Protein AF-0000000085003056 (afdb_homodimer)

Radius of gyration: 31.06 Å; Cα contacts (8 Å, |Δi|>4): 1556; chains: 2; bounding box: 79×95×70 Å

pLDDT: mean 80.96, std 21.2, range [27.09, 98.94]

Organism: Metarhizium robertsii (strain ARSEF 23 / ATCC MYA-3075) (NCBI:txid655844)

Secondary structure (DSSP, 8-state):
-----------SSSHHHHHHT-SS-EEEE-TTS-EEEESSSS-SEEEEE-SHHHHT--SSHHHHHHHHHHTSEEEEE-HHHHHHHHHHHTTTS---TTSGGGTGGGSS-SS-HHHHTTT-TT-HHHHHHTTS-TTT--SS----SSTTS-HHHHHHHHHHHHHHHHT--TT-EEEEET-TTTHHHHHHHTTT-EEEEEES-HHHHHHHHHHHHHHT-SEEEEES-GGG---SS-EEEEEEES-GGG---HHHHHHHHHHHEEEEEEEEEEEEE-SSTT---HHIIIII--SS---B-HHHHHHHHHHHTEEEEEEEE-HHHHHHHHHHHHHHHHHTHHHHHHHH-HHHHHHHHHHHHHHHHHHHTTSSEEEEEEEEE-SSPPP---HHHHHHHHHHH--/-----------SSSHHHHHHT-SS-EEEE-TTS-EEEESSSS-SEEEEE-SHHHHT--SSHHHHHHHHHHTSEEEEE-HHHHHHHHHHHTTTS---TTSGGGTGGGS--SSHHHHHT-S-TT-HHHHHHTTS-TTT--SS----SSTTS-HHHHHHHHHHHHHHHHT--TT-EEEEET-TTTHHHHHHHTTT-EEEEEES-HHHHHHHHHHHHHHT-SEEEEES-GGG---SS-EEEEEEES-GGG---HHHHHHHHHHHEEEEEEEEEEEEE-SSTT---HHIIIII--SS---B-HHHHHHHHHHHTEEEEEEEE-HHHHHHHHHHHHHHHHHTHHHHHHHH-HHHHHHHHHHHHHHHHHHHTTSSEEEEEEEEE-SS------HHHHHHHHHHH--

Structure (mmCIF, N/CA/C/O backbone):
data_AF-0000000085003056-model_v1
#
loop_
_entity.id
_entity.type
_entity.pdbx_description
1 polymer 'Cyclopropane-fatty-acyl-phospholipid synthase'
#
loop_
_atom_site.group_PDB
_atom_site.id
_atom_site.type_symbol
_atom_site.label_atom_id
_atom_site.label_alt_id
_atom_site.label_comp_id
_atom_site.label_asym_id
_atom_site.label_entity_id
_atom_site.label_seq_id
_atom_site.pdbx_PDB_ins_code
_atom_site.Cartn_x
_atom_site.Cartn_y
_atom_site.Cartn_z
_atom_site.occupancy
_atom_site.B_iso_or_equiv
_atom_site.auth_seq_id
_atom_site.auth_comp_id
_atom_site.auth_asym_id
_atom_site.auth_atom_id
_atom_site.pdbx_PDB_model_num
ATOM 1 N N . MET A 1 1 ? 40.938 -47.812 -32.781 1 28 1 MET A N 1
ATOM 2 C CA . MET A 1 1 ? 39.75 -47.531 -33.562 1 28 1 MET A CA 1
ATOM 3 C C . MET A 1 1 ? 38.906 -46.406 -32.938 1 28 1 MET A C 1
ATOM 5 O O . MET A 1 1 ? 38.281 -46.594 -31.891 1 28 1 MET A O 1
ATOM 9 N N . VAL A 1 2 ? 39.531 -45.25 -33 1 32.38 2 VAL A N 1
ATOM 10 C CA . VAL A 1 2 ? 38.969 -44 -32.5 1 32.38 2 VAL A CA 1
ATOM 11 C C . VAL A 1 2 ? 37.594 -43.812 -33.125 1 32.38 2 VAL A C 1
ATOM 13 O O . VAL A 1 2 ? 37.438 -43.781 -34.344 1 32.38 2 VAL A O 1
ATOM 16 N N . GLN A 1 3 ? 36.594 -44.438 -32.531 1 31.14 3 GLN A N 1
ATOM 17 C CA . GLN A 1 3 ? 35.188 -44.219 -32.938 1 31.14 3 GLN A CA 1
ATOM 18 C C . GLN A 1 3 ? 34.969 -42.781 -33.375 1 31.14 3 GLN A C 1
ATOM 20 O O . GLN A 1 3 ? 35.375 -41.844 -32.719 1 31.14 3 GLN A O 1
ATOM 25 N N . GLU A 1 4 ? 35.031 -42.562 -34.719 1 34.25 4 GLU A N 1
ATOM 26 C CA . GLU A 1 4 ? 34.625 -41.312 -35.344 1 34.25 4 GLU A CA 1
ATOM 27 C C . GLU A 1 4 ? 33.469 -40.656 -34.594 1 34.25 4 GLU A C 1
ATOM 29 O O . GLU A 1 4 ? 32.375 -41.219 -34.5 1 34.25 4 GLU A O 1
ATOM 34 N N . LEU A 1 5 ? 33.781 -40.062 -33.562 1 34.25 5 LEU A N 1
ATOM 35 C CA . LEU A 1 5 ? 32.719 -39.219 -32.969 1 34.25 5 LEU A CA 1
ATOM 36 C C . LEU A 1 5 ? 32 -38.469 -34.062 1 34.25 5 LEU A C 1
ATOM 38 O O . LEU A 1 5 ? 32.594 -37.656 -34.781 1 34.25 5 LEU A O 1
ATOM 42 N N . ALA A 1 6 ? 31.219 -39.125 -34.906 1 35.12 6 ALA A N 1
ATOM 43 C CA . ALA A 1 6 ? 30.312 -38.438 -35.812 1 35.12 6 ALA A CA 1
ATOM 44 C C . ALA A 1 6 ? 30 -37.031 -35.312 1 35.12 6 ALA A C 1
ATOM 46 O O . ALA A 1 6 ? 29.781 -36.812 -34.125 1 35.12 6 ALA A O 1
ATOM 47 N N . LYS A 1 7 ? 30.422 -36.062 -35.969 1 43.31 7 LYS A N 1
ATOM 48 C CA . LYS A 1 7 ? 30.109 -34.656 -35.844 1 43.31 7 LYS A CA 1
ATOM 49 C C . LYS A 1 7 ? 28.625 -34.438 -35.562 1 43.31 7 LYS A C 1
ATOM 51 O O . LYS A 1 7 ? 27.797 -34.562 -36.469 1 43.31 7 LYS A O 1
ATOM 56 N N . ILE A 1 8 ? 27.984 -35.062 -34.5 1 41.06 8 ILE A N 1
ATOM 57 C CA . ILE A 1 8 ? 26.609 -34.781 -34.125 1 41.06 8 ILE A CA 1
ATOM 58 C C . ILE A 1 8 ? 26.25 -33.344 -34.531 1 41.06 8 ILE A C 1
ATOM 60 O O . ILE A 1 8 ? 26.844 -32.375 -34.062 1 41.06 8 ILE A O 1
ATOM 64 N N . THR A 1 9 ? 25.828 -33.156 -35.656 1 48.97 9 THR A N 1
ATOM 65 C CA . THR A 1 9 ? 25.375 -31.844 -36.125 1 48.97 9 THR A CA 1
ATOM 66 C C . THR A 1 9 ? 24.203 -31.328 -35.312 1 48.97 9 THR A C 1
ATOM 68 O O . THR A 1 9 ? 23.109 -31.891 -35.344 1 48.97 9 THR A O 1
ATOM 71 N N . VAL A 1 10 ? 24.359 -30.875 -34.219 1 54.84 10 VAL A N 1
ATOM 72 C CA . VAL A 1 10 ? 23.344 -30.125 -33.469 1 54.84 10 VAL A CA 1
ATOM 73 C C . VAL A 1 10 ? 22.672 -29.109 -34.375 1 54.84 10 VAL A C 1
ATOM 75 O O . VAL A 1 10 ? 23.359 -28.406 -35.156 1 54.84 10 VAL A O 1
ATOM 78 N N . PRO A 1 11 ? 21.359 -29.312 -34.594 1 60.25 11 PRO A N 1
ATOM 79 C CA . PRO A 1 11 ? 20.719 -28.234 -35.406 1 60.25 11 PRO A CA 1
ATOM 80 C C . PRO A 1 11 ? 21.203 -26.844 -35 1 60.25 11 PRO A C 1
ATOM 82 O O . PRO A 1 11 ? 21.453 -26.594 -33.812 1 60.25 11 PRO A O 1
ATOM 85 N N . ARG A 1 12 ? 21.672 -26 -35.875 1 58.81 12 ARG A N 1
ATOM 86 C CA . ARG A 1 12 ? 22.234 -24.672 -35.688 1 58.81 12 ARG A CA 1
ATOM 87 C C . ARG A 1 12 ? 21.156 -23.672 -35.281 1 58.81 12 ARG A C 1
ATOM 89 O O . ARG A 1 12 ? 21.453 -22.578 -34.812 1 58.81 12 ARG A O 1
ATOM 96 N N . THR A 1 13 ? 19.828 -24.203 -35.562 1 60.41 13 THR A N 1
ATOM 97 C CA . THR A 1 13 ? 18.75 -23.281 -35.219 1 60.41 13 THR A CA 1
ATOM 98 C C . THR A 1 13 ? 17.625 -24 -34.5 1 60.41 13 THR A C 1
ATOM 100 O O . THR A 1 13 ? 17.578 -25.219 -34.469 1 60.41 13 THR A O 1
ATOM 103 N N . GLY A 1 14 ? 16.859 -23.266 -33.812 1 68.94 14 GLY A N 1
ATOM 104 C CA . GLY A 1 14 ? 15.68 -23.797 -33.156 1 68.94 14 GLY A CA 1
ATOM 105 C C . GLY A 1 14 ? 15.891 -24.047 -31.672 1 68.94 14 GLY A C 1
ATOM 106 O O . GLY A 1 14 ? 16.875 -23.594 -31.094 1 68.94 14 GLY A O 1
ATOM 107 N N . LEU A 1 15 ? 14.883 -24.734 -31.062 1 73.5 15 LEU A N 1
ATOM 108 C CA . LEU A 1 15 ? 14.859 -24.953 -29.609 1 73.5 15 LEU A CA 1
ATOM 109 C C . LEU A 1 15 ? 16.047 -25.797 -29.172 1 73.5 15 LEU A C 1
ATOM 111 O O . LEU A 1 15 ? 16.656 -25.531 -28.125 1 73.5 15 LEU A O 1
ATOM 115 N N . ALA A 1 16 ? 16.453 -26.781 -30.016 1 72.69 16 ALA A N 1
ATOM 116 C CA . ALA A 1 16 ? 17.562 -27.656 -29.672 1 72.69 16 ALA A CA 1
ATOM 117 C C . ALA A 1 16 ? 18.875 -26.875 -29.578 1 72.69 16 ALA A C 1
ATOM 119 O O . ALA A 1 16 ? 19.672 -27.094 -28.672 1 72.69 16 ALA A O 1
ATOM 120 N N . ALA A 1 17 ? 19.016 -25.984 -30.453 1 71.75 17 ALA A N 1
ATOM 121 C CA . ALA A 1 17 ? 20.234 -25.156 -30.469 1 71.75 17 ALA A CA 1
ATOM 122 C C . ALA A 1 17 ? 20.281 -24.234 -29.25 1 71.75 17 ALA A C 1
ATOM 124 O O . ALA A 1 17 ? 21.344 -24.031 -28.656 1 71.75 17 ALA A O 1
ATOM 125 N N . LEU A 1 18 ? 19.141 -23.719 -28.953 1 72.06 18 LEU A N 1
ATOM 126 C CA . LEU A 1 18 ? 19.062 -22.812 -27.812 1 72.06 18 LEU A CA 1
ATOM 127 C C . LEU A 1 18 ? 19.375 -23.547 -26.516 1 72.06 18 LEU A C 1
ATOM 129 O O . LEU A 1 18 ? 20.125 -23.047 -25.672 1 72.06 18 LEU A O 1
ATOM 133 N N . VAL A 1 19 ? 18.828 -24.688 -26.375 1 75.62 19 VAL A N 1
ATOM 134 C CA . VAL A 1 19 ? 19 -25.469 -25.156 1 75.62 19 VAL A CA 1
ATOM 135 C C . VAL A 1 19 ? 20.453 -25.906 -25.016 1 75.62 19 VAL A C 1
ATOM 137 O O . VAL A 1 19 ? 21 -25.984 -23.922 1 75.62 19 VAL A O 1
ATOM 140 N N . ALA A 1 20 ? 21.062 -26.078 -26.188 1 71.44 20 ALA A N 1
ATOM 141 C CA . ALA A 1 20 ? 22.453 -26.516 -26.188 1 71.44 20 ALA A CA 1
ATOM 142 C C . ALA A 1 20 ? 23.375 -25.406 -25.656 1 71.44 20 ALA A C 1
ATOM 144 O O . ALA A 1 20 ? 24.5 -25.672 -25.234 1 71.44 20 ALA A O 1
ATOM 145 N N . GLN A 1 21 ? 22.812 -24.219 -25.625 1 70.44 21 GLN A N 1
ATOM 146 C CA . GLN A 1 21 ? 23.609 -23.078 -25.203 1 70.44 21 GLN A CA 1
ATOM 147 C C . GLN A 1 21 ? 23.406 -22.781 -23.719 1 70.44 21 GLN A C 1
ATOM 149 O O . GLN A 1 21 ? 24.062 -21.906 -23.156 1 70.44 21 GLN A O 1
ATOM 154 N N . LEU A 1 22 ? 22.547 -23.5 -23.172 1 74.56 22 LEU A N 1
ATOM 155 C CA . LEU A 1 22 ? 22.266 -23.234 -21.766 1 74.56 22 LEU A CA 1
ATOM 156 C C . LEU A 1 22 ? 23.438 -23.656 -20.891 1 74.56 22 LEU A C 1
ATOM 158 O O . LEU A 1 22 ? 24.125 -24.641 -21.203 1 74.56 22 LEU A O 1
ATOM 162 N N . ASN A 1 23 ? 23.734 -22.859 -19.859 1 74.88 23 ASN A N 1
ATOM 163 C CA . ASN A 1 23 ? 24.828 -23.141 -18.953 1 74.88 23 ASN A CA 1
ATOM 164 C C . ASN A 1 23 ? 24.375 -24.047 -17.797 1 74.88 23 ASN A C 1
ATOM 166 O O . ASN A 1 23 ? 24.828 -23.859 -16.656 1 74.88 23 ASN A O 1
ATOM 170 N N . ILE A 1 24 ? 23.453 -24.922 -18.047 1 80.38 24 ILE A N 1
ATOM 171 C CA . ILE A 1 24 ? 23.016 -25.906 -17.062 1 80.38 24 ILE A CA 1
ATOM 172 C C . ILE A 1 24 ? 23.172 -27.312 -17.641 1 80.38 24 ILE A C 1
ATOM 174 O O . ILE A 1 24 ? 22.922 -27.531 -18.828 1 80.38 24 ILE A O 1
ATOM 178 N N . PRO A 1 25 ? 23.719 -28.172 -16.812 1 86.56 25 PRO A N 1
ATOM 179 C CA . PRO A 1 25 ? 23.953 -29.516 -17.344 1 86.56 25 PRO A CA 1
ATOM 180 C C . PRO A 1 25 ? 22.656 -30.234 -17.734 1 86.56 25 PRO A C 1
ATOM 182 O O . PRO A 1 25 ? 21.703 -30.25 -16.938 1 86.56 25 PRO A O 1
ATOM 185 N N . GLY A 1 26 ? 22.562 -30.734 -18.891 1 88.5 26 GLY A N 1
ATOM 186 C CA . GLY A 1 26 ? 21.406 -31.469 -19.359 1 88.5 26 GLY A CA 1
ATOM 187 C C . GLY A 1 26 ? 21.672 -32.281 -20.609 1 88.5 26 GLY A C 1
ATOM 188 O O . GLY A 1 26 ? 22.828 -32.531 -20.969 1 88.5 26 GLY A O 1
ATOM 189 N N . GLU A 1 27 ? 20.656 -33 -21.062 1 90.56 27 GLU A N 1
ATOM 190 C CA . GLU A 1 27 ? 20.734 -33.812 -22.281 1 90.56 27 GLU A CA 1
ATOM 191 C C . GLU A 1 27 ? 19.578 -33.5 -23.219 1 90.56 27 GLU A C 1
ATOM 193 O O . GLU A 1 27 ? 18.438 -33.281 -22.781 1 90.56 27 GLU A O 1
ATOM 198 N N . VAL A 1 28 ? 19.906 -33.469 -24.469 1 89.12 28 VAL A N 1
ATOM 199 C CA . VAL A 1 28 ? 18.891 -33.375 -25.5 1 89.12 28 VAL A CA 1
ATOM 200 C C . VAL A 1 28 ? 18.797 -34.688 -26.266 1 89.12 28 VAL A C 1
ATOM 202 O O . VAL A 1 28 ? 19.797 -35.156 -26.844 1 89.12 28 VAL A O 1
ATOM 205 N N . HIS A 1 29 ? 17.641 -35.25 -26.234 1 91.38 29 HIS A N 1
ATOM 206 C CA . HIS A 1 29 ? 17.391 -36.531 -26.906 1 91.38 29 HIS A CA 1
ATOM 207 C C . HIS A 1 29 ? 16.625 -36.312 -28.203 1 91.38 29 HIS A C 1
ATOM 209 O O . HIS A 1 29 ? 15.516 -35.781 -28.188 1 91.38 29 HIS A O 1
ATOM 215 N N . PHE A 1 30 ? 17.172 -36.844 -29.234 1 90.12 30 PHE A N 1
ATOM 216 C CA . PHE A 1 30 ? 16.547 -36.688 -30.547 1 90.12 30 PHE A CA 1
ATOM 217 C C . PHE A 1 30 ? 15.82 -37.969 -30.953 1 90.12 30 PHE A C 1
ATOM 219 O O . PHE A 1 30 ? 16.062 -39.031 -30.375 1 90.12 30 PHE A O 1
ATOM 226 N N . PRO A 1 31 ? 14.906 -37.844 -31.938 1 90.5 31 PRO A N 1
ATOM 227 C CA . PRO A 1 31 ? 14.109 -39.031 -32.312 1 90.5 31 PRO A CA 1
ATOM 228 C C . PRO A 1 31 ? 14.953 -40.156 -32.906 1 90.5 31 PRO A C 1
ATOM 230 O O . PRO A 1 31 ? 14.578 -41.312 -32.812 1 90.5 31 PRO A O 1
ATOM 233 N N . ASP A 1 32 ? 16.078 -39.844 -33.469 1 88.56 32 ASP A N 1
ATOM 234 C CA . ASP A 1 32 ? 16.922 -40.844 -34.125 1 88.56 32 ASP A CA 1
ATOM 235 C C . ASP A 1 32 ? 17.844 -41.5 -33.125 1 88.56 32 ASP A C 1
ATOM 237 O O . ASP A 1 32 ? 18.672 -42.344 -33.5 1 88.56 32 ASP A O 1
ATOM 241 N N . GLY A 1 33 ? 17.75 -41.156 -31.844 1 89.62 33 GLY A N 1
ATOM 242 C CA . GLY A 1 33 ? 18.547 -41.781 -30.797 1 89.62 33 GLY A CA 1
ATOM 243 C C . GLY A 1 33 ? 19.766 -40.969 -30.406 1 89.62 33 GLY A C 1
ATOM 244 O O . GLY A 1 33 ? 20.453 -41.281 -29.438 1 89.62 33 GLY A O 1
ATOM 245 N N . LEU A 1 34 ? 20 -39.938 -31.203 1 87.69 34 LEU A N 1
ATOM 246 C CA . LEU A 1 34 ? 21.125 -39.062 -30.875 1 87.69 34 LEU A CA 1
ATOM 247 C C . LEU A 1 34 ? 20.906 -38.375 -29.547 1 87.69 34 LEU A C 1
ATOM 249 O O . LEU A 1 34 ? 19.797 -37.906 -29.25 1 87.69 34 LEU A O 1
ATOM 253 N N . ILE A 1 35 ? 21.859 -38.344 -28.625 1 91 35 ILE A N 1
ATOM 254 C CA . ILE A 1 35 ? 21.844 -37.656 -27.344 1 91 35 ILE A CA 1
ATOM 255 C C . ILE A 1 35 ? 22.953 -36.594 -27.312 1 91 35 ILE A C 1
ATOM 257 O O . ILE A 1 35 ? 24.125 -36.938 -27.516 1 91 35 ILE A O 1
ATOM 261 N N . ILE A 1 36 ? 22.594 -35.375 -27.125 1 86.88 36 ILE A N 1
ATOM 262 C CA . ILE A 1 36 ? 23.562 -34.281 -27.031 1 86.88 36 ILE A CA 1
ATOM 263 C C . ILE A 1 36 ? 23.641 -33.781 -25.594 1 86.88 36 ILE A C 1
ATOM 265 O O . ILE A 1 36 ? 22.625 -33.312 -25.047 1 86.88 36 ILE A O 1
ATOM 269 N N . PRO A 1 37 ? 24.766 -33.938 -25.016 1 88.19 37 PRO A N 1
ATOM 270 C CA . PRO A 1 37 ? 24.906 -33.344 -23.672 1 88.19 37 PRO A CA 1
ATOM 271 C C . PRO A 1 37 ? 24.953 -31.812 -23.703 1 88.19 37 PRO A C 1
ATOM 273 O O . PRO A 1 37 ? 25.453 -31.234 -24.672 1 88.19 37 PRO A O 1
ATOM 276 N N . VAL A 1 38 ? 24.312 -31.234 -22.734 1 83.5 38 VAL A N 1
ATOM 277 C CA . VAL A 1 38 ? 24.344 -29.781 -22.531 1 83.5 38 VAL A CA 1
ATOM 278 C C . VAL A 1 38 ? 25.078 -29.453 -21.234 1 83.5 38 VAL A C 1
ATOM 280 O O . VAL A 1 38 ? 24.891 -30.125 -20.219 1 83.5 38 VAL A O 1
ATOM 283 N N . GLY A 1 39 ? 25.938 -28.328 -21.312 1 79.62 39 GLY A N 1
ATOM 284 C CA . GLY A 1 39 ? 26.641 -27.875 -20.125 1 79.62 39 GLY A CA 1
ATOM 285 C C . GLY A 1 39 ? 27.609 -28.906 -19.578 1 79.62 39 GLY A C 1
ATOM 286 O O . GLY A 1 39 ? 28.047 -29.812 -20.297 1 79.62 39 GLY A O 1
ATOM 287 N N . HIS A 1 40 ? 28.094 -28.609 -18.281 1 82.75 40 HIS A N 1
ATOM 288 C CA . HIS A 1 40 ? 29.078 -29.469 -17.641 1 82.75 40 HIS A CA 1
ATOM 289 C C . HIS A 1 40 ? 28.531 -30.078 -16.359 1 82.75 40 HIS A C 1
ATOM 291 O O . HIS A 1 40 ? 27.797 -29.422 -15.625 1 82.75 40 HIS A O 1
ATOM 297 N N . GLY A 1 41 ? 28.75 -31.469 -16.234 1 83.06 41 GLY A N 1
ATOM 298 C CA . GLY A 1 41 ? 28.312 -32.156 -15.016 1 83.06 41 GLY A CA 1
ATOM 299 C C . GLY A 1 41 ? 27.172 -33.125 -15.25 1 83.06 41 GLY A C 1
ATOM 300 O O . GLY A 1 41 ? 26.828 -33.406 -16.391 1 83.06 41 GLY A O 1
ATOM 301 N N . PRO A 1 42 ? 26.703 -33.719 -14.148 1 87.75 42 PRO A N 1
ATOM 302 C CA . PRO A 1 42 ? 25.578 -34.625 -14.289 1 87.75 42 PRO A CA 1
ATOM 303 C C . PRO A 1 42 ? 24.312 -33.938 -14.781 1 87.75 42 PRO A C 1
ATOM 305 O O . PRO A 1 42 ? 24.016 -32.812 -14.344 1 87.75 42 PRO A O 1
ATOM 308 N N . PRO A 1 43 ? 23.672 -34.531 -15.703 1 88.06 43 PRO A N 1
ATOM 309 C CA . PRO A 1 43 ? 22.5 -33.875 -16.281 1 88.06 43 PRO A CA 1
ATOM 310 C C . PRO A 1 43 ? 21.391 -33.656 -15.25 1 88.06 43 PRO A C 1
ATOM 312 O O . PRO A 1 43 ? 21.031 -34.562 -14.508 1 88.06 43 PRO A O 1
ATOM 315 N N . SER A 1 44 ? 20.922 -32.344 -15.211 1 86.88 44 SER A N 1
ATOM 316 C CA . SER A 1 44 ? 19.828 -32 -14.312 1 86.88 44 SER A CA 1
ATOM 317 C C . SER A 1 44 ? 18.484 -32.062 -15.023 1 86.88 44 SER A C 1
ATOM 319 O O . SER A 1 44 ? 17.438 -32.062 -14.375 1 86.88 44 SER A O 1
ATOM 321 N N . PHE A 1 45 ? 18.531 -32.062 -16.312 1 85.75 45 PHE A N 1
ATOM 322 C CA . PHE A 1 45 ? 17.297 -32.188 -17.094 1 85.75 45 PHE A CA 1
ATOM 323 C C . PHE A 1 45 ? 17.547 -32.969 -18.375 1 85.75 45 PHE A C 1
ATOM 325 O O . PHE A 1 45 ? 18.703 -33.125 -18.797 1 85.75 45 PHE A O 1
ATOM 332 N N . LYS A 1 46 ? 16.531 -33.562 -18.953 1 89.38 46 LYS A N 1
ATOM 333 C CA . LYS A 1 46 ? 16.531 -34.188 -20.25 1 89.38 46 LYS A CA 1
ATOM 334 C C . LYS A 1 46 ? 15.391 -33.688 -21.125 1 89.38 46 LYS A C 1
ATOM 336 O O . LYS A 1 46 ? 14.234 -33.688 -20.719 1 89.38 46 LYS A O 1
ATOM 341 N N . LEU A 1 47 ? 15.789 -33.188 -22.203 1 88.31 47 LEU A N 1
ATOM 342 C CA . LEU A 1 47 ? 14.812 -32.719 -23.188 1 88.31 47 LEU A CA 1
ATOM 343 C C . LEU A 1 47 ? 14.641 -33.781 -24.297 1 88.31 47 LEU A C 1
ATOM 345 O O . LEU A 1 47 ? 15.633 -34.219 -24.891 1 88.31 47 LEU A O 1
ATOM 349 N N . PHE A 1 48 ? 13.43 -34.156 -24.562 1 91.56 48 PHE A N 1
ATOM 350 C CA . PHE A 1 48 ? 13.156 -35.188 -25.578 1 91.56 48 PHE A CA 1
ATOM 351 C C . PHE A 1 48 ? 12.375 -34.594 -26.734 1 91.56 48 PHE A C 1
ATOM 353 O O . PHE A 1 48 ? 11.297 -34.031 -26.547 1 91.56 48 PHE A O 1
ATOM 360 N N . PHE A 1 49 ? 12.898 -34.75 -27.875 1 90.88 49 PHE A N 1
ATOM 361 C CA . PHE A 1 49 ? 12.117 -34.562 -29.094 1 90.88 49 PHE A CA 1
ATOM 362 C C . PHE A 1 49 ? 11.57 -35.906 -29.594 1 90.88 49 PHE A C 1
ATOM 364 O O . PHE A 1 49 ? 12.344 -36.812 -29.906 1 90.88 49 PHE A O 1
ATOM 371 N N . ARG A 1 50 ? 10.273 -35.969 -29.766 1 91.69 50 ARG A N 1
ATOM 372 C CA . ARG A 1 50 ? 9.664 -37.281 -30.047 1 91.69 50 ARG A CA 1
ATOM 373 C C . ARG A 1 50 ? 9.562 -37.531 -31.547 1 91.69 50 ARG A C 1
ATOM 375 O O . ARG A 1 50 ? 9.344 -38.656 -31.969 1 91.69 50 ARG A O 1
ATOM 382 N N . SER A 1 51 ? 9.703 -36.469 -32.375 1 90.88 51 SER A N 1
ATOM 383 C CA . SER A 1 51 ? 9.656 -36.594 -33.844 1 90.88 51 SER A CA 1
ATOM 384 C C . SER A 1 51 ? 10.547 -35.562 -34.5 1 90.88 51 SER A C 1
ATOM 386 O O . SER A 1 51 ? 11 -34.625 -33.875 1 90.88 51 SER A O 1
ATOM 388 N N . ASP A 1 52 ? 10.75 -35.812 -35.781 1 87 52 ASP A N 1
ATOM 389 C CA . ASP A 1 52 ? 11.516 -34.844 -36.562 1 87 52 ASP A CA 1
ATOM 390 C C . ASP A 1 52 ? 10.773 -33.5 -36.625 1 87 52 ASP A C 1
ATOM 392 O O . ASP A 1 52 ? 11.398 -32.438 -36.656 1 87 52 ASP A O 1
ATOM 396 N N . ALA A 1 53 ? 9.531 -33.594 -36.656 1 87.12 53 ALA A N 1
ATOM 397 C CA . ALA A 1 53 ? 8.719 -32.375 -36.688 1 87.12 53 ALA A CA 1
ATOM 398 C C . ALA A 1 53 ? 8.883 -31.594 -35.375 1 87.12 53 ALA A C 1
ATOM 400 O O . ALA A 1 53 ? 8.906 -30.359 -35.406 1 87.12 53 ALA A O 1
ATOM 401 N N . ALA A 1 54 ? 9.023 -32.312 -34.25 1 89.19 54 ALA A N 1
ATOM 402 C CA . ALA A 1 54 ? 9.195 -31.688 -32.969 1 89.19 54 ALA A CA 1
ATOM 403 C C . ALA A 1 54 ? 10.508 -30.891 -32.906 1 89.19 54 ALA A C 1
ATOM 405 O O . ALA A 1 54 ? 10.578 -29.844 -32.25 1 89.19 54 ALA A O 1
ATOM 406 N N . VAL A 1 55 ? 11.469 -31.375 -33.594 1 84.94 55 VAL A N 1
ATOM 407 C CA . VAL A 1 55 ? 12.781 -30.734 -33.594 1 84.94 55 VAL A CA 1
ATOM 408 C C . VAL A 1 55 ? 12.672 -29.359 -34.281 1 84.94 55 VAL A C 1
ATOM 410 O O . VAL A 1 55 ? 13.438 -28.453 -33.969 1 84.94 55 VAL A O 1
ATOM 413 N N . ARG A 1 56 ? 11.719 -29.203 -35.125 1 82.06 56 ARG A N 1
ATOM 414 C CA . ARG A 1 56 ? 11.555 -27.984 -35.906 1 82.06 56 ARG A CA 1
ATOM 415 C C . ARG A 1 56 ? 10.531 -27.062 -35.25 1 82.06 56 ARG A C 1
ATOM 417 O O . ARG A 1 56 ? 10.055 -26.109 -35.875 1 82.06 56 ARG A O 1
ATOM 424 N N . THR A 1 57 ? 10.203 -27.344 -34.062 1 81.81 57 THR A N 1
ATOM 425 C CA . THR A 1 57 ? 9.242 -26.516 -33.344 1 81.81 57 THR A CA 1
ATOM 426 C C . THR A 1 57 ? 9.711 -25.062 -33.344 1 81.81 57 THR A C 1
ATOM 428 O O . THR A 1 57 ? 10.875 -24.781 -33.031 1 81.81 57 THR A O 1
ATOM 431 N N . PRO A 1 58 ? 8.766 -24.125 -33.688 1 73.12 58 PRO A N 1
ATOM 432 C CA . PRO A 1 58 ? 9.133 -22.719 -33.625 1 73.12 58 PRO A CA 1
ATOM 433 C C . PRO A 1 58 ? 9.531 -22.281 -32.219 1 73.12 58 PRO A C 1
ATOM 435 O O . PRO A 1 58 ? 8.93 -22.719 -31.234 1 73.12 58 PRO A O 1
ATOM 438 N N . MET A 1 59 ? 10.453 -21.391 -32.219 1 69.5 59 MET A N 1
ATOM 439 C CA . MET A 1 59 ? 10.992 -20.938 -30.938 1 69.5 59 MET A CA 1
ATOM 440 C C . MET A 1 59 ? 10.148 -19.797 -30.375 1 69.5 59 MET A C 1
ATOM 442 O O . MET A 1 59 ? 10.664 -18.703 -30.141 1 69.5 59 MET A O 1
ATOM 446 N N . THR A 1 60 ? 8.961 -20.047 -30.297 1 65.69 60 THR A N 1
ATOM 447 C CA . THR A 1 60 ? 8.016 -19.141 -29.641 1 65.69 60 THR A CA 1
ATOM 448 C C . THR A 1 60 ? 7.422 -19.797 -28.406 1 65.69 60 THR A C 1
ATOM 450 O O . THR A 1 60 ? 7.438 -21.031 -28.281 1 65.69 60 THR A O 1
ATOM 453 N N . GLU A 1 61 ? 7.082 -18.984 -27.547 1 68.06 61 GLU A N 1
ATOM 454 C CA . GLU A 1 61 ? 6.469 -19.516 -26.344 1 68.06 61 GLU A CA 1
ATOM 455 C C . GLU A 1 61 ? 5.285 -20.422 -26.672 1 68.06 61 GLU A C 1
ATOM 457 O O . GLU A 1 61 ? 5.129 -21.484 -26.062 1 68.06 61 GLU A O 1
ATOM 462 N N . LEU A 1 62 ? 4.539 -19.969 -27.609 1 70.62 62 LEU A N 1
ATOM 463 C CA . LEU A 1 62 ? 3.373 -20.766 -28 1 70.62 62 LEU A CA 1
ATOM 464 C C . LEU A 1 62 ? 3.791 -22.062 -28.672 1 70.62 62 LEU A C 1
ATOM 466 O O . LEU A 1 62 ? 3.197 -23.109 -28.422 1 70.62 62 LEU A O 1
ATOM 470 N N . GLY A 1 63 ? 4.734 -21.906 -29.547 1 73.38 63 GLY A N 1
ATOM 471 C CA . GLY A 1 63 ? 5.195 -23.078 -30.25 1 73.38 63 GLY A CA 1
ATOM 472 C C . GLY A 1 63 ? 5.75 -24.156 -29.328 1 73.38 63 GLY A C 1
ATOM 473 O O . GLY A 1 63 ? 5.332 -25.312 -29.391 1 73.38 63 GLY A O 1
ATOM 474 N N . VAL A 1 64 ? 6.578 -23.734 -28.5 1 75.12 64 VAL A N 1
ATOM 475 C CA . VAL A 1 64 ? 7.215 -24.641 -27.562 1 75.12 64 VAL A CA 1
ATOM 476 C C . VAL A 1 64 ? 6.184 -25.172 -26.562 1 75.12 64 VAL A C 1
ATOM 478 O O . VAL A 1 64 ? 6.16 -26.359 -26.25 1 75.12 64 VAL A O 1
ATOM 481 N N . GLY A 1 65 ? 5.316 -24.328 -26.141 1 79.25 65 GLY A N 1
ATOM 482 C CA . GLY A 1 65 ? 4.273 -24.719 -25.203 1 79.25 65 GLY A CA 1
ATOM 483 C C . GLY A 1 65 ? 3.326 -25.766 -25.766 1 79.25 65 GLY A C 1
ATOM 484 O O . GLY A 1 65 ? 3.027 -26.766 -25.109 1 79.25 65 GLY A O 1
ATOM 485 N N . ARG A 1 66 ? 2.965 -25.5 -26.969 1 81.25 66 ARG A N 1
ATOM 486 C CA . ARG A 1 66 ? 2.049 -26.438 -27.625 1 81.25 66 ARG A CA 1
ATOM 487 C C . ARG A 1 66 ? 2.713 -27.781 -27.859 1 81.25 66 ARG A C 1
ATOM 489 O O . ARG A 1 66 ? 2.084 -28.828 -27.672 1 81.25 66 ARG A O 1
ATOM 496 N N . ALA A 1 67 ? 3.918 -27.672 -28.297 1 83.06 67 ALA A N 1
ATOM 497 C CA . ALA A 1 67 ? 4.656 -28.906 -28.547 1 83.06 67 ALA A CA 1
ATOM 498 C C . ALA A 1 67 ? 4.809 -29.703 -27.25 1 83.06 67 ALA A C 1
ATOM 500 O O . ALA A 1 67 ? 4.734 -30.938 -27.281 1 83.06 67 ALA A O 1
ATOM 501 N N . PHE A 1 68 ? 4.98 -29.078 -26.25 1 85.19 68 PHE A N 1
ATOM 502 C CA . PHE A 1 68 ? 5.109 -29.75 -24.953 1 85.19 68 PHE A CA 1
ATOM 503 C C . PHE A 1 68 ? 3.783 -30.359 -24.531 1 85.19 68 PHE A C 1
ATOM 505 O O . PHE A 1 68 ? 3.738 -31.516 -24.109 1 85.19 68 PHE A O 1
ATOM 512 N N . ILE A 1 69 ? 2.723 -29.594 -24.609 1 85.19 69 ILE A N 1
ATOM 513 C CA . ILE A 1 69 ? 1.403 -30.047 -24.172 1 85.19 69 ILE A CA 1
ATOM 514 C C . ILE A 1 69 ? 0.962 -31.25 -24.984 1 85.19 69 ILE A C 1
ATOM 516 O O . ILE A 1 69 ? 0.393 -32.188 -24.438 1 85.19 69 ILE A O 1
ATOM 520 N N . LYS A 1 70 ? 1.361 -31.234 -26.25 1 87.62 70 LYS A N 1
ATOM 521 C CA . LYS A 1 70 ? 0.956 -32.312 -27.156 1 87.62 70 LYS A CA 1
ATOM 522 C C . LYS A 1 70 ? 1.857 -33.531 -26.984 1 87.62 70 LYS A C 1
ATOM 524 O O . LYS A 1 70 ? 1.552 -34.594 -27.5 1 87.62 70 LYS A O 1
ATOM 529 N N . GLY A 1 71 ? 2.904 -33.344 -26.312 1 90.12 71 GLY A N 1
ATOM 530 C CA . GLY A 1 71 ? 3.801 -34.438 -26.062 1 90.12 71 GLY A CA 1
ATOM 531 C C . GLY A 1 71 ? 4.875 -34.594 -27.125 1 90.12 71 GLY A C 1
ATOM 532 O O . GLY A 1 71 ? 5.668 -35.531 -27.078 1 90.12 71 GLY A O 1
ATOM 533 N N . ASP A 1 72 ? 4.891 -33.625 -28.047 1 90.5 72 ASP A N 1
ATOM 534 C CA . ASP A 1 72 ? 5.93 -33.625 -29.078 1 90.5 72 ASP A CA 1
ATOM 535 C C . ASP A 1 72 ? 7.309 -33.375 -28.469 1 90.5 72 ASP A C 1
ATOM 537 O O . ASP A 1 72 ? 8.32 -33.844 -28.984 1 90.5 72 ASP A O 1
ATOM 541 N N . ILE A 1 73 ? 7.277 -32.562 -27.5 1 88.75 73 ILE A N 1
ATOM 542 C CA . ILE A 1 73 ? 8.461 -32.281 -26.688 1 88.75 73 ILE A CA 1
ATOM 543 C C . ILE A 1 73 ? 8.195 -32.688 -25.234 1 88.75 73 ILE A C 1
ATOM 545 O O . ILE A 1 73 ? 7.09 -32.5 -24.719 1 88.75 73 ILE A O 1
ATOM 549 N N . ASP A 1 74 ? 9.195 -33.281 -24.625 1 90 74 ASP A N 1
ATOM 550 C CA . ASP A 1 74 ? 9.047 -33.656 -23.219 1 90 74 ASP A CA 1
ATOM 551 C C . ASP A 1 74 ? 10.289 -33.281 -22.422 1 90 74 ASP A C 1
ATOM 553 O O . ASP A 1 74 ? 11.391 -33.188 -22.969 1 90 74 ASP A O 1
ATOM 557 N N . ILE A 1 75 ? 10.023 -33 -21.219 1 86.56 75 ILE A N 1
ATOM 558 C CA . ILE A 1 75 ? 11.117 -32.625 -20.328 1 86.56 75 ILE A CA 1
ATOM 559 C C . ILE A 1 75 ? 11.078 -33.5 -19.078 1 86.56 75 ILE A C 1
ATOM 561 O O . ILE A 1 75 ? 10.023 -33.656 -18.469 1 86.56 75 ILE A O 1
ATOM 565 N N . GLN A 1 76 ? 12.234 -34.094 -18.797 1 85.19 76 GLN A N 1
ATOM 566 C CA . GLN A 1 76 ? 12.422 -34.812 -17.547 1 85.19 76 GLN A CA 1
ATOM 567 C C . GLN A 1 76 ? 13.469 -34.156 -16.672 1 85.19 76 GLN A C 1
ATOM 569 O O . GLN A 1 76 ? 14.414 -33.531 -17.172 1 85.19 76 GLN A O 1
ATOM 574 N N . GLY A 1 77 ? 13.234 -34.188 -15.391 1 83.62 77 GLY A N 1
ATOM 575 C CA . GLY A 1 77 ? 14.203 -33.594 -14.469 1 83.62 77 GLY A CA 1
ATOM 576 C C . GLY A 1 77 ? 13.758 -32.281 -13.883 1 83.62 77 GLY A C 1
ATOM 577 O O . GLY A 1 77 ? 12.57 -32.094 -13.625 1 83.62 77 GLY A O 1
ATOM 578 N N . ASP A 1 78 ? 14.727 -31.453 -13.625 1 81.06 78 ASP A N 1
ATOM 579 C CA . ASP A 1 78 ? 14.5 -30.203 -12.898 1 81.06 78 ASP A CA 1
ATOM 580 C C . ASP A 1 78 ? 14.008 -29.094 -13.844 1 81.06 78 ASP A C 1
ATOM 582 O O . ASP A 1 78 ? 14.812 -28.328 -14.367 1 81.06 78 ASP A O 1
ATOM 5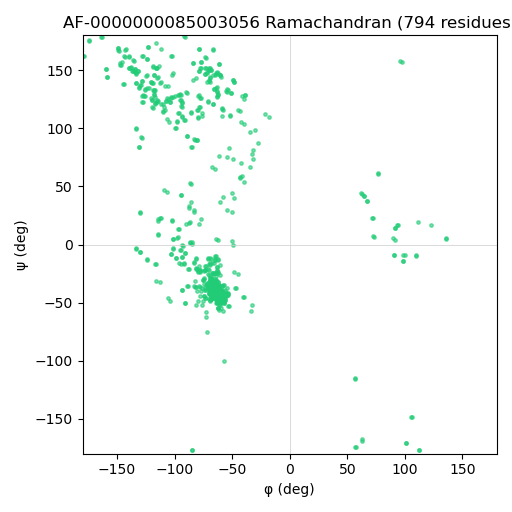86 N N . VAL A 1 79 ? 12.734 -29.016 -13.953 1 78.5 79 VAL A N 1
ATOM 587 C CA . VAL A 1 79 ? 12.109 -28.047 -14.844 1 78.5 79 VAL A CA 1
ATOM 588 C C . VAL A 1 79 ? 12.375 -26.625 -14.344 1 78.5 79 VAL A C 1
ATOM 590 O O . VAL A 1 79 ? 12.516 -25.703 -15.141 1 78.5 79 VAL A O 1
ATOM 593 N N . GLY A 1 80 ? 12.453 -26.516 -13.086 1 77.94 80 GLY A N 1
ATOM 594 C CA . GLY A 1 80 ? 12.773 -25.219 -12.508 1 77.94 80 GLY A CA 1
ATOM 595 C C . GLY A 1 80 ? 14.094 -24.672 -13.008 1 77.94 80 GLY A C 1
ATOM 596 O O . GLY A 1 80 ? 14.195 -23.484 -13.32 1 77.94 80 GLY A O 1
ATOM 597 N N . ARG A 1 81 ? 14.992 -25.5 -13.109 1 77.06 81 ARG A N 1
ATOM 598 C CA . ARG A 1 81 ? 16.312 -25.094 -13.578 1 77.06 81 ARG A CA 1
ATOM 599 C C . ARG A 1 81 ? 16.266 -24.656 -15.039 1 77.06 81 ARG A C 1
ATOM 601 O O . ARG A 1 81 ? 17 -23.75 -15.453 1 77.06 81 ARG A O 1
ATOM 608 N N . LEU A 1 82 ? 15.453 -25.328 -15.766 1 75.5 82 LEU A N 1
ATOM 609 C CA . LEU A 1 82 ? 15.297 -24.953 -17.172 1 75.5 82 LEU A CA 1
ATOM 610 C C . LEU A 1 82 ? 14.719 -23.562 -17.312 1 75.5 82 LEU A C 1
ATOM 612 O O . LEU A 1 82 ? 15.164 -22.766 -18.156 1 75.5 82 LEU A O 1
ATOM 616 N N . PHE A 1 83 ? 13.797 -23.297 -16.5 1 75.62 83 PHE A N 1
ATOM 617 C CA . PHE A 1 83 ? 13.211 -21.969 -16.531 1 75.62 83 PHE A CA 1
ATOM 618 C C . PHE A 1 83 ? 14.219 -20.922 -16.062 1 75.62 83 PHE A C 1
ATOM 620 O O . PHE A 1 83 ? 14.266 -19.812 -16.578 1 75.62 83 PHE A O 1
ATOM 627 N N . ASP A 1 84 ? 15.008 -21.266 -15.133 1 73.69 84 ASP A N 1
ATOM 628 C CA . ASP A 1 84 ? 16.031 -20.359 -14.641 1 73.69 84 ASP A CA 1
ATOM 629 C C . ASP A 1 84 ? 17.047 -20.016 -15.734 1 73.69 84 ASP A C 1
ATOM 631 O O . ASP A 1 84 ? 17.531 -18.891 -15.805 1 73.69 84 ASP A O 1
ATOM 635 N N . ALA A 1 85 ? 17.328 -20.984 -16.516 1 68.62 85 ALA A N 1
ATOM 636 C CA . ALA A 1 85 ? 18.297 -20.797 -17.578 1 68.62 85 ALA A CA 1
ATOM 637 C C . ALA A 1 85 ? 17.766 -19.875 -18.672 1 68.62 85 ALA A C 1
ATOM 639 O O . ALA A 1 85 ? 18.531 -19.172 -19.344 1 68.62 85 ALA A O 1
ATOM 640 N N . ARG A 1 86 ? 16.516 -19.875 -18.812 1 63.97 86 ARG A N 1
ATOM 641 C CA . ARG A 1 86 ? 15.859 -19 -19.781 1 63.97 86 ARG A CA 1
ATOM 642 C C . ARG A 1 86 ? 16.141 -17.531 -19.453 1 63.97 86 ARG A C 1
ATOM 644 O O . ARG A 1 86 ? 16.359 -16.719 -20.359 1 63.97 86 ARG A O 1
ATOM 651 N N . SER A 1 87 ? 16.094 -17.203 -18.234 1 60.16 87 SER A N 1
ATOM 652 C CA . SER A 1 87 ? 16.312 -15.82 -17.797 1 60.16 87 SER A CA 1
ATOM 653 C C . SER A 1 87 ? 17.703 -15.328 -18.188 1 60.16 87 SER A C 1
ATOM 655 O O . SER A 1 87 ? 17.906 -14.125 -18.391 1 60.16 87 SER A O 1
ATOM 657 N N . SER A 1 88 ? 18.5 -16.266 -18.297 1 55.59 88 SER A N 1
ATOM 658 C CA . SER A 1 88 ? 19.875 -15.922 -18.688 1 55.59 88 SER A CA 1
ATOM 659 C C . SER A 1 88 ? 19.984 -15.719 -20.203 1 55.59 88 SER A C 1
ATOM 661 O O . SER A 1 88 ? 20.938 -15.125 -20.688 1 55.59 88 SER A O 1
ATOM 663 N N . LEU A 1 89 ? 19 -16.281 -20.953 1 51.34 89 LEU A N 1
ATOM 664 C CA . LEU A 1 89 ? 19.016 -16.172 -22.406 1 51.34 89 LEU A CA 1
ATOM 665 C C . LEU A 1 89 ? 18.484 -14.812 -22.859 1 51.34 89 LEU A C 1
ATOM 667 O O . LEU A 1 89 ? 18.609 -14.445 -24.016 1 51.34 89 LEU A O 1
ATOM 671 N N . LYS A 1 90 ? 17.656 -13.992 -22.047 1 50.22 90 LYS A N 1
ATOM 672 C CA . LYS A 1 90 ? 16.922 -12.781 -22.406 1 50.22 90 LYS A CA 1
ATOM 673 C C . LYS A 1 90 ? 17.812 -11.82 -23.188 1 50.22 90 LYS A C 1
ATOM 675 O O . LYS A 1 90 ? 17.328 -11.078 -24.047 1 50.22 90 LYS A O 1
ATOM 680 N N . ASP A 1 91 ? 19.031 -11.617 -22.969 1 44.25 91 ASP A N 1
ATOM 681 C CA . ASP A 1 91 ? 19.781 -10.648 -23.766 1 44.25 91 ASP A CA 1
ATOM 682 C C . ASP A 1 91 ? 19.844 -11.086 -25.234 1 44.25 91 ASP A C 1
ATOM 684 O O . ASP A 1 91 ? 20.266 -10.312 -26.094 1 44.25 91 ASP A O 1
ATOM 688 N N . LYS A 1 92 ? 19.469 -12.25 -25.703 1 42.72 92 LYS A N 1
ATOM 689 C CA . LYS A 1 92 ? 19.781 -12.609 -27.078 1 42.72 92 LYS A CA 1
ATOM 690 C C . LYS A 1 92 ? 18.5 -12.812 -27.891 1 42.72 92 LYS A C 1
ATOM 692 O O . LYS A 1 92 ? 18.562 -12.953 -29.125 1 42.72 92 LYS A O 1
ATOM 697 N N . VAL A 1 93 ? 17.344 -12.992 -27.406 1 39 93 VAL A N 1
ATOM 698 C CA . VAL A 1 93 ? 16.172 -13.109 -28.266 1 39 93 VAL A CA 1
ATOM 699 C C . VAL A 1 93 ? 15.336 -11.836 -28.172 1 39 93 VAL A C 1
ATOM 701 O O . VAL A 1 93 ? 14.922 -11.43 -27.078 1 39 93 VAL A O 1
ATOM 704 N N . PRO A 1 94 ? 15.258 -10.898 -29.219 1 37.16 94 PRO A N 1
ATOM 705 C CA . PRO A 1 94 ? 14.359 -9.734 -29.281 1 37.16 94 PRO A CA 1
ATOM 706 C C . PRO A 1 94 ? 12.938 -10.062 -28.828 1 37.16 94 PRO A C 1
ATOM 708 O O . PRO A 1 94 ? 12.242 -10.836 -29.5 1 37.16 94 PRO A O 1
ATOM 711 N N . LEU A 1 95 ? 12.578 -10.469 -27.859 1 35.31 95 LEU A N 1
ATOM 712 C CA . LEU A 1 95 ? 11.195 -10.672 -27.453 1 35.31 95 LEU A CA 1
ATOM 713 C C . LEU A 1 95 ? 10.359 -9.43 -27.734 1 35.31 95 LEU A C 1
ATOM 715 O O . LEU A 1 95 ? 10.25 -8.547 -26.875 1 35.31 95 LEU A O 1
ATOM 719 N N . ARG A 1 96 ? 10.453 -8.688 -28.797 1 35.22 96 ARG A N 1
ATOM 720 C CA . ARG A 1 96 ? 9.484 -7.719 -29.312 1 35.22 96 ARG A CA 1
ATOM 721 C C . ARG A 1 96 ? 8.055 -8.172 -29.031 1 35.22 96 ARG A C 1
ATOM 723 O O . ARG A 1 96 ? 7.129 -7.359 -29.016 1 35.22 96 ARG A O 1
ATOM 730 N N . GLN A 1 97 ? 7.676 -9.391 -29.516 1 33.38 97 GLN A N 1
ATOM 731 C CA . GLN A 1 97 ? 6.285 -9.828 -29.578 1 33.38 97 GLN A CA 1
ATOM 732 C C . GLN A 1 97 ? 5.637 -9.805 -28.203 1 33.38 97 GLN A C 1
ATOM 734 O O . GLN A 1 97 ? 5.238 -10.844 -27.688 1 33.38 97 GLN A O 1
ATOM 739 N N . LYS A 1 98 ? 5.934 -8.859 -27.562 1 35.12 98 LYS A N 1
ATOM 740 C CA . LYS A 1 98 ? 5.441 -8.719 -26.188 1 35.12 98 LYS A CA 1
ATOM 741 C C . LYS A 1 98 ? 3.953 -8.375 -26.172 1 35.12 98 LYS A C 1
ATOM 743 O O . LYS A 1 98 ? 3.193 -8.914 -25.359 1 35.12 98 LYS A O 1
ATOM 748 N N . ILE A 1 99 ? 3.43 -7.055 -26.797 1 33.25 99 ILE A N 1
ATOM 749 C CA . ILE A 1 99 ? 2.236 -6.301 -26.422 1 33.25 99 ILE A CA 1
ATOM 750 C C . ILE A 1 99 ? 1.003 -6.941 -27.062 1 33.25 99 ILE A C 1
ATOM 752 O O . ILE A 1 99 ? -0.122 -6.492 -26.828 1 33.25 99 ILE A O 1
ATOM 756 N N . GLN A 1 100 ? 0.984 -7.445 -28.328 1 33.72 100 GLN A N 1
ATOM 757 C CA . GLN A 1 100 ? -0.173 -7.871 -29.109 1 33.72 100 GLN A CA 1
ATOM 758 C C . GLN A 1 100 ? -1.121 -8.719 -28.266 1 33.72 100 GLN A C 1
ATOM 760 O O . GLN A 1 100 ? -2.293 -8.883 -28.609 1 33.72 100 GLN A O 1
ATOM 765 N N . PHE A 1 101 ? -0.698 -9.273 -27.391 1 30.73 101 PHE A N 1
ATOM 766 C CA . PHE A 1 101 ? -1.449 -10.266 -26.625 1 30.73 101 PHE A CA 1
ATOM 767 C C . PHE A 1 101 ? -2.51 -9.594 -25.766 1 30.73 101 PHE A C 1
ATOM 769 O O . PHE A 1 101 ? -3.502 -10.227 -25.391 1 30.73 101 PHE A O 1
ATOM 776 N N . LEU A 1 102 ? -2.451 -8.289 -25.469 1 31.91 102 LEU A N 1
ATOM 777 C CA . LEU A 1 102 ? -3.393 -7.586 -24.594 1 31.91 102 LEU A CA 1
ATOM 778 C C . LEU A 1 102 ? -4.734 -7.395 -25.297 1 31.91 102 LEU A C 1
ATOM 780 O O . LEU A 1 102 ? -5.781 -7.379 -24.641 1 31.91 102 LEU A O 1
ATOM 784 N N . TRP A 1 103 ? -4.902 -7.133 -26.562 1 32.88 103 TRP A N 1
ATOM 785 C CA . TRP A 1 103 ? -6.141 -6.852 -27.281 1 32.88 103 TRP A CA 1
ATOM 786 C C . TRP A 1 103 ? -7.129 -8 -27.141 1 32.88 103 TRP A C 1
ATOM 788 O O . TRP A 1 103 ? -8.32 -7.777 -26.906 1 32.88 103 TRP A O 1
ATOM 798 N N . ASP A 1 104 ? -6.688 -9.102 -27.531 1 34.03 104 ASP A N 1
ATOM 799 C CA . ASP A 1 104 ? -7.637 -10.188 -27.75 1 34.03 104 ASP A CA 1
ATOM 800 C C . ASP A 1 104 ? -8.281 -10.617 -26.438 1 34.03 104 ASP A C 1
ATOM 802 O O . ASP A 1 104 ? -9.328 -11.273 -26.438 1 34.03 104 ASP A O 1
ATOM 806 N N . SER A 1 105 ? -7.805 -10.289 -25.328 1 31.64 105 SER A N 1
ATOM 807 C CA . SER A 1 105 ? -8.172 -10.766 -24 1 31.64 105 SER A CA 1
ATOM 808 C C . SER A 1 105 ? -9.477 -10.141 -23.516 1 31.64 105 SER A C 1
ATOM 810 O O . SER A 1 105 ? -10.102 -10.625 -22.578 1 31.64 105 SER A O 1
ATOM 812 N N . ILE A 1 106 ? -9.852 -8.93 -23.719 1 32.25 106 ILE A N 1
ATOM 813 C CA . ILE A 1 106 ? -10.992 -8.234 -23.125 1 32.25 106 ILE A CA 1
ATOM 814 C C . ILE A 1 106 ? -12.289 -8.93 -23.562 1 32.25 106 ILE A C 1
ATOM 816 O O . ILE A 1 106 ? -13.328 -8.766 -22.922 1 32.25 106 ILE A O 1
ATOM 820 N N . ARG A 1 107 ? -12.305 -9.648 -24.609 1 32.97 107 ARG A N 1
ATOM 821 C CA . ARG A 1 107 ? -13.609 -10.164 -25 1 32.97 107 ARG A CA 1
ATOM 822 C C . ARG A 1 107 ? -14.031 -11.328 -24.109 1 32.97 107 ARG A C 1
ATOM 824 O O . ARG A 1 107 ? -15.219 -11.609 -23.969 1 32.97 107 ARG A O 1
ATOM 831 N N . SER A 1 108 ? -13.156 -12.438 -23.906 1 32.84 108 SER A N 1
ATOM 832 C CA . SER A 1 108 ? -13.633 -13.758 -23.516 1 32.84 108 SER A CA 1
ATOM 833 C C . SER A 1 108 ? -13.828 -13.844 -22 1 32.84 108 SER A C 1
ATOM 835 O O . SER A 1 108 ? -13.055 -14.516 -21.312 1 32.84 108 SER A O 1
ATOM 837 N N . THR A 1 109 ? -14.117 -13 -21.156 1 31.48 109 THR A N 1
ATOM 838 C CA . THR A 1 109 ? -13.992 -12.82 -19.719 1 31.48 109 THR A CA 1
ATOM 839 C C . THR A 1 109 ? -14.727 -13.93 -18.969 1 31.48 109 THR A C 1
ATOM 841 O O . THR A 1 109 ? -14.414 -14.203 -17.812 1 31.48 109 THR A O 1
ATOM 844 N N . THR A 1 110 ? -15.867 -14.32 -19.125 1 31.66 110 THR A N 1
ATOM 845 C CA . THR A 1 110 ? -16.703 -14.953 -18.109 1 31.66 110 THR A CA 1
ATOM 846 C C . THR A 1 110 ? -16.266 -16.391 -17.875 1 31.66 110 THR A C 1
ATOM 848 O O . THR A 1 110 ? -16.609 -16.984 -16.844 1 31.66 110 THR A O 1
ATOM 851 N N . SER A 1 111 ? -16.047 -17.281 -18.828 1 34.12 111 SER A N 1
ATOM 852 C CA . SER A 1 111 ? -16.141 -18.734 -18.781 1 34.12 111 SER A CA 1
ATOM 853 C C . SER A 1 111 ? -14.859 -19.344 -18.219 1 34.12 111 SER A C 1
ATOM 855 O O . SER A 1 111 ? -14.031 -19.875 -18.953 1 34.12 111 SER A O 1
ATOM 857 N N . MET A 1 112 ? -14.117 -18.797 -17.438 1 38.41 112 MET A N 1
ATOM 858 C CA . MET A 1 112 ? -12.703 -19.094 -17.203 1 38.41 112 MET A CA 1
ATOM 859 C C . MET A 1 112 ? -12.531 -20.562 -16.812 1 38.41 112 MET A C 1
ATOM 861 O O . MET A 1 112 ? -11.719 -21.281 -17.406 1 38.41 112 MET A O 1
ATOM 865 N N . ASN A 1 113 ? -12.352 -20.953 -15.367 1 43.22 113 ASN A N 1
ATOM 866 C CA . ASN A 1 113 ? -11.562 -22.078 -14.867 1 43.22 113 ASN A CA 1
ATOM 867 C C . ASN A 1 113 ? -12.109 -23.406 -15.359 1 43.22 113 ASN A C 1
ATOM 869 O O . ASN A 1 113 ? -11.359 -24.375 -15.531 1 43.22 113 ASN A O 1
ATOM 873 N N . ALA A 1 114 ? -13.25 -23.609 -15.43 1 43.06 114 ALA A N 1
ATOM 874 C CA . ALA A 1 114 ? -13.844 -24.922 -15.711 1 43.06 114 ALA A CA 1
ATOM 875 C C . ALA A 1 114 ? -13.43 -25.422 -17.094 1 43.06 114 ALA A C 1
ATOM 877 O O . ALA A 1 114 ? -13.25 -26.609 -17.297 1 43.06 114 ALA A O 1
ATOM 878 N N . ASP A 1 115 ? -13.094 -24.344 -17.828 1 46.16 115 ASP A N 1
ATOM 879 C CA . ASP A 1 115 ? -12.844 -24.797 -19.203 1 46.16 115 ASP A CA 1
ATOM 880 C C . ASP A 1 115 ? -11.445 -25.406 -19.328 1 46.16 115 ASP A C 1
ATOM 882 O O . ASP A 1 115 ? -11.211 -26.234 -20.219 1 46.16 115 ASP A O 1
ATOM 886 N N . ALA A 1 116 ? -10.578 -25 -18.422 1 47.28 116 ALA A N 1
ATOM 887 C CA . ALA A 1 116 ? -9.219 -25.516 -18.562 1 47.28 116 ALA A CA 1
ATOM 888 C C . ALA A 1 116 ? -9.156 -27 -18.219 1 47.28 116 ALA A C 1
ATOM 890 O O . ALA A 1 116 ? -8.312 -27.734 -18.734 1 47.28 116 ALA A O 1
ATOM 891 N N . ILE A 1 117 ? -9.969 -27.422 -17.203 1 47.06 117 ILE A N 1
ATOM 892 C CA . ILE A 1 117 ? -9.969 -28.828 -16.812 1 47.06 117 ILE A CA 1
ATOM 893 C C . ILE A 1 117 ? -10.977 -29.594 -17.672 1 47.06 117 ILE A C 1
ATOM 895 O O . ILE A 1 117 ? -11.047 -30.828 -17.594 1 47.06 117 ILE A O 1
ATOM 899 N N . GLY A 1 118 ? -11.328 -28.938 -18.812 1 48.38 118 GLY A N 1
ATOM 900 C CA . GLY A 1 118 ? -12.219 -29.641 -19.734 1 48.38 118 GLY A CA 1
ATOM 901 C C . GLY A 1 118 ? -13.523 -30.047 -19.094 1 48.38 118 GLY A C 1
ATOM 902 O O . GLY A 1 118 ? -13.859 -29.594 -18 1 48.38 118 GLY A O 1
ATOM 903 N N . ASN A 1 119 ? -14.352 -30.797 -19.828 1 44 119 ASN A N 1
ATOM 904 C CA . ASN A 1 119 ? -15.664 -31.391 -19.578 1 44 119 ASN A CA 1
ATOM 905 C C . ASN A 1 119 ? -15.602 -32.438 -18.453 1 44 119 ASN A C 1
ATOM 907 O O . ASN A 1 119 ? -16.391 -33.375 -18.453 1 44 119 ASN A O 1
ATOM 911 N N . HIS A 1 120 ? -14.461 -32.562 -17.859 1 43.78 120 HIS A N 1
ATOM 912 C CA . HIS A 1 120 ? -14.516 -33.594 -16.812 1 43.78 120 HIS A CA 1
ATOM 913 C C . HIS A 1 120 ? -15.414 -33.156 -15.664 1 43.78 120 HIS A C 1
ATOM 915 O O . HIS A 1 120 ? -14.93 -32.719 -14.617 1 43.78 120 HIS A O 1
ATOM 921 N N . TYR A 1 121 ? -16.609 -33.062 -15.977 1 44.66 121 TYR A N 1
ATOM 922 C CA . TYR A 1 121 ? -17.781 -32.75 -15.172 1 44.66 121 TYR A CA 1
ATOM 923 C C . TYR A 1 121 ? -17.719 -33.406 -13.805 1 44.66 121 TYR A C 1
ATOM 925 O O . TYR A 1 121 ? -17.625 -34.625 -13.719 1 44.66 121 TYR A O 1
ATOM 933 N N . GLY A 1 122 ? -17.438 -32.781 -12.758 1 55.81 122 GLY A N 1
ATOM 934 C CA . GLY A 1 122 ? -17.719 -33.156 -11.383 1 55.81 122 GLY A CA 1
ATOM 935 C C . GLY A 1 122 ? -16.469 -33.531 -10.609 1 55.81 122 GLY A C 1
ATOM 936 O O . GLY A 1 122 ? -16.516 -33.719 -9.391 1 55.81 122 GLY A O 1
ATOM 937 N N . ARG A 1 123 ? -15.258 -33.656 -11.336 1 67.25 123 ARG A N 1
ATOM 938 C CA . ARG A 1 123 ? -14.102 -34.062 -10.555 1 67.25 123 ARG A CA 1
ATOM 939 C C . ARG A 1 123 ? -13.055 -32.969 -10.484 1 67.25 123 ARG A C 1
ATOM 941 O O . ARG A 1 123 ? -11.867 -33.25 -10.281 1 67.25 123 ARG A O 1
ATOM 948 N N . GLU A 1 124 ? -13.547 -31.797 -10.711 1 78 124 GLU A N 1
ATOM 949 C CA . GLU A 1 124 ? -12.633 -30.656 -10.734 1 78 124 GLU A CA 1
ATOM 950 C C . GLU A 1 124 ? -11.992 -30.438 -9.367 1 78 124 GLU A C 1
ATOM 952 O O . GLU A 1 124 ? -10.82 -30.078 -9.266 1 78 124 GLU A O 1
ATOM 957 N N . ASP A 1 125 ? -12.727 -30.797 -8.391 1 84.56 125 ASP A N 1
ATOM 958 C CA . ASP A 1 125 ? -12.227 -30.578 -7.039 1 84.56 125 ASP A CA 1
ATOM 959 C C . ASP A 1 125 ? -11.031 -31.469 -6.738 1 84.56 125 ASP A C 1
ATOM 961 O O . ASP A 1 125 ? -10.016 -31.016 -6.223 1 84.56 125 ASP A O 1
ATOM 965 N N . GLU A 1 126 ? -11.211 -32.688 -7.203 1 87.5 126 GLU A N 1
ATOM 966 C CA . GLU A 1 126 ? -10.156 -33.656 -6.918 1 87.5 126 GLU A CA 1
ATOM 967 C C . GLU A 1 126 ? -8.844 -33.25 -7.59 1 87.5 126 GLU A C 1
ATOM 969 O O . GLU A 1 126 ? -7.766 -33.5 -7.043 1 87.5 126 GLU A O 1
ATOM 974 N N . PHE A 1 127 ? -8.945 -32.688 -8.727 1 89.88 127 PHE A N 1
ATOM 975 C CA . PHE A 1 127 ? -7.758 -32.281 -9.461 1 89.88 127 PHE A CA 1
ATOM 976 C C . PHE A 1 127 ? -6.984 -31.219 -8.672 1 89.88 127 PHE A C 1
ATOM 978 O O . PHE A 1 127 ? -5.797 -31.391 -8.391 1 89.88 127 PHE A O 1
ATOM 985 N N . TYR A 1 128 ? -7.648 -30.141 -8.289 1 91.12 128 TYR A N 1
ATOM 986 C CA . TYR A 1 128 ? -6.984 -29.031 -7.613 1 91.12 128 TYR A CA 1
ATOM 987 C C . TYR A 1 128 ? -6.52 -29.438 -6.219 1 91.12 128 TYR A C 1
ATOM 989 O O . TYR A 1 128 ? -5.449 -29.031 -5.77 1 91.12 128 TYR A O 1
ATOM 997 N N . LEU A 1 129 ? -7.301 -30.234 -5.625 1 92.69 129 LEU A N 1
ATOM 998 C CA . LEU A 1 129 ? -6.977 -30.656 -4.262 1 92.69 129 LEU A CA 1
ATOM 999 C C . LEU A 1 129 ? -5.762 -31.562 -4.246 1 92.69 129 LEU A C 1
ATOM 1001 O O . LEU A 1 129 ? -5.172 -31.812 -3.188 1 92.69 129 LEU A O 1
ATOM 1005 N N . ALA A 1 130 ? -5.324 -32.031 -5.441 1 93.25 130 ALA A N 1
ATOM 1006 C CA . ALA A 1 130 ? -4.164 -32.938 -5.543 1 93.25 130 ALA A CA 1
ATOM 1007 C C . ALA A 1 130 ? -2.873 -32.188 -5.238 1 93.25 130 ALA A C 1
ATOM 1009 O O . ALA A 1 130 ? -1.871 -32.781 -4.852 1 93.25 130 ALA A O 1
ATOM 1010 N N . PHE A 1 131 ? -2.916 -30.844 -5.375 1 95 131 PHE A N 1
ATOM 1011 C CA . PHE A 1 131 ? -1.642 -30.172 -5.184 1 95 131 PHE A CA 1
ATOM 1012 C C . PHE A 1 131 ? -1.805 -28.953 -4.266 1 95 131 PHE A C 1
ATOM 1014 O O . PHE A 1 131 ? -0.817 -28.344 -3.863 1 95 131 PHE A O 1
ATOM 1021 N N . LEU A 1 132 ? -2.971 -28.609 -3.824 1 96.31 132 LEU A N 1
ATOM 1022 C CA . LEU A 1 132 ? -3.189 -27.5 -2.893 1 96.31 132 LEU A CA 1
ATOM 1023 C C . LEU A 1 132 ? -2.855 -27.922 -1.466 1 96.31 132 LEU A C 1
ATOM 1025 O O . LEU A 1 132 ? -2.602 -29.109 -1.203 1 96.31 132 LEU A O 1
ATOM 1029 N N . ASP A 1 133 ? -2.775 -26.922 -0.568 1 96.56 133 ASP A N 1
ATOM 1030 C CA . ASP A 1 133 ? -2.557 -27.266 0.836 1 96.56 133 ASP A CA 1
ATOM 1031 C C . ASP A 1 133 ? -3.693 -28.125 1.382 1 96.56 133 ASP A C 1
ATOM 1033 O O . ASP A 1 133 ? -4.852 -27.938 1.001 1 96.56 133 ASP A O 1
ATOM 1037 N N . THR A 1 134 ? -3.377 -29 2.252 1 96.62 134 THR A N 1
ATOM 1038 C CA . THR A 1 134 ? -4.328 -30.016 2.701 1 96.62 134 THR A CA 1
ATOM 1039 C C . THR A 1 134 ? -5.109 -29.516 3.918 1 96.62 134 THR A C 1
ATOM 1041 O O . THR A 1 134 ? -6.047 -30.188 4.367 1 96.62 134 THR A O 1
ATOM 1044 N N . SER A 1 135 ? -4.758 -28.391 4.465 1 97 135 SER A N 1
ATOM 1045 C CA . SER A 1 135 ? -5.398 -27.891 5.676 1 97 135 SER A CA 1
ATOM 1046 C C . SER A 1 135 ? -6.586 -27 5.34 1 97 135 SER A C 1
ATOM 1048 O O . SER A 1 135 ? -7.695 -27.219 5.832 1 97 135 SER A O 1
ATOM 1050 N N . PHE A 1 136 ? -6.371 -26.016 4.453 1 97.5 136 PHE A N 1
ATOM 1051 C CA . PHE A 1 136 ? -7.402 -25.031 4.188 1 97.5 136 PHE A CA 1
ATOM 1052 C C . PHE A 1 136 ? -7.742 -24.984 2.701 1 97.5 136 PHE A C 1
ATOM 1054 O O . PHE A 1 136 ? -8.742 -24.391 2.305 1 97.5 136 PHE A O 1
ATOM 1061 N N . ARG A 1 137 ? -6.875 -25.625 1.849 1 96.81 137 ARG A N 1
ATOM 1062 C CA . ARG A 1 137 ? -7.164 -25.797 0.43 1 96.81 137 ARG A CA 1
ATOM 1063 C C . ARG A 1 137 ? -7.281 -24.453 -0.281 1 96.81 137 ARG A C 1
ATOM 1065 O O . ARG A 1 137 ? -8.227 -24.219 -1.031 1 96.81 137 ARG A O 1
ATOM 1072 N N . LEU A 1 138 ? -6.383 -23.562 0.022 1 96.25 138 LEU A N 1
ATOM 1073 C CA . LEU A 1 138 ? -6.387 -22.25 -0.611 1 96.25 138 LEU A CA 1
ATOM 1074 C C . LEU A 1 138 ? -5.824 -22.328 -2.025 1 96.25 138 LEU A C 1
ATOM 1076 O O . LEU A 1 138 ? -4.738 -22.875 -2.238 1 96.25 138 LEU A O 1
ATOM 1080 N N . TYR A 1 139 ? -6.566 -21.844 -3 1 92.75 139 TYR A N 1
ATOM 1081 C CA . TYR A 1 139 ? -6.047 -21.672 -4.352 1 92.75 139 TYR A CA 1
ATOM 1082 C C . TYR A 1 139 ? -5.527 -20.25 -4.57 1 92.75 139 TYR A C 1
ATOM 1084 O O . TYR A 1 139 ? -5.93 -19.578 -5.52 1 92.75 139 TYR A O 1
ATOM 1092 N N . SER A 1 140 ? -4.852 -19.719 -3.67 1 94.94 140 SER A N 1
ATOM 1093 C CA . SER A 1 140 ? -4.039 -18.516 -3.584 1 94.94 140 SER A CA 1
ATOM 1094 C C . SER A 1 140 ? -2.797 -18.734 -2.727 1 94.94 140 SER A C 1
ATOM 1096 O O . SER A 1 140 ? -2.68 -19.766 -2.057 1 94.94 140 SER A O 1
ATOM 1098 N N . HIS A 1 141 ? -1.897 -17.828 -2.787 1 97.38 141 HIS A N 1
ATOM 1099 C CA . HIS A 1 141 ? -0.627 -18.047 -2.104 1 97.38 141 HIS A CA 1
ATOM 1100 C C . HIS A 1 141 ? -0.787 -17.922 -0.593 1 97.38 141 HIS A C 1
ATOM 1102 O O . HIS A 1 141 ? -1.735 -17.297 -0.113 1 97.38 141 HIS A O 1
ATOM 1108 N N . GLY A 1 142 ? 0.125 -18.672 0.128 1 98.38 142 GLY A N 1
ATOM 1109 C CA . GLY A 1 142 ? 0.258 -18.469 1.562 1 98.38 142 GLY A CA 1
ATOM 1110 C C . GLY A 1 142 ? 1.318 -17.438 1.925 1 98.38 142 GLY A C 1
ATOM 1111 O O . GLY A 1 142 ? 1.929 -16.828 1.043 1 98.38 142 GLY A O 1
ATOM 1112 N N . LEU A 1 143 ? 1.461 -17.203 3.232 1 98.69 143 LEU A N 1
ATOM 1113 C CA . LEU A 1 143 ? 2.486 -16.297 3.738 1 98.69 143 LEU A CA 1
ATOM 1114 C C . LEU A 1 143 ? 3.58 -17.062 4.469 1 98.69 143 LEU A C 1
ATOM 1116 O O . LEU A 1 143 ? 3.336 -17.641 5.531 1 98.69 143 LEU A O 1
ATOM 1120 N N . PHE A 1 144 ? 4.777 -17.016 3.893 1 98.56 144 PHE A N 1
ATOM 1121 C CA . PHE A 1 144 ? 5.895 -17.781 4.434 1 98.56 144 PHE A CA 1
ATOM 1122 C C . PHE A 1 144 ? 6.738 -16.922 5.371 1 98.56 144 PHE A C 1
ATOM 1124 O O . PHE A 1 144 ? 7.148 -15.82 5.008 1 98.56 144 PHE A O 1
ATOM 1131 N N . GLU A 1 145 ? 7.035 -17.359 6.559 1 96.75 145 GLU A N 1
ATOM 1132 C CA . GLU A 1 145 ? 8.016 -16.734 7.441 1 96.75 145 GLU A CA 1
ATOM 1133 C C . GLU A 1 145 ? 9.438 -17.172 7.086 1 96.75 145 GLU A C 1
ATOM 1135 O O . GLU A 1 145 ? 10.375 -16.375 7.199 1 96.75 145 GLU A O 1
ATOM 1140 N N . SER A 1 146 ? 9.469 -18.375 6.719 1 95.5 146 SER A N 1
ATOM 1141 C CA . SER A 1 146 ? 10.711 -18.984 6.25 1 95.5 146 SER A CA 1
ATOM 1142 C C . SER A 1 146 ? 10.477 -19.797 4.977 1 95.5 146 SER A C 1
ATOM 1144 O O . SER A 1 146 ? 9.398 -20.344 4.773 1 95.5 146 SER A O 1
ATOM 1146 N N . PRO A 1 147 ? 11.508 -19.875 4.168 1 93.5 147 PRO A N 1
ATOM 1147 C CA . PRO A 1 147 ? 11.344 -20.672 2.955 1 93.5 147 PRO A CA 1
ATOM 1148 C C . PRO A 1 147 ? 11.125 -22.156 3.252 1 93.5 147 PRO A C 1
ATOM 1150 O O . PRO A 1 147 ? 10.688 -22.906 2.377 1 93.5 147 PRO A O 1
ATOM 1153 N N . ASP A 1 148 ? 11.383 -22.562 4.516 1 95.62 148 ASP A N 1
ATOM 1154 C CA . ASP A 1 148 ? 11.281 -23.969 4.875 1 95.62 148 ASP A CA 1
ATOM 1155 C C . ASP A 1 148 ? 9.891 -24.297 5.426 1 95.62 148 ASP A C 1
ATOM 1157 O O . ASP A 1 148 ? 9.578 -25.453 5.688 1 95.62 148 ASP A O 1
ATOM 1161 N N . ASP A 1 149 ? 9.086 -23.297 5.477 1 97.69 149 ASP A N 1
ATOM 1162 C CA . ASP A 1 149 ? 7.719 -23.531 5.934 1 97.69 149 ASP A CA 1
ATOM 1163 C C . ASP A 1 149 ? 6.953 -24.406 4.945 1 97.69 149 ASP A C 1
ATOM 1165 O O . ASP A 1 149 ? 7.184 -24.344 3.736 1 97.69 149 ASP A O 1
ATOM 1169 N N . THR A 1 150 ? 6.09 -25.219 5.488 1 97.94 150 THR A N 1
ATOM 1170 C CA . THR A 1 150 ? 5.164 -25.922 4.609 1 97.94 150 THR A CA 1
ATOM 1171 C C . THR A 1 150 ? 4.102 -24.969 4.066 1 97.94 150 THR A C 1
ATOM 1173 O O . THR A 1 150 ? 3.869 -23.906 4.629 1 97.94 150 THR A O 1
ATOM 1176 N N . ILE A 1 151 ? 3.447 -25.328 3 1 97.88 151 ILE A N 1
ATOM 1177 C CA . ILE A 1 151 ? 2.396 -24.5 2.434 1 97.88 151 ILE A CA 1
ATOM 1178 C C . ILE A 1 151 ? 1.195 -24.469 3.377 1 97.88 151 ILE A C 1
ATOM 1180 O O . ILE A 1 151 ? 0.455 -23.484 3.416 1 97.88 151 ILE A O 1
ATOM 1184 N N . GLU A 1 152 ? 1.015 -25.578 4.172 1 98.5 152 GLU A N 1
ATOM 1185 C CA . GLU A 1 152 ? -0.029 -25.578 5.191 1 98.5 152 GLU A CA 1
ATOM 1186 C C . GLU A 1 152 ? 0.215 -24.516 6.242 1 98.5 152 GLU A C 1
ATOM 1188 O O . GLU A 1 152 ? -0.707 -23.781 6.621 1 98.5 152 GLU A O 1
ATOM 1193 N N . GLN A 1 153 ? 1.471 -24.391 6.648 1 98.5 153 GLN A N 1
ATOM 1194 C CA . GLN A 1 153 ? 1.84 -23.359 7.609 1 98.5 153 GLN A CA 1
ATOM 1195 C C . GLN A 1 153 ? 1.644 -21.969 7.023 1 98.5 153 GLN A C 1
ATOM 1197 O O . GLN A 1 153 ? 1.146 -21.062 7.699 1 98.5 153 GLN A O 1
ATOM 1202 N N . ALA A 1 154 ? 2.037 -21.781 5.836 1 98.69 154 ALA A N 1
ATOM 1203 C CA . ALA A 1 154 ? 1.9 -20.5 5.156 1 98.69 154 ALA A CA 1
ATOM 1204 C C . ALA A 1 154 ? 0.431 -20.125 4.984 1 98.69 154 ALA A C 1
ATOM 1206 O O . ALA A 1 154 ? 0.062 -18.953 5.133 1 98.69 154 ALA A O 1
ATOM 1207 N N . SER A 1 155 ? -0.387 -21.109 4.66 1 98.5 155 SER A N 1
ATOM 1208 C CA . SER A 1 155 ? -1.818 -20.875 4.504 1 98.5 155 SER A CA 1
ATOM 1209 C C . SER A 1 155 ? -2.453 -20.453 5.824 1 98.5 155 SER A C 1
ATOM 1211 O O . SER A 1 155 ? -3.287 -19.531 5.855 1 98.5 155 SER A O 1
ATOM 1213 N N . GLN A 1 156 ? -2.078 -21.109 6.84 1 98.5 156 GLN A N 1
ATOM 1214 C CA . GLN A 1 156 ? -2.574 -20.734 8.164 1 98.5 156 GLN A CA 1
ATOM 1215 C C . GLN A 1 156 ? -2.199 -19.297 8.516 1 98.5 156 GLN A C 1
ATOM 1217 O O . GLN A 1 156 ? -3.029 -18.547 9.016 1 98.5 156 GLN A O 1
ATOM 1222 N N . ARG A 1 157 ? -0.99 -18.969 8.273 1 98.69 157 ARG A N 1
ATOM 1223 C CA . ARG A 1 157 ? -0.52 -17.625 8.578 1 98.69 157 ARG A CA 1
ATOM 1224 C C . ARG A 1 157 ? -1.274 -16.578 7.762 1 98.69 157 ARG A C 1
ATOM 1226 O O . ARG A 1 157 ? -1.552 -15.477 8.25 1 98.69 157 ARG A O 1
ATOM 1233 N N . LYS A 1 158 ? -1.524 -16.891 6.512 1 98.69 158 LYS A N 1
ATOM 1234 C CA . LYS A 1 158 ? -2.318 -16 5.684 1 98.69 158 LYS A CA 1
ATOM 1235 C C . LYS A 1 158 ? -3.691 -15.742 6.301 1 98.69 158 LYS A C 1
ATOM 1237 O O . LYS A 1 158 ? -4.16 -14.609 6.34 1 98.69 158 LYS A O 1
ATOM 1242 N N . LEU A 1 159 ? -4.328 -16.797 6.746 1 98.81 159 LEU A N 1
ATOM 1243 C CA . LEU A 1 159 ? -5.652 -16.672 7.34 1 98.81 159 LEU A CA 1
ATOM 1244 C C . LEU A 1 159 ? -5.594 -15.883 8.648 1 98.81 159 LEU A C 1
ATOM 1246 O O . LEU A 1 159 ? -6.477 -15.07 8.93 1 98.81 159 LEU A O 1
ATOM 1250 N N . GLU A 1 160 ? -4.531 -16.125 9.414 1 98.75 160 GLU A N 1
ATOM 1251 C CA . GLU A 1 160 ? -4.324 -15.367 10.641 1 98.75 160 GLU A CA 1
ATOM 1252 C C . GLU A 1 160 ? -4.152 -13.883 10.352 1 98.75 160 GLU A C 1
ATOM 1254 O O . GLU A 1 160 ? -4.719 -13.031 11.047 1 98.75 160 GLU A O 1
ATOM 1259 N N . THR A 1 161 ? -3.369 -13.609 9.383 1 98.75 161 THR A N 1
ATOM 1260 C CA . THR A 1 161 ? -3.107 -12.227 8.992 1 98.75 161 THR A CA 1
ATOM 1261 C C . THR A 1 161 ? -4.391 -11.555 8.516 1 98.75 161 THR A C 1
ATOM 1263 O O . THR A 1 161 ? -4.695 -10.43 8.938 1 98.75 161 THR A O 1
ATOM 1266 N N . MET A 1 162 ? -5.086 -12.219 7.656 1 98.75 162 MET A N 1
ATOM 1267 C CA . MET A 1 162 ? -6.355 -11.695 7.168 1 98.75 162 MET 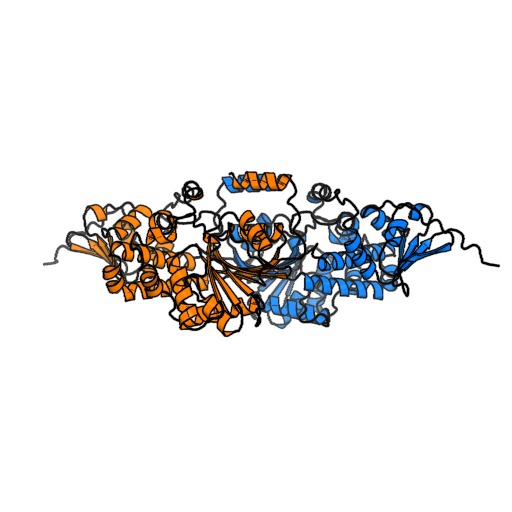A CA 1
ATOM 1268 C C . MET A 1 162 ? -7.316 -11.43 8.32 1 98.75 162 MET A C 1
ATOM 1270 O O . MET A 1 162 ? -7.918 -10.359 8.398 1 98.75 162 MET A O 1
ATOM 1274 N N . PHE A 1 163 ? -7.457 -12.383 9.211 1 98.88 163 PHE A N 1
ATOM 1275 C CA . PHE A 1 163 ? -8.344 -12.289 10.367 1 98.88 163 PHE A CA 1
ATOM 1276 C C . PHE A 1 163 ? -7.992 -11.07 11.211 1 98.88 163 PHE A C 1
ATOM 1278 O O . PHE A 1 163 ? -8.875 -10.305 11.602 1 98.88 163 PHE A O 1
ATOM 1285 N N . SER A 1 164 ? -6.73 -10.906 11.461 1 98.69 164 SER A N 1
ATOM 1286 C CA . SER A 1 164 ? -6.238 -9.805 12.281 1 98.69 164 SER A CA 1
ATOM 1287 C C . SER A 1 164 ? -6.426 -8.469 11.578 1 98.69 164 SER A C 1
ATOM 1289 O O . SER A 1 164 ? -6.906 -7.504 12.188 1 98.69 164 SER A O 1
ATOM 1291 N N . GLU A 1 165 ? -6.078 -8.383 10.352 1 98.62 165 GLU A N 1
ATOM 1292 C CA . GLU A 1 165 ? -6.102 -7.117 9.625 1 98.62 165 GLU A CA 1
ATOM 1293 C C . GLU A 1 165 ? -7.531 -6.66 9.359 1 98.62 165 GLU A C 1
ATOM 1295 O O . GLU A 1 165 ? -7.793 -5.461 9.242 1 98.62 165 GLU A O 1
ATOM 1300 N N . LEU A 1 166 ? -8.422 -7.586 9.32 1 98.81 166 LEU A N 1
ATOM 1301 C CA . LEU A 1 166 ? -9.828 -7.227 9.172 1 98.81 166 LEU A CA 1
ATOM 1302 C C . LEU A 1 166 ? -10.445 -6.867 10.516 1 98.81 166 LEU A C 1
ATOM 1304 O O . LEU A 1 166 ? -11.531 -6.293 10.578 1 98.81 166 LEU A O 1
ATOM 1308 N N . GLY A 1 167 ? -9.789 -7.223 11.609 1 98.38 167 GLY A N 1
ATOM 1309 C CA . GLY A 1 167 ? -10.352 -7.008 12.93 1 98.38 167 GLY A CA 1
ATOM 1310 C C . GLY A 1 167 ? -11.578 -7.867 13.203 1 98.38 167 GLY A C 1
ATOM 1311 O O . GLY A 1 167 ? -12.547 -7.398 13.805 1 98.38 167 GLY A O 1
ATOM 1312 N N . LEU A 1 168 ? -11.562 -9.07 12.727 1 98.75 168 LEU A N 1
ATOM 1313 C CA . LEU A 1 168 ? -12.719 -9.953 12.875 1 98.75 168 LEU A CA 1
ATOM 1314 C C . LEU A 1 168 ? -12.906 -10.367 14.328 1 98.75 168 LEU A C 1
ATOM 1316 O O . LEU A 1 168 ? -11.938 -10.594 15.047 1 98.75 168 LEU A O 1
ATOM 1320 N N . LYS A 1 169 ? -14.117 -10.477 14.703 1 98.31 169 LYS A N 1
ATOM 1321 C CA . LYS A 1 169 ? -14.531 -10.922 16.031 1 98.31 169 LYS A CA 1
ATOM 1322 C C . LYS A 1 169 ? -15.742 -11.844 15.945 1 98.31 169 LYS A C 1
ATOM 1324 O O . LYS A 1 169 ? -16.438 -11.875 14.93 1 98.31 169 LYS A O 1
ATOM 1329 N N . GLN A 1 170 ? -15.914 -12.57 17.062 1 98.38 170 GLN A N 1
ATOM 1330 C CA . GLN A 1 170 ? -17.078 -13.445 17.156 1 98.38 170 GLN A CA 1
ATOM 1331 C C . GLN A 1 170 ? -18.375 -12.68 16.891 1 98.38 170 GLN A C 1
ATOM 1333 O O . GLN A 1 170 ? -18.531 -11.555 17.375 1 98.38 170 GLN A O 1
ATOM 1338 N N . GLY A 1 171 ? -19.172 -13.273 16.078 1 98.38 171 GLY A N 1
ATOM 1339 C CA . GLY A 1 171 ? -20.469 -12.688 15.828 1 98.38 171 GLY A CA 1
ATOM 1340 C C . GLY A 1 171 ? -20.516 -11.875 14.547 1 98.38 171 GLY A C 1
ATOM 1341 O O . GLY A 1 171 ? -21.594 -11.562 14.039 1 98.38 171 GLY A O 1
ATOM 1342 N N . MET A 1 172 ? -19.391 -11.531 13.953 1 98.75 172 MET A N 1
ATOM 1343 C CA . MET A 1 172 ? -19.344 -10.727 12.742 1 98.75 172 MET A CA 1
ATOM 1344 C C . MET A 1 172 ? -19.688 -11.562 11.516 1 98.75 172 MET A C 1
ATOM 1346 O O . MET A 1 172 ? -19.609 -12.789 11.547 1 98.75 172 MET A O 1
ATOM 1350 N N . ARG A 1 173 ? -20.125 -10.906 10.484 1 98.88 173 ARG A N 1
ATOM 1351 C CA . ARG A 1 173 ? -20.422 -11.516 9.188 1 98.88 173 ARG A CA 1
ATOM 1352 C C . ARG A 1 173 ? -19.359 -11.164 8.164 1 98.88 173 ARG A C 1
ATOM 1354 O O . ARG A 1 173 ? -19.047 -9.992 7.961 1 98.88 173 ARG A O 1
ATOM 1361 N N . LEU A 1 174 ? -18.812 -12.188 7.57 1 98.88 174 LEU A N 1
ATOM 1362 C CA . LEU A 1 174 ? -17.75 -12.047 6.586 1 98.88 174 LEU A CA 1
ATOM 1363 C C . LEU A 1 174 ? -18.188 -12.586 5.23 1 98.88 174 LEU A C 1
ATOM 1365 O O . LEU A 1 174 ? -18.719 -13.695 5.141 1 98.88 174 LEU A O 1
ATOM 1369 N N . LEU A 1 175 ? -18.016 -11.773 4.195 1 98.88 175 LEU A N 1
ATOM 1370 C CA . LEU A 1 175 ? -18.203 -12.273 2.836 1 98.88 175 LEU A CA 1
ATOM 1371 C C . LEU A 1 175 ? -16.875 -12.742 2.246 1 98.88 175 LEU A C 1
ATOM 1373 O O . LEU A 1 175 ? -15.898 -11.992 2.211 1 98.88 175 LEU A O 1
ATOM 1377 N N . ASP A 1 176 ? -16.844 -13.969 1.843 1 98.62 176 ASP A N 1
ATOM 1378 C CA . ASP A 1 176 ? -15.711 -14.531 1.118 1 98.62 176 ASP A CA 1
ATOM 1379 C C . ASP A 1 176 ? -15.984 -14.57 -0.384 1 98.62 176 ASP A C 1
ATOM 1381 O O . ASP A 1 176 ? -16.656 -15.477 -0.876 1 98.62 176 ASP A O 1
ATOM 1385 N N . ILE A 1 177 ? -15.406 -13.555 -1.073 1 97.44 177 ILE A N 1
ATOM 1386 C CA . ILE A 1 177 ? -15.641 -13.398 -2.504 1 97.44 177 ILE A CA 1
ATOM 1387 C C . ILE A 1 177 ? -14.758 -14.383 -3.279 1 97.44 177 ILE A C 1
ATOM 1389 O O . ILE A 1 177 ? -13.539 -14.211 -3.35 1 97.44 177 ILE A O 1
ATOM 1393 N N . GLY A 1 178 ? -15.32 -15.383 -3.863 1 93.62 178 GLY A N 1
ATOM 1394 C CA . GLY A 1 178 ? -14.562 -16.422 -4.527 1 93.62 178 GLY A CA 1
ATOM 1395 C C . GLY A 1 178 ? -13.914 -17.406 -3.562 1 93.62 178 GLY A C 1
ATOM 1396 O O . GLY A 1 178 ? -12.711 -17.656 -3.643 1 93.62 178 GLY A O 1
ATOM 1397 N N . GLY A 1 179 ? -14.633 -18.094 -2.811 1 92.44 179 GLY A N 1
ATOM 1398 C CA . GLY A 1 179 ? -14.156 -18.75 -1.607 1 92.44 179 GLY A CA 1
ATOM 1399 C C . GLY A 1 179 ? -13.547 -20.109 -1.879 1 92.44 179 GLY A C 1
ATOM 1400 O O . GLY A 1 179 ? -13.133 -20.812 -0.949 1 92.44 179 GLY A O 1
ATOM 1401 N N . GLY A 1 180 ? -13.5 -20.531 -3.119 1 91.88 180 GLY A N 1
ATOM 1402 C CA . GLY A 1 180 ? -12.844 -21.781 -3.467 1 91.88 180 GLY A CA 1
ATOM 1403 C C . GLY A 1 180 ? -13.398 -22.984 -2.719 1 91.88 180 GLY A C 1
ATOM 1404 O O . GLY A 1 180 ? -14.602 -23.25 -2.77 1 91.88 180 GLY A O 1
ATOM 1405 N N . TRP A 1 181 ? -12.539 -23.578 -1.873 1 95.06 181 TRP A N 1
ATOM 1406 C CA . TRP A 1 181 ? -12.93 -24.828 -1.214 1 95.06 181 TRP A CA 1
ATOM 1407 C C . TRP A 1 181 ? -13.102 -24.609 0.287 1 95.06 181 TRP A C 1
ATOM 1409 O O . TRP A 1 181 ? -12.883 -25.531 1.079 1 95.06 181 TRP A O 1
ATOM 1419 N N . GLY A 1 182 ? -13.336 -23.422 0.725 1 97.06 182 GLY A N 1
ATOM 1420 C CA . GLY A 1 182 ? -13.906 -23.156 2.033 1 97.06 182 GLY A CA 1
ATOM 1421 C C . GLY A 1 182 ? -12.859 -22.906 3.104 1 97.06 182 GLY A C 1
ATOM 1422 O O . GLY A 1 182 ? -13.148 -23 4.297 1 97.06 182 GLY A O 1
ATOM 1423 N N . GLY A 1 183 ? -11.625 -22.625 2.695 1 98 183 GLY A N 1
ATOM 1424 C CA . GLY A 1 183 ? -10.586 -22.375 3.682 1 98 183 GLY A CA 1
ATOM 1425 C C . GLY A 1 183 ? -10.938 -21.234 4.633 1 98 183 GLY A C 1
ATOM 1426 O O . GLY A 1 183 ? -10.758 -21.359 5.848 1 98 183 GLY A O 1
ATOM 1427 N N . VAL A 1 184 ? -11.453 -20.156 4.141 1 98.69 184 VAL A N 1
ATOM 1428 C CA . VAL A 1 184 ? -11.844 -19 4.945 1 98.69 184 VAL A CA 1
ATOM 1429 C C . VAL A 1 184 ? -13.016 -19.375 5.848 1 98.69 184 VAL A C 1
ATOM 1431 O O . VAL A 1 184 ? -13.016 -19.047 7.035 1 98.69 184 VAL A O 1
ATOM 1434 N N . THR A 1 185 ? -13.953 -20.078 5.289 1 98.62 185 THR A N 1
ATOM 1435 C CA . THR A 1 185 ? -15.117 -20.5 6.059 1 98.62 185 THR A CA 1
ATOM 1436 C C . THR A 1 185 ? -14.695 -21.375 7.234 1 98.62 185 THR A C 1
ATOM 1438 O O . THR A 1 185 ? -15.148 -21.172 8.359 1 98.62 185 THR A O 1
ATOM 1441 N N . GLN A 1 186 ? -13.867 -22.312 6.953 1 98.5 186 GLN A N 1
ATOM 1442 C CA . GLN A 1 186 ? -13.391 -23.234 7.988 1 98.5 186 GLN A CA 1
ATOM 1443 C C . GLN A 1 186 ? -12.68 -22.469 9.102 1 98.5 186 GLN A C 1
ATOM 1445 O O . GLN A 1 186 ? -12.969 -22.672 10.289 1 98.5 186 GLN A O 1
ATOM 1450 N N . TYR A 1 187 ? -11.781 -21.578 8.758 1 98.75 187 TYR A N 1
ATOM 1451 C CA . TYR A 1 187 ? -10.953 -20.859 9.727 1 98.75 187 TYR A CA 1
ATOM 1452 C C . TYR A 1 187 ? -11.781 -19.891 10.547 1 98.75 187 TYR A C 1
ATOM 1454 O O . TYR A 1 187 ? -11.68 -19.859 11.773 1 98.75 187 TYR A O 1
ATOM 1462 N N . CYS A 1 188 ? -12.594 -19.141 9.93 1 98.81 188 CYS A N 1
ATOM 1463 C CA . CYS A 1 188 ? -13.312 -18.062 10.586 1 98.81 188 CYS A CA 1
ATOM 1464 C C . CYS A 1 188 ? -14.5 -18.594 11.375 1 98.81 188 CYS A C 1
ATOM 1466 O O . CYS A 1 188 ? -14.836 -18.062 12.438 1 98.81 188 CYS A O 1
ATOM 1468 N N . SER A 1 189 ? -15.164 -19.641 10.859 1 98.38 189 SER A N 1
ATOM 1469 C CA . SER A 1 189 ? -16.25 -20.266 11.594 1 98.38 189 SER A CA 1
ATOM 1470 C C . SER A 1 189 ? -15.805 -20.734 12.969 1 98.38 189 SER A C 1
ATOM 1472 O O . SER A 1 189 ? -16.516 -20.562 13.953 1 98.38 189 SER A O 1
ATOM 1474 N N . ALA A 1 190 ? -14.641 -21.312 13.008 1 97.88 190 ALA A N 1
ATOM 1475 C CA . ALA A 1 190 ? -14.094 -21.844 14.258 1 97.88 190 ALA A CA 1
ATOM 1476 C C . ALA A 1 190 ? -13.891 -20.719 15.273 1 97.88 190 ALA A C 1
ATOM 1478 O O . ALA A 1 190 ? -13.727 -20.984 16.469 1 97.88 190 ALA A O 1
ATOM 1479 N N . ARG A 1 191 ? -13.953 -19.531 14.844 1 98.25 191 ARG A N 1
ATOM 1480 C CA . ARG A 1 191 ? -13.711 -18.375 15.711 1 98.25 191 ARG A CA 1
ATOM 1481 C C . ARG A 1 191 ? -14.977 -17.547 15.883 1 98.25 191 ARG A C 1
ATOM 1483 O O . ARG A 1 191 ? -14.914 -16.406 16.344 1 98.25 191 ARG A O 1
ATOM 1490 N N . GLY A 1 192 ? -16.031 -18.062 15.414 1 98.44 192 GLY A N 1
ATOM 1491 C CA . GLY A 1 192 ? -17.344 -17.484 15.695 1 98.44 192 GLY A CA 1
ATOM 1492 C C . GLY A 1 192 ? -17.781 -16.469 14.664 1 98.44 192 GLY A C 1
ATOM 1493 O O . GLY A 1 192 ? -18.688 -15.672 14.922 1 98.44 192 GLY A O 1
ATOM 1494 N N . VAL A 1 193 ? -17.156 -16.406 13.539 1 98.81 193 VAL A N 1
ATOM 1495 C CA . VAL A 1 193 ? -17.531 -15.5 12.461 1 98.81 193 VAL A CA 1
ATOM 1496 C C . VAL A 1 193 ? -18.422 -16.219 11.453 1 98.81 193 VAL A C 1
ATOM 1498 O O . VAL A 1 193 ? -18.125 -17.344 11.039 1 98.81 193 VAL A O 1
ATOM 1501 N N . HIS A 1 194 ? -19.547 -15.648 11.133 1 98.75 194 HIS A N 1
ATOM 1502 C CA . HIS A 1 194 ? -20.422 -16.219 10.102 1 98.75 194 HIS A CA 1
ATOM 1503 C C . HIS A 1 194 ? -19.906 -15.883 8.703 1 98.75 194 HIS A C 1
ATOM 1505 O O . HIS A 1 194 ? -19.828 -14.711 8.328 1 98.75 194 HIS A O 1
ATOM 1511 N N . VAL A 1 195 ? -19.578 -16.906 7.961 1 98.81 195 VAL A N 1
ATOM 1512 C CA . VAL A 1 195 ? -18.969 -16.672 6.656 1 98.81 195 VAL A CA 1
ATOM 1513 C C . VAL A 1 195 ? -19.984 -17 5.551 1 98.81 195 VAL A C 1
ATOM 1515 O O . VAL A 1 195 ? -20.578 -18.078 5.555 1 98.81 195 VAL A O 1
ATOM 1518 N N . THR A 1 196 ? -20.25 -16.062 4.699 1 98.81 196 THR A N 1
ATOM 1519 C CA . THR A 1 196 ? -20.922 -16.328 3.43 1 98.81 196 THR A CA 1
ATOM 1520 C C . THR A 1 196 ? -19.906 -16.547 2.312 1 98.81 196 THR A C 1
ATOM 1522 O O . THR A 1 196 ? -19.234 -15.594 1.898 1 98.81 196 THR A O 1
ATOM 1525 N N . THR A 1 197 ? -19.828 -17.766 1.862 1 98.38 197 THR A N 1
ATOM 1526 C CA . THR A 1 197 ? -18.969 -18.062 0.729 1 98.38 197 THR A CA 1
ATOM 1527 C C . THR A 1 197 ? -19.688 -17.812 -0.59 1 98.38 197 THR A C 1
ATOM 1529 O O . THR A 1 197 ? -20.672 -18.5 -0.902 1 98.38 197 THR A O 1
ATOM 1532 N N . LEU A 1 198 ? -19.188 -16.812 -1.312 1 97.31 198 LEU A N 1
ATOM 1533 C CA . LEU A 1 198 ? -19.766 -16.453 -2.604 1 97.31 198 LEU A CA 1
ATOM 1534 C C . LEU A 1 198 ? -18.891 -16.953 -3.746 1 97.31 198 LEU A C 1
ATOM 1536 O O . LEU A 1 198 ? -17.703 -16.641 -3.803 1 97.31 198 LEU A O 1
ATOM 1540 N N . THR A 1 199 ? -19.484 -17.766 -4.613 1 93.56 199 THR A N 1
ATOM 1541 C CA . THR A 1 199 ? -18.688 -18.312 -5.711 1 93.56 199 THR A CA 1
ATOM 1542 C C . THR A 1 199 ? -19.547 -18.5 -6.961 1 93.56 199 THR A C 1
ATOM 1544 O O . THR A 1 199 ? -20.781 -18.531 -6.875 1 93.56 199 THR A O 1
ATOM 1547 N N . LEU A 1 200 ? -18.828 -18.469 -8.062 1 87.81 200 LEU A N 1
ATOM 1548 C CA . LEU A 1 200 ? -19.484 -18.766 -9.336 1 87.81 200 LEU A CA 1
ATOM 1549 C C . LEU A 1 200 ? -19.344 -20.234 -9.688 1 87.81 200 LEU A C 1
ATOM 1551 O O . LEU A 1 200 ? -20.031 -20.734 -10.586 1 87.81 200 LEU A O 1
ATOM 1555 N N . ALA A 1 201 ? -18.531 -20.922 -8.977 1 84.81 201 ALA A N 1
ATOM 1556 C CA . ALA A 1 201 ? -18.203 -22.312 -9.312 1 84.81 201 ALA A CA 1
ATOM 1557 C C . ALA A 1 201 ? -19.109 -23.281 -8.555 1 84.81 201 ALA A C 1
ATOM 1559 O O . ALA A 1 201 ? -19.031 -23.391 -7.332 1 84.81 201 ALA A O 1
ATOM 1560 N N . ALA A 1 202 ? -19.906 -24.094 -9.305 1 87.75 202 ALA A N 1
ATOM 1561 C CA . ALA A 1 202 ? -20.859 -25.016 -8.703 1 87.75 202 ALA A CA 1
ATOM 1562 C C . ALA A 1 202 ? -20.141 -26.109 -7.906 1 87.75 202 ALA A C 1
ATOM 1564 O O . ALA A 1 202 ? -20.594 -26.5 -6.828 1 87.75 202 ALA A O 1
ATOM 1565 N N . ALA A 1 203 ? -19.062 -26.562 -8.453 1 84.19 203 ALA A N 1
ATOM 1566 C CA . ALA A 1 203 ? -18.312 -27.609 -7.773 1 84.19 203 ALA A CA 1
ATOM 1567 C C . ALA A 1 203 ? -17.766 -27.125 -6.43 1 84.19 203 ALA A C 1
ATOM 1569 O O . ALA A 1 203 ? -17.891 -27.828 -5.418 1 84.19 203 ALA A O 1
ATOM 1570 N N . GLY A 1 204 ? -17.203 -25.953 -6.453 1 89.19 204 GLY A N 1
ATOM 1571 C CA . GLY A 1 204 ? -16.719 -25.375 -5.207 1 89.19 204 GLY A CA 1
ATOM 1572 C C . GLY A 1 204 ? -17.844 -25.141 -4.199 1 89.19 204 GLY A C 1
ATOM 1573 O O . GLY A 1 204 ? -17.656 -25.391 -3.006 1 89.19 204 GLY A O 1
ATOM 1574 N N . ALA A 1 205 ? -18.969 -24.719 -4.699 1 93.81 205 ALA A N 1
ATOM 1575 C CA . ALA A 1 205 ? -20.109 -24.484 -3.834 1 93.81 205 ALA A CA 1
ATOM 1576 C C . ALA A 1 205 ? -20.562 -25.766 -3.148 1 93.81 205 ALA A C 1
ATOM 1578 O O . ALA A 1 205 ? -20.828 -25.781 -1.945 1 93.81 205 ALA A O 1
ATOM 1579 N N . HIS A 1 206 ? -20.656 -26.828 -3.912 1 94.12 206 HIS A N 1
ATOM 1580 C CA . HIS A 1 206 ? -21.047 -28.109 -3.369 1 94.12 206 HIS A CA 1
ATOM 1581 C C . HIS A 1 206 ? -20.062 -28.609 -2.316 1 94.12 206 HIS A C 1
ATOM 1583 O O . HIS A 1 206 ? -20.469 -29.125 -1.273 1 94.12 206 HIS A O 1
ATOM 1589 N N . TYR A 1 207 ? -18.812 -28.438 -2.686 1 93.94 207 TYR A N 1
ATOM 1590 C CA . TYR A 1 207 ? -17.781 -28.875 -1.755 1 93.94 207 TYR A CA 1
ATOM 1591 C C . TYR A 1 207 ? -17.922 -28.156 -0.419 1 93.94 207 TYR A C 1
ATOM 1593 O O . TYR A 1 207 ? -17.875 -28.781 0.64 1 93.94 207 TYR A O 1
ATOM 1601 N N . VAL A 1 208 ? -18.109 -26.859 -0.423 1 96.19 208 VAL A N 1
ATOM 1602 C CA . VAL A 1 208 ? -18.172 -26.047 0.788 1 96.19 208 VAL A CA 1
ATOM 1603 C C . VAL A 1 208 ? -19.438 -26.359 1.563 1 96.19 208 VAL A C 1
ATOM 1605 O O . VAL A 1 208 ? -19.438 -26.391 2.797 1 96.19 208 VAL A O 1
ATOM 1608 N N . ARG A 1 209 ? -20.531 -26.578 0.882 1 97.5 209 ARG A N 1
ATOM 1609 C CA . ARG A 1 209 ? -21.766 -26.969 1.551 1 97.5 209 ARG A CA 1
ATOM 1610 C C . ARG A 1 209 ? -21.594 -28.25 2.346 1 97.5 209 ARG A C 1
ATOM 1612 O O . ARG A 1 209 ? -22.047 -28.359 3.482 1 97.5 209 ARG A O 1
ATOM 1619 N N . ARG A 1 210 ? -20.969 -29.156 1.723 1 96.69 210 ARG A N 1
ATOM 1620 C CA . ARG A 1 210 ? -20.703 -30.422 2.402 1 96.69 210 ARG A CA 1
ATOM 1621 C C . ARG A 1 210 ? -19.797 -30.203 3.611 1 96.69 210 ARG A C 1
ATOM 1623 O O . ARG A 1 210 ? -20 -30.812 4.664 1 96.69 210 ARG A O 1
ATOM 1630 N N . LEU A 1 211 ? -18.812 -29.422 3.365 1 96.12 211 LEU A N 1
ATOM 1631 C CA . LEU A 1 211 ? -17.906 -29.109 4.457 1 96.12 211 LEU A CA 1
ATOM 1632 C C . LEU A 1 211 ? -18.641 -28.516 5.641 1 96.12 211 LEU A C 1
ATOM 1634 O O . LEU A 1 211 ? -18.422 -28.891 6.789 1 96.12 211 LEU A O 1
ATOM 1638 N N . ILE A 1 212 ? -19.484 -27.562 5.379 1 97.88 212 ILE A N 1
ATOM 1639 C CA . ILE A 1 212 ? -20.266 -26.875 6.402 1 97.88 212 ILE A CA 1
ATOM 1640 C C . ILE A 1 212 ? -21.156 -27.875 7.137 1 97.88 212 ILE A C 1
ATOM 1642 O O . ILE A 1 212 ? -21.203 -27.875 8.367 1 97.88 212 ILE A O 1
ATOM 1646 N N . SER A 1 213 ? -21.828 -28.703 6.395 1 97.62 213 SER A N 1
ATOM 1647 C CA . SER A 1 213 ? -22.75 -29.688 6.969 1 97.62 213 SER A CA 1
ATOM 1648 C C . SER A 1 213 ? -22 -30.719 7.812 1 97.62 213 SER A C 1
ATOM 1650 O O . SER A 1 213 ? -22.406 -31 8.938 1 97.62 213 SER A O 1
ATOM 1652 N N . ASN A 1 214 ? -20.922 -31.234 7.273 1 97.44 214 ASN A N 1
ATOM 1653 C CA . ASN A 1 214 ? -20.188 -32.312 7.93 1 97.44 214 ASN A CA 1
ATOM 1654 C C . ASN A 1 214 ? -19.516 -31.828 9.211 1 97.44 214 ASN A C 1
ATOM 1656 O O . ASN A 1 214 ? -19.469 -32.562 10.203 1 97.44 214 ASN A O 1
ATOM 1660 N N . ALA A 1 215 ? -19.016 -30.641 9.125 1 96.31 215 ALA A N 1
ATOM 1661 C CA . ALA A 1 215 ? -18.234 -30.156 10.25 1 96.31 215 ALA A CA 1
ATOM 1662 C C . ALA A 1 215 ? -19.047 -29.203 11.125 1 96.31 215 ALA A C 1
ATOM 1664 O O . ALA A 1 215 ? -18.562 -28.734 12.164 1 96.31 215 ALA A O 1
ATOM 1665 N N . GLY A 1 216 ? -20.234 -28.906 10.727 1 97 216 GLY A N 1
ATOM 1666 C CA . GLY A 1 216 ? -21.078 -27.984 11.484 1 97 216 GLY A CA 1
ATOM 1667 C C . GLY A 1 216 ? -20.516 -26.578 11.523 1 97 216 GLY A C 1
ATOM 1668 O O . GLY A 1 216 ? -20.438 -25.953 12.586 1 97 216 GLY A O 1
ATOM 1669 N N . LEU A 1 217 ? -20.016 -26.125 10.445 1 96.62 217 LEU A N 1
ATOM 1670 C CA . LEU A 1 217 ? -19.391 -24.812 10.391 1 96.62 217 LEU A CA 1
ATOM 1671 C C . LEU A 1 217 ? -20.438 -23.703 10.352 1 96.62 217 LEU A C 1
ATOM 1673 O O . LEU A 1 217 ? -21.547 -23.922 9.875 1 96.62 217 LEU A O 1
ATOM 1677 N N . TYR A 1 218 ? -20.062 -22.578 10.859 1 97.5 218 TYR A N 1
ATOM 1678 C CA . TYR A 1 218 ? -20.922 -21.406 10.906 1 97.5 218 TYR A CA 1
ATOM 1679 C C . TYR A 1 218 ? -20.828 -20.609 9.602 1 97.5 218 TYR A C 1
ATOM 1681 O O . TYR A 1 218 ? -20.172 -19.578 9.539 1 97.5 218 TYR A O 1
ATOM 1689 N N . GLY A 1 219 ? -21.578 -21 8.633 1 97.88 219 GLY A N 1
ATOM 1690 C CA . GLY A 1 219 ? -21.5 -20.328 7.34 1 97.88 219 GLY A CA 1
ATOM 1691 C C . GLY A 1 219 ? -22.547 -20.812 6.355 1 97.88 219 GLY A C 1
ATOM 1692 O O . GLY A 1 219 ? -23.375 -21.672 6.688 1 97.88 219 GLY A O 1
ATOM 1693 N N . GLU A 1 220 ? -22.562 -20.172 5.215 1 98.19 220 GLU A N 1
ATOM 1694 C CA . GLU A 1 220 ? -23.438 -20.531 4.102 1 98.19 220 GLU A CA 1
ATOM 1695 C C . GLU A 1 220 ? -22.734 -20.328 2.764 1 98.19 220 GLU A C 1
ATOM 1697 O O . GLU A 1 220 ? -21.672 -19.719 2.701 1 98.19 220 GLU A O 1
ATOM 1702 N N . VAL A 1 221 ? -23.297 -20.953 1.79 1 98 221 VAL A N 1
ATOM 1703 C CA . VAL A 1 221 ? -22.75 -20.812 0.441 1 98 221 VAL A CA 1
ATOM 1704 C C . VAL A 1 221 ? -23.797 -20.188 -0.479 1 98 221 VAL A C 1
ATOM 1706 O O . VAL A 1 221 ? -24.969 -20.547 -0.424 1 98 221 VAL A O 1
ATOM 1709 N N . VAL A 1 222 ? -23.344 -19.203 -1.216 1 97.5 222 VAL A N 1
ATOM 1710 C CA . VAL A 1 222 ? -24.188 -18.578 -2.225 1 97.5 222 VAL A CA 1
ATOM 1711 C C . VAL A 1 222 ? -23.547 -18.734 -3.604 1 97.5 222 VAL A C 1
ATOM 1713 O O . VAL A 1 222 ? -22.406 -18.312 -3.818 1 97.5 222 VAL A O 1
ATOM 1716 N N . LEU A 1 223 ? -24.234 -19.422 -4.504 1 95.88 223 LEU A N 1
ATOM 1717 C CA . LEU A 1 223 ? -23.797 -19.562 -5.887 1 95.88 223 LEU A CA 1
ATOM 1718 C C . LEU A 1 223 ? -24.344 -18.422 -6.746 1 95.88 223 LEU A C 1
ATOM 1720 O O . LEU A 1 223 ? -25.469 -18.484 -7.23 1 95.88 223 LEU A O 1
ATOM 1724 N N . GLU A 1 224 ? -23.547 -17.391 -6.883 1 94.06 224 GLU A N 1
ATOM 1725 C CA . GLU A 1 224 ? -23.969 -16.172 -7.566 1 94.06 224 GLU A CA 1
ATOM 1726 C C . GLU A 1 224 ? -22.766 -15.359 -8.023 1 94.06 224 GLU A C 1
ATOM 1728 O O . GLU A 1 224 ? -21.672 -15.469 -7.461 1 94.06 224 GLU A O 1
ATOM 1733 N N . ASP A 1 225 ? -22.922 -14.625 -9.086 1 92.31 225 ASP A N 1
ATOM 1734 C CA . ASP A 1 225 ? -21.922 -13.648 -9.516 1 92.31 225 ASP A CA 1
ATOM 1735 C C . ASP A 1 225 ? -21.797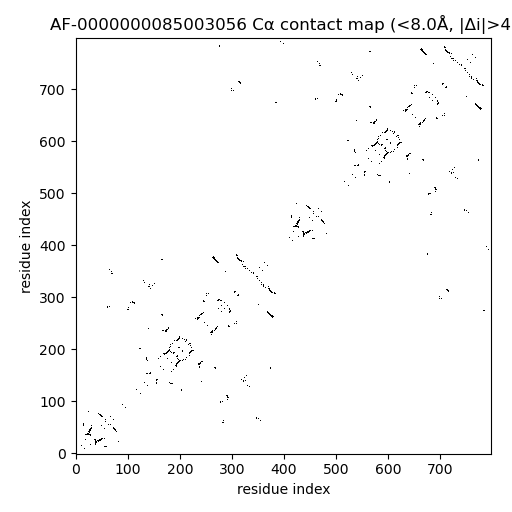 -12.516 -8.5 1 92.31 225 ASP A C 1
ATOM 1737 O O . ASP A 1 225 ? -22.797 -11.961 -8.047 1 92.31 225 ASP A O 1
ATOM 1741 N N . PHE A 1 226 ? -20.594 -12.234 -8.227 1 94.19 226 PHE A N 1
ATOM 1742 C CA . PHE A 1 226 ? -20.312 -11.195 -7.242 1 94.19 226 PHE A CA 1
ATOM 1743 C C . PHE A 1 226 ? -21.016 -9.898 -7.609 1 94.19 226 PHE A C 1
ATOM 1745 O O . PHE A 1 226 ? -21.578 -9.219 -6.738 1 94.19 226 PHE A O 1
ATOM 1752 N N . PHE A 1 227 ? -21.031 -9.5 -8.812 1 93.06 227 PHE A N 1
ATOM 1753 C CA . PHE A 1 227 ? -21.562 -8.219 -9.258 1 93.06 227 PHE A CA 1
ATOM 1754 C C . PHE A 1 227 ? -23.078 -8.203 -9.156 1 93.06 227 PHE A C 1
ATOM 1756 O O . PHE A 1 227 ? -23.703 -7.145 -9.234 1 93.06 227 PHE A O 1
ATOM 1763 N N . ASN A 1 228 ? -23.688 -9.375 -8.953 1 94.06 228 ASN A N 1
ATOM 1764 C CA . ASN A 1 228 ? -25.141 -9.461 -8.805 1 94.06 228 ASN A CA 1
ATOM 1765 C C . ASN A 1 228 ? -25.547 -9.648 -7.344 1 94.06 228 ASN A C 1
ATOM 1767 O O . ASN A 1 228 ? -26.734 -9.602 -7.012 1 94.06 228 ASN A O 1
ATOM 1771 N N . HIS A 1 229 ? -24.594 -9.859 -6.516 1 96.12 229 HIS A N 1
ATOM 1772 C CA . HIS A 1 229 ? -24.875 -10.172 -5.121 1 96.12 229 HIS A CA 1
ATOM 1773 C C . HIS A 1 229 ? -25.406 -8.953 -4.379 1 96.12 229 HIS A C 1
ATOM 1775 O O . HIS A 1 229 ? -24.781 -7.895 -4.371 1 96.12 229 HIS A O 1
ATOM 1781 N N . ARG A 1 230 ? -26.625 -9.102 -3.777 1 96.12 230 ARG A N 1
ATOM 1782 C CA . ARG A 1 230 ? -27.281 -8.07 -2.98 1 96.12 230 ARG A CA 1
ATOM 1783 C C . ARG A 1 230 ? -27.734 -8.625 -1.632 1 96.12 230 ARG A C 1
ATOM 1785 O O . ARG A 1 230 ? -28.859 -9.117 -1.499 1 96.12 230 ARG A O 1
ATOM 1792 N N . PRO A 1 231 ? -26.875 -8.469 -0.704 1 96.19 231 PRO A N 1
ATOM 1793 C CA . PRO A 1 231 ? -27.266 -9 0.603 1 96.19 231 PRO A CA 1
ATOM 1794 C C . PRO A 1 231 ? -28.375 -8.195 1.262 1 96.19 231 PRO A C 1
ATOM 1796 O O . PRO A 1 231 ? -28.5 -6.988 1.022 1 96.19 231 PRO A O 1
ATOM 1799 N N . GLU A 1 232 ? -29.203 -8.859 2.072 1 94.81 232 GLU A N 1
ATOM 1800 C CA . GLU A 1 232 ? -30.219 -8.156 2.836 1 94.81 232 GLU A CA 1
ATOM 1801 C C . GLU A 1 232 ? -29.609 -7.137 3.783 1 94.81 232 GLU A C 1
ATOM 1803 O O . GLU A 1 232 ? -30.109 -6.02 3.924 1 94.81 232 GLU A O 1
ATOM 1808 N N . GLN A 1 233 ? -28.594 -7.551 4.469 1 96.75 233 GLN A N 1
ATOM 1809 C CA . GLN A 1 233 ? -27.797 -6.676 5.328 1 96.75 233 GLN A CA 1
ATOM 1810 C C . GLN A 1 233 ? -26.344 -6.648 4.891 1 96.75 233 GLN A C 1
ATOM 1812 O O . GLN A 1 233 ? -25.781 -7.676 4.504 1 96.75 233 GLN A O 1
ATOM 1817 N N . PRO A 1 234 ? -25.781 -5.461 4.945 1 97.81 234 PRO A N 1
ATOM 1818 C CA . PRO A 1 234 ? -24.359 -5.391 4.594 1 97.81 234 PRO A CA 1
ATOM 1819 C C . PRO A 1 234 ? -23.484 -6.23 5.52 1 97.81 234 PRO A C 1
ATOM 1821 O O . PRO A 1 234 ? -23.875 -6.523 6.652 1 97.81 234 PRO A O 1
ATOM 1824 N N . TYR A 1 235 ? -22.344 -6.633 5.047 1 98.81 235 TYR A N 1
ATOM 1825 C CA . TYR A 1 235 ? -21.391 -7.418 5.828 1 98.81 235 TYR A CA 1
ATOM 1826 C C . TYR A 1 235 ? -20.516 -6.512 6.688 1 98.81 235 TYR A C 1
ATOM 1828 O O . TYR A 1 235 ? -20.359 -5.328 6.391 1 98.81 235 TYR A O 1
ATOM 1836 N N . ASP A 1 236 ? -19.984 -7.125 7.77 1 98.81 236 ASP A N 1
ATOM 1837 C CA . ASP A 1 236 ? -18.984 -6.406 8.555 1 98.81 236 ASP A CA 1
ATOM 1838 C C . ASP A 1 236 ? -17.688 -6.227 7.773 1 98.81 236 ASP A C 1
ATOM 1840 O O . ASP A 1 236 ? -17.094 -5.145 7.773 1 98.81 236 ASP A O 1
ATOM 1844 N N . HIS A 1 237 ? -17.281 -7.242 7.145 1 98.94 237 HIS A N 1
ATOM 1845 C CA . HIS A 1 237 ? -16.047 -7.242 6.359 1 98.94 237 HIS A CA 1
ATOM 1846 C C . HIS A 1 237 ? -16.156 -8.195 5.172 1 98.94 237 HIS A C 1
ATOM 1848 O O . HIS A 1 237 ? -17.125 -8.945 5.055 1 98.94 237 HIS A O 1
ATOM 1854 N N . ALA A 1 238 ? -15.156 -8.102 4.227 1 98.94 238 ALA A N 1
ATOM 1855 C CA . ALA A 1 238 ? -15.078 -8.984 3.068 1 98.94 238 ALA A CA 1
ATOM 1856 C C . ALA A 1 238 ? -13.633 -9.391 2.783 1 98.94 238 ALA A C 1
ATOM 1858 O O . ALA A 1 238 ? -12.703 -8.672 3.152 1 98.94 238 ALA A O 1
ATOM 1859 N N . VAL A 1 239 ? -13.484 -10.523 2.211 1 98.81 239 VAL A N 1
ATOM 1860 C CA . VAL A 1 239 ? -12.172 -11.008 1.788 1 98.81 239 VAL A CA 1
ATOM 1861 C C . VAL A 1 239 ? -12.258 -11.547 0.362 1 98.81 239 VAL A C 1
ATOM 1863 O O . VAL A 1 239 ? -13.273 -12.125 -0.029 1 98.81 239 VAL A O 1
ATOM 1866 N N . ALA A 1 240 ? -11.273 -11.25 -0.424 1 97.69 240 ALA A N 1
ATOM 1867 C CA . ALA A 1 240 ? -11.156 -11.742 -1.795 1 97.69 240 ALA A CA 1
ATOM 1868 C C . ALA A 1 240 ? -9.75 -12.266 -2.068 1 97.69 240 ALA A C 1
ATOM 1870 O O . ALA A 1 240 ? -8.844 -11.492 -2.373 1 97.69 240 ALA A O 1
ATOM 1871 N N . PHE A 1 241 ? -9.594 -13.555 -2.027 1 96.56 241 PHE A N 1
ATOM 1872 C CA . PHE A 1 241 ? -8.312 -14.164 -2.342 1 96.56 241 PHE A CA 1
ATOM 1873 C C . PHE A 1 241 ? -8.234 -14.523 -3.82 1 96.56 241 PHE A C 1
ATOM 1875 O O . PHE A 1 241 ? -8.898 -15.453 -4.277 1 96.56 241 PHE A O 1
ATOM 1882 N N . GLY A 1 242 ? -7.469 -13.766 -4.531 1 92.31 242 GLY A N 1
ATOM 1883 C CA . GLY A 1 242 ? -7.168 -14.102 -5.914 1 92.31 242 GLY A CA 1
ATOM 1884 C C . GLY A 1 242 ? -8.344 -13.875 -6.852 1 92.31 242 GLY A C 1
ATOM 1885 O O . GLY A 1 242 ? -8.305 -14.297 -8.016 1 92.31 242 GLY A O 1
ATOM 1886 N N . SER A 1 243 ? -9.391 -13.312 -6.402 1 88.56 243 SER A N 1
ATOM 1887 C CA . SER A 1 243 ? -10.586 -13.188 -7.23 1 88.56 243 SER A CA 1
ATOM 1888 C C . SER A 1 243 ? -10.547 -11.922 -8.078 1 88.56 243 SER A C 1
ATOM 1890 O O . SER A 1 243 ? -11.172 -11.859 -9.133 1 88.56 243 SER A O 1
ATOM 1892 N N . ILE A 1 244 ? -9.742 -10.961 -7.645 1 87.69 244 ILE A N 1
ATOM 1893 C CA . ILE A 1 244 ? -9.68 -9.68 -8.336 1 87.69 244 ILE A CA 1
ATOM 1894 C C . ILE A 1 244 ? -9.141 -9.883 -9.75 1 87.69 244 ILE A C 1
ATOM 1896 O O . ILE A 1 244 ? -9.414 -9.086 -10.648 1 87.69 244 ILE A O 1
ATOM 1900 N N . GLU A 1 245 ? -8.406 -10.906 -9.953 1 81.12 245 GLU A N 1
ATOM 1901 C CA . GLU A 1 245 ? -7.82 -11.219 -11.258 1 81.12 245 GLU A CA 1
ATOM 1902 C C . GLU A 1 245 ? -8.906 -11.484 -12.297 1 81.12 245 GLU A C 1
ATOM 1904 O O . GLU A 1 245 ? -8.664 -11.367 -13.5 1 81.12 245 GLU A O 1
ATOM 1909 N N . HIS A 1 246 ? -10.062 -11.781 -11.82 1 77.44 246 HIS A N 1
ATOM 1910 C CA . HIS A 1 246 ? -11.18 -12.102 -12.703 1 77.44 246 HIS A CA 1
ATOM 1911 C C . HIS A 1 246 ? -12.133 -10.922 -12.844 1 77.44 246 HIS A C 1
ATOM 1913 O O . HIS A 1 246 ? -13.188 -11.047 -13.461 1 77.44 246 HIS A O 1
ATOM 1919 N N . MET A 1 247 ? -11.789 -9.852 -12.281 1 76.88 247 MET A N 1
ATOM 1920 C CA . MET A 1 247 ? -12.672 -8.688 -12.266 1 76.88 247 MET A CA 1
ATOM 1921 C C . MET A 1 247 ? -11.914 -7.434 -12.711 1 76.88 247 MET A C 1
ATOM 1923 O O . MET A 1 247 ? -11.586 -6.582 -11.891 1 76.88 247 MET A O 1
ATOM 1927 N N . PRO A 1 248 ? -11.82 -7.242 -13.969 1 71.44 248 PRO A N 1
ATOM 1928 C CA . PRO A 1 248 ? -10.945 -6.191 -14.484 1 71.44 248 PRO A CA 1
ATOM 1929 C C . PRO A 1 248 ? -11.562 -4.797 -14.367 1 71.44 248 PRO A C 1
ATOM 1931 O O . PRO A 1 248 ? -10.852 -3.793 -14.469 1 71.44 248 PRO A O 1
ATOM 1934 N N . ASP A 1 249 ? -12.867 -4.699 -14.258 1 83.88 249 ASP A N 1
ATOM 1935 C CA . ASP A 1 249 ? -13.484 -3.393 -14.047 1 83.88 249 ASP A CA 1
ATOM 1936 C C . ASP A 1 249 ? -13.406 -2.975 -12.578 1 83.88 249 ASP A C 1
ATOM 1938 O O . ASP A 1 249 ? -14.352 -3.174 -11.82 1 83.88 249 ASP A O 1
ATOM 1942 N N . TYR A 1 250 ? -12.367 -2.33 -12.336 1 89.44 250 TYR A N 1
ATOM 1943 C CA . TYR A 1 250 ? -12.078 -2.004 -10.945 1 89.44 250 TYR A CA 1
ATOM 1944 C C . TYR A 1 250 ? -13.062 -0.979 -10.406 1 89.44 250 TYR A C 1
ATOM 1946 O O . TYR A 1 250 ? -13.344 -0.949 -9.211 1 89.44 250 TYR A O 1
ATOM 1954 N N . ARG A 1 251 ? -13.57 -0.1 -11.258 1 89.75 251 ARG A N 1
ATOM 1955 C CA . ARG A 1 251 ? -14.578 0.857 -10.82 1 89.75 251 ARG A CA 1
ATOM 1956 C C . ARG A 1 251 ? -15.852 0.144 -10.367 1 89.75 251 ARG A C 1
ATOM 1958 O O . ARG A 1 251 ? -16.391 0.447 -9.305 1 89.75 251 ARG A O 1
ATOM 1965 N N . ARG A 1 252 ? -16.266 -0.75 -11.227 1 90.94 252 ARG A N 1
ATOM 1966 C CA . ARG A 1 252 ? -17.438 -1.551 -10.883 1 90.94 252 ARG A CA 1
ATOM 1967 C C . ARG A 1 252 ? -17.188 -2.381 -9.625 1 90.94 252 ARG A C 1
ATOM 1969 O O . ARG A 1 252 ? -18.078 -2.531 -8.781 1 90.94 252 ARG A O 1
ATOM 1976 N N . TYR A 1 253 ? -16.031 -2.918 -9.586 1 93.75 253 TYR A N 1
ATOM 1977 C CA . TYR A 1 253 ? -15.641 -3.703 -8.422 1 93.75 253 TYR A CA 1
ATOM 1978 C C . TYR A 1 253 ? -15.727 -2.869 -7.148 1 93.75 253 TYR A C 1
ATOM 1980 O O . TYR A 1 253 ? -16.328 -3.293 -6.16 1 93.75 253 TYR A O 1
ATOM 1988 N N . ALA A 1 254 ? -15.141 -1.644 -7.145 1 95.31 254 ALA A N 1
ATOM 1989 C CA . ALA A 1 254 ? -15.141 -0.753 -5.988 1 95.31 254 ALA A CA 1
ATOM 1990 C C . ALA A 1 254 ? -16.562 -0.4 -5.562 1 95.31 254 ALA A C 1
ATOM 1992 O O . ALA A 1 254 ? -16.875 -0.397 -4.371 1 95.31 254 ALA A O 1
ATOM 1993 N N . ARG A 1 255 ? -17.344 -0.166 -6.504 1 94.69 255 ARG A N 1
ATOM 1994 C CA . ARG A 1 255 ? -18.734 0.177 -6.23 1 94.69 255 ARG A CA 1
ATOM 1995 C C . ARG A 1 255 ? -19.469 -0.973 -5.531 1 94.69 255 ARG A C 1
ATOM 1997 O O . ARG A 1 255 ? -20.188 -0.759 -4.562 1 94.69 255 ARG A O 1
ATOM 2004 N N . ARG A 1 256 ? -19.25 -2.133 -6.059 1 96.5 256 ARG A N 1
ATOM 2005 C CA . ARG A 1 256 ? -19.938 -3.291 -5.492 1 96.5 256 ARG A CA 1
ATOM 2006 C C . ARG A 1 256 ? -19.453 -3.574 -4.074 1 96.5 256 ARG A C 1
ATOM 2008 O O . ARG A 1 256 ? -20.25 -3.861 -3.184 1 96.5 256 ARG A O 1
ATOM 2015 N N . VAL A 1 257 ? -18.219 -3.525 -3.867 1 97.81 257 VAL A N 1
ATOM 2016 C CA . VAL A 1 257 ? -17.672 -3.736 -2.535 1 97.81 257 VAL A CA 1
ATOM 2017 C C . VAL A 1 257 ? -18.234 -2.703 -1.566 1 97.81 257 VAL A C 1
ATOM 2019 O O . VAL A 1 257 ? -18.609 -3.039 -0.439 1 97.81 257 VAL A O 1
ATOM 2022 N N . TRP A 1 258 ? -18.266 -1.468 -2.027 1 96.94 258 TRP A N 1
ATOM 2023 C CA . TRP A 1 258 ? -18.812 -0.384 -1.217 1 96.94 258 TRP A CA 1
ATOM 2024 C C . TRP A 1 258 ? -20.219 -0.71 -0.751 1 96.94 258 TRP A C 1
ATOM 2026 O O . TRP A 1 258 ? -20.547 -0.546 0.427 1 96.94 258 TRP A O 1
ATOM 2036 N N . ASP A 1 259 ? -21.016 -1.237 -1.622 1 96.44 259 ASP A N 1
ATOM 2037 C CA . ASP A 1 259 ? -22.438 -1.455 -1.375 1 96.44 259 ASP A CA 1
ATOM 2038 C C . ASP A 1 259 ? -22.656 -2.629 -0.423 1 96.44 259 ASP A C 1
ATOM 2040 O O . ASP A 1 259 ? -23.672 -2.689 0.274 1 96.44 259 ASP A O 1
ATOM 2044 N N . ILE A 1 260 ? -21.75 -3.49 -0.314 1 97.81 260 ILE A N 1
ATOM 2045 C CA . ILE A 1 260 ? -21.984 -4.711 0.45 1 97.81 260 ILE A CA 1
ATOM 2046 C C . ILE A 1 260 ? -21.391 -4.57 1.851 1 97.81 260 ILE A C 1
ATOM 2048 O O . ILE A 1 260 ? -21.672 -5.387 2.732 1 97.81 260 ILE A O 1
ATOM 2052 N N . LEU A 1 261 ? -20.609 -3.561 2.068 1 98.38 261 LEU A N 1
ATOM 2053 C CA . LEU A 1 261 ? -19.953 -3.391 3.357 1 98.38 261 LEU A CA 1
ATOM 2054 C C . LEU A 1 261 ? -20.672 -2.344 4.203 1 98.38 261 LEU A C 1
ATOM 2056 O O . LEU A 1 261 ? -21.141 -1.336 3.68 1 98.38 261 LEU A O 1
ATOM 2060 N N . LYS A 1 262 ? -20.656 -2.547 5.512 1 97.69 262 LYS A N 1
ATOM 2061 C CA . LYS A 1 262 ? -21.031 -1.503 6.457 1 97.69 262 LYS A CA 1
ATOM 2062 C C . LYS A 1 262 ? -20.016 -0.369 6.469 1 97.69 262 LYS A C 1
ATOM 2064 O O . LYS A 1 262 ? -18.844 -0.581 6.164 1 97.69 262 LYS A O 1
ATOM 2069 N N . PRO A 1 263 ? -20.516 0.884 6.77 1 95.75 263 PRO A N 1
ATOM 2070 C CA . PRO A 1 263 ? -19.5 1.892 7.059 1 95.75 263 PRO A CA 1
ATOM 2071 C C . PRO A 1 263 ? -18.484 1.422 8.102 1 95.75 263 PRO A C 1
ATOM 2073 O O . PRO A 1 263 ? -18.859 0.845 9.125 1 95.75 263 PRO A O 1
ATOM 2076 N N . GLY A 1 264 ? -17.234 1.577 7.801 1 96.81 264 GLY A N 1
ATOM 2077 C CA . GLY A 1 264 ? -16.188 1.072 8.68 1 96.81 264 GLY A CA 1
ATOM 2078 C C . GLY A 1 264 ? -15.766 -0.346 8.352 1 96.81 264 GLY A C 1
ATOM 2079 O O . GLY A 1 264 ? -14.789 -0.852 8.906 1 96.81 264 GLY A O 1
ATOM 2080 N N . GLY A 1 265 ? -16.531 -0.962 7.457 1 98.56 265 GLY A N 1
ATOM 2081 C CA . GLY A 1 265 ? -16.156 -2.299 7.02 1 98.56 265 GLY A CA 1
ATOM 2082 C C . GLY A 1 265 ? -14.906 -2.324 6.164 1 98.56 265 GLY A C 1
ATOM 2083 O O . GLY A 1 265 ? -14.617 -1.362 5.453 1 98.56 265 GLY A O 1
ATOM 2084 N N . ARG A 1 266 ? -14.195 -3.447 6.203 1 98.81 266 ARG A N 1
ATOM 2085 C CA . ARG A 1 266 ? -12.922 -3.561 5.496 1 98.81 266 ARG A CA 1
ATOM 2086 C C . ARG A 1 266 ? -12.984 -4.656 4.438 1 98.81 266 ARG A C 1
ATOM 2088 O O . ARG A 1 266 ? -13.797 -5.574 4.531 1 98.81 266 ARG A O 1
ATOM 2095 N N . LEU A 1 267 ? -12.18 -4.512 3.428 1 98.81 267 LEU A N 1
ATOM 2096 C CA . LEU A 1 267 ? -11.891 -5.527 2.422 1 98.81 267 LEU A CA 1
ATOM 2097 C C . LEU A 1 267 ? -10.422 -5.938 2.471 1 98.81 267 LEU A C 1
ATOM 2099 O O . LEU A 1 267 ? -9.539 -5.082 2.455 1 98.81 267 LEU A O 1
ATOM 2103 N N . TYR A 1 268 ? -10.164 -7.176 2.66 1 98.81 268 TYR A N 1
ATOM 2104 C CA . TYR A 1 268 ? -8.859 -7.785 2.434 1 98.81 268 TYR A CA 1
ATOM 2105 C C . TYR A 1 268 ? -8.789 -8.438 1.056 1 98.81 268 TYR A C 1
ATOM 2107 O O . TYR A 1 268 ? -9.508 -9.406 0.784 1 98.81 268 TYR A O 1
ATOM 2115 N N . LEU A 1 269 ? -7.977 -7.898 0.198 1 97.69 269 LEU A N 1
ATOM 2116 C CA . LEU A 1 269 ? -7.879 -8.43 -1.158 1 97.69 269 LEU A CA 1
ATOM 2117 C C . LEU A 1 269 ? -6.43 -8.766 -1.507 1 97.69 269 LEU A C 1
ATOM 2119 O O . LEU A 1 269 ? -5.516 -8.016 -1.158 1 97.69 269 LEU A O 1
ATOM 2123 N N . ASP A 1 270 ? -6.234 -9.961 -2.092 1 96.75 270 ASP A N 1
ATOM 2124 C CA . ASP A 1 270 ? -4.91 -10.258 -2.631 1 96.75 270 ASP A CA 1
ATOM 2125 C C . ASP A 1 270 ? -4.996 -10.734 -4.078 1 96.75 270 ASP A C 1
ATOM 2127 O O . ASP A 1 270 ? -6.086 -11.016 -4.582 1 96.75 270 ASP A O 1
ATOM 2131 N N . GLY A 1 271 ? -3.918 -10.695 -4.777 1 93.81 271 GLY A N 1
ATOM 2132 C CA . GLY A 1 271 ? -3.867 -11.172 -6.148 1 93.81 271 GLY A CA 1
ATOM 2133 C C . GLY A 1 271 ? -2.488 -11.047 -6.77 1 93.81 271 GLY A C 1
ATOM 2134 O O . GLY A 1 271 ? -1.602 -10.406 -6.207 1 93.81 271 GLY A O 1
ATOM 2135 N N . SER A 1 272 ? -2.355 -11.773 -7.816 1 92.19 272 SER A N 1
ATOM 2136 C CA . SER A 1 272 ? -1.169 -11.609 -8.648 1 92.19 272 SER A CA 1
ATOM 2137 C C . SER A 1 272 ? -1.231 -10.312 -9.453 1 92.19 272 SER A C 1
ATOM 2139 O O . SER A 1 272 ? -2.316 -9.852 -9.812 1 92.19 272 SER A O 1
ATOM 2141 N N . ALA A 1 273 ? -0.073 -9.781 -9.633 1 90.75 273 ALA A N 1
ATOM 2142 C CA . ALA A 1 273 ? -0.04 -8.445 -10.227 1 90.75 273 ALA A CA 1
ATOM 2143 C C . ALA A 1 273 ? 1.04 -8.344 -11.297 1 90.75 273 ALA A C 1
ATOM 2145 O O . ALA A 1 273 ? 2.02 -9.094 -11.273 1 90.75 273 ALA A O 1
ATOM 2146 N N . ALA A 1 274 ? 0.75 -7.523 -12.227 1 84.12 274 ALA A N 1
ATOM 2147 C CA . ALA A 1 274 ? 1.725 -7.07 -13.219 1 84.12 274 ALA A CA 1
ATOM 2148 C C . ALA A 1 274 ? 1.819 -5.547 -13.234 1 84.12 274 ALA A C 1
ATOM 2150 O O . ALA A 1 274 ? 0.842 -4.852 -12.945 1 84.12 274 ALA A O 1
ATOM 2151 N N . VAL A 1 275 ? 3.037 -5.043 -13.492 1 76.5 275 VAL A N 1
ATOM 2152 C CA . VAL A 1 275 ? 3.221 -3.596 -13.5 1 76.5 275 VAL A CA 1
ATOM 2153 C C . VAL A 1 275 ? 2.359 -2.971 -14.594 1 76.5 275 VAL A C 1
ATOM 2155 O O . VAL A 1 275 ? 1.704 -1.95 -14.367 1 76.5 275 VAL A O 1
ATOM 2158 N N . GLU A 1 276 ? 2.412 -3.443 -15.727 1 66.31 276 GLU A N 1
ATOM 2159 C CA . GLU A 1 276 ? 1.537 -2.965 -16.797 1 66.31 276 GLU A CA 1
ATOM 2160 C C . GLU A 1 276 ? 0.471 -4 -17.141 1 66.31 276 GLU A C 1
ATOM 2162 O O . GLU A 1 276 ? 0.736 -5.207 -17.109 1 66.31 276 GLU A O 1
ATOM 2167 N N . LYS A 1 277 ? -0.707 -3.414 -17.297 1 55.16 277 LYS A N 1
ATOM 2168 C CA . LYS A 1 277 ? -1.84 -4.262 -17.656 1 55.16 277 LYS A CA 1
ATOM 2169 C C . LYS A 1 277 ? -1.573 -5 -18.969 1 55.16 277 LYS A C 1
ATOM 2171 O O . LYS A 1 277 ? -0.96 -4.449 -19.891 1 55.16 277 LYS A O 1
ATOM 2176 N N . TYR A 1 278 ? -1.368 -6.398 -19.031 1 47.62 278 TYR A N 1
ATOM 2177 C CA . TYR A 1 278 ? -1.359 -7.324 -20.156 1 47.62 278 TYR A CA 1
ATOM 2178 C C . TYR A 1 278 ? -0.029 -8.062 -20.234 1 47.62 278 TYR A C 1
ATOM 2180 O O . TYR A 1 278 ? 0.268 -8.695 -21.25 1 47.62 278 TYR A O 1
ATOM 2188 N N . ALA A 1 279 ? 0.646 -8 -19.156 1 48.53 279 ALA A N 1
ATOM 2189 C CA . ALA A 1 279 ? 1.959 -8.641 -19.234 1 48.53 279 ALA A CA 1
ATOM 2190 C C . ALA A 1 279 ? 1.841 -10.156 -19.109 1 48.53 279 ALA A C 1
ATOM 2192 O O . ALA A 1 279 ? 2.816 -10.836 -18.781 1 48.53 279 ALA A O 1
ATOM 2193 N N . VAL A 1 280 ? 0.712 -10.82 -19.281 1 48.88 280 VAL A N 1
ATOM 2194 C CA . VAL A 1 280 ? 0.729 -12.273 -19.141 1 48.88 280 VAL A CA 1
ATOM 2195 C C . VAL A 1 280 ? 1.235 -12.922 -20.422 1 48.88 280 VAL A C 1
ATOM 2197 O O . VAL A 1 280 ? 1.004 -12.406 -21.516 1 48.88 280 VAL A O 1
ATOM 2200 N N . SER A 1 281 ? 2.025 -14.055 -20.344 1 51.78 281 SER A N 1
ATOM 2201 C CA . SER A 1 281 ? 2.568 -14.789 -21.484 1 51.78 281 SER A CA 1
ATOM 2202 C C . SER A 1 281 ? 1.455 -15.375 -22.344 1 51.78 281 SER A C 1
ATOM 2204 O O . SER A 1 281 ? 0.349 -15.617 -21.859 1 51.78 281 SER A O 1
ATOM 2206 N N . SER A 1 282 ? 1.665 -15.5 -23.688 1 52.56 282 SER A N 1
ATOM 2207 C CA . SER A 1 282 ? 0.707 -16.078 -24.609 1 52.56 282 SER A CA 1
ATOM 2208 C C . SER A 1 282 ? 0.316 -17.484 -24.203 1 52.56 282 SER A C 1
ATOM 2210 O O . SER A 1 282 ? -0.836 -17.891 -24.375 1 52.56 282 SER A O 1
ATOM 2212 N N . PHE A 1 283 ? 1.21 -18.234 -23.75 1 55 283 PHE A N 1
ATOM 2213 C CA . PHE A 1 283 ? 0.952 -19.594 -23.312 1 55 283 PHE A CA 1
ATOM 2214 C C . PHE A 1 283 ? -0.072 -19.625 -22.188 1 55 283 PHE A C 1
ATOM 2216 O O . PHE A 1 283 ? -1.061 -20.359 -22.25 1 55 283 PHE A O 1
ATOM 2223 N N . ALA A 1 284 ? 0.259 -18.844 -21.156 1 55.88 284 ALA A N 1
ATOM 2224 C CA . ALA A 1 284 ? -0.656 -18.828 -20.016 1 55.88 284 ALA A CA 1
ATOM 2225 C C . ALA A 1 284 ? -2.059 -18.406 -20.438 1 55.88 284 ALA A C 1
ATOM 2227 O O . ALA A 1 284 ? -3.053 -18.969 -19.984 1 55.88 284 ALA A O 1
ATOM 2228 N N . ARG A 1 285 ? -2.088 -17.578 -21.328 1 56.66 285 ARG A N 1
ATOM 2229 C CA . ARG A 1 285 ? -3.338 -17.016 -21.828 1 56.66 285 ARG A CA 1
ATOM 2230 C C . ARG A 1 285 ? -4.137 -18.047 -22.594 1 56.66 285 ARG A C 1
ATOM 2232 O O . ARG A 1 285 ? -5.348 -18.172 -22.406 1 56.66 285 ARG A O 1
ATOM 2239 N N . ASP A 1 286 ? -3.41 -18.844 -23.438 1 55.5 286 ASP A N 1
ATOM 2240 C CA . ASP A 1 286 ? -4.059 -19.75 -24.391 1 55.5 286 ASP A CA 1
ATOM 2241 C C . ASP A 1 286 ? -4.445 -21.062 -23.719 1 55.5 286 ASP A C 1
ATOM 2243 O O . ASP A 1 286 ? -5.461 -21.672 -24.062 1 55.5 286 ASP A O 1
ATOM 2247 N N . TYR A 1 287 ? -3.629 -21.391 -22.891 1 55.41 287 TYR A N 1
ATOM 2248 C CA . TYR A 1 287 ? -3.789 -22.766 -22.453 1 55.41 287 TYR A CA 1
ATOM 2249 C C . TYR A 1 287 ? -4.238 -22.828 -21 1 55.41 287 TYR A C 1
ATOM 2251 O O . TYR A 1 287 ? -4.871 -23.812 -20.578 1 55.41 287 TYR A O 1
ATOM 2259 N N . ILE A 1 288 ? -3.738 -21.812 -20.328 1 53.72 288 ILE A N 1
ATOM 2260 C CA . ILE A 1 288 ? -3.982 -21.953 -18.891 1 53.72 288 ILE A CA 1
ATOM 2261 C C . ILE A 1 288 ? -5.121 -21.016 -18.484 1 53.72 288 ILE A C 1
ATOM 2263 O O . ILE A 1 288 ? -5.996 -21.406 -17.703 1 53.72 288 ILE A O 1
ATOM 2267 N N . TRP A 1 289 ? -4.957 -19.797 -18.953 1 50.28 289 TRP A N 1
ATOM 2268 C CA . TRP A 1 289 ? -5.867 -18.781 -18.438 1 50.28 289 TRP A CA 1
ATOM 2269 C C . TRP A 1 289 ? -6.898 -18.391 -19.484 1 50.28 289 TRP A C 1
ATOM 2271 O O . TRP A 1 289 ? -6.812 -17.312 -20.078 1 50.28 289 TRP A O 1
ATOM 2281 N N . ARG A 1 290 ? -7.48 -19.359 -20.156 1 45.84 290 ARG A N 1
ATOM 2282 C CA . ARG A 1 290 ? -8.422 -19.141 -21.25 1 45.84 290 ARG A CA 1
ATOM 2283 C C . ARG A 1 290 ? -9.492 -18.141 -20.844 1 45.84 290 ARG A C 1
ATOM 2285 O O . ARG A 1 290 ? -10.227 -17.641 -21.703 1 45.84 290 ARG A O 1
ATOM 2292 N N . GLY A 1 291 ? -9.414 -17.656 -19.609 1 45.31 291 GLY A N 1
ATOM 2293 C CA . GLY A 1 291 ? -10.438 -16.719 -19.219 1 45.31 291 GLY A CA 1
ATOM 2294 C C . GLY A 1 291 ? -9.898 -15.305 -19.016 1 45.31 291 GLY A C 1
ATOM 2295 O O . GLY A 1 291 ? -8.711 -15.055 -19.25 1 45.31 291 GLY A O 1
ATOM 2296 N N . THR A 1 292 ? -10.852 -14.211 -18.875 1 46.84 292 THR A N 1
ATOM 2297 C CA . THR A 1 292 ? -10.664 -12.781 -18.625 1 46.84 292 THR A CA 1
ATOM 2298 C C . THR A 1 292 ? -9.734 -12.555 -17.438 1 46.84 292 THR A C 1
ATOM 2300 O O . THR A 1 292 ? -9.836 -11.547 -16.75 1 46.84 292 THR A O 1
ATOM 2303 N N . HIS A 1 293 ? -8.852 -13.547 -17.266 1 54.31 293 HIS A N 1
ATOM 2304 C CA . HIS A 1 293 ? -7.941 -13.367 -16.141 1 54.31 293 HIS A CA 1
ATOM 2305 C C . HIS A 1 293 ? -6.855 -12.344 -16.469 1 54.31 293 HIS A C 1
ATOM 2307 O O . HIS A 1 293 ? -6.25 -12.398 -17.547 1 54.31 293 HIS A O 1
ATOM 2313 N N . THR A 1 294 ? -6.957 -11.172 -15.789 1 64.75 294 THR A N 1
ATOM 2314 C CA . THR A 1 294 ? -5.875 -10.203 -15.891 1 64.75 294 THR A CA 1
ATOM 2315 C C . THR A 1 294 ? -5.219 -9.984 -14.531 1 64.75 294 THR A C 1
ATOM 2317 O O . THR A 1 294 ? -5.891 -10.008 -13.5 1 64.75 294 THR A O 1
ATOM 2320 N N . PHE A 1 295 ? -3.941 -10.156 -14.57 1 79.25 295 PHE A N 1
ATOM 2321 C CA . PHE A 1 295 ? -3.217 -9.758 -13.367 1 79.25 295 PHE A CA 1
ATOM 2322 C C . PHE A 1 295 ? -3.629 -8.352 -12.93 1 79.25 295 PHE A C 1
ATOM 2324 O O . PHE A 1 295 ? -3.928 -7.5 -13.766 1 79.25 295 PHE A O 1
ATOM 2331 N N . MET A 1 296 ? -3.713 -8.227 -11.766 1 86.12 296 MET A N 1
ATOM 2332 C CA . MET A 1 296 ? -4.098 -6.895 -11.305 1 86.12 296 MET A CA 1
ATOM 2333 C C . MET A 1 296 ? -2.953 -5.906 -11.492 1 86.12 296 MET A C 1
ATOM 2335 O O . MET A 1 296 ? -1.791 -6.305 -11.586 1 86.12 296 MET A O 1
ATOM 2339 N N . THR A 1 297 ? -3.311 -4.707 -11.734 1 87.88 297 THR A N 1
ATOM 2340 C CA . THR A 1 297 ? -2.432 -3.557 -11.555 1 87.88 297 THR A CA 1
ATOM 2341 C C . THR A 1 297 ? -2.707 -2.871 -10.219 1 87.88 297 THR A C 1
ATOM 2343 O O . THR A 1 297 ? -3.715 -2.178 -10.062 1 87.88 297 THR A O 1
ATOM 2346 N N . VAL A 1 298 ? -1.814 -3.074 -9.344 1 93.5 298 VAL A N 1
ATOM 2347 C CA . VAL A 1 298 ? -2.09 -2.713 -7.961 1 93.5 298 VAL A CA 1
ATOM 2348 C C . VAL A 1 298 ? -2.393 -1.219 -7.867 1 93.5 298 VAL A C 1
ATOM 2350 O O . VAL A 1 298 ? -3.289 -0.807 -7.125 1 93.5 298 VAL A O 1
ATOM 2353 N N . GLN A 1 299 ? -1.676 -0.359 -8.633 1 91.88 299 GLN A N 1
ATOM 2354 C CA . GLN A 1 299 ? -1.886 1.085 -8.602 1 91.88 299 GLN A CA 1
ATOM 2355 C C . GLN A 1 299 ? -3.279 1.45 -9.109 1 91.88 299 GLN A C 1
ATOM 2357 O O . GLN A 1 299 ? -3.906 2.379 -8.594 1 91.88 299 GLN A O 1
ATOM 2362 N N . ASP A 1 300 ? -3.746 0.737 -10.094 1 89.12 300 ASP A N 1
ATOM 2363 C CA . ASP A 1 300 ? -5.066 1.025 -10.648 1 89.12 300 ASP A CA 1
ATOM 2364 C C . ASP A 1 300 ? -6.172 0.572 -9.695 1 89.12 300 ASP A C 1
ATOM 2366 O O . ASP A 1 300 ? -7.199 1.238 -9.57 1 89.12 300 ASP A O 1
ATOM 2370 N N . VAL A 1 301 ? -5.965 -0.545 -9.086 1 93.75 301 VAL A N 1
ATOM 2371 C CA . VAL A 1 301 ? -6.918 -1.022 -8.094 1 93.75 301 VAL A CA 1
ATOM 2372 C C . VAL A 1 301 ? -7.027 -0.011 -6.949 1 93.75 301 VAL A C 1
ATOM 2374 O O . VAL A 1 301 ? -8.133 0.377 -6.559 1 93.75 301 VAL A O 1
ATOM 2377 N N . ILE A 1 302 ? -5.914 0.438 -6.504 1 95.31 302 ILE A N 1
ATOM 2378 C CA . ILE A 1 302 ? -5.855 1.406 -5.414 1 95.31 302 ILE A CA 1
ATOM 2379 C C . ILE A 1 302 ? -6.57 2.691 -5.824 1 95.31 302 ILE A C 1
ATOM 2381 O O . ILE A 1 302 ? -7.367 3.236 -5.059 1 95.31 302 ILE A O 1
ATOM 2385 N N . ALA A 1 303 ? -6.289 3.129 -6.984 1 91.25 303 ALA A N 1
ATOM 2386 C CA . ALA A 1 303 ? -6.871 4.375 -7.477 1 91.25 303 ALA A CA 1
ATOM 2387 C C . ALA A 1 303 ? -8.398 4.312 -7.461 1 91.25 303 ALA A C 1
ATOM 2389 O O . ALA A 1 303 ? -9.055 5.234 -6.973 1 91.25 303 ALA A O 1
ATOM 2390 N N . GLU A 1 304 ? -8.93 3.234 -7.961 1 92 304 GLU A N 1
ATOM 2391 C CA . GLU A 1 304 ? -10.383 3.129 -8.062 1 92 304 GLU A CA 1
ATOM 2392 C C . GLU A 1 304 ? -11.023 3.004 -6.68 1 92 304 GLU A C 1
ATOM 2394 O O . GLU A 1 304 ? -12.102 3.549 -6.438 1 92 304 GLU A O 1
ATOM 2399 N N . LEU A 1 305 ? -10.398 2.295 -5.816 1 95.81 305 LEU A N 1
ATOM 2400 C CA . LEU A 1 305 ? -10.922 2.156 -4.461 1 95.81 305 LEU A CA 1
ATOM 2401 C C . LEU A 1 305 ? -10.898 3.494 -3.73 1 95.81 305 LEU A C 1
ATOM 2403 O O . LEU A 1 305 ? -11.883 3.877 -3.098 1 95.81 305 LEU A O 1
ATOM 2407 N N . LEU A 1 306 ? -9.789 4.203 -3.855 1 93.31 306 LEU A N 1
ATOM 2408 C CA . LEU A 1 306 ? -9.68 5.516 -3.23 1 93.31 306 LEU A CA 1
ATOM 2409 C C . LEU A 1 306 ? -10.695 6.484 -3.814 1 93.31 306 LEU A C 1
ATOM 2411 O O . LEU A 1 306 ? -11.367 7.211 -3.074 1 93.31 306 LEU A O 1
ATOM 2415 N N . ASN A 1 307 ? -10.828 6.469 -5.078 1 87.81 307 ASN A N 1
ATOM 2416 C CA . ASN A 1 307 ? -11.75 7.375 -5.758 1 87.81 307 ASN A CA 1
ATOM 2417 C C . ASN A 1 307 ? -13.195 7.121 -5.336 1 87.81 307 ASN A C 1
ATOM 2419 O O . ASN A 1 307 ? -14.016 8.039 -5.32 1 87.81 307 ASN A O 1
ATOM 2423 N N . HIS A 1 308 ? -13.445 5.895 -5.051 1 92.31 308 HIS A N 1
ATOM 2424 C CA . HIS A 1 308 ? -14.812 5.566 -4.664 1 92.31 308 HIS A CA 1
ATOM 2425 C C . HIS A 1 308 ? -15.109 6.02 -3.236 1 92.31 308 HIS A C 1
ATOM 2427 O O . HIS A 1 308 ? -16.25 6.309 -2.895 1 92.31 308 HIS A O 1
ATOM 2433 N N . GLY A 1 309 ? -14.062 6.008 -2.424 1 92.56 309 GLY A N 1
ATOM 2434 C CA . GLY A 1 309 ? -14.289 6.492 -1.071 1 92.56 309 GLY A CA 1
ATOM 2435 C C . GLY A 1 309 ? -13.664 5.617 -0.007 1 92.56 309 GLY A C 1
ATOM 2436 O O . GLY A 1 309 ? -13.852 5.848 1.188 1 92.56 309 GLY A O 1
ATOM 2437 N N . PHE A 1 310 ? -12.922 4.621 -0.446 1 96.12 310 PHE A N 1
ATOM 2438 C CA . PHE A 1 310 ? -12.242 3.768 0.522 1 96.12 310 PHE A CA 1
ATOM 2439 C C . PHE A 1 310 ? -10.977 4.441 1.045 1 96.12 310 PHE A C 1
ATOM 2441 O O . PHE A 1 310 ? -10.344 5.223 0.331 1 96.12 310 PHE A O 1
ATOM 2448 N N . ASP A 1 311 ? -10.641 4.133 2.283 1 95.75 311 ASP A N 1
ATOM 2449 C CA . ASP A 1 311 ? -9.297 4.41 2.785 1 95.75 311 ASP A CA 1
ATOM 2450 C C . ASP A 1 311 ? -8.359 3.236 2.525 1 95.75 311 ASP A C 1
ATOM 2452 O O . ASP A 1 311 ? -8.734 2.08 2.732 1 95.75 311 ASP A O 1
ATOM 2456 N N . LEU A 1 312 ? -7.234 3.484 1.979 1 97.69 312 LEU A N 1
ATOM 2457 C CA . LEU A 1 312 ? -6.195 2.467 1.857 1 97.69 312 LEU A CA 1
ATOM 2458 C C . LEU A 1 312 ? -5.441 2.297 3.172 1 97.69 312 LEU A C 1
ATOM 2460 O O . LEU A 1 312 ? -4.73 3.205 3.607 1 97.69 312 LEU A O 1
ATOM 2464 N N . LEU A 1 313 ? -5.52 1.163 3.803 1 98.19 313 LEU A N 1
ATOM 2465 C CA . LEU A 1 313 ? -4.898 0.954 5.105 1 98.19 313 LEU A CA 1
ATOM 2466 C C . LEU A 1 313 ? -3.508 0.351 4.957 1 98.19 313 LEU A C 1
ATOM 2468 O O . LEU A 1 313 ? -2.586 0.718 5.688 1 98.19 313 LEU A O 1
ATOM 2472 N N . ARG A 1 314 ? -3.457 -0.564 3.975 1 97.75 314 ARG A N 1
ATOM 2473 C CA . ARG A 1 314 ? -2.217 -1.329 3.885 1 97.75 314 ARG A CA 1
ATOM 2474 C C . ARG A 1 314 ? -2.045 -1.934 2.496 1 97.75 314 ARG A C 1
ATOM 2476 O O . ARG A 1 314 ? -3.021 -2.344 1.866 1 97.75 314 ARG A O 1
ATOM 2483 N N . VAL A 1 315 ? -0.833 -1.974 2.064 1 98.44 315 VAL A N 1
ATOM 2484 C CA . VAL A 1 315 ? -0.409 -2.822 0.956 1 98.44 315 VAL A CA 1
ATOM 2485 C C . VAL A 1 315 ? 0.843 -3.602 1.352 1 98.44 315 VAL A C 1
ATOM 2487 O O . VAL A 1 315 ? 1.753 -3.053 1.976 1 98.44 315 VAL A O 1
ATOM 2490 N N . ALA A 1 316 ? 0.882 -4.82 1.064 1 98.44 316 ALA A N 1
ATOM 2491 C CA . ALA A 1 316 ? 2.053 -5.648 1.338 1 98.44 316 ALA A CA 1
ATOM 2492 C C . ALA A 1 316 ? 2.465 -6.445 0.102 1 98.44 316 ALA A C 1
ATOM 2494 O O . ALA A 1 316 ? 1.612 -6.969 -0.617 1 98.44 316 ALA A O 1
ATOM 2495 N N . ASN A 1 317 ? 3.725 -6.469 -0.116 1 98.19 317 ASN A N 1
ATOM 2496 C CA . ASN A 1 317 ? 4.273 -7.293 -1.189 1 98.19 317 ASN A CA 1
ATOM 2497 C C . ASN A 1 317 ? 4.367 -8.758 -0.781 1 98.19 317 ASN A C 1
ATOM 2499 O O . ASN A 1 317 ? 4.922 -9.078 0.272 1 98.19 317 ASN A O 1
ATOM 2503 N N . GLU A 1 318 ? 3.82 -9.586 -1.626 1 98.44 318 GLU A N 1
ATOM 2504 C CA . GLU A 1 318 ? 3.805 -11.016 -1.304 1 98.44 318 GLU A CA 1
ATOM 2505 C C . GLU A 1 318 ? 4.32 -11.852 -2.473 1 98.44 318 GLU A C 1
ATOM 2507 O O . GLU A 1 318 ? 3.908 -13 -2.648 1 98.44 318 GLU A O 1
ATOM 2512 N N . THR A 1 319 ? 5.164 -11.289 -3.303 1 96.5 319 THR A N 1
ATOM 2513 C CA . THR A 1 319 ? 5.703 -11.93 -4.5 1 96.5 319 THR A CA 1
ATOM 2514 C C . THR A 1 319 ? 6.492 -13.18 -4.137 1 96.5 319 THR A C 1
ATOM 2516 O O . THR A 1 319 ? 6.309 -14.234 -4.746 1 96.5 319 THR A O 1
ATOM 2519 N N . ARG A 1 320 ? 7.352 -13.094 -3.158 1 97.19 320 ARG A N 1
ATOM 2520 C CA . ARG A 1 320 ? 8.133 -14.242 -2.711 1 97.19 320 ARG A CA 1
ATOM 2521 C C . ARG A 1 320 ? 7.223 -15.359 -2.205 1 97.19 320 ARG A C 1
ATOM 2523 O O . ARG A 1 320 ? 7.48 -16.531 -2.459 1 97.19 320 ARG A O 1
ATOM 2530 N N . ASP A 1 321 ? 6.207 -14.961 -1.566 1 98.56 321 ASP A N 1
ATOM 2531 C CA . ASP A 1 321 ? 5.266 -15.93 -1.02 1 98.56 321 ASP A CA 1
ATOM 2532 C C . ASP A 1 321 ? 4.559 -16.703 -2.135 1 98.56 321 ASP A C 1
ATOM 2534 O O . ASP A 1 321 ? 4.371 -17.922 -2.033 1 98.56 321 ASP A O 1
ATOM 2538 N N . TYR A 1 322 ? 4.172 -15.961 -3.145 1 97.75 322 TYR A N 1
ATOM 2539 C CA . TYR A 1 322 ? 3.512 -16.641 -4.258 1 97.75 322 TYR A CA 1
ATOM 2540 C C . TYR A 1 322 ? 4.48 -17.547 -4.996 1 97.75 322 TYR A C 1
ATOM 2542 O O . TYR A 1 322 ? 4.105 -18.641 -5.434 1 97.75 322 TYR A O 1
ATOM 2550 N N . HIS A 1 323 ? 5.727 -17.156 -5.125 1 96.06 323 HIS A N 1
ATOM 2551 C CA . HIS A 1 323 ? 6.746 -18.016 -5.707 1 96.06 323 HIS A CA 1
ATOM 2552 C C . HIS A 1 323 ? 6.852 -19.344 -4.953 1 96.06 323 HIS A C 1
ATOM 2554 O O . HIS A 1 323 ? 6.75 -20.406 -5.551 1 96.06 323 HIS A O 1
ATOM 2560 N N . LEU A 1 324 ? 6.957 -19.234 -3.703 1 98.19 324 LEU A N 1
ATOM 2561 C CA . LEU A 1 324 ? 7.156 -20.422 -2.881 1 98.19 324 LEU A CA 1
ATOM 2562 C C . LEU A 1 324 ? 5.914 -21.312 -2.9 1 98.19 324 LEU A C 1
ATOM 2564 O O . LEU A 1 324 ? 6.023 -22.531 -2.895 1 98.19 324 LEU A O 1
ATOM 2568 N N . THR A 1 325 ? 4.777 -20.688 -2.898 1 98.38 325 THR A N 1
ATOM 2569 C CA . THR A 1 325 ? 3.537 -21.453 -2.977 1 98.38 325 THR A CA 1
ATOM 2570 C C . THR A 1 325 ? 3.455 -22.219 -4.293 1 98.38 325 THR A C 1
ATOM 2572 O O . THR A 1 325 ? 3.178 -23.422 -4.301 1 98.38 325 THR A O 1
ATOM 2575 N N . MET A 1 326 ? 3.693 -21.547 -5.375 1 96 326 MET A N 1
ATOM 2576 C CA . MET A 1 326 ? 3.6 -22.188 -6.684 1 96 326 MET A CA 1
ATOM 2577 C C . MET A 1 326 ? 4.695 -23.234 -6.855 1 96 326 MET A C 1
ATOM 2579 O O . MET A 1 326 ? 4.492 -24.25 -7.531 1 96 326 MET A O 1
ATOM 2583 N N . LEU A 1 327 ? 5.852 -22.984 -6.246 1 95.75 327 LEU A N 1
ATOM 2584 C CA . LEU A 1 327 ? 6.906 -24 -6.25 1 95.75 327 LEU A CA 1
ATOM 2585 C C . LEU A 1 327 ? 6.422 -25.281 -5.605 1 95.75 327 LEU A C 1
ATOM 2587 O O . LEU A 1 327 ? 6.605 -26.375 -6.16 1 95.75 327 LEU A O 1
ATOM 2591 N N . GLU A 1 328 ? 5.762 -25.141 -4.516 1 97.75 328 GLU A N 1
ATOM 2592 C CA . GLU A 1 328 ? 5.25 -26.328 -3.828 1 97.75 328 GLU A CA 1
ATOM 2593 C C . GLU A 1 328 ? 4.117 -26.969 -4.617 1 97.75 328 GLU A C 1
ATOM 2595 O O . GLU A 1 328 ? 4.027 -28.203 -4.691 1 97.75 328 GLU A O 1
ATOM 2600 N N . TRP A 1 329 ? 3.23 -26.156 -5.152 1 97.38 329 TRP A N 1
ATOM 2601 C CA . TRP A 1 329 ? 2.184 -26.688 -6.016 1 97.38 329 TRP A CA 1
ATOM 2602 C C . TRP A 1 329 ? 2.783 -27.5 -7.156 1 97.38 329 TRP A C 1
ATOM 2604 O O . TRP A 1 329 ? 2.27 -28.578 -7.5 1 97.38 329 TRP A O 1
ATOM 2614 N N . SER A 1 330 ? 3.844 -27 -7.762 1 94 330 SER A N 1
ATOM 2615 C CA . SER A 1 330 ? 4.512 -27.656 -8.875 1 94 330 SER A CA 1
ATOM 2616 C C . SER A 1 330 ? 5.055 -29.016 -8.453 1 94 330 SER A C 1
ATOM 2618 O O . SER A 1 330 ? 4.855 -30.016 -9.148 1 94 330 SER A O 1
ATOM 2620 N N . LYS A 1 331 ? 5.699 -29.078 -7.348 1 95.31 331 LYS A N 1
ATOM 2621 C CA . LYS A 1 331 ? 6.258 -30.312 -6.832 1 95.31 331 LYS A CA 1
ATOM 2622 C C . LYS A 1 331 ? 5.16 -31.344 -6.559 1 95.31 331 LYS A C 1
ATOM 2624 O O . LYS A 1 331 ? 5.301 -32.531 -6.898 1 95.31 331 LYS A O 1
ATOM 2629 N N . ARG A 1 332 ? 4.113 -30.891 -5.977 1 97.19 332 ARG A N 1
ATOM 2630 C CA . ARG A 1 332 ? 3.02 -31.781 -5.613 1 97.19 332 ARG A CA 1
ATOM 2631 C C . ARG A 1 332 ? 2.289 -32.281 -6.855 1 97.19 332 ARG A C 1
ATOM 2633 O O . ARG A 1 332 ? 1.848 -33.438 -6.898 1 97.19 332 ARG A O 1
ATOM 2640 N N . LEU A 1 333 ? 2.129 -31.359 -7.801 1 95.31 333 LEU A N 1
ATOM 2641 C CA . LEU A 1 333 ? 1.552 -31.812 -9.062 1 95.31 333 LEU A CA 1
ATOM 2642 C C . LEU A 1 333 ? 2.393 -32.938 -9.68 1 95.31 333 LEU A C 1
ATOM 2644 O O . LEU A 1 333 ? 1.854 -33.938 -10.109 1 95.31 333 LEU A O 1
ATOM 2648 N N . ASP A 1 334 ? 3.695 -32.75 -9.727 1 93.44 334 ASP A N 1
ATOM 2649 C CA . ASP A 1 334 ? 4.594 -33.719 -10.305 1 93.44 334 ASP A CA 1
ATOM 2650 C C . ASP A 1 334 ? 4.547 -35.031 -9.516 1 93.44 334 ASP A C 1
ATOM 2652 O O . ASP A 1 334 ? 4.605 -36.125 -10.102 1 93.44 334 ASP A O 1
ATOM 2656 N N . ALA A 1 335 ? 4.422 -34.969 -8.203 1 95.44 335 ALA A N 1
ATOM 2657 C CA . ALA A 1 335 ? 4.348 -36.156 -7.352 1 95.44 335 ALA A CA 1
ATOM 2658 C C . ALA A 1 335 ? 3.061 -36.938 -7.605 1 95.44 335 ALA A C 1
ATOM 2660 O O . ALA A 1 335 ? 3.006 -38.125 -7.383 1 95.44 335 ALA A O 1
ATOM 2661 N N . SER A 1 336 ? 2.07 -36.25 -8.078 1 95.5 336 SER A N 1
ATOM 2662 C CA . SER A 1 336 ? 0.776 -36.875 -8.328 1 95.5 336 SER A CA 1
ATOM 2663 C C . SER A 1 336 ? 0.57 -37.156 -9.812 1 95.5 336 SER A C 1
ATOM 2665 O O . SER A 1 336 ? -0.565 -37.281 -10.273 1 95.5 336 SER A O 1
ATOM 2667 N N . LYS A 1 337 ? 1.588 -37.219 -10.555 1 94.19 337 LYS A N 1
ATOM 2668 C CA . LYS A 1 337 ? 1.553 -37.312 -12.016 1 94.19 33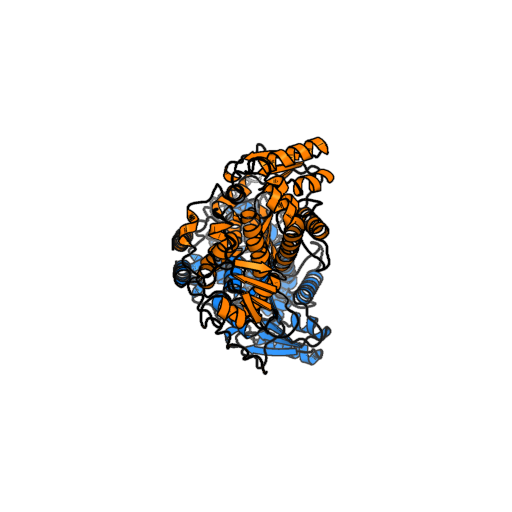7 LYS A CA 1
ATOM 2669 C C . LYS A 1 337 ? 0.677 -38.469 -12.469 1 94.19 337 LYS A C 1
ATOM 2671 O O . LYS A 1 337 ? -0.266 -38.281 -13.234 1 94.19 337 LYS A O 1
ATOM 2676 N N . GLU A 1 338 ? 0.919 -39.656 -11.961 1 95.94 338 GLU A N 1
ATOM 2677 C CA . GLU A 1 338 ? 0.218 -40.844 -12.414 1 95.94 338 GLU A CA 1
ATOM 2678 C C . GLU A 1 338 ? -1.279 -40.75 -12.133 1 95.94 338 GLU A C 1
ATOM 2680 O O . GLU A 1 338 ? -2.1 -41.094 -12.992 1 95.94 338 GLU A O 1
ATOM 2685 N N . ALA A 1 339 ? -1.579 -40.281 -10.961 1 94.69 339 ALA A N 1
ATOM 2686 C CA . ALA A 1 339 ? -2.984 -40.156 -10.594 1 94.69 339 ALA A CA 1
ATOM 2687 C C . ALA A 1 339 ? -3.678 -39.125 -11.484 1 94.69 339 ALA A C 1
ATOM 2689 O O . ALA A 1 339 ? -4.824 -39.312 -11.898 1 94.69 339 ALA A O 1
ATOM 2690 N N . ILE A 1 340 ? -3.014 -38.031 -11.789 1 93.69 340 ILE A N 1
ATOM 2691 C CA . ILE A 1 340 ? -3.576 -36.969 -12.602 1 93.69 340 ILE A CA 1
ATOM 2692 C C . ILE A 1 340 ? -3.77 -37.438 -14.031 1 93.69 340 ILE A C 1
ATOM 2694 O O . ILE A 1 340 ? -4.824 -37.219 -14.633 1 93.69 340 ILE A O 1
ATOM 2698 N N . ILE A 1 341 ? -2.77 -38.156 -14.555 1 93.38 341 ILE A N 1
ATOM 2699 C CA . ILE A 1 341 ? -2.869 -38.656 -15.914 1 93.38 341 ILE A CA 1
ATOM 2700 C C . ILE A 1 341 ? -4 -39.688 -16 1 93.38 341 ILE A C 1
ATOM 2702 O O . ILE A 1 341 ? -4.773 -39.688 -16.953 1 93.38 341 ILE A O 1
ATOM 2706 N N . ALA A 1 342 ? -4.109 -40.5 -14.984 1 94.12 342 ALA A N 1
ATOM 2707 C CA . ALA A 1 342 ? -5.164 -41.531 -14.961 1 94.12 342 ALA A CA 1
ATOM 2708 C C . ALA A 1 342 ? -6.543 -40.875 -14.898 1 94.12 342 ALA A C 1
ATOM 2710 O O . ALA A 1 342 ? -7.5 -41.375 -15.492 1 94.12 342 ALA A O 1
ATOM 2711 N N . GLY A 1 343 ? -6.598 -39.844 -14.18 1 90.94 343 GLY A N 1
ATOM 2712 C CA . GLY A 1 343 ? -7.891 -39.219 -13.938 1 90.94 343 GLY A CA 1
ATOM 2713 C C . GLY A 1 343 ? -8.266 -38.188 -14.984 1 90.94 343 GLY A C 1
ATOM 2714 O O . GLY A 1 343 ? -9.438 -38.062 -15.352 1 90.94 343 GLY A O 1
ATOM 2715 N N . TRP A 1 344 ? -7.332 -37.375 -15.57 1 90.62 344 TRP A N 1
ATOM 2716 C CA . TRP A 1 344 ? -7.672 -36.219 -16.375 1 90.62 344 TRP A CA 1
ATOM 2717 C C . TRP A 1 344 ? -6.906 -36.25 -17.703 1 90.62 344 TRP A C 1
ATOM 2719 O O . TRP A 1 344 ? -7.172 -35.438 -18.594 1 90.62 344 TRP A O 1
ATOM 2729 N N . GLY A 1 345 ? -6 -37.188 -17.875 1 90.94 345 GLY A N 1
ATOM 2730 C CA . GLY A 1 345 ? -5.262 -37.281 -19.125 1 90.94 345 GLY A CA 1
ATOM 2731 C C . GLY A 1 345 ? -3.906 -36.625 -19.078 1 90.94 345 GLY A C 1
ATOM 2732 O O . GLY A 1 345 ? -3.688 -35.719 -18.266 1 90.94 345 GLY A O 1
ATOM 2733 N N . GLU A 1 346 ? -3.066 -37.062 -19.938 1 91.69 346 GLU A N 1
ATOM 2734 C CA . GLU A 1 346 ? -1.687 -36.594 -19.984 1 91.69 346 GLU A CA 1
ATOM 2735 C C . GLU A 1 346 ? -1.617 -35.125 -20.422 1 91.69 346 GLU A C 1
ATOM 2737 O O . GLU A 1 346 ? -0.765 -34.375 -19.953 1 91.69 346 GLU A O 1
ATOM 2742 N N . GLU A 1 347 ? -2.408 -34.688 -21.297 1 86.62 347 GLU A N 1
ATOM 2743 C CA . GLU A 1 347 ? -2.395 -33.312 -21.797 1 86.62 347 GLU A CA 1
ATOM 2744 C C . GLU A 1 347 ? -2.699 -32.344 -20.672 1 86.62 347 GLU A C 1
ATOM 2746 O O . GLU A 1 347 ? -2.078 -31.281 -20.594 1 86.62 347 GLU A O 1
ATOM 2751 N N . VAL A 1 348 ? -3.703 -32.719 -19.812 1 86.25 348 VAL A N 1
ATOM 2752 C CA . VAL A 1 348 ? -4.059 -31.859 -18.688 1 86.25 348 VAL A CA 1
ATOM 2753 C C . VAL A 1 348 ? -2.877 -31.734 -17.734 1 86.25 348 VAL A C 1
ATOM 2755 O O . VAL A 1 348 ? -2.545 -30.641 -17.281 1 86.25 348 VAL A O 1
ATOM 2758 N N . TYR A 1 349 ? -2.264 -32.875 -17.469 1 90.31 349 TYR A N 1
ATOM 2759 C CA . TYR A 1 349 ? -1.085 -32.875 -16.609 1 90.31 349 TYR A CA 1
ATOM 2760 C C . TYR A 1 349 ? -0.01 -31.938 -17.172 1 90.31 349 TYR A C 1
ATOM 2762 O O . TYR A 1 349 ? 0.538 -31.109 -16.438 1 90.31 349 TYR A O 1
ATOM 2770 N N . ARG A 1 350 ? 0.297 -32.031 -18.453 1 86.94 350 ARG A N 1
ATOM 2771 C CA . ARG A 1 350 ? 1.351 -31.234 -19.078 1 86.94 350 ARG A CA 1
ATOM 2772 C C . ARG A 1 350 ? 1.001 -29.75 -19.078 1 86.94 350 ARG A C 1
ATOM 2774 O O . ARG A 1 350 ? 1.876 -28.906 -18.891 1 86.94 350 ARG A O 1
ATOM 2781 N N . LYS A 1 351 ? -0.199 -29.453 -19.328 1 84.5 351 LYS A N 1
ATOM 2782 C CA . LYS A 1 351 ? -0.659 -28.062 -19.297 1 84.5 351 LYS A CA 1
ATOM 2783 C C . LYS A 1 351 ? -0.419 -27.438 -17.922 1 84.5 351 LYS A C 1
ATOM 2785 O O . LYS A 1 351 ? 0.144 -26.344 -17.828 1 84.5 351 LYS A O 1
ATOM 2790 N N . PHE A 1 352 ? -0.831 -28.109 -16.891 1 88.56 352 PHE A N 1
ATOM 2791 C CA . PHE A 1 352 ? -0.723 -27.562 -15.547 1 88.56 352 PHE A CA 1
ATOM 2792 C C . PHE A 1 352 ? 0.725 -27.562 -15.07 1 88.56 352 PHE A C 1
ATOM 2794 O O . PHE A 1 352 ? 1.137 -26.688 -14.297 1 88.56 352 PHE A O 1
ATOM 2801 N N . ARG A 1 353 ? 1.44 -28.594 -15.492 1 88.88 353 ARG A N 1
ATOM 2802 C CA . ARG A 1 353 ? 2.867 -28.594 -15.188 1 88.88 353 ARG A CA 1
ATOM 2803 C C . ARG A 1 353 ? 3.551 -27.344 -15.734 1 88.88 353 ARG A C 1
ATOM 2805 O O . ARG A 1 353 ? 4.305 -26.672 -15.023 1 88.88 353 ARG A O 1
ATOM 2812 N N . LEU A 1 354 ? 3.273 -27.047 -16.984 1 82.62 354 LEU A N 1
ATOM 2813 C CA . LEU A 1 354 ? 3.834 -25.859 -17.609 1 82.62 354 LEU A CA 1
ATOM 2814 C C . LEU A 1 354 ? 3.373 -24.594 -16.875 1 82.62 354 LEU A C 1
ATOM 2816 O O . LEU A 1 354 ? 4.168 -23.688 -16.641 1 82.62 354 LEU A O 1
ATOM 2820 N N . PHE A 1 355 ? 2.148 -24.594 -16.531 1 83.19 355 PHE A N 1
ATOM 2821 C CA . PHE A 1 355 ? 1.549 -23.438 -15.859 1 83.19 355 PHE A CA 1
ATOM 2822 C C . PHE A 1 355 ? 2.199 -23.203 -14.5 1 83.19 355 PHE A C 1
ATOM 2824 O O . PHE A 1 355 ? 2.607 -22.078 -14.188 1 83.19 355 PHE A O 1
ATOM 2831 N N . LEU A 1 356 ? 2.293 -24.172 -13.734 1 90.25 356 LEU A N 1
ATOM 2832 C CA . LEU A 1 356 ? 2.762 -24.031 -12.367 1 90.25 356 LEU A CA 1
ATOM 2833 C C . LEU A 1 356 ? 4.262 -23.766 -12.328 1 90.25 356 LEU A C 1
ATOM 2835 O O . LEU A 1 356 ? 4.723 -22.844 -11.641 1 90.25 356 LEU A O 1
ATOM 2839 N N . TRP A 1 357 ? 5.02 -24.531 -13.102 1 86.88 357 TRP A N 1
ATOM 2840 C CA . TRP A 1 357 ? 6.465 -24.312 -13.125 1 86.88 357 TRP A CA 1
ATOM 2841 C C . TRP A 1 357 ? 6.801 -22.984 -13.789 1 86.88 357 TRP A C 1
ATOM 2843 O O . TRP A 1 357 ? 7.723 -22.281 -13.359 1 86.88 357 TRP A O 1
ATOM 2853 N N . GLY A 1 358 ? 6.09 -22.672 -14.812 1 82 358 GLY A N 1
ATOM 2854 C CA . GLY A 1 358 ? 6.262 -21.359 -15.422 1 82 358 GLY A CA 1
ATOM 2855 C C . GLY A 1 358 ? 5.852 -20.219 -14.516 1 82 358 GLY A C 1
ATOM 2856 O O . GLY A 1 358 ? 6.52 -19.188 -14.469 1 82 358 GLY A O 1
ATOM 2857 N N . GLY A 1 359 ? 4.754 -20.422 -13.852 1 84.94 359 GLY A N 1
ATOM 2858 C CA . GLY A 1 359 ? 4.254 -19.406 -12.945 1 84.94 359 GLY A CA 1
ATOM 2859 C C . GLY A 1 359 ? 5.191 -19.109 -11.789 1 84.94 359 GLY A C 1
ATOM 2860 O O . GLY A 1 359 ? 5.457 -17.953 -11.469 1 84.94 359 GLY A O 1
ATOM 2861 N N . GLN A 1 360 ? 5.605 -20.266 -11.164 1 89.62 360 GLN A N 1
ATOM 2862 C CA . GLN A 1 360 ? 6.52 -20.031 -10.047 1 89.62 360 GLN A CA 1
ATOM 2863 C C . GLN A 1 360 ? 7.777 -19.297 -10.508 1 89.62 360 GLN A C 1
ATOM 2865 O O . GLN A 1 360 ? 8.312 -18.469 -9.773 1 89.62 360 GLN A O 1
ATOM 2870 N N . HIS A 1 361 ? 8.273 -19.562 -11.703 1 85.25 361 HIS A N 1
ATOM 2871 C CA . HIS A 1 361 ? 9.445 -18.875 -12.234 1 85.25 361 HIS A CA 1
ATOM 2872 C C . HIS A 1 361 ? 9.156 -17.391 -12.469 1 85.25 361 HIS A C 1
ATOM 2874 O O . HIS A 1 361 ? 10.016 -16.547 -12.234 1 85.25 361 HIS A O 1
ATOM 2880 N N . ALA A 1 362 ? 7.988 -17.125 -12.969 1 84.12 362 ALA A N 1
ATOM 2881 C CA . ALA A 1 362 ? 7.602 -15.742 -13.227 1 84.12 362 ALA A CA 1
ATOM 2882 C C . ALA A 1 362 ? 7.641 -14.922 -11.945 1 84.12 362 ALA A C 1
ATOM 2884 O O . ALA A 1 362 ? 8.078 -13.766 -11.953 1 84.12 362 ALA A O 1
ATOM 2885 N N . PHE A 1 363 ? 7.207 -15.477 -10.883 1 90.5 363 PHE A N 1
ATOM 2886 C CA . PHE A 1 363 ? 7.277 -14.797 -9.594 1 90.5 363 PHE A CA 1
ATOM 2887 C C . PHE A 1 363 ? 8.719 -14.703 -9.109 1 90.5 363 PHE A C 1
ATOM 2889 O O . PHE A 1 363 ? 9.133 -13.672 -8.57 1 90.5 363 PHE A O 1
ATOM 2896 N N . LYS A 1 364 ? 9.414 -15.727 -9.352 1 89.12 364 LYS A N 1
ATOM 2897 C CA . LYS A 1 364 ? 10.805 -15.781 -8.906 1 89.12 364 LYS A CA 1
ATOM 2898 C C . LYS A 1 364 ? 11.625 -14.648 -9.523 1 89.12 364 LYS A C 1
ATOM 2900 O O . LYS A 1 364 ? 12.43 -14.023 -8.836 1 89.12 364 LYS A O 1
ATOM 2905 N N . VAL A 1 365 ? 11.359 -14.414 -10.789 1 82.19 365 VAL A N 1
ATOM 2906 C CA . VAL A 1 365 ? 12.188 -13.438 -11.492 1 82.19 365 VAL A CA 1
ATOM 2907 C C . VAL A 1 365 ? 11.484 -12.086 -11.516 1 82.19 365 VAL A C 1
ATOM 2909 O O . VAL A 1 365 ? 11.883 -11.18 -12.258 1 82.19 365 VAL A O 1
ATOM 2912 N N . ASN A 1 366 ? 10.391 -11.93 -10.844 1 86.5 366 ASN A N 1
ATOM 2913 C CA . ASN A 1 366 ? 9.672 -10.68 -10.633 1 86.5 366 ASN A CA 1
ATOM 2914 C C . ASN A 1 366 ? 8.984 -10.203 -11.906 1 86.5 366 ASN A C 1
ATOM 2916 O O . ASN A 1 366 ? 8.75 -9 -12.078 1 86.5 366 ASN A O 1
ATOM 2920 N N . SER A 1 367 ? 8.758 -11.117 -12.758 1 81 367 SER A N 1
ATOM 2921 C CA . SER A 1 367 ? 7.918 -10.789 -13.906 1 81 367 SER A CA 1
ATOM 2922 C C . SER A 1 367 ? 6.449 -10.695 -13.516 1 81 367 SER A C 1
ATOM 2924 O O . SER A 1 367 ? 5.676 -9.984 -14.156 1 81 367 SER A O 1
ATOM 2926 N N . LEU A 1 368 ? 6.145 -11.438 -12.539 1 86.38 368 LEU A N 1
ATOM 2927 C CA . LEU A 1 368 ? 4.863 -11.328 -11.852 1 86.38 368 LEU A CA 1
ATOM 2928 C C . LEU A 1 368 ? 5.066 -10.945 -10.383 1 86.38 368 LEU A C 1
ATOM 2930 O O . LEU A 1 368 ? 6.07 -11.32 -9.781 1 86.38 368 LEU A O 1
ATOM 2934 N N . GLN A 1 369 ? 4.129 -10.211 -9.969 1 93.25 369 GLN A N 1
ATOM 2935 C CA . GLN A 1 369 ? 4.141 -9.812 -8.562 1 93.25 369 GLN A CA 1
ATOM 2936 C C . GLN A 1 369 ? 2.85 -10.227 -7.863 1 93.25 369 GLN A C 1
ATOM 2938 O O . GLN A 1 369 ? 1.927 -10.734 -8.5 1 93.25 369 GLN A O 1
ATOM 2943 N N . ALA A 1 370 ? 2.859 -10.102 -6.574 1 96.38 370 ALA A N 1
ATOM 2944 C CA . ALA A 1 370 ? 1.677 -10.383 -5.762 1 96.38 370 ALA A CA 1
ATOM 2945 C C . ALA A 1 370 ? 1.587 -9.43 -4.574 1 96.38 370 ALA A C 1
ATOM 2947 O O . ALA A 1 370 ? 2.602 -9.102 -3.959 1 96.38 370 ALA A O 1
ATOM 2948 N N . TYR A 1 371 ? 0.403 -8.984 -4.328 1 97.62 371 TYR A N 1
ATOM 2949 C CA . TYR A 1 371 ? 0.146 -8.07 -3.223 1 97.62 371 TYR A CA 1
ATOM 2950 C C . TYR A 1 371 ? -1.135 -8.445 -2.488 1 97.62 371 TYR A C 1
ATOM 2952 O O . TYR A 1 371 ? -2.014 -9.094 -3.055 1 97.62 371 TYR A O 1
ATOM 2960 N N . HIS A 1 372 ? -1.162 -8.094 -1.235 1 98.25 372 HIS A N 1
ATOM 2961 C CA . HIS A 1 372 ? -2.484 -7.902 -0.648 1 98.25 372 HIS A CA 1
ATOM 2962 C C . HIS A 1 372 ? -2.693 -6.453 -0.219 1 98.25 372 HIS A C 1
ATOM 2964 O O . HIS A 1 372 ? -1.727 -5.727 0.022 1 98.25 372 HIS A O 1
ATOM 2970 N N . LEU A 1 373 ? -3.879 -6.008 -0.21 1 97.88 373 LEU A N 1
ATOM 2971 C CA . LEU A 1 373 ? -4.25 -4.691 0.294 1 97.88 373 LEU A CA 1
ATOM 2972 C C . LEU A 1 373 ? -5.445 -4.789 1.237 1 97.88 373 LEU A C 1
ATOM 2974 O O . LEU A 1 373 ? -6.258 -5.707 1.124 1 97.88 373 LEU A O 1
ATOM 2978 N N . VAL A 1 374 ? -5.488 -3.91 2.17 1 98.81 374 VAL A N 1
ATOM 2979 C CA . VAL A 1 374 ? -6.625 -3.74 3.066 1 98.81 374 VAL A CA 1
ATOM 2980 C C . VAL A 1 374 ? -7.188 -2.326 2.928 1 98.81 374 VAL A C 1
ATOM 2982 O O . VAL A 1 374 ? -6.445 -1.345 3.033 1 98.81 374 VAL A O 1
ATOM 2985 N N . VAL A 1 375 ? -8.453 -2.273 2.627 1 98.5 375 VAL A N 1
ATOM 2986 C CA . VAL A 1 375 ? -9.109 -0.975 2.525 1 98.5 375 VAL A CA 1
ATOM 2987 C C . VAL A 1 375 ? -10.32 -0.931 3.463 1 98.5 375 VAL A C 1
ATOM 2989 O O . VAL A 1 375 ? -10.844 -1.975 3.859 1 98.5 375 VAL A O 1
ATOM 2992 N N . GLU A 1 376 ? -10.727 0.245 3.783 1 98.19 376 GLU A N 1
ATOM 2993 C CA . GLU A 1 376 ? -11.859 0.453 4.684 1 98.19 376 GLU A CA 1
ATOM 2994 C C . GLU A 1 376 ? -12.891 1.393 4.066 1 98.19 376 GLU A C 1
ATOM 2996 O O . GLU A 1 376 ? -12.539 2.449 3.537 1 98.19 376 GLU A O 1
ATOM 3001 N N . ARG A 1 377 ? -14.117 0.955 4.059 1 97.06 377 ARG A N 1
ATOM 3002 C CA . ARG A 1 377 ? -15.211 1.819 3.629 1 97.06 377 ARG A CA 1
ATOM 3003 C C . ARG A 1 377 ? -15.406 2.979 4.602 1 97.06 377 ARG A C 1
ATOM 3005 O O . ARG A 1 377 ? -15.695 2.764 5.777 1 97.06 377 ARG A O 1
ATOM 3012 N N . THR A 1 378 ? -15.273 4.168 4.074 1 92.75 378 THR A N 1
ATOM 3013 C CA . THR A 1 378 ? -15.453 5.344 4.922 1 92.75 378 THR A CA 1
ATOM 3014 C C . THR A 1 378 ? -16.922 5.719 5.023 1 92.75 378 THR A C 1
ATOM 3016 O O . THR A 1 378 ? -17.797 4.965 4.582 1 92.75 378 THR A O 1
ATOM 3019 N N . ALA A 1 379 ? -17.156 6.805 5.719 1 85 379 ALA A N 1
ATOM 3020 C CA . ALA A 1 379 ? -18.547 7.234 5.941 1 85 379 ALA A CA 1
ATOM 3021 C C . ALA A 1 379 ? -19.109 7.91 4.699 1 85 379 ALA A C 1
ATOM 3023 O O . ALA A 1 379 ? -20.328 7.984 4.531 1 85 379 ALA A O 1
ATOM 3024 N N . ALA A 1 380 ? -18.219 8.414 3.871 1 77.56 380 ALA A N 1
ATOM 3025 C CA . ALA A 1 380 ? -18.719 9.133 2.705 1 77.56 380 ALA A CA 1
ATOM 3026 C C . ALA A 1 380 ? -17.984 8.703 1.436 1 77.56 380 ALA A C 1
ATOM 3028 O O . ALA A 1 380 ? -16.812 8.312 1.485 1 77.56 380 ALA A O 1
ATOM 3029 N N . LYS A 1 381 ? -18.797 8.75 0.348 1 76.75 381 LYS A N 1
ATOM 3030 C CA . LYS A 1 381 ? -18.203 8.422 -0.945 1 76.75 381 LYS A CA 1
ATOM 3031 C C . LYS A 1 381 ? -17.125 9.43 -1.335 1 76.75 381 LYS A C 1
ATOM 3033 O O . LYS A 1 381 ? -17.141 10.57 -0.857 1 76.75 381 LYS A O 1
ATOM 3038 N N . GLY A 1 382 ? -16.141 8.891 -2.027 1 67.06 382 GLY A N 1
ATOM 3039 C CA . GLY A 1 382 ? -15.008 9.711 -2.438 1 67.06 382 GLY A CA 1
ATOM 3040 C C . GLY A 1 382 ? -15.391 10.781 -3.443 1 67.06 382 GLY A C 1
ATOM 3041 O O . GLY A 1 382 ? -16.547 10.891 -3.836 1 67.06 382 GLY A O 1
ATOM 3042 N N . PRO A 1 383 ? -14.375 11.734 -3.611 1 57.97 383 PRO A N 1
ATOM 3043 C CA . PRO A 1 383 ? -14.633 12.805 -4.578 1 57.97 383 PRO A CA 1
ATOM 3044 C C . PRO A 1 383 ? -14.914 12.273 -5.984 1 57.97 383 PRO A C 1
ATOM 3046 O O . PRO A 1 383 ? -14.375 11.227 -6.371 1 57.97 383 PRO A O 1
ATOM 3049 N N . ARG A 1 384 ? -16.172 12.516 -6.512 1 49.25 384 ARG A N 1
ATOM 3050 C CA . ARG A 1 384 ? -16.422 12.164 -7.906 1 49.25 384 ARG A CA 1
ATOM 3051 C C . ARG A 1 384 ? -15.359 12.758 -8.82 1 49.25 384 ARG A C 1
ATOM 3053 O O . ARG A 1 384 ? -15.039 13.945 -8.719 1 49.25 384 ARG A O 1
ATOM 3060 N N . PRO A 1 385 ? -14.508 11.836 -9.414 1 47.22 385 PRO A N 1
ATOM 3061 C CA . PRO A 1 385 ? -13.492 12.422 -10.289 1 47.22 385 PRO A CA 1
ATOM 3062 C C . PRO A 1 385 ? -14.023 13.586 -11.117 1 47.22 385 PRO A C 1
ATOM 3064 O O . PRO A 1 385 ? -15.203 13.594 -11.492 1 47.22 385 PRO A O 1
ATOM 3067 N N . SER A 1 386 ? -13.359 14.641 -11.07 1 42.34 386 SER A N 1
ATOM 3068 C CA . SER A 1 386 ? -13.773 15.719 -11.961 1 42.34 386 SER A CA 1
ATOM 3069 C C . SER A 1 386 ? -13.984 15.203 -13.383 1 42.34 386 SER A C 1
ATOM 3071 O O . SER A 1 386 ? -13.398 14.195 -13.781 1 42.34 386 SER A O 1
ATOM 3073 N N . THR A 1 387 ? -14.992 15.672 -14.008 1 40.78 387 THR A N 1
ATOM 3074 C CA . THR A 1 387 ? -15.414 15.312 -15.359 1 40.78 387 THR A CA 1
ATOM 3075 C C . THR A 1 387 ? -14.211 15.164 -16.281 1 40.78 387 THR A C 1
ATOM 3077 O O . THR A 1 387 ? -14.117 14.188 -17.031 1 40.78 387 THR A O 1
ATOM 3080 N N . PRO A 1 388 ? -13.289 16.016 -16.266 1 38.22 388 PRO A N 1
ATOM 3081 C CA . PRO A 1 388 ? -12.188 15.875 -17.234 1 38.22 388 PRO A CA 1
ATOM 3082 C C . PRO A 1 388 ? -11.312 14.656 -16.953 1 38.22 388 PRO A C 1
ATOM 3084 O O . PRO A 1 388 ? -10.867 13.984 -17.891 1 38.22 388 PRO A O 1
ATOM 3087 N N . ARG A 1 389 ? -11.047 14.359 -15.797 1 44 389 ARG A N 1
ATOM 3088 C CA . ARG A 1 389 ? -10.172 13.227 -15.5 1 44 389 ARG A CA 1
ATOM 3089 C C . ARG A 1 389 ? -10.859 11.906 -15.82 1 44 389 ARG A C 1
ATOM 3091 O O . ARG A 1 389 ? -10.195 10.938 -16.219 1 44 389 ARG A O 1
ATOM 3098 N N . ARG A 1 390 ? -12.141 11.992 -15.617 1 44.19 390 ARG A N 1
ATOM 3099 C CA . ARG A 1 390 ? -12.898 10.836 -16.094 1 44.19 390 ARG A CA 1
ATOM 3100 C C . ARG A 1 390 ? -12.719 10.648 -17.594 1 44.19 390 ARG A C 1
ATOM 3102 O O . ARG A 1 390 ? -12.586 9.516 -18.062 1 44.19 390 ARG A O 1
ATOM 3109 N N . ILE A 1 391 ? -12.797 11.711 -18.125 1 38.41 391 ILE A N 1
ATOM 3110 C CA . ILE A 1 391 ? -12.68 11.656 -19.578 1 38.41 391 ILE A CA 1
ATOM 3111 C C . ILE A 1 391 ? -11.266 11.234 -19.969 1 38.41 391 ILE A C 1
ATOM 3113 O O . ILE A 1 391 ? -11.07 10.398 -20.844 1 38.41 391 ILE A O 1
ATOM 3117 N N . PHE A 1 392 ? -10.367 11.734 -19.312 1 38.19 392 PHE A N 1
ATOM 3118 C CA . PHE A 1 392 ? -8.984 11.461 -19.672 1 38.19 392 PHE A CA 1
ATOM 3119 C C . PHE A 1 392 ? -8.586 10.047 -19.266 1 38.19 392 PHE A C 1
ATOM 3121 O O . PHE A 1 392 ? -7.859 9.367 -20 1 38.19 392 PHE A O 1
ATOM 3128 N N . ARG A 1 393 ? -8.961 9.695 -18.125 1 40.78 393 ARG A N 1
ATOM 3129 C CA . ARG A 1 393 ? -8.711 8.312 -17.734 1 40.78 393 ARG A CA 1
ATOM 3130 C C . ARG A 1 393 ? -9.43 7.348 -18.688 1 40.78 393 ARG A C 1
ATOM 3132 O O . ARG A 1 393 ? -8.867 6.32 -19.062 1 40.78 393 ARG A O 1
ATOM 3139 N N . ALA A 1 394 ? -10.672 7.691 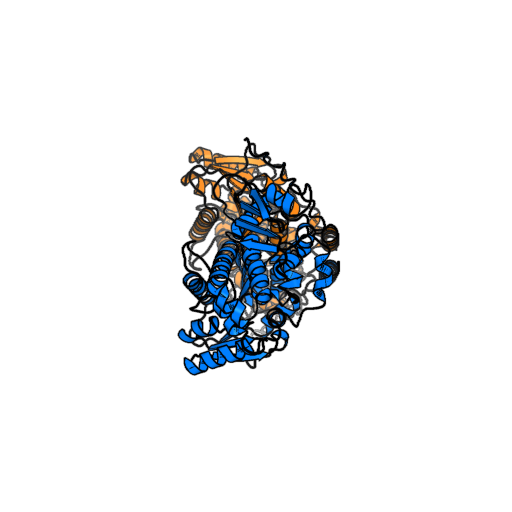-18.922 1 41.09 394 ALA A N 1
ATOM 3140 C CA . ALA A 1 394 ? -11.445 6.906 -19.875 1 41.09 394 ALA A CA 1
ATOM 3141 C C . ALA A 1 394 ? -10.758 6.855 -21.234 1 41.09 394 ALA A C 1
ATOM 3143 O O . ALA A 1 394 ? -10.711 5.805 -21.875 1 41.09 394 ALA A O 1
ATOM 3144 N N . LEU A 1 395 ? -10.344 7.922 -21.531 1 37.03 395 LEU A N 1
ATOM 3145 C CA . LEU A 1 395 ? -9.648 7.977 -22.812 1 37.03 395 LEU A CA 1
ATOM 3146 C C . LEU A 1 395 ? -8.32 7.227 -22.75 1 37.03 395 LEU A C 1
ATOM 3148 O O . LEU A 1 395 ? -7.895 6.633 -23.734 1 37.03 395 LEU A O 1
ATOM 3152 N N . GLY A 1 396 ? -7.66 7.293 -21.641 1 35.94 396 GLY A N 1
ATOM 3153 C CA . GLY A 1 396 ? -6.418 6.559 -21.469 1 35.94 396 GLY A CA 1
ATOM 3154 C C . GLY A 1 396 ? -6.617 5.055 -21.422 1 35.94 396 GLY A C 1
ATOM 3155 O O . GLY A 1 396 ? -5.75 4.293 -21.859 1 35.94 396 GLY A O 1
ATOM 3156 N N . GLU A 1 397 ? -7.625 4.586 -20.781 1 34.09 397 GLU A N 1
ATOM 3157 C CA . GLU A 1 397 ? -7.969 3.168 -20.766 1 34.09 397 GLU A CA 1
ATOM 3158 C C . GLU A 1 397 ? -8.352 2.674 -22.156 1 34.09 397 GLU A C 1
ATOM 3160 O O . GLU A 1 397 ? -8.258 1.479 -22.453 1 34.09 397 GLU A O 1
ATOM 3165 N N . LEU A 1 398 ? -8.914 3.508 -23 1 30.67 398 LEU A N 1
ATOM 3166 C CA . LEU A 1 398 ? -9.305 3.111 -24.344 1 30.67 398 LEU A CA 1
ATOM 3167 C C . LEU A 1 398 ? -8.078 2.963 -25.25 1 30.67 398 LEU A C 1
ATOM 3169 O O . LEU A 1 398 ? -8.172 2.443 -26.359 1 30.67 398 LEU A O 1
ATOM 3173 N N . CYS A 1 399 ? -7.062 3.588 -24.891 1 29.61 399 CYS A N 1
ATOM 3174 C CA . CYS A 1 399 ? -5.902 3.41 -25.75 1 29.61 399 CYS A CA 1
ATOM 3175 C C . CYS A 1 399 ? -4.984 2.316 -25.219 1 29.61 399 CYS A C 1
ATOM 3177 O O . CYS A 1 399 ? -4.785 2.203 -24.016 1 29.61 399 CYS A O 1
ATOM 3179 N N . MET B 1 1 ? -39.469 46.688 34.688 1 27.09 1 MET B N 1
ATOM 3180 C CA . MET B 1 1 ? -38.906 47.25 33.469 1 27.09 1 MET B CA 1
ATOM 3181 C C . MET B 1 1 ? -38.125 46.219 32.656 1 27.09 1 MET B C 1
ATOM 3183 O O . MET B 1 1 ? -37.062 45.781 33.094 1 27.09 1 MET B O 1
ATOM 3187 N N . VAL B 1 2 ? -38.906 45.312 32.125 1 30.69 2 VAL B N 1
ATOM 3188 C CA . VAL B 1 2 ? -38.531 44.219 31.25 1 30.69 2 VAL B CA 1
ATOM 3189 C C . VAL B 1 2 ? -37.656 44.75 30.109 1 30.69 2 VAL B C 1
ATOM 3191 O O . VAL B 1 2 ? -38.094 45.594 29.328 1 30.69 2 VAL B O 1
ATOM 3194 N N . GLN B 1 3 ? -36.406 45.094 30.406 1 30.62 3 GLN B N 1
ATOM 3195 C CA . GLN B 1 3 ? -35.438 45.562 29.422 1 30.62 3 GLN B CA 1
ATOM 3196 C C . GLN B 1 3 ? -35.719 44.938 28.047 1 30.62 3 GLN B C 1
ATOM 3198 O O . GLN B 1 3 ? -35.938 43.719 27.938 1 30.62 3 GLN B O 1
ATOM 3203 N N . GLU B 1 4 ? -36.406 45.688 27.172 1 32.91 4 GLU B N 1
ATOM 3204 C CA . GLU B 1 4 ? -36.594 45.375 25.766 1 32.91 4 GLU B CA 1
ATOM 3205 C C . GLU B 1 4 ? -35.375 44.625 25.203 1 32.91 4 GLU B C 1
ATOM 3207 O O . GLU B 1 4 ? -34.25 45.188 25.188 1 32.91 4 GLU B O 1
ATOM 3212 N N . LEU B 1 5 ? -35.219 43.438 25.531 1 34.03 5 LEU B N 1
ATOM 3213 C CA . LEU B 1 5 ? -34.219 42.656 24.781 1 34.03 5 LEU B CA 1
ATOM 3214 C C . LEU B 1 5 ? -34.188 43.094 23.328 1 34.03 5 LEU B C 1
ATOM 3216 O O . LEU B 1 5 ? -35.156 42.969 22.594 1 34.03 5 LEU B O 1
ATOM 3220 N N . ALA B 1 6 ? -33.75 44.312 23.062 1 38.59 6 ALA B N 1
ATOM 3221 C CA . ALA B 1 6 ? -33.438 44.75 21.703 1 38.59 6 ALA B CA 1
ATOM 3222 C C . ALA B 1 6 ? -33.25 43.562 20.781 1 38.59 6 ALA B C 1
ATOM 3224 O O . ALA B 1 6 ? -32.562 42.594 21.141 1 38.59 6 ALA B O 1
ATOM 3225 N N . LYS B 1 7 ? -34.062 43.25 19.875 1 41.25 7 LYS B N 1
ATOM 3226 C CA . LYS B 1 7 ? -34.062 42.281 18.766 1 41.25 7 LYS B CA 1
ATOM 3227 C C . LYS B 1 7 ? -32.688 42.25 18.078 1 41.25 7 LYS B C 1
ATOM 3229 O O . LYS B 1 7 ? -32.344 43.188 17.344 1 41.25 7 LYS B O 1
ATOM 3234 N N . ILE B 1 8 ? -31.594 41.969 18.656 1 42.62 8 ILE B N 1
ATOM 3235 C CA . ILE B 1 8 ? -30.297 41.781 18.016 1 42.62 8 ILE B CA 1
ATOM 3236 C C . ILE B 1 8 ? -30.484 41.188 16.625 1 42.62 8 ILE B C 1
ATOM 3238 O O . ILE B 1 8 ? -31.016 40.062 16.484 1 42.62 8 ILE B O 1
ATOM 3242 N N . THR B 1 9 ? -30.781 41.938 15.672 1 48.59 9 THR B N 1
ATOM 3243 C CA . THR B 1 9 ? -30.859 41.469 14.281 1 48.59 9 THR B CA 1
ATOM 3244 C C . THR B 1 9 ? -29.562 40.781 13.867 1 48.59 9 THR B C 1
ATOM 3246 O O . THR B 1 9 ? -28.516 41.438 13.742 1 48.59 9 THR B O 1
ATOM 3249 N N . VAL B 1 10 ? -29.281 39.688 14.227 1 54.31 10 VAL B N 1
ATOM 3250 C CA . VAL B 1 10 ? -28.203 38.906 13.648 1 54.31 10 VAL B CA 1
ATOM 3251 C C . VAL B 1 10 ? -28.219 39.031 12.133 1 54.31 10 VAL B C 1
ATOM 3253 O O . VAL B 1 10 ? -29.281 38.969 11.508 1 54.31 10 VAL B O 1
ATOM 3256 N N . PRO B 1 11 ? -27.125 39.656 11.625 1 60.31 11 PRO B N 1
ATOM 3257 C CA . PRO B 1 11 ? -27.125 39.656 10.164 1 60.31 11 PRO B CA 1
ATOM 3258 C C . PRO B 1 11 ? -27.625 38.344 9.578 1 60.31 11 PRO B C 1
ATOM 3260 O O . PRO B 1 11 ? -27.391 37.281 10.141 1 60.31 11 PRO B O 1
ATOM 3263 N N . ARG B 1 12 ? -28.609 38.312 8.734 1 58.5 12 ARG B N 1
ATOM 3264 C CA . ARG B 1 12 ? -29.281 37.188 8.125 1 58.5 12 ARG B CA 1
ATOM 3265 C C . ARG B 1 12 ? -28.359 36.438 7.148 1 58.5 12 ARG B C 1
ATOM 3267 O O . ARG B 1 12 ? -28.641 35.312 6.742 1 58.5 12 ARG B O 1
ATOM 3274 N N . THR B 1 13 ? -27.172 37.312 6.812 1 60.19 13 THR B N 1
ATOM 3275 C CA . THR B 1 13 ? -26.281 36.688 5.848 1 60.19 13 THR B CA 1
ATOM 3276 C C . THR B 1 13 ? -24.828 36.844 6.262 1 60.19 13 THR B C 1
ATOM 3278 O O . THR B 1 13 ? -24.516 37.656 7.148 1 60.19 13 THR B O 1
ATOM 3281 N N . GLY B 1 14 ? -24.016 36.031 5.785 1 68.44 14 GLY B N 1
ATOM 3282 C CA . GLY B 1 14 ? -22.578 36.156 6.004 1 68.44 14 GLY B CA 1
ATOM 3283 C C . GLY B 1 14 ? -22.062 35.219 7.074 1 68.44 14 GLY B C 1
ATOM 3284 O O . GLY B 1 14 ? -22.75 34.281 7.477 1 68.44 14 GLY B O 1
ATOM 3285 N N . LEU B 1 15 ? -20.781 35.438 7.441 1 73.56 15 LEU B N 1
ATOM 3286 C CA . LEU B 1 15 ? -20.078 34.562 8.367 1 73.56 15 LEU B CA 1
ATOM 3287 C C . LEU B 1 15 ? -20.75 34.531 9.734 1 73.56 15 LEU B C 1
ATOM 3289 O O . LEU B 1 15 ? -20.875 33.5 10.359 1 73.56 15 LEU B O 1
ATOM 3293 N N . ALA B 1 16 ? -21.281 35.688 10.156 1 72.75 16 ALA B N 1
ATOM 3294 C CA . ALA B 1 16 ? -21.938 35.812 11.469 1 72.75 16 ALA B CA 1
ATOM 3295 C C . ALA B 1 16 ? -23.188 34.938 11.523 1 72.75 16 ALA B C 1
ATOM 3297 O O . ALA B 1 16 ? -23.438 34.25 12.523 1 72.75 16 ALA B O 1
ATOM 3298 N N . ALA B 1 17 ? -23.891 34.938 10.484 1 71.62 17 ALA B N 1
ATOM 3299 C CA . ALA B 1 17 ? -25.109 34.156 10.414 1 71.62 17 ALA B CA 1
ATOM 3300 C C . ALA B 1 17 ? -24.797 32.656 10.422 1 71.62 17 ALA B C 1
ATOM 3302 O O . ALA B 1 17 ? -25.516 31.875 11.055 1 71.62 17 ALA B O 1
ATOM 3303 N N . LEU B 1 18 ? -23.766 32.344 9.719 1 72 18 LEU B N 1
ATOM 3304 C CA . LEU B 1 18 ? -23.391 30.953 9.641 1 72 18 LEU B CA 1
ATOM 3305 C C . LEU B 1 18 ? -22.922 30.438 11 1 72 18 LEU B C 1
ATOM 3307 O O . LEU B 1 18 ? -23.312 29.344 11.414 1 72 18 LEU B O 1
ATOM 3311 N N . VAL B 1 19 ? -22.172 31.219 11.656 1 75.44 19 VAL B N 1
ATOM 3312 C CA . VAL B 1 19 ? -21.625 30.812 12.953 1 75.44 19 VAL B CA 1
ATOM 3313 C C . VAL B 1 19 ? -22.75 30.703 13.977 1 75.44 19 VAL B C 1
ATOM 3315 O O . VAL B 1 19 ? -22.719 29.844 14.859 1 75.44 19 VAL B O 1
ATOM 3318 N N . ALA B 1 20 ? -23.766 31.516 13.742 1 71.44 20 ALA B N 1
ATOM 3319 C CA . ALA B 1 20 ? -24.906 31.516 14.664 1 71.44 20 ALA B CA 1
ATOM 3320 C C . ALA B 1 20 ? -25.688 30.203 14.555 1 71.44 20 ALA B C 1
ATOM 3322 O O . ALA B 1 20 ? -26.422 29.844 15.469 1 71.44 20 ALA B O 1
ATOM 3323 N N . GLN B 1 21 ? -25.438 29.516 13.469 1 70.38 21 GLN B N 1
ATOM 3324 C CA . GLN B 1 21 ? -26.172 28.281 13.227 1 70.38 21 GLN B CA 1
ATOM 3325 C C . GLN B 1 21 ? -25.391 27.062 13.727 1 70.38 21 GLN B C 1
ATOM 3327 O O . GLN B 1 21 ? -25.891 25.938 13.711 1 70.38 21 GLN B O 1
ATOM 3332 N N . LEU B 1 22 ? -24.266 27.328 14.148 1 74.44 22 LEU B N 1
ATOM 3333 C CA . LEU B 1 22 ? -23.453 26.219 14.602 1 74.44 22 LEU B CA 1
ATOM 3334 C C . LEU B 1 22 ? -24 25.625 15.891 1 74.44 22 LEU B C 1
ATOM 3336 O O . LEU B 1 22 ? -24.547 26.344 16.734 1 74.44 22 LEU B O 1
ATOM 3340 N N . ASN B 1 23 ? -23.969 24.297 16 1 74.81 23 ASN B N 1
ATOM 3341 C CA . ASN B 1 23 ? -24.469 23.594 17.188 1 74.81 23 ASN B CA 1
ATOM 3342 C C . ASN B 1 23 ? -23.391 23.469 18.25 1 74.81 23 ASN B C 1
ATOM 3344 O O . ASN B 1 23 ? -23.297 22.438 18.922 1 74.81 23 ASN B O 1
ATOM 3348 N N . ILE B 1 24 ? -22.5 24.422 18.328 1 80.19 24 ILE B N 1
ATOM 3349 C CA . ILE B 1 24 ? -21.484 24.453 19.375 1 80.19 24 ILE B CA 1
ATOM 3350 C C . ILE B 1 24 ? -21.594 25.766 20.156 1 80.19 24 ILE B C 1
ATOM 3352 O O . ILE B 1 24 ? -21.859 26.812 19.562 1 80.19 24 ILE B O 1
ATOM 3356 N N . PRO B 1 25 ? -21.531 25.625 21.453 1 86.38 25 PRO B N 1
ATOM 3357 C CA . PRO B 1 25 ? -21.688 26.859 22.25 1 86.38 25 PRO B CA 1
ATOM 3358 C C . PRO B 1 25 ? -20.578 27.875 21.984 1 86.38 25 PRO B C 1
ATOM 3360 O O . PRO B 1 25 ? -19.391 27.516 22.016 1 86.38 25 PRO B O 1
ATOM 3363 N N . GLY B 1 26 ? -20.906 29.062 21.672 1 88.31 26 GLY B N 1
ATOM 3364 C CA . GLY B 1 26 ? -19.938 30.125 21.438 1 88.31 26 GLY B CA 1
ATOM 3365 C C . GLY B 1 26 ? -20.562 31.516 21.484 1 88.31 26 GLY B C 1
ATOM 3366 O O . GLY B 1 26 ? -21.688 31.672 21.969 1 88.31 26 GLY B O 1
ATOM 3367 N N . GLU B 1 27 ? -19.734 32.5 21.312 1 90.56 27 GLU B N 1
ATOM 3368 C CA . GLU B 1 27 ? -20.156 33.906 21.266 1 90.56 27 GLU B CA 1
ATOM 3369 C C . GLU B 1 27 ? -19.625 34.625 20.031 1 90.56 27 GLU B C 1
ATOM 3371 O O . GLU B 1 27 ? -18.484 34.375 19.609 1 90.56 27 GLU B O 1
ATOM 3376 N N . VAL B 1 28 ? -20.484 35.438 19.5 1 89.19 28 VAL B N 1
ATOM 3377 C CA . VAL B 1 28 ? -20.062 36.312 18.422 1 89.19 28 VAL B CA 1
ATOM 3378 C C . VAL B 1 28 ? -20.062 37.75 18.906 1 89.19 28 VAL B C 1
ATOM 3380 O O . VAL B 1 28 ? -21.094 38.25 19.375 1 89.19 28 VAL B O 1
ATOM 3383 N N . HIS B 1 29 ? -18.906 38.344 18.828 1 91.38 29 HIS B N 1
ATOM 3384 C CA . HIS B 1 29 ? -18.734 39.719 19.281 1 91.38 29 HIS B CA 1
ATOM 3385 C C . HIS B 1 29 ? -18.672 40.688 18.094 1 91.38 29 HIS B C 1
ATOM 3387 O O . HIS B 1 29 ? -17.812 40.531 17.219 1 91.38 29 HIS B O 1
ATOM 3393 N N . PHE B 1 30 ? -19.5 41.656 18.156 1 90.06 30 PHE B N 1
ATOM 3394 C CA . PHE B 1 30 ? -19.562 42.625 17.078 1 90.06 30 PHE B CA 1
ATOM 3395 C C . PHE B 1 30 ? -18.844 43.906 17.469 1 90.06 30 PHE B C 1
ATOM 3397 O O . PHE B 1 30 ? -18.594 44.156 18.641 1 90.06 30 PHE B O 1
ATOM 3404 N N . PRO B 1 31 ? -18.5 44.75 16.453 1 90.38 31 PRO B N 1
ATOM 3405 C CA . PRO B 1 31 ? -17.734 45.969 16.734 1 90.38 31 PRO B CA 1
ATOM 3406 C C . PRO B 1 31 ? -18.5 46.938 17.609 1 90.38 31 PRO B C 1
ATOM 3408 O O . PRO B 1 31 ? -17.891 47.719 18.359 1 90.38 31 PRO B O 1
ATOM 3411 N N . ASP B 1 32 ? -19.812 46.906 17.578 1 88.38 32 ASP B N 1
ATOM 3412 C CA . ASP B 1 32 ? -20.625 47.875 18.312 1 88.38 32 ASP B CA 1
ATOM 3413 C C . ASP B 1 32 ? -20.859 47.406 19.75 1 88.38 32 ASP B C 1
ATOM 3415 O O . ASP B 1 32 ? -21.578 48.062 20.516 1 88.38 32 ASP B O 1
ATOM 3419 N N . GLY B 1 33 ? -20.297 46.25 20.125 1 89.38 33 GLY B N 1
ATOM 3420 C CA . GLY B 1 33 ? -20.406 45.75 21.484 1 89.38 33 GLY B CA 1
ATOM 3421 C C . GLY B 1 33 ? -21.453 44.688 21.641 1 89.38 33 GLY B C 1
ATOM 3422 O O . GLY B 1 33 ? -21.562 44.062 22.703 1 89.38 33 GLY B O 1
ATOM 3423 N N . LEU B 1 34 ? -22.219 44.531 20.578 1 87.56 34 LEU B N 1
ATOM 3424 C CA . LEU B 1 34 ? -23.234 43.469 20.609 1 87.56 34 LEU B CA 1
ATOM 3425 C C . LEU B 1 34 ? -22.578 42.094 20.719 1 87.56 34 LEU B C 1
ATOM 3427 O O . LEU B 1 34 ? -21.578 41.812 20.062 1 87.56 34 LEU B O 1
ATOM 3431 N N . ILE B 1 35 ? -23.031 41.25 21.625 1 91 35 ILE B N 1
ATOM 3432 C CA . ILE B 1 35 ? -22.594 39.844 21.797 1 91 35 ILE B CA 1
ATOM 3433 C C . ILE B 1 35 ? -23.766 38.906 21.547 1 91 35 ILE B C 1
ATOM 3435 O O . ILE B 1 35 ? -24.812 39.031 22.188 1 91 35 ILE B O 1
ATOM 3439 N N . ILE B 1 36 ? -23.609 38.031 20.609 1 86.75 36 ILE B N 1
ATOM 3440 C CA . ILE B 1 36 ? -24.641 37.031 20.312 1 86.75 36 ILE B CA 1
ATOM 3441 C C . ILE B 1 36 ? -24.172 35.656 20.75 1 86.75 36 ILE B C 1
ATOM 3443 O O . ILE B 1 36 ? -23.141 35.156 20.266 1 86.75 36 ILE B O 1
ATOM 3447 N N . PRO B 1 37 ? -24.891 35.094 21.656 1 88.25 37 PRO B N 1
ATOM 3448 C CA . PRO B 1 37 ? -24.547 33.719 22.016 1 88.25 37 PRO B CA 1
ATOM 3449 C C . PRO B 1 37 ? -24.906 32.719 20.922 1 88.25 37 PRO B C 1
ATOM 3451 O O . PRO B 1 37 ? -25.891 32.938 20.188 1 88.25 37 PRO B O 1
ATOM 3454 N N . VAL B 1 38 ? -24.031 31.781 20.734 1 83.38 38 VAL B N 1
ATOM 3455 C CA . VAL B 1 38 ? -24.266 30.672 19.812 1 83.38 38 VAL B CA 1
ATOM 3456 C C . VAL B 1 38 ? -24.406 29.359 20.594 1 83.38 38 VAL B C 1
ATOM 3458 O O . VAL B 1 38 ? -23.641 29.125 21.547 1 83.38 38 VAL B O 1
ATOM 3461 N N . GLY B 1 39 ? -25.422 28.5 20.109 1 79.38 39 GLY B N 1
ATOM 3462 C CA . GLY B 1 39 ? -25.594 27.203 20.75 1 79.38 39 GLY B CA 1
ATOM 3463 C C . GLY B 1 39 ? -25.984 27.297 22.203 1 79.38 39 GLY B C 1
ATOM 3464 O O . GLY B 1 39 ? -26.5 28.328 22.656 1 79.38 39 GLY B O 1
ATOM 3465 N N . HIS B 1 40 ? -25.922 26.062 22.906 1 82.62 40 HIS B N 1
ATOM 3466 C CA . HIS B 1 40 ? -26.328 25.969 24.297 1 82.62 40 HIS B CA 1
ATOM 3467 C C . HIS B 1 40 ? -25.141 25.562 25.188 1 82.62 40 HIS B C 1
ATOM 3469 O O . HIS B 1 40 ? -24.312 24.734 24.781 1 82.62 40 HIS B O 1
ATOM 3475 N N . GLY B 1 41 ? -24.984 26.312 26.344 1 82.88 41 GLY B N 1
ATOM 3476 C CA . GLY B 1 41 ? -23.938 25.984 27.297 1 82.88 41 GLY B CA 1
ATOM 3477 C C . GLY B 1 41 ? -22.859 27.047 27.375 1 82.88 41 GLY B C 1
ATOM 3478 O O . GLY B 1 41 ? -22.984 28.125 26.812 1 82.88 41 GLY B O 1
ATOM 3479 N N . PRO B 1 42 ? -21.844 26.75 28.203 1 87.5 42 PRO B N 1
ATOM 3480 C CA . PRO B 1 42 ? -20.719 27.703 28.281 1 87.5 42 PRO B CA 1
ATOM 3481 C C . PRO B 1 42 ? -19.969 27.844 26.953 1 87.5 42 PRO B C 1
ATOM 3483 O O . PRO B 1 42 ? -19.75 26.844 26.266 1 87.5 42 PRO B O 1
ATOM 3486 N N . PRO B 1 43 ? -19.688 29.016 26.609 1 87.88 43 PRO B N 1
ATOM 3487 C CA . PRO B 1 43 ? -19.047 29.25 25.312 1 87.88 43 PRO B CA 1
ATOM 3488 C C . PRO B 1 43 ? -17.672 28.578 25.219 1 87.88 43 PRO B C 1
ATOM 3490 O O . PRO B 1 43 ? -16.844 28.734 26.109 1 87.88 43 PRO B O 1
ATOM 3493 N N . SER B 1 44 ? -17.516 27.812 24.094 1 86.69 44 SER B N 1
ATOM 3494 C CA . SER B 1 44 ? -16.25 27.156 23.844 1 86.69 44 SER B CA 1
ATOM 3495 C C . SER B 1 44 ? -15.375 27.984 22.906 1 86.69 44 SER B C 1
ATOM 3497 O O . SER B 1 44 ? -14.172 27.75 22.797 1 86.69 44 SER B O 1
ATOM 3499 N N . PHE B 1 45 ? -15.969 28.922 22.25 1 85.56 45 PHE B N 1
ATOM 3500 C CA . PHE B 1 45 ? -15.219 29.812 21.375 1 85.56 45 PHE B CA 1
ATOM 3501 C C . PHE B 1 45 ? -15.844 31.203 21.359 1 85.56 45 PHE B C 1
ATOM 3503 O O . PHE B 1 45 ? -17 31.375 21.75 1 85.56 45 PHE B O 1
ATOM 3510 N N . LYS B 1 46 ? -15.086 32.219 21.031 1 89.31 46 LYS B N 1
ATOM 3511 C CA . LYS B 1 46 ? -15.531 33.594 20.797 1 89.31 46 LYS B CA 1
ATOM 3512 C C . LYS B 1 46 ? -15.023 34.094 19.453 1 89.31 46 LYS B C 1
ATOM 3514 O O . LYS B 1 46 ? -13.82 34.062 19.172 1 89.31 46 LYS B O 1
ATOM 3519 N N . LEU B 1 47 ? -15.945 34.469 18.688 1 88.25 47 LEU B N 1
ATOM 3520 C CA . LEU B 1 47 ? -15.617 35.062 17.406 1 88.25 47 LEU B CA 1
ATOM 3521 C C . LEU B 1 47 ? -15.75 36.594 17.484 1 88.25 47 LEU B C 1
ATOM 3523 O O . LEU B 1 47 ? -16.781 37.094 17.922 1 88.25 47 LEU B O 1
ATOM 3527 N N . PHE B 1 48 ? -14.719 37.312 17.109 1 91.44 48 PHE B N 1
ATOM 3528 C CA . PHE B 1 48 ? -14.711 38.75 17.188 1 91.44 48 PHE B CA 1
ATOM 3529 C C . PHE B 1 48 ? -14.656 39.375 15.789 1 91.44 48 PHE B C 1
ATOM 3531 O O . PHE B 1 48 ? -13.742 39.094 15.016 1 91.44 48 PHE B O 1
ATOM 3538 N N . PHE B 1 49 ? -15.594 40.188 15.508 1 90.81 49 PHE B N 1
ATOM 3539 C CA . PHE B 1 49 ? -15.484 41.094 14.383 1 90.81 49 PHE B CA 1
ATOM 3540 C C . PHE B 1 49 ? -14.961 42.438 14.836 1 90.81 49 PHE B C 1
ATOM 3542 O O . PHE B 1 49 ? -15.586 43.125 15.664 1 90.81 49 PHE B O 1
ATOM 3549 N N . ARG B 1 50 ? -13.875 42.906 14.25 1 91.56 50 ARG B N 1
ATOM 3550 C CA . ARG B 1 50 ? -13.195 44.094 14.766 1 91.56 50 ARG B CA 1
ATOM 3551 C C . ARG B 1 50 ? -13.719 45.344 14.102 1 91.56 50 ARG B C 1
ATOM 3553 O O . ARG B 1 50 ? -13.492 46.469 14.602 1 91.56 50 ARG B O 1
ATOM 3560 N N . SER B 1 51 ? -14.43 45.219 12.953 1 90.88 51 SER B N 1
ATOM 3561 C CA . SER B 1 51 ? -15 46.375 12.25 1 90.88 51 SER B CA 1
ATOM 3562 C C . SER B 1 51 ? -16.281 45.969 11.523 1 90.88 51 SER B C 1
ATOM 3564 O O . SER B 1 51 ? -16.594 44.781 11.383 1 90.88 51 SER B O 1
ATOM 3566 N N . ASP B 1 52 ? -16.969 47 11.109 1 86.81 52 ASP B N 1
ATOM 3567 C CA . ASP B 1 52 ? -18.172 46.75 10.328 1 86.81 52 ASP B CA 1
ATOM 3568 C C . ASP B 1 52 ? -17.828 46.062 8.992 1 86.81 52 ASP B C 1
ATOM 3570 O O . ASP B 1 52 ? -18.609 45.281 8.477 1 86.81 52 ASP B O 1
ATOM 3574 N N . ALA B 1 53 ? -16.75 46.438 8.492 1 87 53 ALA B N 1
ATOM 3575 C CA . ALA B 1 53 ? -16.281 45.812 7.254 1 87 53 ALA B CA 1
ATOM 3576 C C . ALA B 1 53 ? -16.016 44.312 7.457 1 87 53 ALA B C 1
ATOM 3578 O O . ALA B 1 53 ? -16.281 43.5 6.566 1 87 53 ALA B O 1
ATOM 3579 N N . ALA B 1 54 ? -15.508 43.969 8.633 1 89.12 54 ALA B N 1
ATOM 3580 C CA . ALA B 1 54 ? -15.211 42.562 8.953 1 89.12 54 ALA B CA 1
ATOM 3581 C C . ALA B 1 54 ? -16.484 41.75 8.992 1 89.12 54 ALA B C 1
ATOM 3583 O O . ALA B 1 54 ? -16.484 40.562 8.617 1 89.12 54 ALA B O 1
ATOM 3584 N N . VAL B 1 55 ? -17.531 42.375 9.398 1 84.88 55 VAL B N 1
ATOM 3585 C CA . VAL B 1 55 ? -18.812 41.656 9.492 1 84.88 55 VAL B CA 1
ATOM 3586 C C . VAL B 1 55 ? -19.297 41.281 8.102 1 84.88 55 VAL B C 1
ATOM 3588 O O . VAL B 1 55 ? -20.016 40.281 7.938 1 84.88 55 VAL B O 1
ATOM 3591 N N . ARG B 1 56 ? -18.875 42 7.109 1 82.12 56 ARG B N 1
ATOM 3592 C CA . ARG B 1 56 ? -19.328 41.781 5.734 1 82.12 56 ARG B CA 1
ATOM 3593 C C . ARG B 1 56 ? -18.344 40.906 4.969 1 82.12 56 ARG B C 1
ATOM 3595 O O . ARG B 1 56 ? -18.391 40.844 3.736 1 82.12 56 ARG B O 1
ATOM 3602 N N . THR B 1 57 ? -17.469 40.312 5.668 1 81.62 57 THR B N 1
ATOM 3603 C CA . THR B 1 57 ? -16.5 39.438 5.023 1 81.62 57 THR B CA 1
ATOM 3604 C C . THR B 1 57 ? -17.188 38.375 4.195 1 81.62 57 THR B C 1
ATOM 3606 O O . THR B 1 57 ? -18.125 37.719 4.664 1 81.62 57 THR B O 1
ATOM 3609 N N . PRO B 1 58 ? -16.719 38.219 2.916 1 73.06 58 PRO B N 1
ATOM 3610 C CA . PRO B 1 58 ? -17.297 37.156 2.098 1 73.06 58 PRO B CA 1
ATOM 3611 C C . PRO B 1 58 ? -17.109 35.75 2.711 1 73.06 58 PRO B C 1
ATOM 3613 O O . PRO B 1 58 ? -16.047 35.469 3.283 1 73.06 58 PRO B O 1
ATOM 3616 N N . MET B 1 59 ? -18.094 35 2.494 1 69.5 59 MET B N 1
ATOM 3617 C CA . MET B 1 59 ? -18.078 33.656 3.088 1 69.5 59 MET B CA 1
ATOM 3618 C C . MET B 1 59 ? -17.328 32.656 2.197 1 69.5 59 MET B C 1
ATOM 3620 O O . MET B 1 59 ? -17.891 31.656 1.764 1 69.5 59 MET B O 1
ATOM 3624 N N . THR B 1 60 ? -16.219 33.031 1.877 1 65.94 60 THR B N 1
ATOM 3625 C CA . THR B 1 60 ? -15.289 32.156 1.163 1 65.94 60 THR B CA 1
ATOM 3626 C C . THR B 1 60 ? -14.078 31.812 2.035 1 65.94 60 THR B C 1
ATOM 3628 O O . THR B 1 60 ? -13.789 32.531 2.998 1 65.94 60 THR B O 1
ATOM 3631 N N . GLU B 1 61 ? -13.562 30.75 1.752 1 68.69 61 GLU B N 1
ATOM 3632 C CA . GLU B 1 61 ? -12.375 30.344 2.508 1 68.69 61 GLU B CA 1
ATOM 3633 C C . GLU B 1 61 ? -11.305 31.438 2.469 1 68.69 61 GLU B C 1
ATOM 3635 O O . GLU B 1 61 ? -10.688 31.734 3.49 1 68.69 61 GLU B O 1
ATOM 3640 N N . LEU B 1 62 ? -11.164 31.969 1.303 1 71.19 62 LEU B N 1
ATOM 3641 C CA . LEU B 1 62 ? -10.156 33.031 1.149 1 71.19 62 LEU B CA 1
ATOM 3642 C C . LEU B 1 62 ? -10.555 34.281 1.915 1 71.19 62 LEU B C 1
ATOM 3644 O O . LEU B 1 62 ? -9.711 34.906 2.539 1 71.19 62 LEU B O 1
ATOM 3648 N N . GLY B 1 63 ? -11.797 34.594 1.756 1 73.62 63 GLY B N 1
ATOM 3649 C CA . GLY B 1 63 ? -12.273 35.781 2.436 1 73.62 63 GLY B CA 1
ATOM 3650 C C . GLY B 1 63 ? -12.133 35.719 3.943 1 73.62 63 GLY B C 1
ATOM 3651 O O . GLY B 1 63 ? -11.562 36.625 4.566 1 73.62 63 GLY B O 1
ATOM 3652 N N . VAL B 1 64 ? -12.586 34.656 4.441 1 75.44 64 VAL B N 1
ATOM 3653 C CA . VAL B 1 64 ? -12.539 34.469 5.887 1 75.44 64 VAL B CA 1
ATOM 3654 C C . VAL B 1 64 ? -11.094 34.312 6.344 1 75.44 64 VAL B C 1
ATOM 3656 O O . VAL B 1 64 ? -10.695 34.875 7.363 1 75.44 64 VAL B O 1
ATOM 3659 N N . GLY B 1 65 ? -10.32 33.625 5.578 1 79.25 65 GLY B N 1
ATOM 3660 C CA . GLY B 1 65 ? -8.914 33.438 5.91 1 79.25 65 GLY B CA 1
ATOM 3661 C C . GLY B 1 65 ? -8.133 34.75 5.941 1 79.25 65 GLY B C 1
ATOM 3662 O O . GLY B 1 65 ? -7.375 35 6.883 1 79.25 65 GLY B O 1
ATOM 3663 N N . ARG B 1 66 ? -8.391 35.5 4.949 1 81.94 66 ARG B N 1
ATOM 3664 C CA . ARG B 1 66 ? -7.695 36.781 4.867 1 81.94 66 ARG B CA 1
ATOM 3665 C C . ARG B 1 66 ? -8.102 37.688 6.016 1 81.94 66 ARG B C 1
ATOM 3667 O O . ARG B 1 66 ? -7.254 38.406 6.59 1 81.94 66 ARG B O 1
ATOM 3674 N N . ALA B 1 67 ? -9.375 37.688 6.227 1 83.44 67 ALA B N 1
ATOM 3675 C CA . ALA B 1 67 ? -9.875 38.531 7.316 1 83.44 67 ALA B CA 1
ATOM 3676 C C . ALA B 1 67 ? -9.281 38.094 8.656 1 83.44 67 ALA B C 1
ATOM 3678 O O . ALA B 1 67 ? -8.977 38.938 9.5 1 83.44 67 ALA B O 1
ATOM 3679 N N . PHE B 1 68 ? -9.109 36.906 8.812 1 85.19 68 PHE B N 1
ATOM 3680 C CA . PHE B 1 68 ? -8.516 36.406 10.039 1 85.19 68 PHE B CA 1
ATOM 3681 C C . PHE B 1 68 ? -7.043 36.781 10.133 1 85.19 68 PHE B C 1
ATOM 3683 O O . PHE B 1 68 ? -6.582 37.25 11.172 1 85.19 68 PHE B O 1
ATOM 3690 N N . ILE B 1 69 ? -6.312 36.562 9.078 1 85.56 69 ILE B N 1
ATOM 3691 C CA . ILE B 1 69 ? -4.875 36.812 9.055 1 85.56 69 ILE B CA 1
ATOM 3692 C C . ILE B 1 69 ? -4.602 38.281 9.297 1 85.56 69 ILE B C 1
ATOM 3694 O O . ILE B 1 69 ? -3.67 38.625 10.023 1 85.56 69 ILE B O 1
ATOM 3698 N N . LYS B 1 70 ? -5.508 39.094 8.781 1 87.88 70 LYS B N 1
ATOM 3699 C CA . LYS B 1 70 ? -5.332 40.531 8.898 1 87.88 70 LYS B CA 1
ATOM 3700 C C . LYS B 1 70 ? -5.801 41.031 10.266 1 87.88 70 LYS B C 1
ATOM 3702 O O . LYS B 1 70 ? -5.535 42.188 10.641 1 87.88 70 LYS B O 1
ATOM 3707 N N . GLY B 1 71 ? -6.461 40.188 10.945 1 90.19 71 GLY B N 1
ATOM 3708 C CA . GLY B 1 71 ? -6.91 40.562 12.281 1 90.19 71 GLY B CA 1
ATOM 3709 C C . GLY B 1 71 ? -8.289 41.188 12.289 1 90.19 71 GLY B C 1
ATOM 3710 O O . GLY B 1 71 ? -8.781 41.625 13.336 1 90.19 71 GLY B O 1
ATOM 3711 N N . ASP B 1 72 ? -8.906 41.219 11.094 1 90.5 72 ASP B N 1
ATOM 3712 C CA . ASP B 1 72 ? -10.266 41.75 11.008 1 90.5 72 ASP B CA 1
ATOM 3713 C C . ASP B 1 72 ? -11.25 40.844 11.758 1 90.5 72 ASP B C 1
ATOM 3715 O O . ASP B 1 72 ? -12.266 41.344 12.266 1 90.5 72 ASP B O 1
ATOM 3719 N N . ILE B 1 73 ? -10.961 39.625 11.664 1 88.81 73 ILE B N 1
ATOM 3720 C CA . ILE B 1 73 ? -11.695 38.625 12.414 1 88.81 73 ILE B CA 1
ATOM 3721 C C . ILE B 1 73 ? -10.75 37.875 13.359 1 88.81 73 ILE B C 1
ATOM 3723 O O . ILE B 1 73 ? -9.594 37.625 13.008 1 88.81 73 ILE B O 1
ATOM 3727 N N . ASP B 1 74 ? -11.234 37.625 14.555 1 90 74 ASP B N 1
ATOM 3728 C CA . ASP B 1 74 ? -10.414 36.906 15.516 1 90 74 ASP B CA 1
ATOM 3729 C C . ASP B 1 74 ? -11.219 35.812 16.219 1 90 74 ASP B C 1
ATOM 3731 O O . ASP B 1 74 ? -12.438 35.938 16.359 1 90 74 ASP B O 1
ATOM 3735 N N . ILE B 1 75 ? -10.523 34.812 16.531 1 86.5 75 ILE B N 1
ATOM 3736 C CA . ILE B 1 75 ? -11.164 33.688 17.234 1 86.5 75 ILE B CA 1
ATOM 3737 C C . ILE B 1 75 ? -10.398 33.375 18.516 1 86.5 75 ILE B C 1
ATOM 3739 O O . ILE B 1 75 ? -9.164 33.281 18.5 1 86.5 75 ILE B O 1
ATOM 3743 N N . GLN B 1 76 ? -11.164 33.344 19.594 1 85 76 GLN B N 1
ATOM 3744 C CA . GLN B 1 76 ? -10.617 32.875 20.875 1 85 76 GLN B CA 1
ATOM 3745 C C . GLN B 1 76 ? -11.281 31.594 21.328 1 85 76 GLN B C 1
ATOM 3747 O O . GLN B 1 76 ? -12.453 31.359 21.031 1 85 76 GLN B O 1
ATOM 3752 N N . GLY B 1 77 ? -10.516 30.75 21.938 1 83.12 77 GLY B N 1
ATOM 3753 C CA . GLY B 1 77 ? -11.078 29.5 22.438 1 83.12 77 GLY B CA 1
ATOM 3754 C C . GLY B 1 77 ? -10.703 28.297 21.594 1 83.12 77 GLY B C 1
ATOM 3755 O O . GLY B 1 77 ? -9.586 28.219 21.062 1 83.12 77 GLY B O 1
ATOM 3756 N N . ASP B 1 78 ? -11.602 27.359 21.562 1 80.81 78 ASP B N 1
ATOM 3757 C CA . ASP B 1 78 ? -11.352 26.062 20.953 1 80.81 78 ASP B CA 1
ATOM 3758 C C . ASP B 1 78 ? -11.555 26.109 19.438 1 80.81 78 ASP B C 1
ATOM 3760 O O . ASP B 1 78 ? -12.648 25.797 18.953 1 80.81 78 ASP B O 1
ATOM 3764 N N . VAL B 1 79 ? -10.523 26.406 18.75 1 78.5 79 VAL B N 1
ATOM 3765 C CA . VAL B 1 79 ? -10.562 26.531 17.312 1 78.5 79 VAL B CA 1
ATOM 3766 C C . VAL B 1 79 ? -10.867 25.172 16.672 1 78.5 79 VAL B C 1
ATOM 3768 O O . VAL B 1 79 ? -11.523 25.094 15.633 1 78.5 79 VAL B O 1
ATOM 3771 N N . GLY B 1 80 ? -10.391 24.188 17.297 1 77.88 80 GLY B N 1
ATOM 3772 C CA . GLY B 1 80 ? -10.688 22.844 16.828 1 77.88 80 GLY B CA 1
ATOM 3773 C C . GLY B 1 80 ? -12.172 22.547 16.734 1 77.88 80 GLY B C 1
ATOM 3774 O O . GLY B 1 80 ? -12.641 21.984 15.75 1 77.88 80 GLY B O 1
ATOM 3775 N N . ARG B 1 81 ? -12.828 22.984 17.672 1 76.81 81 ARG B N 1
ATOM 3776 C CA . ARG B 1 81 ? -14.273 22.781 17.703 1 76.81 81 ARG B CA 1
ATOM 3777 C C . ARG B 1 81 ? -14.961 23.562 16.594 1 76.81 81 ARG B C 1
ATOM 3779 O O . ARG B 1 81 ? -15.969 23.109 16.047 1 76.81 81 ARG B O 1
ATOM 3786 N N . LEU B 1 82 ? -14.438 24.688 16.328 1 75.56 82 LEU B N 1
ATOM 3787 C CA . LEU B 1 82 ? -15 25.5 15.25 1 75.56 82 LEU B CA 1
ATOM 3788 C C . LEU B 1 82 ? -14.844 24.797 13.906 1 75.56 82 LEU B C 1
ATOM 3790 O O . LEU B 1 82 ? -15.773 24.781 13.094 1 75.56 82 LEU B O 1
ATOM 3794 N N . PHE B 1 83 ? -13.742 24.234 13.742 1 75.69 83 PHE B N 1
ATOM 3795 C CA . PHE B 1 83 ? -13.523 23.5 12.508 1 75.69 83 PHE B CA 1
ATOM 3796 C C . PHE B 1 83 ? -14.406 22.25 12.453 1 75.69 83 PHE B C 1
ATOM 3798 O O . PHE B 1 83 ? -14.906 21.891 11.391 1 75.69 83 PHE B O 1
ATOM 3805 N N . ASP B 1 84 ? -14.617 21.672 13.547 1 73.44 84 ASP B N 1
ATOM 3806 C CA . ASP B 1 84 ? -15.484 20.484 13.609 1 73.44 84 ASP B CA 1
ATOM 3807 C C . ASP B 1 84 ? -16.922 20.844 13.227 1 73.44 84 ASP B C 1
ATOM 3809 O O . ASP B 1 84 ? -17.609 20.047 12.594 1 73.44 84 ASP B O 1
ATOM 3813 N N . ALA B 1 85 ? -17.312 21.969 13.625 1 67.94 85 ALA B N 1
ATOM 3814 C CA . ALA B 1 85 ? -18.688 22.422 13.359 1 67.94 85 ALA B CA 1
ATOM 3815 C C . ALA B 1 85 ? -18.875 22.688 11.867 1 67.94 85 ALA B C 1
ATOM 3817 O O . ALA B 1 85 ? -20 22.547 11.352 1 67.94 85 ALA B O 1
ATOM 3818 N N . ARG B 1 86 ? -17.859 23.047 11.227 1 63.69 86 ARG B N 1
ATOM 3819 C CA . ARG B 1 86 ? -17.906 23.281 9.789 1 63.69 86 ARG B CA 1
ATOM 3820 C C . ARG B 1 86 ? -18.312 22.016 9.039 1 63.69 86 ARG B C 1
ATOM 3822 O O . ARG B 1 86 ? -19.078 22.078 8.07 1 63.69 86 ARG B O 1
ATOM 3829 N N . SER B 1 87 ? -17.812 20.922 9.438 1 59.97 87 SER B N 1
ATOM 3830 C CA . SER B 1 87 ? -18.078 19.656 8.773 1 59.97 87 SER B CA 1
ATOM 3831 C C . SER B 1 87 ? -19.562 19.312 8.844 1 59.97 87 SER B C 1
ATOM 3833 O O . SER B 1 87 ? -20.094 18.609 7.969 1 59.97 87 SER B O 1
ATOM 3835 N N . SER B 1 88 ? -20.125 19.859 9.82 1 55.28 88 SER B N 1
ATOM 3836 C CA . SER B 1 88 ? -21.562 19.625 9.961 1 55.28 88 SER B CA 1
ATOM 3837 C C . SER B 1 88 ? -22.359 20.547 9.062 1 55.28 88 SER B C 1
ATOM 3839 O O . SER B 1 88 ? -23.547 20.297 8.812 1 55.28 88 SER B O 1
ATOM 3841 N N . LEU B 1 89 ? -21.766 21.656 8.648 1 50.56 89 LEU B N 1
ATOM 3842 C CA . LEU B 1 89 ? -22.438 22.625 7.793 1 50.56 89 LEU B CA 1
ATOM 3843 C C . LEU B 1 89 ? -22.453 22.156 6.34 1 50.56 89 LEU B C 1
ATOM 3845 O O . LEU B 1 89 ? -23.078 22.781 5.488 1 50.56 89 LEU B O 1
ATOM 3849 N N . LYS B 1 90 ? -21.578 21.156 5.871 1 50.81 90 LYS B N 1
ATOM 3850 C CA . LYS B 1 90 ? -21.312 20.781 4.484 1 50.81 90 LYS B CA 1
ATOM 3851 C C . LYS B 1 90 ? -22.625 20.609 3.711 1 50.81 90 LYS B C 1
ATOM 3853 O O . LYS B 1 90 ? -22.672 20.859 2.506 1 50.81 90 LYS B O 1
ATOM 3858 N N . ASP B 1 91 ? -23.656 20.109 4.223 1 44.31 91 ASP B N 1
ATOM 3859 C CA . ASP B 1 91 ? -24.812 19.953 3.35 1 44.31 91 ASP B CA 1
ATOM 3860 C C . ASP B 1 91 ? -25.359 21.297 2.893 1 44.31 91 ASP B C 1
ATOM 3862 O O . ASP B 1 91 ? -26.219 21.375 2.014 1 44.31 91 ASP B O 1
ATOM 3866 N N . LYS B 1 92 ? -24.969 22.438 3.387 1 42.22 92 LYS B N 1
ATOM 3867 C CA . LYS B 1 92 ? -25.734 23.625 3.023 1 42.22 92 LYS B CA 1
ATOM 3868 C C . LYS B 1 92 ? -24.875 24.609 2.225 1 42.22 92 LYS B C 1
ATOM 3870 O O . LYS B 1 92 ? -25.391 25.594 1.7 1 42.22 92 LYS B O 1
ATOM 3875 N N . VAL B 1 93 ? -23.641 24.578 2.184 1 38.78 93 VAL B N 1
ATOM 3876 C CA . VAL B 1 93 ? -22.922 25.531 1.336 1 38.78 93 VAL B CA 1
ATOM 3877 C C . VAL B 1 93 ? -22.406 24.812 0.083 1 38.78 93 VAL B C 1
ATOM 3879 O O . VAL B 1 93 ? -21.672 23.828 0.175 1 38.78 93 VAL B O 1
ATOM 3882 N N . PRO B 1 94 ? -23 24.984 -1.17 1 36.72 94 PRO B N 1
ATOM 3883 C CA . PRO B 1 94 ? -22.469 24.484 -2.434 1 36.72 94 PRO B CA 1
ATOM 3884 C C . PRO B 1 94 ? -20.953 24.703 -2.559 1 36.72 94 PRO B C 1
ATOM 3886 O O . PRO B 1 94 ? -20.5 25.844 -2.65 1 36.72 94 PRO B O 1
ATOM 3889 N N . LEU B 1 95 ? -20.188 24.328 -1.847 1 35.34 95 LEU B N 1
ATOM 3890 C CA . LEU B 1 95 ? -18.766 24.531 -2.109 1 35.34 95 LEU B CA 1
ATOM 3891 C C . LEU B 1 95 ? -18.406 24.078 -3.523 1 35.34 95 LEU B C 1
ATOM 3893 O O . LEU B 1 95 ? -18.109 22.906 -3.75 1 35.34 95 LEU B O 1
ATOM 3897 N N . ARG B 1 96 ? -19.094 24.344 -4.582 1 35.03 96 ARG B N 1
ATOM 3898 C CA . ARG B 1 96 ? -18.688 24.281 -5.984 1 35.03 96 ARG B CA 1
ATOM 3899 C C . ARG B 1 96 ? -17.219 24.641 -6.148 1 35.03 96 ARG B C 1
ATOM 3901 O O . ARG B 1 96 ? -16.609 24.344 -7.18 1 35.03 96 ARG B O 1
ATOM 3908 N N . GLN B 1 97 ? -16.781 25.781 -5.602 1 33.38 97 GLN B N 1
ATOM 3909 C CA . GLN B 1 97 ? -15.5 26.375 -5.941 1 33.38 97 GLN B CA 1
ATOM 3910 C C . GLN B 1 97 ? -14.352 25.438 -5.605 1 33.38 97 GLN B C 1
ATOM 3912 O O . GLN B 1 97 ? -13.352 25.844 -5.008 1 33.38 97 GLN B O 1
ATOM 3917 N N . LYS B 1 98 ? -14.609 24.297 -5.801 1 35.09 98 LYS B N 1
ATOM 3918 C CA . LYS B 1 98 ? -13.633 23.266 -5.477 1 35.09 98 LYS B CA 1
ATOM 3919 C C . LYS B 1 98 ? -12.477 23.266 -6.465 1 35.09 98 LYS B C 1
ATOM 3921 O O . LYS B 1 98 ? -11.328 23.016 -6.086 1 35.09 98 LYS B O 1
ATOM 3926 N N . ILE B 1 99 ? -12.703 23.078 -7.957 1 33.28 99 ILE B N 1
ATOM 3927 C CA . ILE B 1 99 ? -11.805 22.562 -8.984 1 33.28 99 ILE B CA 1
ATOM 3928 C C . ILE B 1 99 ? -10.805 23.641 -9.375 1 33.28 99 ILE B C 1
ATOM 3930 O O . ILE B 1 99 ? -9.859 23.375 -10.125 1 33.28 99 ILE B O 1
ATOM 3934 N N . GLN B 1 100 ? -11.188 24.938 -9.586 1 33 100 GLN B N 1
ATOM 3935 C CA . GLN B 1 100 ? -10.414 25.984 -10.234 1 33 100 GLN B CA 1
ATOM 3936 C C . GLN B 1 100 ? -9 26.047 -9.68 1 33 100 GLN B C 1
ATOM 3938 O O . GLN B 1 100 ? -8.133 26.719 -10.234 1 33 100 GLN B O 1
ATOM 3943 N N . PHE B 1 101 ? -8.773 25.641 -8.641 1 30.78 101 PHE B N 1
ATOM 3944 C CA . PHE B 1 101 ? -7.527 25.891 -7.918 1 30.78 101 PHE B CA 1
ATOM 3945 C C . PHE B 1 101 ? -6.387 25.078 -8.516 1 30.78 101 PHE B C 1
ATOM 3947 O O . PHE B 1 101 ? -5.215 25.375 -8.297 1 30.78 101 PHE B O 1
ATOM 3954 N N . LEU B 1 102 ? -6.586 24 -9.305 1 31.7 102 LEU B N 1
ATOM 3955 C CA . LEU B 1 102 ? -5.566 23.094 -9.812 1 31.7 102 LEU B CA 1
ATOM 3956 C C . LEU B 1 102 ? -4.723 23.766 -10.891 1 31.7 102 LEU B C 1
ATOM 3958 O O . LEU B 1 102 ? -3.574 23.391 -11.117 1 31.7 102 LEU B O 1
ATOM 3962 N N . TRP B 1 103 ? -5.156 24.641 -11.758 1 31.67 103 TRP B N 1
ATOM 3963 C CA . TRP B 1 103 ? -4.426 25.25 -12.867 1 31.67 103 TRP B CA 1
ATOM 3964 C C . TRP B 1 103 ? -3.223 26.047 -12.359 1 31.67 103 TRP B C 1
ATOM 3966 O O . TRP B 1 103 ? -2.141 25.984 -12.945 1 31.67 103 TRP B O 1
ATOM 3976 N N . ASP B 1 104 ? -3.52 26.922 -11.523 1 33.78 104 ASP B N 1
ATOM 3977 C CA . ASP B 1 104 ? -2.504 27.953 -11.273 1 33.78 104 ASP B CA 1
ATOM 3978 C C . ASP B 1 104 ? -1.263 27.344 -10.633 1 33.78 104 ASP B C 1
ATOM 3980 O O . ASP B 1 104 ? -0.231 28 -10.5 1 33.78 104 ASP B O 1
ATOM 3984 N N . SER B 1 105 ? -1.222 26.172 -10.172 1 31.98 105 SER B N 1
ATOM 3985 C CA . SER B 1 105 ? -0.2 25.562 -9.328 1 31.98 105 SER B CA 1
ATOM 3986 C C . SER B 1 105 ? 1.036 25.188 -10.141 1 31.98 105 SER B C 1
ATOM 3988 O O . SER B 1 105 ? 2.062 24.797 -9.57 1 31.98 105 SER B O 1
ATOM 3990 N N . ILE B 1 106 ? 1.083 24.688 -11.297 1 31.38 106 ILE B N 1
ATOM 3991 C CA . ILE B 1 106 ? 2.25 24.078 -11.93 1 31.38 106 ILE B CA 1
ATOM 3992 C C . ILE B 1 106 ? 3.369 25.109 -12.047 1 31.38 106 ILE B C 1
ATOM 3994 O O . ILE B 1 106 ? 4.508 24.766 -12.367 1 31.38 106 ILE B O 1
ATOM 3998 N N . ARG B 1 107 ? 3.066 26.391 -11.938 1 32.34 107 ARG B N 1
ATOM 3999 C CA . ARG B 1 107 ? 4.188 27.25 -12.289 1 32.34 107 ARG B CA 1
ATOM 4000 C C . ARG B 1 107 ? 5.156 27.391 -11.117 1 32.34 107 ARG B C 1
ATOM 4002 O O . ARG B 1 107 ? 6.32 27.75 -11.305 1 32.34 107 ARG B O 1
ATOM 4009 N N . SER B 1 108 ? 4.727 27.766 -9.828 1 32.19 108 SER B N 1
ATOM 4010 C CA . SER B 1 108 ? 5.57 28.469 -8.859 1 32.19 108 SER B CA 1
ATOM 4011 C C . SER B 1 108 ? 6.414 27.469 -8.055 1 32.19 108 SER B C 1
ATOM 4013 O O . SER B 1 108 ? 6.121 27.203 -6.891 1 32.19 108 SER B O 1
ATOM 4015 N N . THR B 1 109 ? 6.961 26.422 -8.352 1 30.69 109 THR B N 1
ATOM 4016 C CA . THR B 1 109 ? 7.477 25.219 -7.695 1 30.69 109 THR B CA 1
ATOM 4017 C C . THR B 1 109 ? 8.586 25.578 -6.715 1 30.69 109 THR B C 1
ATOM 4019 O O . THR B 1 109 ? 8.812 24.875 -5.73 1 30.69 109 THR B O 1
ATOM 4022 N N . THR B 1 110 ? 9.625 26.266 -6.898 1 31.61 110 THR B N 1
ATOM 4023 C CA . THR B 1 110 ? 10.898 26.141 -6.199 1 31.61 110 THR B CA 1
ATOM 4024 C C . THR B 1 110 ? 10.844 26.828 -4.844 1 31.61 110 THR B C 1
ATOM 4026 O O . THR B 1 110 ? 11.625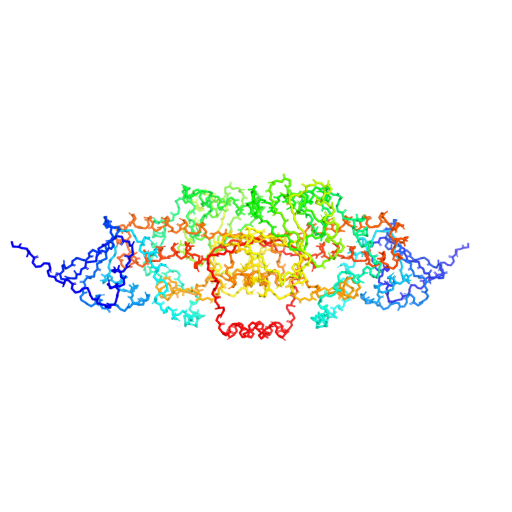 26.516 -3.945 1 31.61 110 THR B O 1
ATOM 4029 N N . SER B 1 111 ? 10.398 28.047 -4.629 1 33.81 111 SER B N 1
ATOM 4030 C CA . SER B 1 111 ? 10.766 29.031 -3.609 1 33.81 111 SER B CA 1
ATOM 4031 C C . SER B 1 111 ? 9.961 28.828 -2.332 1 33.81 111 SER B C 1
ATOM 4033 O O . SER B 1 111 ? 9.812 29.75 -1.531 1 33.81 111 SER B O 1
ATOM 4035 N N . MET B 1 112 ? 9.367 27.781 -2.012 1 37.81 112 MET B N 1
ATOM 4036 C CA . MET B 1 112 ? 8.125 27.781 -1.239 1 37.81 112 MET B CA 1
ATOM 4037 C C . MET B 1 112 ? 8.391 28.172 0.212 1 37.81 112 MET B C 1
ATOM 4039 O O . MET B 1 112 ? 7.629 28.938 0.803 1 37.81 112 MET B O 1
ATOM 4043 N N . ASN B 1 113 ? 8.984 27.281 1.132 1 43.09 113 ASN B N 1
ATOM 4044 C CA . ASN B 1 113 ? 8.734 27.453 2.559 1 43.09 113 ASN B CA 1
ATOM 4045 C C . ASN B 1 113 ? 9.32 28.766 3.078 1 43.09 113 ASN B C 1
ATOM 4047 O O . ASN B 1 113 ? 8.781 29.359 4.016 1 43.09 113 ASN B O 1
ATOM 4051 N N . ALA B 1 114 ? 10.344 29.172 2.684 1 43.12 114 ALA B N 1
ATOM 4052 C CA . ALA B 1 114 ? 11.023 30.344 3.23 1 43.12 114 ALA B CA 1
ATOM 4053 C C . ALA B 1 114 ? 10.195 31.594 3.021 1 43.12 114 ALA B C 1
ATOM 4055 O O . ALA B 1 114 ? 10.203 32.5 3.857 1 43.12 114 ALA B O 1
ATOM 4056 N N . ASP B 1 115 ? 9.367 31.406 2.01 1 46.22 115 ASP B N 1
ATOM 4057 C CA . ASP B 1 115 ? 8.664 32.656 1.706 1 46.22 115 ASP B CA 1
ATOM 4058 C C . ASP B 1 115 ? 7.512 32.875 2.684 1 46.22 115 ASP B C 1
ATOM 4060 O O . ASP B 1 115 ? 7.098 34.031 2.908 1 46.22 115 ASP B O 1
ATOM 4064 N N . ALA B 1 116 ? 7.066 31.781 3.268 1 47.28 116 ALA B N 1
ATOM 4065 C CA . ALA B 1 116 ? 5.918 31.953 4.152 1 47.28 116 ALA B CA 1
ATOM 4066 C C . ALA B 1 116 ? 6.324 32.656 5.438 1 47.28 116 ALA B C 1
ATOM 4068 O O . ALA B 1 116 ? 5.512 33.375 6.051 1 47.28 116 ALA B O 1
ATOM 4069 N N . ILE B 1 117 ? 7.57 32.406 5.906 1 47.56 117 ILE B N 1
ATOM 4070 C CA . ILE B 1 117 ? 8.023 33.031 7.133 1 47.56 117 ILE B CA 1
ATOM 4071 C C . ILE B 1 117 ? 8.703 34.375 6.793 1 47.56 117 ILE B C 1
ATOM 4073 O O . ILE B 1 117 ? 9.062 35.125 7.691 1 47.56 117 ILE B O 1
ATOM 4077 N N . GLY B 1 118 ? 8.391 34.844 5.555 1 48.22 118 GLY B N 1
ATOM 4078 C CA . GLY B 1 118 ? 8.922 36.125 5.172 1 48.22 118 GLY B CA 1
ATOM 4079 C C . GLY B 1 118 ? 10.438 36.219 5.25 1 48.22 118 GLY B C 1
ATOM 4080 O O . GLY B 1 118 ? 11.102 35.188 5.367 1 48.22 118 GLY B O 1
ATOM 4081 N N . ASN B 1 119 ? 10.992 37.406 5.016 1 43.81 119 ASN B N 1
ATOM 4082 C CA . ASN B 1 119 ? 12.375 37.875 5.008 1 43.81 119 ASN B CA 1
ATOM 4083 C C . ASN B 1 119 ? 13.016 37.719 6.383 1 43.81 119 ASN B C 1
ATOM 4085 O O . ASN B 1 119 ? 13.898 38.531 6.738 1 43.81 119 ASN B O 1
ATOM 4089 N N . HIS B 1 120 ? 12.312 37.156 7.301 1 43.28 120 HIS B N 1
ATOM 4090 C CA . HIS B 1 120 ? 13.016 37.062 8.578 1 43.28 120 HIS B CA 1
ATOM 4091 C C . HIS B 1 120 ? 14.219 36.156 8.492 1 43.28 120 HIS B C 1
ATOM 4093 O O . HIS B 1 120 ? 14.195 35.031 9.039 1 43.28 120 HIS B O 1
ATOM 4099 N N . TYR B 1 121 ? 15.117 36.562 7.734 1 44.16 121 TYR B N 1
ATOM 4100 C CA . TYR B 1 121 ? 16.422 36 7.41 1 44.16 121 TYR B CA 1
ATOM 4101 C C . TYR B 1 121 ? 17.109 35.469 8.664 1 44.16 121 TYR B C 1
ATOM 4103 O O . TYR B 1 121 ? 17.328 36.188 9.625 1 44.16 121 TYR B O 1
ATOM 4111 N N . GLY B 1 122 ? 17.203 34.219 8.906 1 55.25 122 GLY B N 1
ATOM 4112 C CA . GLY B 1 122 ? 18.125 33.562 9.828 1 55.25 122 GLY B CA 1
ATOM 4113 C C . GLY B 1 122 ? 17.422 33 11.047 1 55.25 122 GLY B C 1
ATOM 4114 O O . GLY B 1 122 ? 18.031 32.25 11.82 1 55.25 122 GLY B O 1
ATOM 4115 N N . ARG B 1 123 ? 16.078 33.344 11.266 1 67.12 123 ARG B N 1
ATOM 4116 C CA . ARG B 1 123 ? 15.469 32.844 12.484 1 67.12 123 ARG B CA 1
ATOM 4117 C C . ARG B 1 123 ? 14.359 31.844 12.18 1 67.12 123 ARG B C 1
ATOM 4119 O O . ARG B 1 123 ? 13.469 31.625 13 1 67.12 123 ARG B O 1
ATOM 4126 N N . GLU B 1 124 ? 14.469 31.344 10.992 1 77.94 124 GLU B N 1
ATOM 4127 C CA . GLU B 1 124 ? 13.422 30.422 10.555 1 77.94 124 GLU B CA 1
ATOM 4128 C C . GLU B 1 124 ? 13.422 29.156 11.398 1 77.94 124 GLU B C 1
ATOM 4130 O O . GLU B 1 124 ? 12.359 28.594 11.695 1 77.94 124 GLU B O 1
ATOM 4135 N N . ASP B 1 125 ? 14.555 28.828 11.859 1 84.5 125 ASP B N 1
ATOM 4136 C CA . ASP B 1 125 ? 14.672 27.609 12.641 1 84.5 125 ASP B CA 1
ATOM 4137 C C . ASP B 1 125 ? 13.938 27.734 13.969 1 84.5 125 ASP B C 1
ATOM 4139 O O . ASP B 1 125 ? 13.18 26.828 14.359 1 84.5 125 ASP B O 1
ATOM 4143 N N . GLU B 1 126 ? 14.141 28.922 14.531 1 87.44 126 GLU B N 1
ATOM 4144 C CA . GLU B 1 126 ? 13.539 29.125 15.844 1 87.44 126 GLU B CA 1
ATOM 4145 C C . GLU B 1 126 ? 12.016 29.078 15.773 1 87.44 126 GLU B C 1
ATOM 4147 O O . GLU B 1 126 ? 11.359 28.609 16.703 1 87.44 126 GLU B O 1
ATOM 4152 N N . PHE B 1 127 ? 11.492 29.547 14.711 1 90.06 127 PHE B N 1
ATOM 4153 C CA . PHE B 1 127 ? 10.039 29.547 14.539 1 90.06 127 PHE B CA 1
ATOM 4154 C C . PHE B 1 127 ? 9.492 28.125 14.531 1 90.06 127 PHE B C 1
ATOM 4156 O O . PHE B 1 127 ? 8.609 27.797 15.328 1 90.06 127 PHE B O 1
ATOM 4163 N N . TYR B 1 128 ? 10.023 27.266 13.656 1 91.25 128 TYR B N 1
ATOM 4164 C CA . TYR B 1 128 ? 9.516 25.906 13.508 1 91.25 128 TYR B CA 1
ATOM 4165 C C . TYR B 1 128 ? 9.805 25.078 14.758 1 91.25 128 TYR B C 1
ATOM 4167 O O . TYR B 1 128 ? 8.977 24.266 15.172 1 91.25 128 TYR B O 1
ATOM 4175 N N . LEU B 1 129 ? 10.914 25.328 15.312 1 92.69 129 LEU B N 1
ATOM 4176 C CA . LEU B 1 129 ? 11.32 24.562 16.484 1 92.69 129 LEU B CA 1
ATOM 4177 C C . LEU B 1 129 ? 10.445 24.891 17.688 1 92.69 129 LEU B C 1
ATOM 4179 O O . LEU B 1 129 ? 10.445 24.172 18.672 1 92.69 129 LEU B O 1
ATOM 4183 N N . ALA B 1 130 ? 9.633 25.984 17.594 1 93.25 130 ALA B N 1
ATOM 4184 C CA . ALA B 1 130 ? 8.758 26.406 18.672 1 93.25 130 ALA B CA 1
ATOM 4185 C C . ALA B 1 130 ? 7.602 25.422 18.859 1 93.25 130 ALA B C 1
ATOM 4187 O O . ALA B 1 130 ? 7.02 25.328 19.938 1 93.25 130 ALA B O 1
ATOM 4188 N N . PHE B 1 131 ? 7.316 24.656 17.812 1 95 131 PHE B N 1
ATOM 4189 C CA . PHE B 1 131 ? 6.145 23.797 17.969 1 95 131 PHE B CA 1
ATOM 4190 C C . PHE B 1 131 ? 6.441 22.375 17.516 1 95 131 PHE B C 1
ATOM 4192 O O . PHE B 1 131 ? 5.629 21.469 17.719 1 95 131 PHE B O 1
ATOM 4199 N N . LEU B 1 132 ? 7.586 22.062 16.984 1 96.31 132 LEU B N 1
ATOM 4200 C CA . LEU B 1 132 ? 7.957 20.703 16.594 1 96.31 132 LEU B CA 1
ATOM 4201 C C . LEU B 1 132 ? 8.375 19.891 17.812 1 96.31 132 LEU B C 1
ATOM 4203 O O . LEU B 1 132 ? 8.508 20.422 18.922 1 96.31 132 LEU B O 1
ATOM 4207 N N . ASP B 1 133 ? 8.5 18.562 17.609 1 96.56 133 ASP B N 1
ATOM 4208 C CA . ASP B 1 133 ? 8.992 17.719 18.688 1 96.56 133 ASP B CA 1
ATOM 4209 C C . ASP B 1 133 ? 10.398 18.141 19.109 1 96.56 133 ASP B C 1
ATOM 4211 O O . ASP B 1 133 ? 11.211 18.531 18.281 1 96.56 133 ASP B O 1
ATOM 4215 N N . THR B 1 134 ? 10.688 18.016 20.359 1 96.62 134 THR B N 1
ATOM 4216 C CA . THR B 1 134 ? 11.922 18.547 20.922 1 96.62 134 THR B CA 1
ATOM 4217 C C . THR B 1 134 ? 13.031 17.516 20.875 1 96.62 134 THR B C 1
ATOM 4219 O O . THR B 1 134 ? 14.188 17.812 21.188 1 96.62 134 THR B O 1
ATOM 4222 N N . SER B 1 135 ? 12.742 16.297 20.5 1 97 135 SER B N 1
ATOM 4223 C CA . SER B 1 135 ? 13.734 15.227 20.5 1 97 135 SER B CA 1
ATOM 4224 C C . SER B 1 135 ? 14.438 15.125 19.156 1 97 135 SER B C 1
ATOM 4226 O O . SER B 1 135 ? 15.672 15.141 19.094 1 97 135 SER B O 1
ATOM 4228 N N . PHE B 1 136 ? 13.664 15.078 18.062 1 97.5 136 P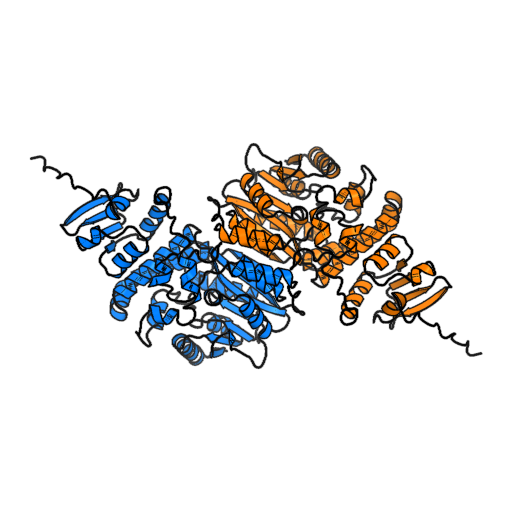HE B N 1
ATOM 4229 C CA . PHE B 1 136 ? 14.242 14.836 16.75 1 97.5 136 PHE B CA 1
ATOM 4230 C C . PHE B 1 136 ? 13.875 15.945 15.781 1 97.5 136 PHE B C 1
ATOM 4232 O O . PHE B 1 136 ? 14.453 16.047 14.695 1 97.5 136 PHE B O 1
ATOM 4239 N N . ARG B 1 137 ? 12.883 16.812 16.172 1 96.81 137 ARG B N 1
ATOM 4240 C CA . ARG B 1 137 ? 12.547 18.016 15.414 1 96.81 137 ARG B CA 1
ATOM 4241 C C . ARG B 1 137 ? 12.062 17.656 14.016 1 96.81 137 ARG B C 1
ATOM 4243 O O . ARG B 1 137 ? 12.516 18.25 13.023 1 96.81 137 ARG B O 1
ATOM 4250 N N . LEU B 1 138 ? 11.211 16.672 13.922 1 96.25 138 LEU B N 1
ATOM 4251 C CA . LEU B 1 138 ? 10.672 16.25 12.633 1 96.25 138 LEU B CA 1
ATOM 4252 C C . LEU B 1 138 ? 9.57 17.203 12.18 1 96.25 138 LEU B C 1
ATOM 4254 O O . LEU B 1 138 ? 8.641 17.5 12.938 1 96.25 138 LEU B O 1
ATOM 4258 N N . TYR B 1 139 ? 9.688 17.75 10.984 1 92.81 139 TYR B N 1
ATOM 4259 C CA . TYR B 1 139 ? 8.602 18.516 10.367 1 92.81 139 TYR B CA 1
ATOM 4260 C C . TYR B 1 139 ? 7.766 17.625 9.453 1 92.81 139 TYR B C 1
ATOM 4262 O O . TYR B 1 139 ? 7.559 17.953 8.281 1 92.81 139 TYR B O 1
ATOM 4270 N N . SER B 1 140 ? 7.465 16.469 9.836 1 95 140 SER B N 1
ATOM 4271 C CA . SER B 1 140 ? 6.543 15.438 9.367 1 95 140 SER B CA 1
ATOM 4272 C C . SER B 1 140 ? 5.883 14.711 10.531 1 95 140 SER B C 1
ATOM 4274 O O . SER B 1 140 ? 6.289 14.883 11.688 1 95 140 SER B O 1
ATOM 4276 N N . HIS B 1 141 ? 4.887 13.961 10.234 1 97.38 141 HIS B N 1
ATOM 4277 C CA . HIS B 1 141 ? 4.117 13.352 11.312 1 97.38 141 HIS B CA 1
ATOM 4278 C C . HIS B 1 141 ? 4.895 12.211 11.969 1 97.38 141 HIS B C 1
ATOM 4280 O O . HIS B 1 141 ? 5.809 11.648 11.359 1 97.38 141 HIS B O 1
ATOM 4286 N N . GLY B 1 142 ? 4.57 12.008 13.297 1 98.38 142 GLY B N 1
ATOM 4287 C CA . GLY B 1 142 ? 5.043 10.812 13.977 1 98.38 142 GLY B CA 1
ATOM 4288 C C . GLY B 1 142 ? 4.062 9.656 13.891 1 98.38 142 GLY B C 1
ATOM 4289 O O . GLY B 1 142 ? 3.02 9.766 13.25 1 98.38 142 GLY B O 1
ATOM 4290 N N . LEU B 1 143 ? 4.449 8.523 14.477 1 98.69 143 LEU B N 1
ATOM 4291 C CA . LEU B 1 143 ? 3.588 7.344 14.539 1 98.69 143 LEU B CA 1
ATOM 4292 C C . LEU B 1 143 ? 3.111 7.102 15.969 1 98.69 143 LEU B C 1
ATOM 4294 O O . LEU B 1 143 ? 3.912 6.77 16.844 1 98.69 143 LEU B O 1
ATOM 4298 N N . PHE B 1 144 ? 1.807 7.242 16.172 1 98.5 144 PHE B N 1
ATOM 4299 C CA . PHE B 1 144 ? 1.225 7.125 17.5 1 98.5 144 PHE B CA 1
ATOM 4300 C C . PHE B 1 144 ? 0.727 5.707 17.75 1 98.5 144 PHE B C 1
ATOM 4302 O O . PHE B 1 144 ? -0.023 5.156 16.938 1 98.5 144 PHE B O 1
ATOM 4309 N N . GLU B 1 145 ? 1.085 5.082 18.812 1 96.75 145 GLU B N 1
ATOM 4310 C CA . GLU B 1 145 ? 0.488 3.828 19.266 1 96.75 145 GLU B CA 1
ATOM 4311 C C . GLU B 1 145 ? -0.819 4.074 20.016 1 96.75 145 GLU B C 1
ATOM 4313 O O . GLU B 1 145 ? -1.757 3.281 19.922 1 96.75 145 GLU B O 1
ATOM 4318 N N . SER B 1 146 ? -0.766 5.129 20.703 1 95.44 146 SER B N 1
ATOM 4319 C CA . SER B 1 146 ? -1.927 5.617 21.438 1 95.44 146 SER B CA 1
ATOM 4320 C C . SER B 1 146 ? -2.119 7.117 21.234 1 95.44 146 SER B C 1
ATOM 4322 O O . SER B 1 146 ? -1.148 7.855 21.062 1 95.44 146 SER B O 1
ATOM 4324 N N . PRO B 1 147 ? -3.369 7.531 21.328 1 93.38 147 PRO B N 1
ATOM 4325 C CA . PRO B 1 147 ? -3.59 8.969 21.188 1 93.38 147 PRO B CA 1
ATOM 4326 C C . PRO B 1 147 ? -2.963 9.781 22.312 1 93.38 147 PRO B C 1
ATOM 4328 O O . PRO B 1 147 ? -2.812 11 22.203 1 93.38 147 PRO B O 1
ATOM 4331 N N . ASP B 1 148 ? -2.551 9.078 23.391 1 95.62 148 ASP B N 1
ATOM 4332 C CA . ASP B 1 148 ? -2.01 9.766 24.547 1 95.62 148 ASP B CA 1
ATOM 4333 C C . ASP B 1 148 ? -0.488 9.875 24.469 1 95.62 148 ASP B C 1
ATOM 4335 O O . ASP B 1 148 ? 0.141 10.523 25.312 1 95.62 148 ASP B O 1
ATOM 4339 N N . ASP B 1 149 ? 0.046 9.336 23.438 1 97.69 149 ASP B N 1
ATOM 4340 C CA . ASP B 1 149 ? 1.49 9.453 23.25 1 97.69 149 ASP B CA 1
ATOM 4341 C C . ASP B 1 149 ? 1.904 10.906 23.031 1 97.69 149 ASP B C 1
ATOM 4343 O O . ASP B 1 149 ? 1.16 11.68 22.422 1 97.69 149 ASP B O 1
ATOM 4347 N N . THR B 1 150 ? 3.059 11.227 23.516 1 97.94 150 THR B N 1
ATOM 4348 C CA . THR B 1 150 ? 3.625 12.523 23.156 1 97.94 150 THR B CA 1
ATOM 4349 C C . THR B 1 150 ? 4.121 12.508 21.703 1 97.94 150 THR B C 1
ATOM 4351 O O . THR B 1 150 ? 4.352 11.445 21.141 1 97.94 150 THR B O 1
ATOM 4354 N N . ILE B 1 151 ? 4.297 13.648 21.125 1 97.88 151 ILE B N 1
ATOM 4355 C CA . ILE B 1 151 ? 4.793 13.727 19.75 1 97.88 151 ILE B CA 1
ATOM 4356 C C . ILE B 1 151 ? 6.246 13.273 19.703 1 97.88 151 ILE B C 1
ATOM 4358 O O . ILE B 1 151 ? 6.707 12.75 18.688 1 97.88 151 ILE B O 1
ATOM 4362 N N . GLU B 1 152 ? 6.988 13.469 20.844 1 98.5 152 GLU B N 1
ATOM 4363 C CA . GLU B 1 152 ? 8.352 12.961 20.922 1 98.5 152 GLU B CA 1
ATOM 4364 C C . GLU B 1 152 ? 8.383 11.438 20.828 1 98.5 152 GLU B C 1
ATOM 4366 O O . GLU B 1 152 ? 9.203 10.875 20.094 1 98.5 152 GLU B O 1
ATOM 4371 N N . GLN B 1 153 ? 7.434 10.797 21.5 1 98.5 153 GLN B N 1
ATOM 4372 C CA . GLN B 1 153 ? 7.32 9.344 21.438 1 98.5 153 GLN B CA 1
ATOM 4373 C C . GLN B 1 153 ? 6.945 8.891 20.031 1 98.5 153 GLN B C 1
ATOM 4375 O O . GLN B 1 153 ? 7.492 7.91 19.516 1 98.5 153 GLN B O 1
ATOM 4380 N N . ALA B 1 154 ? 6.047 9.555 19.453 1 98.69 154 ALA B N 1
ATOM 4381 C CA . ALA B 1 154 ? 5.602 9.227 18.094 1 98.69 154 ALA B CA 1
ATOM 4382 C C . ALA B 1 154 ? 6.734 9.406 17.094 1 98.69 154 ALA B C 1
ATOM 4384 O O . ALA B 1 154 ? 6.883 8.609 16.156 1 98.69 154 ALA B O 1
ATOM 4385 N N . SER B 1 155 ? 7.504 10.461 17.266 1 98.5 155 SER B N 1
ATOM 4386 C CA . SER B 1 155 ? 8.641 10.711 16.375 1 98.5 155 SER B CA 1
ATOM 4387 C C . SER B 1 155 ? 9.688 9.617 16.5 1 98.5 155 SER B C 1
ATOM 4389 O O . SER B 1 155 ? 10.242 9.172 15.492 1 98.5 155 SER B O 1
ATOM 4391 N N . GLN B 1 156 ? 9.938 9.242 17.688 1 98.5 156 GLN B N 1
ATOM 4392 C CA . GLN B 1 156 ? 10.883 8.148 17.906 1 98.5 156 GLN B CA 1
ATOM 4393 C C . GLN B 1 156 ? 10.414 6.867 17.219 1 98.5 156 GLN B C 1
ATOM 4395 O O . GLN B 1 156 ? 11.203 6.176 16.578 1 98.5 156 GLN B O 1
ATOM 4400 N N . ARG B 1 157 ? 9.18 6.559 17.375 1 98.69 157 ARG B N 1
ATOM 4401 C CA . ARG B 1 157 ? 8.625 5.352 16.781 1 98.69 157 ARG B CA 1
ATOM 4402 C C . ARG B 1 157 ? 8.711 5.414 15.258 1 98.69 157 ARG B C 1
ATOM 4404 O O . ARG B 1 157 ? 8.938 4.395 14.602 1 98.69 157 ARG B O 1
ATOM 4411 N N . LYS B 1 158 ? 8.445 6.578 14.711 1 98.69 158 LYS B N 1
ATOM 4412 C CA . LYS B 1 158 ? 8.586 6.746 13.266 1 98.69 158 LYS B CA 1
ATOM 4413 C C . LYS B 1 158 ? 10.008 6.418 12.812 1 98.69 158 LYS B C 1
ATOM 4415 O O . LYS B 1 158 ? 10.203 5.734 11.805 1 98.69 158 LYS B O 1
ATOM 4420 N N . LEU B 1 159 ? 10.977 6.922 13.523 1 98.81 159 LEU B N 1
ATOM 4421 C CA . LEU B 1 159 ? 12.375 6.688 13.172 1 98.81 159 LEU B CA 1
ATOM 4422 C C . LEU B 1 159 ? 12.734 5.215 13.328 1 98.81 159 LEU B C 1
ATOM 4424 O O . LEU B 1 159 ? 13.461 4.656 12.508 1 98.81 159 LEU B O 1
ATOM 4428 N N . GLU B 1 160 ? 12.188 4.598 14.383 1 98.75 160 GLU B N 1
ATOM 4429 C CA . GLU B 1 160 ? 12.398 3.168 14.586 1 98.75 160 GLU B CA 1
ATOM 4430 C C . GLU B 1 160 ? 11.812 2.357 13.43 1 98.75 160 GLU B C 1
ATOM 4432 O O . GLU B 1 160 ? 12.438 1.416 12.945 1 98.75 160 GLU B O 1
ATOM 4437 N N . THR B 1 161 ? 10.641 2.717 13.07 1 98.75 161 THR B N 1
ATOM 4438 C CA . THR B 1 161 ? 9.953 2.029 11.977 1 98.75 161 THR B CA 1
ATOM 4439 C C . THR B 1 161 ? 10.727 2.186 10.672 1 98.75 161 THR B C 1
ATOM 4441 O O . THR B 1 161 ? 10.945 1.208 9.953 1 98.75 161 THR B O 1
ATOM 4444 N N . MET B 1 162 ? 11.102 3.391 10.391 1 98.75 162 MET B N 1
ATOM 4445 C CA . MET B 1 162 ? 11.883 3.658 9.188 1 98.75 162 MET B CA 1
ATOM 4446 C C . MET B 1 162 ? 13.18 2.848 9.195 1 98.75 162 MET B C 1
ATOM 4448 O O . MET B 1 162 ? 13.516 2.211 8.195 1 98.75 162 MET B O 1
ATOM 4452 N N . PHE B 1 163 ? 13.891 2.873 10.297 1 98.88 163 PHE B N 1
ATOM 4453 C CA . PHE B 1 163 ? 15.148 2.156 10.453 1 98.88 163 PHE B CA 1
ATOM 4454 C C . PHE B 1 163 ? 14.961 0.669 10.18 1 98.88 163 PHE B C 1
ATOM 4456 O O . PHE B 1 163 ? 15.75 0.062 9.453 1 98.88 163 PHE B O 1
ATOM 4463 N N . SER B 1 164 ? 13.93 0.131 10.75 1 98.69 164 SER B N 1
ATOM 4464 C CA . SER B 1 164 ? 13.633 -1.291 10.617 1 98.69 164 SER B CA 1
ATOM 4465 C C . SER B 1 164 ? 13.211 -1.633 9.188 1 98.69 164 SER B C 1
ATOM 4467 O O . SER B 1 164 ? 13.695 -2.607 8.609 1 98.69 164 SER B O 1
ATOM 4469 N N . GLU B 1 165 ? 12.352 -0.878 8.625 1 98.62 165 GLU B N 1
ATOM 4470 C CA . GLU B 1 165 ? 11.797 -1.188 7.312 1 98.62 165 GLU B CA 1
ATOM 4471 C C . GLU B 1 165 ? 12.836 -1.009 6.215 1 98.62 165 GLU B C 1
ATOM 4473 O O . GLU B 1 165 ? 12.766 -1.666 5.172 1 98.62 165 GLU B O 1
ATOM 4478 N N . LEU B 1 166 ? 13.789 -0.17 6.469 1 98.81 166 LEU B N 1
ATOM 4479 C CA . LEU B 1 166 ? 14.875 -0.009 5.512 1 98.81 166 LEU B CA 1
ATOM 4480 C C . LEU B 1 166 ? 15.938 -1.092 5.703 1 98.81 166 LEU B C 1
ATOM 4482 O O . LEU B 1 166 ? 16.797 -1.288 4.844 1 98.81 166 LEU B O 1
ATOM 4486 N N . GLY B 1 167 ? 15.914 -1.79 6.828 1 98.38 167 GLY B N 1
ATOM 4487 C CA . GLY B 1 167 ? 16.938 -2.768 7.133 1 98.38 167 GLY B CA 1
ATOM 4488 C C . GLY B 1 167 ? 18.312 -2.146 7.363 1 98.38 167 GLY B C 1
ATOM 4489 O O . GLY B 1 167 ? 19.328 -2.684 6.922 1 98.38 167 GLY B O 1
ATOM 4490 N N . LEU B 1 168 ? 18.344 -1.008 7.98 1 98.75 168 LEU B N 1
ATOM 4491 C CA . LEU B 1 168 ? 19.594 -0.288 8.188 1 98.75 168 LEU B CA 1
ATOM 4492 C C . LEU B 1 168 ? 20.484 -1.025 9.18 1 98.75 168 LEU B C 1
ATOM 4494 O O . LEU B 1 168 ? 20 -1.596 10.156 1 98.75 168 LEU B O 1
ATOM 4498 N N . LYS B 1 169 ? 21.719 -0.971 8.93 1 98.31 169 LYS B N 1
ATOM 4499 C CA . LYS B 1 169 ? 22.766 -1.551 9.773 1 98.31 169 LYS B CA 1
ATOM 4500 C C . LYS B 1 169 ? 23.969 -0.626 9.867 1 98.31 169 LYS B C 1
ATOM 4502 O O . LYS B 1 169 ? 24.156 0.265 9.039 1 98.31 169 LYS B O 1
ATOM 4507 N N . GLN B 1 170 ? 24.766 -0.924 10.922 1 98.38 170 GLN B N 1
ATOM 4508 C CA . GLN B 1 170 ? 26 -0.169 11.094 1 98.38 170 GLN B CA 1
ATOM 4509 C C . GLN B 1 170 ? 26.859 -0.22 9.836 1 98.38 170 GLN B C 1
ATOM 4511 O O . GLN B 1 170 ? 26.984 -1.272 9.203 1 98.38 170 GLN B O 1
ATOM 4516 N N . GLY B 1 171 ? 27.328 0.918 9.469 1 98.44 171 GLY B N 1
ATOM 4517 C CA . GLY B 1 171 ? 28.234 0.982 8.336 1 98.44 171 GLY B CA 1
ATOM 4518 C C . GLY B 1 171 ? 27.547 1.384 7.043 1 98.44 171 GLY B C 1
ATOM 4519 O O . GLY B 1 171 ? 28.203 1.766 6.074 1 98.44 171 GLY B O 1
ATOM 4520 N N . MET B 1 172 ? 26.234 1.348 6.988 1 98.75 172 MET B N 1
ATOM 4521 C CA . MET B 1 172 ? 25.484 1.68 5.773 1 98.75 172 MET B CA 1
ATOM 4522 C C . MET B 1 172 ? 25.422 3.189 5.57 1 98.75 172 MET B C 1
ATOM 4524 O O . MET B 1 172 ? 25.625 3.957 6.512 1 98.75 172 MET B O 1
ATOM 4528 N N . ARG B 1 173 ? 25.219 3.6 4.348 1 98.88 173 ARG B N 1
ATOM 4529 C CA . ARG B 1 173 ? 25.031 4.996 3.965 1 98.88 173 ARG B CA 1
ATOM 4530 C C . ARG B 1 173 ? 23.578 5.289 3.635 1 98.88 173 ARG B C 1
ATOM 4532 O O . ARG B 1 173 ? 22.969 4.594 2.816 1 98.88 173 ARG B O 1
ATOM 4539 N N . LEU B 1 174 ? 23.062 6.277 4.301 1 98.88 174 LEU B N 1
ATOM 4540 C CA . LEU B 1 174 ? 21.656 6.672 4.137 1 98.88 174 LEU B CA 1
ATOM 4541 C C . LEU B 1 174 ? 21.562 8.102 3.609 1 98.88 174 LEU B C 1
ATOM 4543 O O . LEU B 1 174 ? 22.219 9.008 4.129 1 98.88 174 LEU B O 1
ATOM 4547 N N . LEU B 1 175 ? 20.781 8.273 2.545 1 98.88 175 LEU B N 1
ATOM 4548 C CA . LEU B 1 175 ? 20.453 9.617 2.09 1 98.88 175 LEU B CA 1
ATOM 4549 C C . LEU B 1 175 ? 19.125 10.086 2.697 1 98.88 175 LEU B C 1
ATOM 4551 O O . LEU B 1 175 ? 18.109 9.414 2.557 1 98.88 175 LEU B O 1
ATOM 4555 N N . ASP B 1 176 ? 19.188 11.164 3.381 1 98.62 176 ASP B N 1
ATOM 4556 C CA . ASP B 1 176 ? 18 11.836 3.9 1 98.62 176 ASP B CA 1
ATOM 4557 C C . ASP B 1 176 ? 17.594 13 3.004 1 98.62 176 ASP B C 1
ATOM 4559 O O . ASP B 1 176 ? 18.156 14.094 3.104 1 98.62 176 ASP B O 1
ATOM 4563 N N . ILE B 1 177 ? 16.562 12.711 2.154 1 97.5 177 ILE B N 1
ATOM 4564 C CA . ILE B 1 177 ? 16.109 13.695 1.174 1 97.5 177 ILE B CA 1
ATOM 4565 C C . ILE B 1 177 ? 15.211 14.719 1.85 1 97.5 177 ILE B C 1
ATOM 4567 O O . ILE B 1 177 ? 14.078 14.406 2.225 1 97.5 177 ILE B O 1
ATOM 4571 N N . GLY B 1 178 ? 15.648 15.914 2.01 1 93.56 178 GLY B N 1
ATOM 4572 C CA . GLY B 1 178 ? 14.906 16.922 2.734 1 93.56 178 GLY B CA 1
ATOM 4573 C C . GLY B 1 178 ? 14.969 16.75 4.242 1 93.56 178 GLY B C 1
ATOM 4574 O O . GLY B 1 178 ? 13.938 16.734 4.91 1 93.56 178 GLY B O 1
ATOM 4575 N N . GLY B 1 179 ? 16.078 16.797 4.832 1 92.38 179 GLY B N 1
ATOM 4576 C CA . GLY B 1 179 ? 16.312 16.266 6.164 1 92.38 179 GLY B CA 1
ATOM 4577 C C . GLY B 1 179 ? 15.945 17.25 7.27 1 92.38 179 GLY B C 1
ATOM 4578 O O . GLY B 1 179 ? 16.141 16.953 8.453 1 92.38 179 GLY B O 1
ATOM 4579 N N . GLY B 1 180 ? 15.438 18.406 6.93 1 91.75 180 GLY B N 1
ATOM 4580 C CA . GLY B 1 180 ? 14.961 19.344 7.93 1 91.75 180 GLY B CA 1
ATOM 4581 C C . GLY B 1 180 ? 16.031 19.719 8.953 1 91.75 180 GLY B C 1
ATOM 4582 O O . GLY B 1 180 ? 17.109 20.188 8.586 1 91.75 180 GLY B O 1
ATOM 4583 N N . TRP B 1 181 ? 15.773 19.328 10.219 1 95 181 TRP B N 1
ATOM 4584 C CA . TRP B 1 181 ? 16.656 19.75 11.297 1 95 181 TRP B CA 1
ATOM 4585 C C . TRP B 1 181 ? 17.422 18.562 11.875 1 95 181 TRP B C 1
ATOM 4587 O O . TRP B 1 181 ? 17.766 18.547 13.055 1 95 181 TRP B O 1
ATOM 4597 N N . GLY B 1 182 ? 17.578 17.5 11.133 1 97 182 GLY B N 1
ATOM 4598 C CA . GLY B 1 182 ? 18.594 16.5 11.391 1 97 182 GLY B CA 1
ATOM 4599 C C . GLY B 1 182 ? 18.094 15.352 12.25 1 97 182 GLY B C 1
ATOM 4600 O O . GLY B 1 182 ? 18.891 14.609 12.828 1 97 182 GLY B O 1
ATOM 4601 N N . GLY B 1 183 ? 16.781 15.203 12.375 1 98 183 GLY B N 1
ATOM 4602 C CA . GLY B 1 183 ? 16.25 14.109 13.172 1 98 183 GLY B CA 1
ATOM 4603 C C . GLY B 1 183 ? 16.734 12.75 12.711 1 98 183 GLY B C 1
ATOM 4604 O O . GLY B 1 183 ? 17.141 11.922 13.523 1 98 183 GLY B O 1
ATOM 4605 N N . VAL B 1 184 ? 16.75 12.492 11.438 1 98.69 184 VAL B N 1
ATOM 4606 C CA . VAL B 1 184 ? 17.203 11.227 10.859 1 98.69 184 VAL B CA 1
ATOM 4607 C C . VAL B 1 184 ? 18.703 11.07 11.102 1 98.69 184 VAL B C 1
ATOM 4609 O O . VAL B 1 184 ? 19.156 9.992 11.5 1 98.69 184 VAL B O 1
ATOM 4612 N N . THR B 1 185 ? 19.438 12.133 10.891 1 98.62 185 THR B N 1
ATOM 4613 C CA . THR B 1 185 ? 20.875 12.102 11.102 1 98.62 185 THR B CA 1
ATOM 4614 C C . THR B 1 185 ? 21.203 11.75 12.547 1 98.62 185 THR B C 1
ATOM 4616 O O . THR B 1 185 ? 22.062 10.891 12.805 1 98.62 185 THR B O 1
ATOM 4619 N N . GLN B 1 186 ? 20.547 12.398 13.445 1 98.5 186 GLN B N 1
ATOM 4620 C CA . GLN B 1 186 ? 20.781 12.148 14.867 1 98.5 186 GLN B CA 1
ATOM 4621 C C . GLN B 1 186 ? 20.484 10.695 15.227 1 98.5 186 GLN B C 1
ATOM 4623 O O . GLN B 1 186 ? 21.297 10.039 15.883 1 98.5 186 GLN B O 1
ATOM 4628 N N . TYR B 1 187 ? 19.359 10.156 14.781 1 98.75 187 TYR B N 1
ATOM 4629 C CA . TYR B 1 187 ? 18.922 8.82 15.156 1 98.75 187 TYR B CA 1
ATOM 4630 C C . TYR B 1 187 ? 19.812 7.754 14.523 1 98.75 187 TYR B C 1
ATOM 4632 O O . TYR B 1 187 ? 20.25 6.824 15.203 1 98.75 187 TYR B O 1
ATOM 4640 N N . CYS B 1 188 ? 20.078 7.879 13.305 1 98.81 188 CYS B N 1
ATOM 4641 C CA . CYS B 1 188 ? 20.766 6.836 12.555 1 98.81 188 CYS B CA 1
ATOM 4642 C C . CYS B 1 188 ? 22.266 6.863 12.844 1 98.81 188 CYS B C 1
ATOM 4644 O O . CYS B 1 188 ? 22.922 5.816 12.875 1 98.81 188 CYS B O 1
ATOM 4646 N N . SER B 1 189 ? 22.844 8.078 13.023 1 98.38 189 SER B N 1
ATOM 4647 C CA . SER B 1 189 ? 24.25 8.188 13.391 1 98.38 189 SER B CA 1
ATOM 4648 C C . SER B 1 189 ? 24.547 7.414 14.664 1 98.38 189 SER B C 1
ATOM 4650 O O . SER B 1 189 ? 25.578 6.73 14.758 1 98.38 189 SER B O 1
ATOM 4652 N N . ALA B 1 190 ? 23.672 7.527 15.617 1 97.88 190 ALA B N 1
ATOM 4653 C CA . ALA B 1 190 ? 23.859 6.859 16.906 1 97.88 190 ALA B CA 1
ATOM 4654 C C . ALA B 1 190 ? 23.891 5.344 16.734 1 97.88 190 ALA B C 1
ATOM 4656 O O . ALA B 1 190 ? 24.328 4.621 17.641 1 97.88 190 ALA B O 1
ATOM 4657 N N . ARG B 1 191 ? 23.516 4.879 15.609 1 98.25 191 ARG B N 1
ATOM 4658 C CA . ARG B 1 191 ? 23.453 3.445 15.344 1 98.25 191 ARG B CA 1
ATOM 4659 C C . ARG B 1 191 ? 24.453 3.029 14.281 1 98.25 191 ARG B C 1
ATOM 4661 O O . ARG B 1 191 ? 24.359 1.93 13.734 1 98.25 191 ARG B O 1
ATOM 4668 N N . GLY B 1 192 ? 25.281 3.916 13.945 1 98.44 192 GLY B N 1
ATOM 4669 C CA . GLY B 1 192 ? 26.422 3.596 13.109 1 98.44 192 GLY B CA 1
ATOM 4670 C C . GLY B 1 192 ? 26.156 3.76 11.633 1 98.44 192 GLY B C 1
ATOM 4671 O O . GLY B 1 192 ? 26.891 3.248 10.797 1 98.44 192 GLY B O 1
ATOM 4672 N N . VAL B 1 193 ? 25.094 4.418 11.258 1 98.81 193 VAL B N 1
ATOM 4673 C CA . VAL B 1 193 ? 24.766 4.664 9.859 1 98.81 193 VAL B CA 1
ATOM 4674 C C . VAL B 1 193 ? 25.25 6.051 9.445 1 98.81 193 VAL B C 1
ATOM 4676 O O . VAL B 1 193 ? 25.031 7.031 10.164 1 98.81 193 VAL B O 1
ATOM 4679 N N . HIS B 1 194 ? 25.984 6.145 8.375 1 98.81 194 HIS B N 1
ATOM 4680 C CA . HIS B 1 194 ? 26.406 7.441 7.852 1 98.81 194 HIS B CA 1
ATOM 4681 C C . HIS B 1 194 ? 25.266 8.125 7.09 1 98.81 194 HIS B C 1
ATOM 4683 O O . HIS B 1 194 ? 24.797 7.605 6.074 1 98.81 194 HIS B O 1
ATOM 4689 N N . VAL B 1 195 ? 24.859 9.266 7.578 1 98.81 195 VAL B N 1
ATOM 4690 C CA . VAL B 1 195 ? 23.703 9.93 6.977 1 98.81 195 VAL B CA 1
ATOM 4691 C C . VAL B 1 195 ? 24.172 11.148 6.184 1 98.81 195 VAL B C 1
ATOM 4693 O O . VAL B 1 195 ? 24.922 11.977 6.691 1 98.81 195 VAL B O 1
ATOM 4696 N N . THR B 1 196 ? 23.844 11.211 4.93 1 98.81 196 THR B N 1
ATOM 4697 C CA . THR B 1 196 ? 23.938 12.438 4.145 1 98.81 196 THR B CA 1
ATOM 4698 C C . THR B 1 196 ? 22.594 13.172 4.148 1 98.81 196 THR B C 1
ATOM 4700 O O . THR B 1 196 ? 21.625 12.711 3.543 1 98.81 196 THR B O 1
ATOM 4703 N N . THR B 1 197 ? 22.594 14.289 4.828 1 98.38 197 THR B N 1
ATOM 4704 C CA . THR B 1 197 ? 21.391 15.133 4.816 1 98.38 197 THR B CA 1
ATOM 4705 C C . THR B 1 197 ? 21.406 16.062 3.613 1 98.38 197 THR B C 1
ATOM 4707 O O . THR B 1 197 ? 22.266 16.953 3.512 1 98.38 197 THR B O 1
ATOM 4710 N N . LEU B 1 198 ? 20.438 15.805 2.713 1 97.31 198 LEU B N 1
ATOM 4711 C CA . LEU B 1 198 ? 20.312 16.625 1.511 1 97.31 198 LEU B CA 1
ATOM 4712 C C . LEU B 1 198 ? 19.141 17.594 1.643 1 97.31 198 LEU B C 1
ATOM 4714 O O . LEU B 1 198 ? 18.016 17.188 1.903 1 97.31 198 LEU B O 1
ATOM 4718 N N . THR B 1 199 ? 19.453 18.891 1.505 1 93.62 199 THR B N 1
ATOM 4719 C CA . THR B 1 199 ? 18.391 19.875 1.663 1 93.62 199 THR B CA 1
ATOM 4720 C C . THR B 1 199 ? 18.625 21.078 0.749 1 93.62 199 THR B C 1
ATOM 4722 O O . THR B 1 199 ? 19.75 21.297 0.281 1 93.62 199 THR B O 1
ATOM 4725 N N . LEU B 1 200 ? 17.5 21.703 0.453 1 87.88 200 LEU B N 1
ATOM 4726 C CA . LEU B 1 200 ? 17.578 22.953 -0.3 1 87.88 200 LEU B CA 1
ATOM 4727 C C . LEU B 1 200 ? 17.609 24.156 0.64 1 87.88 200 LEU B C 1
ATOM 4729 O O . LEU B 1 200 ? 17.938 25.266 0.218 1 87.88 200 LEU B O 1
ATOM 4733 N N . ALA B 1 201 ? 17.359 23.938 1.868 1 84.94 201 ALA B N 1
ATOM 4734 C CA . ALA B 1 201 ? 17.219 25.031 2.828 1 84.94 201 ALA B CA 1
ATOM 4735 C C . ALA B 1 201 ? 18.531 25.312 3.537 1 84.94 201 ALA B C 1
ATOM 4737 O O . ALA B 1 201 ? 19.016 24.484 4.309 1 84.94 201 ALA B O 1
ATOM 4738 N N . ALA B 1 202 ? 19.062 26.547 3.373 1 87.81 202 ALA B N 1
ATOM 4739 C CA . ALA B 1 202 ? 20.344 26.922 3.949 1 87.81 202 ALA B CA 1
ATOM 4740 C C . ALA B 1 202 ? 20.297 26.906 5.477 1 87.81 202 ALA B C 1
ATOM 474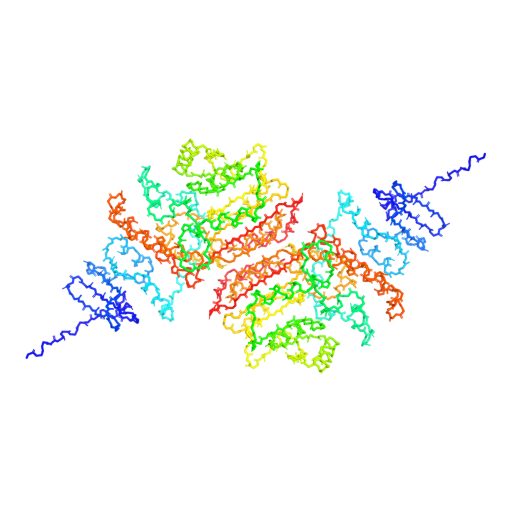2 O O . ALA B 1 202 ? 21.25 26.484 6.137 1 87.81 202 ALA B O 1
ATOM 4743 N N . ALA B 1 203 ? 19.203 27.375 5.988 1 84.19 203 ALA B N 1
ATOM 4744 C CA . ALA B 1 203 ? 19.062 27.422 7.441 1 84.19 203 ALA B CA 1
ATOM 4745 C C . ALA B 1 203 ? 19.078 26.031 8.039 1 84.19 203 ALA B C 1
ATOM 4747 O O . ALA B 1 203 ? 19.766 25.781 9.031 1 84.19 203 ALA B O 1
ATOM 4748 N N . GLY B 1 204 ? 18.312 25.156 7.426 1 89.38 204 GLY B N 1
ATOM 4749 C CA . GLY B 1 204 ? 18.328 23.766 7.875 1 89.38 204 GLY B CA 1
ATOM 4750 C C . GLY B 1 204 ? 19.703 23.109 7.758 1 89.38 204 GLY B C 1
ATOM 4751 O O . GLY B 1 204 ? 20.125 22.391 8.656 1 89.38 204 GLY B O 1
ATOM 4752 N N . ALA B 1 205 ? 20.375 23.422 6.691 1 93.81 205 ALA B N 1
ATOM 4753 C CA . ALA B 1 205 ? 21.719 22.891 6.477 1 93.81 205 ALA B CA 1
ATOM 4754 C C . ALA B 1 205 ? 22.672 23.328 7.582 1 93.81 205 ALA B C 1
ATOM 4756 O O . ALA B 1 205 ? 23.438 22.531 8.117 1 93.81 205 ALA B O 1
ATOM 4757 N N . HIS B 1 206 ? 22.641 24.594 7.902 1 94.12 206 HIS B N 1
ATOM 4758 C CA . HIS B 1 206 ? 23.484 25.141 8.945 1 94.12 206 HIS B CA 1
ATOM 4759 C C . HIS B 1 206 ? 23.188 24.5 10.297 1 94.12 206 HIS B C 1
ATOM 4761 O O . HIS B 1 206 ? 24.109 24.172 11.055 1 94.12 206 HIS B O 1
ATOM 4767 N N . TYR B 1 207 ? 21.906 24.406 10.539 1 93.94 207 TYR B N 1
ATOM 4768 C CA . TYR B 1 207 ? 21.484 23.797 11.805 1 93.94 207 TYR B CA 1
ATOM 4769 C C . TYR B 1 207 ? 22.047 22.391 11.938 1 93.94 207 TYR B C 1
ATOM 4771 O O . TYR B 1 207 ? 22.609 22.031 12.977 1 93.94 207 TYR B O 1
ATOM 4779 N N . VAL B 1 208 ? 21.953 21.578 10.906 1 96.19 208 VAL B N 1
ATOM 4780 C CA . VAL B 1 208 ? 22.359 20.172 10.945 1 96.19 208 VAL B CA 1
ATOM 4781 C C . VAL B 1 208 ? 23.875 20.078 11.023 1 96.19 208 VAL B C 1
ATOM 4783 O O . VAL B 1 208 ? 24.422 19.219 11.719 1 96.19 208 VAL B O 1
ATOM 4786 N N . ARG B 1 209 ? 24.594 20.953 10.352 1 97.5 209 ARG B N 1
ATOM 4787 C CA . ARG B 1 209 ? 26.047 20.984 10.445 1 97.5 209 ARG B CA 1
ATOM 4788 C C . ARG B 1 209 ? 26.5 21.219 11.883 1 97.5 209 ARG B C 1
ATOM 4790 O O . ARG B 1 209 ? 27.422 20.562 12.359 1 97.5 209 ARG B O 1
ATOM 4797 N N . ARG B 1 210 ? 25.859 22.141 12.477 1 96.62 210 ARG B N 1
ATOM 4798 C CA . ARG B 1 210 ? 26.188 22.438 13.867 1 96.62 210 ARG B CA 1
ATOM 4799 C C . ARG B 1 210 ? 25.875 21.234 14.758 1 96.62 210 ARG B C 1
ATOM 4801 O O . ARG B 1 210 ? 26.656 20.922 15.672 1 96.62 210 ARG B O 1
ATOM 4808 N N . LEU B 1 211 ? 24.75 20.688 14.484 1 96.06 211 LEU B N 1
ATOM 4809 C CA . LEU B 1 211 ? 24.375 19.516 15.258 1 96.06 211 LEU B CA 1
ATOM 4810 C C . LEU B 1 211 ? 25.422 18.406 15.125 1 96.06 211 LEU B C 1
ATOM 4812 O O . LEU B 1 211 ? 25.797 17.781 16.125 1 96.06 211 LEU B O 1
ATOM 4816 N N . ILE B 1 212 ? 25.844 18.141 13.93 1 97.81 212 ILE B N 1
ATOM 4817 C CA . ILE B 1 212 ? 26.828 17.109 13.641 1 97.81 212 ILE B CA 1
ATOM 4818 C C . ILE B 1 212 ? 28.141 17.438 14.359 1 97.81 212 ILE B C 1
ATOM 4820 O O . ILE B 1 212 ? 28.734 16.562 15 1 97.81 212 ILE B O 1
ATOM 4824 N N . SER B 1 213 ? 28.578 18.656 14.273 1 97.56 213 SER B N 1
ATOM 4825 C CA . SER B 1 213 ? 29.828 19.078 14.883 1 97.56 213 SER B CA 1
ATOM 4826 C C . SER B 1 213 ? 29.766 19 16.406 1 97.56 213 SER B C 1
ATOM 4828 O O . SER B 1 213 ? 30.672 18.469 17.047 1 97.56 213 SER B O 1
ATOM 4830 N N . ASN B 1 214 ? 28.688 19.5 16.969 1 97.38 214 ASN B N 1
ATOM 4831 C CA . ASN B 1 214 ? 28.547 19.594 18.406 1 97.38 214 ASN B CA 1
ATOM 4832 C C . ASN B 1 214 ? 28.422 18.203 19.047 1 97.38 214 ASN B C 1
ATOM 4834 O O . ASN B 1 214 ? 28.969 17.953 20.125 1 97.38 214 ASN B O 1
ATOM 4838 N N . ALA B 1 215 ? 27.703 17.375 18.359 1 96.25 215 ALA B N 1
ATOM 4839 C CA . ALA B 1 215 ? 27.422 16.078 18.953 1 96.25 215 ALA B CA 1
ATOM 4840 C C . ALA B 1 215 ? 28.312 14.992 18.375 1 96.25 215 ALA B C 1
ATOM 4842 O O . ALA B 1 215 ? 28.266 13.844 18.812 1 96.25 215 ALA B O 1
ATOM 4843 N N . GLY B 1 216 ? 29.125 15.328 17.438 1 96.81 216 GLY B N 1
ATOM 4844 C CA . GLY B 1 216 ? 30 14.352 16.812 1 96.81 216 GLY B CA 1
ATOM 4845 C C . GLY B 1 216 ? 29.25 13.273 16.062 1 96.81 216 GLY B C 1
ATOM 4846 O O . GLY B 1 216 ? 29.516 12.086 16.219 1 96.81 216 GLY B O 1
ATOM 4847 N N . LEU B 1 217 ? 28.25 13.656 15.367 1 96.44 217 LEU B N 1
ATOM 4848 C CA . LEU B 1 217 ? 27.391 12.695 14.672 1 96.44 217 LEU B CA 1
ATOM 4849 C C . LEU B 1 217 ? 28.062 12.203 13.391 1 96.44 217 LEU B C 1
ATOM 4851 O O . LEU B 1 217 ? 28.875 12.922 12.797 1 96.44 217 LEU B O 1
ATOM 4855 N N . TYR B 1 218 ? 27.734 11.023 13.008 1 97.44 218 TYR B N 1
ATOM 4856 C CA . TYR B 1 218 ? 28.25 10.391 11.805 1 97.44 218 TYR B CA 1
ATOM 4857 C C . TYR B 1 218 ? 27.438 10.797 10.578 1 97.44 218 TYR B C 1
ATOM 4859 O O . TYR B 1 218 ? 26.609 10.023 10.086 1 97.44 218 TYR B O 1
ATOM 4867 N N . GLY B 1 219 ? 27.75 11.891 10.016 1 97.88 219 GLY B N 1
ATOM 4868 C CA . GLY B 1 219 ? 26.984 12.367 8.883 1 97.88 219 GLY B CA 1
ATOM 4869 C C . GLY B 1 219 ? 27.562 13.617 8.242 1 97.88 219 GLY B C 1
ATOM 4870 O O . GLY B 1 219 ? 28.609 14.109 8.68 1 97.88 219 GLY B O 1
ATOM 4871 N N . GLU B 1 220 ? 26.953 14.023 7.16 1 98.19 220 GLU B N 1
ATOM 4872 C CA . GLU B 1 220 ? 27.297 15.234 6.426 1 98.19 220 GLU B CA 1
ATOM 4873 C C . GLU B 1 220 ? 26.062 15.922 5.867 1 98.19 220 GLU B C 1
ATOM 4875 O O . GLU B 1 220 ? 24.969 15.344 5.859 1 98.19 220 GLU B O 1
ATOM 4880 N N . VAL B 1 221 ? 26.234 17.156 5.555 1 98 221 VAL B N 1
ATOM 4881 C CA . VAL B 1 221 ? 25.156 17.922 4.98 1 98 221 VAL B CA 1
ATOM 4882 C C . VAL B 1 221 ? 25.531 18.391 3.576 1 98 221 VAL B C 1
ATOM 4884 O O . VAL B 1 221 ? 26.656 18.828 3.346 1 98 221 VAL B O 1
ATOM 4887 N N . VAL B 1 222 ? 24.609 18.172 2.668 1 97.5 222 VAL B N 1
ATOM 4888 C CA . VAL B 1 222 ? 24.766 18.656 1.301 1 97.5 222 VAL B CA 1
ATOM 4889 C C . VAL B 1 222 ? 23.641 19.641 0.958 1 97.5 222 VAL B C 1
ATOM 4891 O O . VAL B 1 222 ? 22.469 19.281 1.046 1 97.5 222 VAL B O 1
ATOM 4894 N N . LEU B 1 223 ? 24 20.891 0.672 1 95.81 223 LEU B N 1
ATOM 4895 C CA . LEU B 1 223 ? 23.031 21.891 0.225 1 95.81 223 LEU B CA 1
ATOM 4896 C C . LEU B 1 223 ? 22.891 21.875 -1.293 1 95.81 223 LEU B C 1
ATOM 4898 O O . LEU B 1 223 ? 23.672 22.5 -2.006 1 95.81 223 LEU B O 1
ATOM 4902 N N . GLU B 1 224 ? 21.922 21.125 -1.761 1 94.12 224 GLU B N 1
ATOM 4903 C CA . GLU B 1 224 ? 21.734 20.891 -3.191 1 94.12 224 GLU B CA 1
ATOM 4904 C C . GLU B 1 224 ? 20.312 20.438 -3.498 1 94.12 224 GLU B C 1
ATOM 4906 O O . GLU B 1 224 ? 19.641 19.891 -2.631 1 94.12 224 GLU B O 1
ATOM 4911 N N . ASP B 1 225 ? 19.859 20.75 -4.668 1 92.31 225 ASP B N 1
ATOM 4912 C CA . ASP B 1 225 ? 18.594 20.203 -5.168 1 92.31 225 ASP B CA 1
ATOM 4913 C C . ASP B 1 225 ? 18.688 18.703 -5.383 1 92.31 225 ASP B C 1
ATOM 4915 O O . ASP B 1 225 ? 19.656 18.219 -5.98 1 92.31 225 ASP B O 1
ATOM 4919 N N . PHE B 1 226 ? 17.688 18.078 -4.91 1 94.12 226 PHE B N 1
ATOM 4920 C CA . PHE B 1 226 ? 17.672 16.625 -5.008 1 94.12 226 PHE B CA 1
ATOM 4921 C C . PHE B 1 226 ? 17.859 16.172 -6.453 1 94.12 226 PHE B C 1
ATOM 4923 O O . PHE B 1 226 ? 18.594 15.211 -6.719 1 94.12 226 PHE B O 1
ATOM 4930 N N . PHE B 1 227 ? 17.25 16.797 -7.383 1 93.19 227 PHE B N 1
ATOM 4931 C CA . PHE B 1 227 ? 17.266 16.375 -8.781 1 93.19 227 PHE B CA 1
ATOM 4932 C C . PHE B 1 227 ? 18.625 16.609 -9.406 1 93.19 227 PHE B C 1
ATOM 4934 O O . PHE B 1 227 ? 18.922 16.094 -10.484 1 93.19 227 PHE B O 1
ATOM 4941 N N . ASN B 1 228 ? 19.5 17.359 -8.719 1 94.19 228 ASN B N 1
ATOM 4942 C CA . ASN B 1 228 ? 20.859 17.609 -9.211 1 94.19 228 ASN B CA 1
ATOM 4943 C C . ASN B 1 228 ? 21.875 16.75 -8.477 1 94.19 228 ASN B C 1
ATOM 4945 O O . ASN B 1 228 ? 23.062 16.719 -8.852 1 94.19 228 ASN B O 1
ATOM 4949 N N . HIS B 1 229 ? 21.453 16.094 -7.469 1 96.06 229 HIS B N 1
ATOM 4950 C CA . HIS B 1 229 ? 22.375 15.352 -6.617 1 96.06 229 HIS B CA 1
ATOM 4951 C C . HIS B 1 229 ? 22.922 14.117 -7.336 1 96.06 229 HIS B C 1
ATOM 4953 O O . HIS B 1 229 ? 22.141 13.281 -7.812 1 96.06 229 HIS B O 1
ATOM 4959 N N . ARG B 1 230 ? 24.266 14.039 -7.445 1 96.12 230 ARG B N 1
ATOM 4960 C CA . ARG B 1 230 ? 24.984 12.914 -8.047 1 96.12 230 ARG B CA 1
ATOM 4961 C C . ARG B 1 230 ? 26.078 12.398 -7.125 1 96.12 230 ARG B C 1
ATOM 4963 O O . ARG B 1 230 ? 27.219 12.867 -7.188 1 96.12 230 ARG B O 1
ATOM 4970 N N . PRO B 1 231 ? 25.703 11.453 -6.355 1 96.19 231 PRO B N 1
ATOM 4971 C CA . PRO B 1 231 ? 26.719 10.945 -5.441 1 96.19 231 PRO B CA 1
ATOM 4972 C C . PRO B 1 231 ? 27.828 10.164 -6.156 1 96.19 231 PRO B C 1
ATOM 4974 O O . PRO B 1 231 ? 27.578 9.57 -7.207 1 96.19 231 PRO B O 1
ATOM 4977 N N . GLU B 1 232 ? 29.031 10.195 -5.59 1 94.69 232 GLU B N 1
ATOM 4978 C CA . GLU B 1 232 ? 30.125 9.398 -6.137 1 94.69 232 GLU B CA 1
ATOM 4979 C C . GLU B 1 232 ? 29.781 7.91 -6.098 1 94.69 232 GLU B C 1
ATOM 4981 O O . GLU B 1 232 ? 30.062 7.18 -7.051 1 94.69 232 GLU B O 1
ATOM 4986 N N . GLN B 1 233 ? 29.281 7.477 -4.984 1 96.75 233 GLN B N 1
ATOM 4987 C CA . GLN B 1 233 ? 28.781 6.117 -4.816 1 96.75 233 GLN B CA 1
ATOM 4988 C C . GLN B 1 233 ? 27.297 6.109 -4.43 1 96.75 233 GLN B C 1
ATOM 4990 O O . GLN B 1 233 ? 26.859 6.949 -3.643 1 96.75 233 GLN B O 1
ATOM 4995 N N . PRO B 1 234 ? 26.609 5.172 -5.02 1 97.81 234 PRO B N 1
ATOM 4996 C CA . PRO B 1 234 ? 25.188 5.082 -4.641 1 97.81 234 PRO B CA 1
ATOM 4997 C C . PRO B 1 234 ? 25 4.785 -3.154 1 97.81 234 PRO B C 1
ATOM 4999 O O . PRO B 1 234 ? 25.906 4.246 -2.508 1 97.81 234 PRO B O 1
ATOM 5002 N N . TYR B 1 235 ? 23.891 5.148 -2.615 1 98.81 235 TYR B N 1
ATOM 5003 C CA . TYR B 1 235 ? 23.562 4.906 -1.215 1 98.81 235 TYR B CA 1
ATOM 5004 C C . TYR B 1 235 ? 22.984 3.51 -1.021 1 98.81 235 TYR B C 1
ATOM 5006 O O . TYR B 1 235 ? 22.469 2.908 -1.965 1 98.81 235 TYR B O 1
ATOM 5014 N N . ASP B 1 236 ? 23.125 3.027 0.23 1 98.81 236 ASP B N 1
ATOM 5015 C CA . ASP B 1 236 ? 22.453 1.778 0.573 1 98.81 236 ASP B CA 1
ATOM 5016 C C . ASP B 1 236 ? 20.938 1.962 0.591 1 98.81 236 ASP B C 1
ATOM 5018 O O . ASP B 1 236 ? 20.203 1.128 0.062 1 98.81 236 ASP B O 1
ATOM 5022 N N . HIS B 1 237 ? 20.516 3 1.162 1 98.94 237 HIS B N 1
ATOM 5023 C CA . HIS B 1 237 ? 19.094 3.311 1.282 1 98.94 237 HIS B CA 1
ATOM 5024 C C . HIS B 1 237 ? 18.859 4.816 1.285 1 98.94 237 HIS B C 1
ATOM 5026 O O . HIS B 1 237 ? 19.812 5.598 1.341 1 98.94 237 HIS B O 1
ATOM 5032 N N . ALA B 1 238 ? 17.562 5.23 1.152 1 98.94 238 ALA B N 1
ATOM 5033 C CA . ALA B 1 238 ? 17.156 6.633 1.208 1 98.94 238 ALA B CA 1
ATOM 5034 C C . ALA B 1 238 ? 15.852 6.805 1.979 1 98.94 238 ALA B C 1
ATOM 5036 O O . ALA B 1 238 ? 15.047 5.875 2.066 1 98.94 238 ALA B O 1
ATOM 5037 N N . VAL B 1 239 ? 15.703 7.941 2.555 1 98.81 239 VAL B N 1
ATOM 5038 C CA . VAL B 1 239 ? 14.477 8.297 3.256 1 98.81 239 VAL B CA 1
ATOM 5039 C C . VAL B 1 239 ? 14.039 9.703 2.842 1 98.81 239 VAL B C 1
ATOM 5041 O O . VAL B 1 239 ? 14.875 10.578 2.604 1 98.81 239 VAL B O 1
ATOM 5044 N N . ALA B 1 240 ? 12.766 9.875 2.645 1 97.62 240 ALA B N 1
ATOM 5045 C CA . ALA B 1 240 ? 12.156 11.156 2.316 1 97.62 240 ALA B CA 1
ATOM 5046 C C . ALA B 1 240 ? 10.914 11.414 3.164 1 97.62 240 ALA B C 1
ATOM 5048 O O . ALA B 1 240 ? 9.828 10.93 2.84 1 97.62 240 ALA B O 1
ATOM 5049 N N . PHE B 1 241 ? 11.062 12.195 4.184 1 96.56 241 PHE B N 1
ATOM 5050 C CA . PHE B 1 241 ? 9.93 12.57 5.02 1 96.56 241 PHE B CA 1
ATOM 5051 C C . PHE B 1 241 ? 9.281 13.852 4.52 1 96.56 241 PHE B C 1
ATOM 5053 O O . PHE B 1 241 ? 9.859 14.938 4.652 1 96.56 241 PHE B O 1
ATOM 5060 N N . GLY B 1 242 ? 8.141 13.719 3.934 1 92.25 242 GLY B N 1
ATOM 5061 C CA . GLY B 1 242 ? 7.348 14.883 3.568 1 92.25 242 GLY B CA 1
ATOM 5062 C C . GLY B 1 242 ? 7.918 15.648 2.393 1 92.25 242 GLY B C 1
ATOM 5063 O O . GLY B 1 242 ? 7.48 16.766 2.1 1 92.25 242 GLY B O 1
ATOM 5064 N N . SER B 1 243 ? 8.914 15.164 1.752 1 88.62 243 SER B N 1
ATOM 5065 C CA . SER B 1 243 ? 9.57 15.922 0.697 1 88.62 243 SER B CA 1
ATOM 5066 C C . SER B 1 243 ? 8.906 15.688 -0.654 1 88.62 243 SER B C 1
ATOM 5068 O O . SER B 1 243 ? 8.977 16.547 -1.542 1 88.62 243 SER B O 1
ATOM 5070 N N . ILE B 1 244 ? 8.188 14.578 -0.766 1 87.81 244 ILE B N 1
ATOM 5071 C CA . ILE B 1 244 ? 7.562 14.219 -2.035 1 87.81 244 ILE B CA 1
ATOM 5072 C C . ILE B 1 244 ? 6.512 15.266 -2.406 1 87.81 244 ILE B C 1
ATOM 5074 O O . ILE B 1 244 ? 6.199 15.453 -3.584 1 87.81 244 ILE B O 1
ATOM 5078 N N . GLU B 1 245 ? 5.992 15.938 -1.458 1 81.69 245 GLU B N 1
ATOM 5079 C CA . GLU B 1 245 ? 4.973 16.953 -1.676 1 81.69 245 GLU B CA 1
ATOM 5080 C C . GLU B 1 245 ? 5.523 18.109 -2.514 1 81.69 245 GLU B C 1
ATOM 5082 O O . GLU B 1 245 ? 4.758 18.844 -3.139 1 81.69 245 GLU B O 1
ATOM 5087 N N . HIS B 1 246 ? 6.801 18.203 -2.547 1 77.62 246 HIS B N 1
ATOM 5088 C CA . HIS B 1 246 ? 7.457 19.281 -3.271 1 77.62 246 HIS B CA 1
ATOM 5089 C C . HIS B 1 246 ? 7.996 18.797 -4.617 1 77.62 246 HIS B C 1
ATOM 5091 O O . HIS B 1 246 ? 8.68 19.547 -5.32 1 77.62 246 HIS B O 1
ATOM 5097 N N . MET B 1 247 ? 7.719 17.609 -4.938 1 77.12 247 MET B N 1
ATOM 5098 C CA . MET B 1 247 ? 8.25 17.016 -6.156 1 77.12 247 MET B CA 1
ATOM 5099 C C . MET B 1 247 ? 7.145 16.344 -6.973 1 77.12 247 MET B C 1
ATOM 5101 O O . MET B 1 247 ? 7.035 15.125 -7 1 77.12 247 MET B O 1
ATOM 5105 N N . PRO B 1 248 ? 6.473 17.109 -7.742 1 71.88 248 PRO B N 1
ATOM 5106 C CA . PRO B 1 248 ? 5.266 16.609 -8.398 1 71.88 248 PRO B CA 1
ATOM 5107 C C . PRO B 1 248 ? 5.57 15.727 -9.609 1 71.88 248 PRO B C 1
ATOM 5109 O O . PRO B 1 248 ? 4.695 15 -10.086 1 71.88 248 PRO B O 1
ATOM 5112 N N . ASP B 1 249 ? 6.746 15.867 -10.188 1 84.31 249 ASP B N 1
ATOM 5113 C CA . ASP B 1 249 ? 7.109 14.984 -11.289 1 84.31 249 ASP B CA 1
ATOM 5114 C C . ASP B 1 249 ? 7.594 13.633 -10.773 1 84.31 249 ASP B C 1
ATOM 5116 O O . ASP B 1 249 ? 8.797 13.406 -10.648 1 84.31 249 ASP B O 1
ATOM 5120 N N . TYR B 1 250 ? 6.656 12.812 -10.648 1 89.62 250 TYR B N 1
ATOM 5121 C CA . TYR B 1 250 ? 6.945 11.539 -10.016 1 89.62 250 TYR B CA 1
ATOM 5122 C C . TYR B 1 250 ? 7.836 10.672 -10.898 1 89.62 250 TYR B C 1
ATOM 5124 O O . TYR B 1 250 ? 8.602 9.844 -10.406 1 89.62 250 TYR B O 1
ATOM 5132 N N . ARG B 1 251 ? 7.719 10.812 -12.211 1 90.06 251 ARG B N 1
ATOM 5133 C CA . ARG B 1 251 ? 8.594 10.07 -13.117 1 90.06 251 ARG B CA 1
ATOM 5134 C C . ARG B 1 251 ? 10.055 10.469 -12.906 1 90.06 251 ARG B C 1
ATOM 5136 O O . ARG B 1 251 ? 10.93 9.609 -12.797 1 90.06 251 ARG B O 1
ATOM 5143 N N . ARG B 1 252 ? 10.234 11.766 -12.914 1 91.12 252 ARG B N 1
ATOM 5144 C CA . ARG B 1 252 ? 11.57 12.289 -12.664 1 91.12 252 ARG B CA 1
ATOM 5145 C C . ARG B 1 252 ? 12.07 11.875 -11.281 1 91.12 252 ARG B C 1
ATOM 5147 O O . ARG B 1 252 ? 13.25 11.555 -11.109 1 91.12 252 ARG B O 1
ATOM 5154 N N . TYR B 1 253 ? 11.195 11.977 -10.367 1 93.75 253 TYR B N 1
ATOM 5155 C CA . TYR B 1 253 ? 11.523 11.57 -9 1 93.75 253 TYR B CA 1
ATOM 5156 C C . TYR B 1 253 ? 11.984 10.125 -8.961 1 93.75 253 TYR B C 1
ATOM 5158 O O . TYR B 1 253 ? 13.031 9.812 -8.383 1 93.75 253 TYR B O 1
ATOM 5166 N N . ALA B 1 254 ? 11.227 9.188 -9.594 1 95.44 254 ALA B N 1
ATOM 5167 C CA . ALA B 1 254 ? 11.547 7.766 -9.609 1 95.44 254 ALA B CA 1
ATOM 5168 C C . ALA B 1 254 ? 12.906 7.52 -10.266 1 95.44 254 ALA B C 1
ATOM 5170 O O . ALA B 1 254 ? 13.703 6.719 -9.766 1 95.44 254 ALA B O 1
ATOM 5171 N N . ARG B 1 255 ? 13.125 8.203 -11.281 1 94.69 255 ARG B N 1
ATOM 5172 C CA . ARG B 1 255 ? 14.391 8.062 -11.992 1 94.69 255 ARG B CA 1
ATOM 5173 C C . ARG B 1 255 ? 15.562 8.469 -11.102 1 94.69 255 ARG B C 1
ATOM 5175 O O . ARG B 1 255 ? 16.594 7.777 -11.062 1 94.69 255 ARG B O 1
ATOM 5182 N N . ARG B 1 256 ? 15.391 9.57 -10.453 1 96.5 256 ARG B N 1
ATOM 5183 C CA . ARG B 1 256 ? 16.469 10.062 -9.609 1 96.5 256 ARG B CA 1
ATOM 5184 C C . ARG B 1 256 ? 16.734 9.125 -8.438 1 96.5 256 ARG B C 1
ATOM 5186 O O . ARG B 1 256 ? 17.875 8.836 -8.102 1 96.5 256 ARG B O 1
ATOM 5193 N N . VAL B 1 257 ? 15.742 8.695 -7.824 1 97.81 257 VAL B N 1
ATOM 5194 C CA . VAL B 1 257 ? 15.883 7.754 -6.715 1 97.81 257 VAL B CA 1
ATOM 5195 C C . VAL B 1 257 ? 16.594 6.492 -7.195 1 97.81 257 VAL B C 1
ATOM 5197 O O . VAL B 1 257 ? 17.484 5.973 -6.508 1 97.81 257 VAL B O 1
ATOM 5200 N N . TRP B 1 258 ? 16.156 6.016 -8.344 1 96.94 258 TRP B N 1
ATOM 5201 C CA . TRP B 1 258 ? 16.766 4.828 -8.93 1 96.94 258 TRP B CA 1
ATOM 5202 C C . TRP B 1 258 ? 18.281 4.996 -9.062 1 96.94 258 TRP B C 1
ATOM 5204 O O . TRP B 1 258 ? 19.047 4.102 -8.695 1 96.94 258 TRP B O 1
ATOM 5214 N N . ASP B 1 259 ? 18.703 6.129 -9.5 1 96.44 259 ASP B N 1
ATOM 5215 C CA . ASP B 1 259 ? 20.094 6.387 -9.828 1 96.44 259 ASP B CA 1
ATOM 5216 C C . ASP B 1 259 ? 20.938 6.52 -8.57 1 96.44 259 ASP B C 1
ATOM 5218 O O . ASP B 1 259 ? 22.156 6.27 -8.594 1 96.44 259 ASP B O 1
ATOM 5222 N N . ILE B 1 260 ? 20.375 6.824 -7.484 1 97.81 260 ILE B N 1
ATOM 5223 C CA . ILE B 1 260 ? 21.172 7.129 -6.305 1 97.81 260 ILE B CA 1
ATOM 5224 C C . ILE B 1 260 ? 21.25 5.902 -5.395 1 97.81 260 ILE B C 1
ATOM 5226 O O . ILE B 1 260 ? 22.031 5.859 -4.453 1 97.81 260 ILE B O 1
ATOM 5230 N N . LEU B 1 261 ? 20.453 4.914 -5.668 1 98.38 261 LEU B N 1
ATOM 5231 C CA . LEU B 1 261 ? 20.391 3.734 -4.809 1 98.38 261 LEU B CA 1
ATOM 5232 C C . LEU B 1 261 ? 21.172 2.58 -5.426 1 98.38 261 LEU B C 1
ATOM 5234 O O . LEU B 1 261 ? 21.156 2.393 -6.645 1 98.38 261 LEU B O 1
ATOM 5238 N N . LYS B 1 262 ? 21.781 1.77 -4.574 1 97.75 262 LYS B N 1
ATOM 5239 C CA . LYS B 1 262 ? 22.312 0.476 -4.988 1 97.75 262 LYS B CA 1
ATOM 5240 C C . LYS B 1 262 ? 21.188 -0.491 -5.355 1 97.75 262 LYS B C 1
ATOM 5242 O O . LYS B 1 262 ? 20.078 -0.374 -4.844 1 97.75 262 LYS B O 1
ATOM 5247 N N . PRO B 1 263 ? 21.5 -1.435 -6.324 1 95.75 263 PRO B N 1
ATOM 5248 C CA . PRO B 1 263 ? 20.531 -2.52 -6.445 1 95.75 263 PRO B CA 1
ATOM 5249 C C . PRO B 1 263 ? 20.203 -3.17 -5.102 1 95.75 263 PRO B C 1
ATOM 5251 O O . PRO B 1 263 ? 21.109 -3.441 -4.305 1 95.75 263 PRO B O 1
ATOM 5254 N N . GLY B 1 264 ? 18.938 -3.307 -4.824 1 96.88 264 GLY B N 1
ATOM 5255 C CA . GLY B 1 264 ? 18.516 -3.82 -3.531 1 96.88 264 GLY B CA 1
ATOM 5256 C C . GLY B 1 264 ? 18.297 -2.73 -2.5 1 96.88 264 GLY B C 1
ATOM 5257 O O . GLY B 1 264 ? 17.781 -2.996 -1.409 1 96.88 264 GLY B O 1
ATOM 5258 N N . GLY B 1 265 ? 18.703 -1.524 -2.871 1 98.56 265 GLY B N 1
ATOM 5259 C CA . GLY B 1 265 ? 18.469 -0.399 -1.981 1 98.56 265 GLY B CA 1
ATOM 5260 C C . GLY B 1 265 ? 17 -0.027 -1.871 1 98.56 265 GLY B C 1
ATOM 5261 O O . GLY B 1 265 ? 16.234 -0.208 -2.82 1 98.56 265 GLY B O 1
ATOM 5262 N N . ARG B 1 266 ? 16.609 0.547 -0.716 1 98.81 266 ARG B N 1
ATOM 5263 C CA . ARG B 1 266 ? 15.219 0.87 -0.458 1 98.81 266 ARG B CA 1
ATOM 5264 C C . ARG B 1 266 ? 15.031 2.371 -0.259 1 98.81 266 ARG B C 1
ATOM 5266 O O . ARG B 1 266 ? 15.977 3.078 0.092 1 98.81 266 ARG B O 1
ATOM 5273 N N . LEU B 1 267 ? 13.859 2.83 -0.562 1 98.81 267 LEU B N 1
ATOM 5274 C CA . LEU B 1 267 ? 13.375 4.168 -0.237 1 98.81 267 LEU B CA 1
ATOM 5275 C C . LEU B 1 267 ? 12.195 4.098 0.729 1 98.81 267 LEU B C 1
ATOM 5277 O O . LEU B 1 267 ? 11.234 3.361 0.493 1 98.81 267 LEU B O 1
ATOM 5281 N N . TYR B 1 268 ? 12.305 4.73 1.841 1 98.81 268 TYR B N 1
ATOM 5282 C CA . TYR B 1 268 ? 11.188 5.023 2.73 1 98.81 268 TYR B CA 1
ATOM 5283 C C . TYR B 1 268 ? 10.656 6.434 2.494 1 98.81 268 TYR B C 1
ATOM 5285 O O . TYR B 1 268 ? 11.359 7.418 2.732 1 98.81 268 TYR B O 1
ATOM 5293 N N . LEU B 1 269 ? 9.453 6.523 1.999 1 97.69 269 LEU B N 1
ATOM 5294 C CA . LEU B 1 269 ? 8.883 7.832 1.697 1 97.69 269 LEU B CA 1
ATOM 5295 C C . LEU B 1 269 ? 7.535 8.008 2.389 1 97.69 269 LEU B C 1
ATOM 5297 O O . LEU B 1 269 ? 6.734 7.07 2.439 1 97.69 269 LEU B O 1
ATOM 5301 N N . ASP B 1 270 ? 7.359 9.18 3.039 1 96.75 270 ASP B N 1
ATOM 5302 C CA . ASP B 1 270 ? 6.023 9.492 3.547 1 96.75 270 ASP B CA 1
ATOM 5303 C C . ASP B 1 270 ? 5.562 10.867 3.078 1 96.75 270 ASP B C 1
ATOM 5305 O O . ASP B 1 270 ? 6.352 11.641 2.533 1 96.75 270 ASP B O 1
ATOM 5309 N N . GLY B 1 271 ? 4.297 11.117 3.148 1 93.88 271 GLY B N 1
ATOM 5310 C CA . GLY B 1 271 ? 3.746 12.414 2.777 1 93.88 271 GLY B CA 1
ATOM 5311 C C . GLY B 1 271 ? 2.242 12.5 2.965 1 93.88 271 GLY B C 1
ATOM 5312 O O . GLY B 1 271 ? 1.58 11.484 3.184 1 93.88 271 GLY B O 1
ATOM 5313 N N . SER B 1 272 ? 1.822 13.695 2.994 1 92.31 272 SER B N 1
ATOM 5314 C CA . SER B 1 272 ? 0.385 13.945 2.951 1 92.31 272 SER B CA 1
ATOM 5315 C C . SER B 1 272 ? -0.178 13.688 1.557 1 92.31 272 SER B C 1
ATOM 5317 O O . SER B 1 272 ? 0.521 13.859 0.557 1 92.31 272 SER B O 1
ATOM 5319 N N . ALA B 1 273 ? -1.392 13.234 1.569 1 90.81 273 ALA B N 1
ATOM 5320 C CA . ALA B 1 273 ? -1.952 12.773 0.302 1 90.81 273 ALA B CA 1
ATOM 5321 C C . ALA B 1 273 ? -3.389 13.258 0.129 1 90.81 273 ALA B C 1
ATOM 5323 O O . ALA B 1 273 ? -4.078 13.539 1.112 1 90.81 273 ALA B O 1
ATOM 5324 N N . ALA B 1 274 ? -3.715 13.445 -1.093 1 84.12 274 ALA B N 1
ATOM 5325 C CA . ALA B 1 274 ? -5.094 13.664 -1.522 1 84.12 274 ALA B CA 1
ATOM 5326 C C . ALA B 1 274 ? -5.496 12.664 -2.6 1 84.12 274 ALA B C 1
ATOM 5328 O O . ALA B 1 274 ? -4.656 12.203 -3.377 1 84.12 274 ALA B O 1
ATOM 5329 N N . VAL B 1 275 ? -6.785 12.258 -2.559 1 76.06 275 VAL B N 1
ATOM 5330 C CA . VAL B 1 275 ? -7.25 11.273 -3.533 1 76.06 275 VAL B CA 1
ATOM 5331 C C . VAL B 1 275 ? -7.113 11.844 -4.945 1 76.06 275 VAL B C 1
ATOM 5333 O O . VAL B 1 275 ? -6.648 11.156 -5.855 1 76.06 275 VAL B O 1
ATOM 5336 N N . GLU B 1 276 ? -7.578 12.945 -5.172 1 65.5 276 GLU B N 1
ATOM 5337 C CA . GLU B 1 276 ? -7.391 13.594 -6.469 1 65.5 276 GLU B CA 1
ATOM 5338 C C . GLU B 1 276 ? -6.367 14.719 -6.379 1 65.5 276 GLU B C 1
ATOM 5340 O O . GLU B 1 276 ? -6.316 15.445 -5.379 1 65.5 276 GLU B O 1
ATOM 5345 N N . LYS B 1 277 ? -5.527 14.695 -7.41 1 55.03 277 LYS B N 1
ATOM 5346 C CA . LYS B 1 277 ? -4.492 15.719 -7.484 1 55.03 277 LYS B CA 1
ATOM 5347 C C . LYS B 1 277 ? -5.109 17.125 -7.512 1 55.03 277 LYS B C 1
ATOM 5349 O O . LYS B 1 277 ? -6.172 17.328 -8.102 1 55.03 277 LYS B O 1
ATOM 5354 N N . TYR B 1 278 ? -4.887 18.078 -6.512 1 47.78 278 TYR B N 1
ATOM 5355 C CA . TYR B 1 278 ? -5.152 19.5 -6.434 1 47.78 278 TYR B CA 1
ATOM 5356 C C . TYR B 1 278 ? -6.25 19.797 -5.418 1 47.78 278 TYR B C 1
ATOM 5358 O O . TYR B 1 278 ? -6.84 20.891 -5.43 1 47.78 278 TYR B O 1
ATOM 5366 N N . ALA B 1 279 ? -6.418 18.844 -4.586 1 48.66 279 ALA B N 1
ATOM 5367 C CA . ALA B 1 279 ? -7.469 19.062 -3.596 1 48.66 279 ALA B CA 1
ATOM 5368 C C . ALA B 1 279 ? -7.008 20.016 -2.502 1 48.66 279 ALA B C 1
ATOM 5370 O O . ALA B 1 279 ? -7.574 20.047 -1.407 1 48.66 279 ALA B O 1
ATOM 5371 N N . VAL B 1 280 ? -5.988 20.891 -2.701 1 49.41 280 VAL B N 1
ATOM 5372 C CA . VAL B 1 280 ? -5.621 21.766 -1.589 1 49.41 280 VAL B CA 1
ATOM 5373 C C . VAL B 1 280 ? -6.523 23 -1.571 1 49.41 280 VAL B C 1
ATOM 5375 O O . VAL B 1 280 ? -6.934 23.484 -2.625 1 49.41 280 VAL B O 1
ATOM 5378 N N . SER B 1 281 ? -6.922 23.484 -0.374 1 52.88 281 SER B N 1
ATOM 5379 C CA . SER B 1 281 ? -7.754 24.672 -0.21 1 52.88 281 SER B CA 1
ATOM 5380 C C . SER B 1 281 ? -7.055 25.922 -0.746 1 52.88 281 SER B C 1
ATOM 5382 O O . SER B 1 281 ? -5.824 25.969 -0.803 1 52.88 281 SER B O 1
ATOM 5384 N N . SER B 1 282 ? -7.801 26.906 -1.286 1 54.94 282 SER B N 1
ATOM 5385 C CA . SER B 1 282 ? -7.27 28.172 -1.783 1 54.94 282 SER B CA 1
ATOM 5386 C C . SER B 1 282 ? -6.441 28.875 -0.717 1 54.94 282 SER B C 1
ATOM 5388 O O . SER B 1 282 ? -5.422 29.5 -1.026 1 54.94 282 SER B O 1
ATOM 5390 N N . PHE B 1 283 ? -6.824 28.812 0.444 1 56.03 283 PHE B N 1
ATOM 5391 C CA . PHE B 1 283 ? -6.121 29.453 1.546 1 56.03 283 PHE B CA 1
ATOM 5392 C C . PHE B 1 283 ? -4.715 28.875 1.697 1 56.03 283 PHE B C 1
ATOM 5394 O O . PHE B 1 283 ? -3.736 29.625 1.745 1 56.03 283 PHE B O 1
ATOM 5401 N N . ALA B 1 284 ? -4.684 27.531 1.838 1 57.41 284 ALA B N 1
ATOM 5402 C CA . ALA B 1 284 ? -3.387 26.891 2.012 1 57.41 284 ALA B CA 1
ATOM 5403 C C . ALA B 1 284 ? -2.449 27.219 0.855 1 57.41 284 ALA B C 1
ATOM 5405 O O . ALA B 1 284 ? -1.26 27.469 1.064 1 57.41 284 ALA B O 1
ATOM 5406 N N . ARG B 1 285 ? -2.996 27.328 -0.228 1 57.44 285 ARG B N 1
ATOM 5407 C CA . ARG B 1 285 ? -2.24 27.594 -1.448 1 57.44 285 ARG B CA 1
ATOM 5408 C C . ARG B 1 285 ? -1.678 29.016 -1.446 1 57.44 285 ARG B C 1
ATOM 5410 O O . ARG B 1 285 ? -0.512 29.234 -1.785 1 57.44 285 ARG B O 1
ATOM 5417 N N . ASP B 1 286 ? -2.539 29.969 -1.006 1 56.44 286 ASP B N 1
ATOM 5418 C CA . ASP B 1 286 ? -2.205 31.391 -1.126 1 56.44 286 ASP B CA 1
ATOM 5419 C C . ASP B 1 286 ? -1.302 31.844 0.019 1 56.44 286 ASP B C 1
ATOM 5421 O O . ASP B 1 286 ? -0.455 32.719 -0.16 1 56.44 286 ASP B O 1
ATOM 5425 N N . TYR B 1 287 ? -1.532 31.219 1.062 1 56.44 287 TYR B N 1
ATOM 5426 C CA . TYR B 1 287 ? -0.914 31.844 2.229 1 56.44 287 TYR B CA 1
ATOM 5427 C C . TYR B 1 287 ? 0.137 30.922 2.84 1 56.44 287 TYR B C 1
ATOM 5429 O O . TYR B 1 287 ? 1.066 31.391 3.504 1 56.44 287 TYR B O 1
ATOM 5437 N N . ILE B 1 288 ? -0.197 29.656 2.652 1 55.06 288 ILE B N 1
ATOM 5438 C CA . ILE B 1 288 ? 0.667 28.766 3.41 1 55.06 288 ILE B CA 1
ATOM 5439 C C . ILE B 1 288 ? 1.65 28.078 2.465 1 55.06 288 ILE B C 1
ATOM 5441 O O . ILE B 1 288 ? 2.832 27.938 2.787 1 55.06 288 ILE B O 1
ATOM 5445 N N . TRP B 1 289 ? 1.021 27.625 1.376 1 51.16 289 TRP B N 1
ATOM 5446 C CA . TRP B 1 289 ? 1.837 26.781 0.5 1 51.16 289 TRP B CA 1
ATOM 5447 C C . TRP B 1 289 ? 2.156 27.516 -0.802 1 51.16 289 TRP B C 1
ATOM 5449 O O . TRP B 1 289 ? 1.626 27.172 -1.86 1 51.16 289 TRP B O 1
ATOM 5459 N N . ARG B 1 290 ? 2.58 28.766 -0.708 1 46.69 290 ARG B N 1
ATOM 5460 C CA . ARG B 1 290 ? 2.852 29.594 -1.869 1 46.69 290 ARG B CA 1
ATOM 5461 C C . ARG B 1 290 ? 3.754 28.875 -2.867 1 46.69 290 ARG B C 1
ATOM 5463 O O . ARG B 1 290 ? 3.906 29.328 -4.008 1 46.69 290 ARG B O 1
ATOM 5470 N N . GLY B 1 291 ? 4.078 27.609 -2.529 1 46.38 291 GLY B N 1
ATOM 5471 C CA . GLY B 1 291 ? 4.938 26.891 -3.455 1 46.38 291 GLY B CA 1
ATOM 5472 C C . GLY B 1 291 ? 4.266 25.688 -4.07 1 46.38 291 GLY B C 1
ATOM 5473 O O . GLY B 1 291 ? 3.062 25.484 -3.902 1 46.38 291 GLY B O 1
ATOM 5474 N N . THR B 1 292 ? 4.953 24.984 -5.102 1 47.38 292 THR B N 1
ATOM 5475 C CA . THR B 1 292 ? 4.578 23.797 -5.863 1 47.38 292 THR B CA 1
ATOM 5476 C C . THR B 1 292 ? 4.234 22.641 -4.934 1 47.38 292 THR B C 1
ATOM 5478 O O . THR B 1 292 ? 4.527 21.484 -5.238 1 47.38 292 THR B O 1
ATOM 5481 N N . HIS B 1 293 ? 3.738 23.062 -3.768 1 54.94 293 HIS B N 1
ATOM 5482 C CA . HIS B 1 293 ? 3.379 21.953 -2.877 1 54.94 293 HIS B CA 1
ATOM 5483 C C . HIS B 1 293 ? 2.078 21.297 -3.316 1 54.94 293 HIS B C 1
ATOM 5485 O O . HIS B 1 293 ? 1.1 21.984 -3.625 1 54.94 293 HIS B O 1
ATOM 5491 N N . THR B 1 294 ? 2.238 20.016 -3.762 1 65.31 294 THR B N 1
ATOM 5492 C CA . THR B 1 294 ? 1.044 19.219 -4.039 1 65.31 294 THR B CA 1
ATOM 5493 C C . THR B 1 294 ? 1.019 17.953 -3.178 1 65.31 294 THR B C 1
ATOM 5495 O O . THR B 1 294 ? 2.066 17.375 -2.895 1 65.31 294 THR B O 1
ATOM 5498 N N . PHE B 1 295 ? -0.083 17.844 -2.516 1 79.06 295 PHE B N 1
ATOM 5499 C CA . PHE B 1 295 ? -0.271 16.562 -1.835 1 79.06 295 PHE B CA 1
ATOM 5500 C C . PHE B 1 295 ? -0.011 15.398 -2.785 1 79.06 295 PHE B C 1
ATOM 5502 O O . PHE B 1 295 ? -0.291 15.492 -3.98 1 79.06 295 PHE B O 1
ATOM 5509 N N . MET B 1 296 ? 0.548 14.484 -2.277 1 86.44 296 MET B N 1
ATOM 5510 C CA . MET B 1 296 ? 0.82 13.344 -3.154 1 86.44 296 MET B CA 1
ATOM 5511 C C . MET B 1 296 ? -0.464 12.594 -3.48 1 86.44 296 MET B C 1
ATOM 5513 O O . MET B 1 296 ? -1.445 12.68 -2.74 1 86.44 296 MET B O 1
ATOM 5517 N N . THR B 1 297 ? -0.49 12.07 -4.641 1 87.81 297 THR B N 1
ATOM 5518 C CA . THR B 1 297 ? -1.418 11.008 -5.008 1 87.81 297 THR B CA 1
ATOM 5519 C C . THR B 1 297 ? -0.742 9.641 -4.91 1 87.81 297 THR B C 1
ATOM 5521 O O . THR B 1 297 ? 0.059 9.281 -5.773 1 87.81 297 THR B O 1
ATOM 5524 N N . VAL B 1 298 ? -1.102 8.969 -3.9 1 93.5 298 VAL B N 1
ATOM 5525 C CA . VAL B 1 298 ? -0.332 7.781 -3.539 1 93.5 298 VAL B CA 1
ATOM 5526 C C . VAL B 1 298 ? -0.335 6.785 -4.699 1 93.5 298 VAL B C 1
ATOM 5528 O O . VAL B 1 298 ? 0.688 6.164 -4.996 1 93.5 298 VAL B O 1
ATOM 5531 N N . GLN B 1 299 ? -1.478 6.633 -5.414 1 91.81 299 GLN B N 1
ATOM 5532 C CA . GLN B 1 299 ? -1.574 5.699 -6.531 1 91.81 299 GLN B CA 1
ATOM 5533 C C . GLN B 1 299 ? -0.652 6.109 -7.676 1 91.81 299 GLN B C 1
ATOM 5535 O O . GLN B 1 299 ? -0.069 5.258 -8.344 1 91.81 299 GLN B O 1
ATOM 5540 N N . ASP B 1 300 ? -0.53 7.387 -7.891 1 89.12 300 ASP B N 1
ATOM 5541 C CA . ASP B 1 300 ? 0.323 7.867 -8.969 1 89.12 300 ASP B CA 1
ATOM 5542 C C . ASP B 1 300 ? 1.801 7.703 -8.617 1 89.12 300 ASP B C 1
ATOM 5544 O O . ASP B 1 300 ? 2.617 7.379 -9.484 1 89.12 300 ASP B O 1
ATOM 5548 N N . VAL B 1 301 ? 2.117 7.953 -7.402 1 93.75 301 VAL B N 1
ATOM 5549 C CA . VAL B 1 301 ? 3.486 7.75 -6.945 1 93.75 301 VAL B CA 1
ATOM 5550 C C . VAL B 1 301 ? 3.871 6.281 -7.113 1 93.75 301 VAL B C 1
ATOM 5552 O O . VAL B 1 301 ? 4.93 5.969 -7.664 1 93.75 301 VAL B O 1
ATOM 5555 N N . ILE B 1 302 ? 3 5.434 -6.703 1 95.38 302 ILE B N 1
ATOM 5556 C CA . ILE B 1 302 ? 3.229 3.996 -6.793 1 95.38 302 ILE B CA 1
ATOM 5557 C C . ILE B 1 302 ? 3.41 3.594 -8.258 1 95.38 302 ILE B C 1
ATOM 5559 O O . ILE B 1 302 ? 4.332 2.846 -8.586 1 95.38 302 ILE B O 1
ATOM 5563 N N . ALA B 1 303 ? 2.57 4.082 -9.062 1 91.38 303 ALA B N 1
ATOM 5564 C CA . ALA B 1 303 ? 2.607 3.734 -10.484 1 91.38 303 ALA B CA 1
ATOM 5565 C C . ALA B 1 303 ? 3.961 4.078 -11.094 1 91.38 303 ALA B C 1
ATOM 5567 O O . ALA B 1 303 ? 4.562 3.252 -11.789 1 91.38 303 ALA B O 1
ATOM 5568 N N . GLU B 1 304 ? 4.43 5.27 -10.828 1 92.06 304 GLU B N 1
ATOM 5569 C CA . GLU B 1 304 ? 5.68 5.711 -11.438 1 92.06 304 GLU B CA 1
ATOM 5570 C C . GLU B 1 304 ? 6.867 4.93 -10.891 1 92.06 304 GLU B C 1
ATOM 5572 O O . GLU B 1 304 ? 7.809 4.617 -11.625 1 92.06 304 GLU B O 1
ATOM 5577 N N . LEU B 1 305 ? 6.844 4.641 -9.641 1 95.81 305 LEU B N 1
ATOM 5578 C CA . LEU B 1 305 ? 7.922 3.863 -9.047 1 95.81 305 LEU B CA 1
ATOM 5579 C C . LEU B 1 305 ? 7.945 2.447 -9.609 1 95.81 305 LEU B C 1
ATOM 5581 O O . LEU B 1 305 ? 9.008 1.941 -9.984 1 95.81 305 LEU B O 1
ATOM 5585 N N . LEU B 1 306 ? 6.781 1.832 -9.703 1 93.38 306 LEU B N 1
ATOM 5586 C CA . LEU B 1 306 ? 6.688 0.49 -10.273 1 93.38 306 LEU B CA 1
ATOM 5587 C C . LEU B 1 306 ? 7.125 0.483 -11.734 1 93.38 306 LEU B C 1
ATOM 5589 O O . LEU B 1 306 ? 7.891 -0.389 -12.148 1 93.38 306 LEU B O 1
ATOM 5593 N N . ASN B 1 307 ? 6.68 1.433 -12.461 1 87.94 307 ASN B N 1
ATOM 5594 C CA . ASN B 1 307 ? 7.004 1.515 -13.875 1 87.94 307 ASN B CA 1
ATOM 5595 C C . ASN B 1 307 ? 8.508 1.672 -14.102 1 87.94 307 ASN B C 1
ATOM 5597 O O . ASN B 1 307 ? 9.039 1.212 -15.109 1 87.94 307 ASN B O 1
ATOM 5601 N N . HIS B 1 308 ? 9.102 2.334 -13.172 1 92.38 308 HIS B N 1
ATOM 5602 C CA . HIS B 1 308 ? 10.539 2.555 -13.328 1 92.38 308 HIS B CA 1
ATOM 5603 C C . HIS B 1 308 ? 11.328 1.288 -13.016 1 92.38 308 HIS B C 1
ATOM 5605 O O . HIS B 1 308 ? 12.422 1.088 -13.539 1 92.38 308 HIS B O 1
ATOM 5611 N N . GLY B 1 309 ? 10.773 0.493 -12.117 1 92.62 309 GLY B N 1
ATOM 5612 C CA . GLY B 1 309 ? 11.469 -0.755 -11.844 1 92.62 309 GLY B CA 1
ATOM 5613 C C . GLY B 1 309 ? 11.555 -1.076 -10.359 1 92.62 309 GLY B C 1
ATOM 5614 O O . GLY B 1 309 ? 12.195 -2.055 -9.969 1 92.62 309 GLY B O 1
ATOM 5615 N N . PHE B 1 310 ? 10.93 -0.258 -9.547 1 96.12 310 PHE B N 1
ATOM 5616 C CA . PHE B 1 310 ? 10.93 -0.535 -8.117 1 96.12 310 PHE B CA 1
ATOM 5617 C C . PHE B 1 310 ? 9.914 -1.617 -7.773 1 96.12 310 PHE B C 1
ATOM 5619 O O . PHE B 1 310 ? 8.883 -1.745 -8.438 1 96.12 310 PHE B O 1
ATOM 5626 N N . ASP B 1 311 ? 10.227 -2.371 -6.746 1 95.81 311 ASP B N 1
ATOM 5627 C CA . ASP B 1 311 ? 9.211 -3.193 -6.09 1 95.81 311 ASP B CA 1
ATOM 5628 C C . ASP B 1 311 ? 8.523 -2.424 -4.965 1 95.81 311 ASP B C 1
ATOM 5630 O O . ASP B 1 311 ? 9.18 -1.733 -4.184 1 95.81 311 ASP B O 1
ATOM 5634 N N . LEU B 1 312 ? 7.246 -2.438 -4.945 1 97.69 312 LEU B N 1
ATOM 5635 C CA . LEU B 1 312 ? 6.496 -1.892 -3.818 1 97.69 312 LEU B CA 1
ATOM 5636 C C . LEU B 1 312 ? 6.449 -2.887 -2.664 1 97.69 312 LEU B C 1
ATOM 5638 O O . LEU B 1 312 ? 5.832 -3.947 -2.777 1 97.69 312 LEU B O 1
ATOM 5642 N N . LEU B 1 313 ? 7.031 -2.574 -1.538 1 98.19 313 LEU B N 1
ATOM 5643 C CA . LEU B 1 313 ? 7.102 -3.508 -0.419 1 98.19 313 LEU B CA 1
ATOM 5644 C C . LEU B 1 313 ? 5.941 -3.289 0.545 1 98.19 313 LEU B C 1
ATOM 5646 O O . LEU B 1 313 ? 5.379 -4.25 1.073 1 98.19 313 LEU B O 1
ATOM 5650 N N . ARG B 1 314 ? 5.648 -1.981 0.706 1 97.75 314 ARG B N 1
ATOM 5651 C CA . ARG B 1 314 ? 4.68 -1.667 1.751 1 97.75 314 ARG B CA 1
ATOM 5652 C C . ARG B 1 314 ? 4.043 -0.3 1.518 1 97.75 314 ARG B C 1
ATOM 5654 O O . ARG B 1 314 ? 4.707 0.625 1.044 1 97.75 314 ARG B O 1
ATOM 5661 N N . VAL B 1 315 ? 2.803 -0.214 1.846 1 98.44 315 VAL B N 1
ATOM 5662 C CA . VAL B 1 315 ? 2.121 1.06 2.051 1 98.44 315 VAL B CA 1
ATOM 5663 C C . VAL B 1 315 ? 1.357 1.03 3.373 1 98.44 315 VAL B C 1
ATOM 5665 O O . VAL B 1 315 ? 0.72 0.029 3.707 1 98.44 315 VAL B O 1
ATOM 5668 N N . ALA B 1 316 ? 1.457 2.037 4.121 1 98.44 316 ALA B N 1
ATOM 5669 C CA . ALA B 1 316 ? 0.722 2.143 5.379 1 98.44 316 ALA B CA 1
ATOM 5670 C C . ALA B 1 316 ? -0.018 3.475 5.469 1 98.44 316 ALA B C 1
ATOM 5672 O O . ALA B 1 316 ? 0.52 4.52 5.09 1 98.44 316 ALA B O 1
ATOM 5673 N N . ASN B 1 317 ? -1.205 3.391 5.934 1 98.12 317 ASN B N 1
ATOM 5674 C CA . ASN B 1 317 ? -1.987 4.594 6.191 1 98.12 317 ASN B CA 1
ATOM 5675 C C . ASN B 1 317 ? -1.589 5.25 7.512 1 98.12 317 ASN B C 1
ATOM 5677 O O . ASN B 1 317 ? -1.542 4.586 8.547 1 98.12 317 ASN B O 1
ATOM 5681 N N . GLU B 1 318 ? -1.305 6.52 7.414 1 98.44 318 GLU B N 1
ATOM 5682 C CA . GLU B 1 318 ? -0.859 7.227 8.609 1 98.44 318 GLU B CA 1
ATOM 5683 C C . GLU B 1 318 ? -1.653 8.516 8.812 1 98.44 318 GLU B C 1
ATOM 5685 O O . GLU B 1 318 ? -1.135 9.492 9.359 1 98.44 318 GLU B O 1
ATOM 5690 N N . THR B 1 319 ? -2.873 8.57 8.344 1 96.5 319 THR B N 1
ATOM 5691 C CA . THR B 1 319 ? -3.738 9.742 8.398 1 96.5 319 THR B CA 1
ATOM 5692 C C . THR B 1 319 ? -4.016 10.141 9.844 1 96.5 319 THR B C 1
ATOM 5694 O O . THR B 1 319 ? -3.902 11.32 10.195 1 96.5 319 THR B O 1
ATOM 5697 N N . ARG B 1 320 ? -4.348 9.203 10.68 1 97.19 320 ARG B N 1
ATOM 5698 C CA . ARG B 1 320 ? -4.598 9.484 12.094 1 97.19 320 ARG B CA 1
ATOM 5699 C C . ARG B 1 320 ? -3.354 10.039 12.773 1 97.19 320 ARG B C 1
ATOM 5701 O O . ARG B 1 320 ? -3.445 10.953 13.602 1 97.19 320 ARG B O 1
ATOM 5708 N N . ASP B 1 321 ? -2.266 9.523 12.375 1 98.56 321 ASP B N 1
ATOM 5709 C CA . ASP B 1 321 ? -1.001 9.961 12.953 1 98.56 321 ASP B CA 1
ATOM 5710 C C . ASP B 1 321 ? -0.717 11.422 12.609 1 98.56 321 ASP B C 1
ATOM 5712 O O . ASP B 1 321 ? -0.254 12.188 13.453 1 98.56 321 ASP B O 1
ATOM 5716 N N . TYR B 1 322 ? -0.97 11.75 11.367 1 97.75 322 TYR B N 1
ATOM 5717 C CA . TYR B 1 322 ? -0.743 13.133 10.969 1 97.75 322 TYR B CA 1
ATOM 5718 C C . TYR B 1 322 ? -1.727 14.07 11.656 1 97.75 322 TYR B C 1
ATOM 5720 O O . TYR B 1 322 ? -1.366 15.188 12.039 1 97.75 322 TYR B O 1
ATOM 5728 N N . HIS B 1 323 ? -2.949 13.641 11.859 1 96.06 323 HIS B N 1
ATOM 5729 C CA . HIS B 1 323 ? -3.92 14.422 12.617 1 96.06 323 HIS B CA 1
ATOM 5730 C C . HIS B 1 323 ? -3.408 14.734 14.016 1 96.06 323 HIS B C 1
ATOM 5732 O O . HIS B 1 323 ? -3.367 15.891 14.43 1 96.06 323 HIS B O 1
ATOM 5738 N N . LEU B 1 324 ? -2.979 13.727 14.648 1 98.12 324 LEU B N 1
ATOM 5739 C CA . LEU B 1 324 ? -2.543 13.875 16.031 1 98.12 324 LEU B CA 1
ATOM 5740 C C . LEU B 1 324 ? -1.286 14.734 16.109 1 98.12 324 LEU B C 1
ATOM 5742 O O . LEU B 1 324 ? -1.127 15.523 17.062 1 98.12 324 LEU B O 1
ATOM 5746 N N . THR B 1 325 ? -0.421 14.57 15.172 1 98.38 325 THR B N 1
ATOM 5747 C CA . THR B 1 325 ? 0.787 15.383 15.133 1 98.38 325 THR B CA 1
ATOM 5748 C C . THR B 1 325 ? 0.438 16.859 14.945 1 98.38 325 THR B C 1
ATOM 5750 O O . THR B 1 325 ? 0.924 17.719 15.688 1 98.38 325 THR B O 1
ATOM 5753 N N . MET B 1 326 ? -0.383 17.156 13.992 1 96.12 326 MET B N 1
ATOM 5754 C CA . MET B 1 326 ? -0.745 18.531 13.711 1 96.12 326 MET B CA 1
ATOM 5755 C C . MET B 1 326 ? -1.562 19.125 14.852 1 96.12 326 MET B C 1
ATOM 5757 O O . MET B 1 326 ? -1.471 20.328 15.133 1 96.12 326 MET B O 1
ATOM 5761 N N . LEU B 1 327 ? -2.35 18.281 15.516 1 95.81 327 LEU B N 1
ATOM 5762 C CA . LEU B 1 327 ? -3.062 18.734 16.703 1 95.81 327 LEU B CA 1
ATOM 5763 C C . LEU B 1 327 ? -2.088 19.219 17.766 1 95.81 327 LEU B C 1
ATOM 5765 O O . LEU B 1 327 ? -2.273 20.297 18.344 1 95.81 327 LEU B O 1
ATOM 5769 N N . GLU B 1 328 ? -1.07 18.484 17.953 1 97.75 328 GLU B N 1
ATOM 5770 C CA . GLU B 1 328 ? -0.074 18.859 18.953 1 97.75 328 GLU B CA 1
ATOM 5771 C C . GLU B 1 328 ? 0.706 20.094 18.5 1 97.75 328 GLU B C 1
ATOM 5773 O O . GLU B 1 328 ? 1.009 20.984 19.312 1 97.75 328 GLU B O 1
ATOM 5778 N N . TRP B 1 329 ? 1.069 20.125 17.219 1 97.38 329 TRP B N 1
ATOM 5779 C CA . TRP B 1 329 ? 1.717 21.328 16.688 1 97.38 329 TRP B CA 1
ATOM 5780 C C . TRP B 1 329 ? 0.861 22.562 16.938 1 97.38 329 TRP B C 1
ATOM 5782 O O . TRP B 1 329 ? 1.379 23.625 17.297 1 97.38 329 TRP B O 1
ATOM 5792 N N . SER B 1 330 ? -0.438 22.453 16.703 1 94.12 330 SER B N 1
ATOM 5793 C CA . SER B 1 330 ? -1.372 23.547 16.891 1 94.12 330 SER B CA 1
ATOM 5794 C C . SER B 1 330 ? -1.382 24.031 18.328 1 94.12 330 SER B C 1
ATOM 5796 O O . SER B 1 330 ? -1.311 25.234 18.594 1 94.12 330 SER B O 1
ATOM 5798 N N . LYS B 1 331 ? -1.448 23.141 19.234 1 95.38 331 LYS B N 1
ATOM 5799 C CA . LYS B 1 331 ? -1.453 23.469 20.656 1 95.38 331 LYS B CA 1
ATOM 5800 C C . LYS B 1 331 ? -0.16 24.172 21.062 1 95.38 331 LYS B C 1
ATOM 5802 O O . LYS B 1 331 ? -0.19 25.172 21.797 1 95.38 331 LYS B O 1
ATOM 5807 N N . ARG B 1 332 ? 0.911 23.672 20.594 1 97.19 332 ARG B N 1
ATOM 5808 C CA . ARG B 1 332 ? 2.211 24.234 20.953 1 97.19 332 ARG B CA 1
ATOM 5809 C C . ARG B 1 332 ? 2.408 25.609 20.328 1 97.19 332 ARG B C 1
ATOM 5811 O O . ARG B 1 332 ? 3.018 26.484 20.938 1 97.19 332 ARG B O 1
ATOM 5818 N N . LEU B 1 333 ? 1.95 25.719 19.094 1 95.31 333 LEU B N 1
ATOM 5819 C CA . LEU B 1 333 ? 1.992 27.047 18.484 1 95.31 333 LEU B CA 1
ATOM 5820 C C . LEU B 1 333 ? 1.22 28.047 19.328 1 95.31 333 LEU B C 1
ATOM 5822 O O . LEU B 1 333 ? 1.71 29.141 19.594 1 95.31 333 LEU B O 1
ATOM 5826 N N . ASP B 1 334 ? 0.023 27.688 19.75 1 93.5 334 ASP B N 1
ATOM 5827 C CA . ASP B 1 334 ? -0.813 28.578 20.547 1 93.5 334 ASP B CA 1
ATOM 5828 C C . ASP B 1 334 ? -0.156 28.891 21.891 1 93.5 334 ASP B C 1
ATOM 5830 O O . ASP B 1 334 ? -0.245 30.016 22.391 1 93.5 334 ASP B O 1
ATOM 5834 N N . ALA B 1 335 ? 0.509 27.906 22.484 1 95.44 335 ALA B N 1
ATOM 5835 C CA . ALA B 1 335 ? 1.192 28.094 23.766 1 95.44 335 ALA B CA 1
ATOM 5836 C C . ALA B 1 335 ? 2.367 29.047 23.625 1 95.44 335 ALA B C 1
ATOM 5838 O O . ALA B 1 335 ? 2.762 29.703 24.594 1 95.44 335 ALA B O 1
ATOM 5839 N N . SER B 1 336 ? 2.885 29.141 22.438 1 95.5 336 SER B N 1
ATOM 5840 C CA . SER B 1 336 ? 4.039 30 22.188 1 95.5 336 SER B CA 1
ATOM 5841 C C . SER B 1 336 ? 3.623 31.297 21.516 1 95.5 336 SER B C 1
ATOM 5843 O O . SER B 1 336 ? 4.441 31.953 20.859 1 95.5 336 SER B O 1
ATOM 5845 N N . LYS B 1 337 ? 2.418 31.672 21.594 1 94.19 337 LYS B N 1
ATOM 5846 C CA . LYS B 1 337 ? 1.83 32.781 20.875 1 94.19 337 LYS B CA 1
ATOM 5847 C C . LYS B 1 337 ? 2.639 34.062 21.094 1 94.19 337 LYS B C 1
ATOM 5849 O O . LYS B 1 337 ? 3.078 34.719 20.141 1 94.19 337 LYS B O 1
ATOM 5854 N N . GLU B 1 338 ? 2.891 34.438 22.328 1 95.94 338 GLU B N 1
ATOM 5855 C CA . GLU B 1 338 ? 3.555 35.688 22.641 1 95.94 338 GLU B CA 1
ATOM 5856 C C . GLU B 1 338 ? 4.965 35.75 22.062 1 95.94 338 GLU B C 1
ATOM 5858 O O . GLU B 1 338 ? 5.371 36.75 21.484 1 95.94 338 GLU B O 1
ATOM 5863 N N . ALA B 1 339 ? 5.641 34.656 22.219 1 94.69 339 ALA B N 1
ATOM 5864 C CA . ALA B 1 339 ? 7 34.562 21.688 1 94.69 339 ALA B CA 1
ATOM 5865 C C . ALA B 1 339 ? 7.004 34.688 20.172 1 94.69 339 ALA B C 1
ATOM 5867 O O . ALA B 1 339 ? 7.871 35.344 19.594 1 94.69 339 ALA B O 1
ATOM 5868 N N . ILE B 1 340 ? 6.07 34.031 19.516 1 93.69 340 ILE B N 1
ATOM 5869 C CA . ILE B 1 340 ? 5.984 34.031 18.062 1 93.69 340 ILE B CA 1
ATOM 5870 C C . ILE B 1 340 ? 5.625 35.438 17.562 1 93.69 340 ILE B C 1
ATOM 5872 O O . ILE B 1 340 ? 6.238 35.938 16.625 1 93.69 340 ILE B O 1
ATOM 5876 N N . ILE B 1 341 ? 4.668 36.062 18.234 1 93.44 341 ILE B N 1
ATOM 5877 C CA . ILE B 1 341 ? 4.262 37.406 17.828 1 93.44 341 ILE B CA 1
ATOM 5878 C C . ILE B 1 341 ? 5.426 38.375 18.031 1 93.44 341 ILE B C 1
ATOM 5880 O O . ILE B 1 341 ? 5.684 39.25 17.172 1 93.44 341 ILE B O 1
ATOM 5884 N N . ALA B 1 342 ? 6.137 38.219 19.109 1 94.06 342 ALA B N 1
ATOM 5885 C CA . ALA B 1 342 ? 7.281 39.094 19.406 1 94.06 342 ALA B CA 1
ATOM 5886 C C . ALA B 1 342 ? 8.383 38.906 18.359 1 94.06 342 ALA B C 1
ATOM 5888 O O . ALA B 1 342 ? 9.062 39.844 17.984 1 94.06 342 ALA B O 1
ATOM 5889 N N . GLY B 1 343 ? 8.531 37.719 17.969 1 90.94 343 GLY B N 1
ATOM 5890 C CA . GLY B 1 343 ? 9.641 37.406 17.078 1 90.94 343 GLY B CA 1
ATOM 5891 C C . GLY B 1 343 ? 9.289 37.562 15.617 1 90.94 343 GLY B C 1
ATOM 5892 O O . GLY B 1 343 ? 10.133 38 14.812 1 90.94 343 GLY B O 1
ATOM 5893 N N . TRP B 1 344 ? 8.055 37.25 15.125 1 90.81 344 TRP B N 1
ATOM 5894 C CA . TRP B 1 344 ? 7.75 37.125 13.695 1 90.81 344 TRP B CA 1
ATOM 5895 C C . TRP B 1 344 ? 6.504 37.938 13.344 1 90.81 344 TRP B C 1
ATOM 5897 O O . TRP B 1 344 ? 6.176 38.094 12.164 1 90.81 344 TRP B O 1
ATOM 5907 N N . GLY B 1 345 ? 5.832 38.5 14.336 1 91.06 345 GLY B N 1
ATOM 5908 C CA . GLY B 1 345 ? 4.66 39.344 14.078 1 91.06 345 GLY B CA 1
ATOM 5909 C C . GLY B 1 345 ? 3.355 38.562 14.203 1 91.06 345 GLY B C 1
ATOM 5910 O O . GLY B 1 345 ? 3.336 37.344 14.07 1 91.06 345 GLY B O 1
ATOM 5911 N N . GLU B 1 346 ? 2.326 39.312 14.43 1 91.69 346 GLU B N 1
ATOM 5912 C CA . GLU B 1 346 ? 1.007 38.719 14.664 1 91.69 346 GLU B CA 1
ATOM 5913 C C . GLU B 1 346 ? 0.454 38.094 13.406 1 91.69 346 GLU B C 1
ATOM 5915 O O . GLU B 1 346 ? -0.243 37.062 13.477 1 91.69 346 GLU B O 1
ATOM 5920 N N . GLU B 1 347 ? 0.675 38.625 12.281 1 87 347 GLU B N 1
ATOM 5921 C CA . GLU B 1 347 ? 0.169 38.062 11.031 1 87 347 GLU B CA 1
ATOM 5922 C C . GLU B 1 347 ? 0.723 36.656 10.781 1 87 347 GLU B C 1
ATOM 5924 O O . GLU B 1 347 ? -0.001 35.781 10.328 1 87 347 GLU B O 1
ATOM 5929 N N . VAL B 1 348 ? 2.045 36.5 11.078 1 86.62 348 VAL B N 1
ATOM 5930 C CA . VAL B 1 348 ? 2.672 35.188 10.906 1 86.62 348 VAL B CA 1
ATOM 5931 C C . VAL B 1 348 ? 2.033 34.156 11.852 1 86.62 348 VAL B C 1
ATOM 5933 O O . VAL B 1 348 ? 1.719 33.031 11.453 1 86.62 348 VAL B O 1
ATOM 5936 N N . TYR B 1 349 ? 1.852 34.625 13.086 1 90.38 349 TYR B N 1
ATOM 5937 C CA . TYR B 1 349 ? 1.194 33.75 14.055 1 90.38 349 TYR B CA 1
ATOM 5938 C C . TYR B 1 349 ? -0.179 33.312 13.555 1 90.38 349 TYR B C 1
ATOM 5940 O O . TYR B 1 349 ? -0.51 32.125 13.586 1 90.38 349 TYR B O 1
ATOM 5948 N N . ARG B 1 350 ? -0.989 34.219 13.062 1 87.25 350 ARG B N 1
ATOM 5949 C CA . ARG B 1 350 ? -2.35 33.938 12.609 1 87.25 350 ARG B CA 1
ATOM 5950 C C . ARG B 1 350 ? -2.348 33.031 11.383 1 87.25 350 ARG B C 1
ATOM 5952 O O . ARG B 1 350 ? -3.205 32.156 11.258 1 87.25 350 ARG B O 1
ATOM 5959 N N . LYS B 1 351 ? -1.463 33.25 10.508 1 84.88 351 LYS B N 1
ATOM 5960 C CA . LYS B 1 351 ? -1.334 32.406 9.32 1 84.88 351 LYS B CA 1
ATOM 5961 C C . LYS B 1 351 ? -1.074 30.953 9.695 1 84.88 351 LYS B C 1
ATOM 5963 O O . LYS B 1 351 ? -1.749 30.047 9.203 1 84.88 351 LYS B O 1
ATOM 5968 N N . PHE B 1 352 ? -0.131 30.734 10.578 1 88.88 352 PHE B N 1
ATOM 5969 C CA . PHE B 1 352 ? 0.248 29.375 10.938 1 88.88 352 PHE B CA 1
ATOM 5970 C C . PHE B 1 352 ? -0.808 28.75 11.836 1 88.88 352 PHE B C 1
ATOM 5972 O O . PHE B 1 352 ? -1.011 27.531 11.805 1 88.88 352 PHE B O 1
ATOM 5979 N N . ARG B 1 353 ? -1.406 29.578 12.664 1 89 353 ARG B N 1
ATOM 5980 C CA . ARG B 1 353 ? -2.516 29.062 13.461 1 89 353 ARG B CA 1
ATOM 5981 C C . ARG B 1 353 ? -3.613 28.5 12.562 1 89 353 ARG B C 1
ATOM 5983 O O . ARG B 1 353 ? -4.102 27.391 12.797 1 89 353 ARG B O 1
ATOM 5990 N N . LEU B 1 354 ? -3.975 29.266 11.562 1 83.38 354 LEU B N 1
ATOM 5991 C CA . LEU B 1 354 ? -4.984 28.812 10.617 1 83.38 354 LEU B CA 1
ATOM 5992 C C . LEU B 1 354 ? -4.523 27.547 9.883 1 83.38 354 LEU B C 1
ATOM 5994 O O . LEU B 1 354 ? -5.305 26.625 9.695 1 83.38 354 LEU B O 1
ATOM 5998 N N . PHE B 1 355 ? -3.303 27.547 9.523 1 83.5 355 PHE B N 1
ATOM 5999 C CA . PHE B 1 355 ? -2.723 26.438 8.789 1 83.5 355 PHE B CA 1
ATOM 6000 C C . PHE B 1 355 ? -2.74 25.156 9.625 1 83.5 355 PHE B C 1
ATOM 6002 O O . PHE B 1 355 ? -3.193 24.109 9.164 1 83.5 355 PHE B O 1
ATOM 6009 N N . LEU B 1 356 ? -2.287 25.234 10.781 1 90.38 356 LEU B N 1
ATOM 6010 C CA . LEU B 1 356 ? -2.123 24.047 11.609 1 90.38 356 LEU B CA 1
ATOM 6011 C C . LEU B 1 356 ? -3.473 23.531 12.102 1 90.38 356 LEU B C 1
ATOM 6013 O O . LEU B 1 356 ? -3.758 22.344 12.016 1 90.38 356 LEU B O 1
ATOM 6017 N N . TRP B 1 357 ? -4.309 24.438 12.586 1 87.06 357 TRP B N 1
ATOM 6018 C CA . TRP B 1 357 ? -5.625 24.016 13.055 1 87.06 357 TRP B CA 1
ATOM 6019 C C . TRP B 1 357 ? -6.484 23.547 11.891 1 87.06 357 TRP B C 1
ATOM 6021 O O . TRP B 1 357 ? -7.25 22.578 12.023 1 87.06 357 TRP B O 1
ATOM 6031 N N . GLY B 1 358 ? -6.391 24.219 10.805 1 82.56 358 GLY B N 1
ATOM 6032 C CA . GLY B 1 358 ? -7.082 23.766 9.609 1 82.56 358 GLY B CA 1
ATOM 6033 C C . GLY B 1 358 ? -6.559 22.438 9.086 1 82.56 358 GLY B C 1
ATOM 6034 O O . GLY B 1 358 ? -7.336 21.578 8.664 1 82.56 358 GLY B O 1
ATOM 6035 N N . GLY B 1 359 ? -5.273 22.312 9.102 1 85.38 359 GLY B N 1
ATOM 6036 C CA . GLY B 1 359 ? -4.648 21.094 8.633 1 85.38 359 GLY B CA 1
ATOM 6037 C C . GLY B 1 359 ? -5.016 19.875 9.453 1 85.38 359 GLY B C 1
ATOM 6038 O O . GLY B 1 359 ? -5.344 18.812 8.906 1 85.38 359 GLY B O 1
ATOM 6039 N N . GLN B 1 360 ? -4.867 20.094 10.805 1 89.81 360 GLN B N 1
ATOM 6040 C CA . GLN B 1 360 ? -5.223 18.953 11.641 1 89.81 360 GLN B CA 1
ATOM 6041 C C . GLN B 1 360 ? -6.672 18.531 11.414 1 89.81 360 GLN B C 1
ATOM 6043 O O . GLN B 1 360 ? -6.992 17.344 11.438 1 89.81 360 GLN B O 1
ATOM 6048 N N . HIS B 1 361 ? -7.582 19.469 11.18 1 85.44 361 HIS B N 1
ATOM 6049 C CA . HIS B 1 361 ? -8.977 19.156 10.914 1 85.44 361 HIS B CA 1
ATOM 6050 C C . HIS B 1 361 ? -9.133 18.406 9.594 1 85.44 361 HIS B C 1
ATOM 6052 O O . HIS B 1 361 ? -9.953 17.484 9.484 1 85.44 361 HIS B O 1
ATOM 6058 N N . ALA B 1 362 ? -8.398 18.828 8.625 1 84.44 362 ALA B N 1
ATOM 6059 C CA . ALA B 1 362 ? -8.453 18.172 7.316 1 84.44 362 ALA B CA 1
ATOM 6060 C C . ALA B 1 362 ? -8.094 16.703 7.43 1 84.44 362 ALA B C 1
ATOM 6062 O O . ALA B 1 362 ? -8.711 15.852 6.785 1 84.44 362 ALA B O 1
ATOM 6063 N N . PHE B 1 363 ? -7.121 16.391 8.211 1 90.56 363 PHE B N 1
ATOM 6064 C CA . PHE B 1 363 ? -6.758 15 8.438 1 90.56 363 PHE B CA 1
ATOM 6065 C C . PHE B 1 363 ? -7.828 14.289 9.258 1 90.56 363 PHE B C 1
ATOM 6067 O O . PHE B 1 363 ? -8.164 13.141 8.984 1 90.56 363 PHE B O 1
ATOM 6074 N N . LYS B 1 364 ? -8.328 15 10.172 1 89.06 364 LYS B N 1
ATOM 6075 C CA . LYS B 1 364 ? -9.344 14.43 11.062 1 89.06 364 LYS B CA 1
ATOM 6076 C C . LYS B 1 364 ? -10.562 13.953 10.281 1 89.06 364 LYS B C 1
ATOM 6078 O O . LYS B 1 364 ? -11.094 12.875 10.547 1 89.06 364 LYS B O 1
ATOM 6083 N N . VAL B 1 365 ? -10.93 14.75 9.32 1 82.31 365 VAL B N 1
ATOM 6084 C CA . VAL B 1 365 ? -12.164 14.445 8.602 1 82.31 365 VAL B CA 1
ATOM 6085 C C . VAL B 1 365 ? -11.844 13.711 7.305 1 82.31 365 VAL B C 1
ATOM 6087 O O . VAL B 1 365 ? -12.703 13.57 6.43 1 82.31 365 VAL B O 1
ATOM 6090 N N . ASN B 1 366 ? -10.625 13.359 7.062 1 86.62 366 ASN B N 1
ATOM 6091 C CA . ASN B 1 366 ? -10.164 12.523 5.957 1 86.62 366 ASN B CA 1
ATOM 6092 C C . ASN B 1 366 ? -10.219 13.273 4.629 1 86.62 366 ASN B C 1
ATOM 6094 O O . ASN B 1 366 ? -10.32 12.656 3.568 1 86.62 366 ASN B O 1
ATOM 6098 N N . SER B 1 367 ? -10.203 14.547 4.738 1 81.25 367 SER B N 1
ATOM 6099 C CA . SER B 1 367 ? -10.039 15.336 3.523 1 81.25 367 SER B CA 1
ATOM 6100 C C . SER B 1 367 ? -8.602 15.297 3.021 1 81.25 367 SER B C 1
ATOM 6102 O O . SER B 1 367 ? -8.344 15.453 1.826 1 81.25 367 SER B O 1
ATOM 6104 N N . LEU B 1 368 ? -7.75 15.141 3.943 1 86.75 368 LEU B N 1
ATOM 6105 C CA . LEU B 1 368 ? -6.352 14.828 3.674 1 86.75 368 LEU B CA 1
ATOM 6106 C C . LEU B 1 368 ? -5.965 13.484 4.27 1 86.75 368 LEU B C 1
ATOM 6108 O O . LEU B 1 368 ? -6.496 13.086 5.312 1 86.75 368 LEU B O 1
ATOM 6112 N N . GLN B 1 369 ? -5.113 12.883 3.555 1 93.31 369 GLN B N 1
ATOM 6113 C CA . GLN B 1 369 ? -4.59 11.609 4.023 1 93.31 369 GLN B CA 1
ATOM 6114 C C . GLN B 1 369 ? -3.068 11.641 4.133 1 93.31 369 GLN B C 1
ATOM 6116 O O . GLN B 1 369 ? -2.436 12.633 3.754 1 93.31 369 GLN B O 1
ATOM 6121 N N . ALA B 1 370 ? -2.539 10.625 4.734 1 96.44 370 ALA B N 1
ATOM 6122 C CA . ALA B 1 370 ? -1.091 10.469 4.848 1 96.44 370 ALA B CA 1
ATOM 6123 C C . ALA B 1 370 ? -0.69 9 4.75 1 96.44 370 ALA B C 1
ATOM 6125 O O . ALA B 1 370 ? -1.375 8.125 5.285 1 96.44 370 ALA B O 1
ATOM 6126 N N . TYR B 1 371 ? 0.36 8.773 4.039 1 97.69 371 TYR B N 1
ATOM 6127 C CA . TYR B 1 371 ? 0.879 7.422 3.85 1 97.69 371 TYR B CA 1
ATOM 6128 C C . TYR B 1 371 ? 2.4 7.402 3.951 1 97.69 371 TYR B C 1
ATOM 6130 O O . TYR B 1 371 ? 3.055 8.422 3.73 1 97.69 371 TYR B O 1
ATOM 6138 N N . HIS B 1 372 ? 2.904 6.277 4.355 1 98.25 372 HIS B N 1
ATOM 6139 C CA . HIS B 1 372 ? 4.277 6.004 3.957 1 98.25 372 HIS B CA 1
ATOM 6140 C C . HIS B 1 372 ? 4.352 4.777 3.051 1 98.25 372 HIS B C 1
ATOM 6142 O O . HIS B 1 372 ? 3.465 3.924 3.078 1 98.25 372 HIS B O 1
ATOM 6148 N N . LEU B 1 373 ? 5.305 4.723 2.213 1 97.88 373 LEU B N 1
ATOM 6149 C CA . LEU B 1 373 ? 5.582 3.564 1.37 1 97.88 373 LEU B CA 1
ATOM 6150 C C . LEU B 1 373 ? 7.059 3.193 1.419 1 97.88 373 LEU B C 1
ATOM 6152 O O . LEU B 1 373 ? 7.91 4.051 1.667 1 97.88 373 LEU B O 1
ATOM 6156 N N . VAL B 1 374 ? 7.332 1.956 1.271 1 98.81 374 VAL B N 1
ATOM 6157 C CA . VAL B 1 374 ? 8.688 1.432 1.13 1 98.81 374 VAL B CA 1
ATOM 6158 C C . VAL B 1 374 ? 8.82 0.713 -0.21 1 98.81 374 VAL B C 1
ATOM 6160 O O . VAL B 1 374 ? 8.023 -0.165 -0.537 1 98.81 374 VAL B O 1
ATOM 6163 N N . VAL B 1 375 ? 9.781 1.151 -0.965 1 98.5 375 VAL B N 1
ATOM 6164 C CA . VAL B 1 375 ? 10.047 0.506 -2.246 1 98.5 375 VAL B CA 1
ATOM 6165 C C . VAL B 1 375 ? 11.5 0.049 -2.305 1 98.5 375 VAL B C 1
ATOM 6167 O O . VAL B 1 375 ? 12.344 0.56 -1.568 1 98.5 375 VAL B O 1
ATOM 6170 N N . GLU B 1 376 ? 11.766 -0.868 -3.164 1 98.25 376 GLU B N 1
ATOM 6171 C CA . GLU B 1 376 ? 13.109 -1.422 -3.328 1 98.25 376 GLU B CA 1
ATOM 6172 C C . GLU B 1 376 ? 13.547 -1.381 -4.789 1 98.25 376 GLU B C 1
ATOM 6174 O O . GLU B 1 376 ? 12.789 -1.769 -5.684 1 98.25 376 GLU B O 1
ATOM 6179 N N . ARG B 1 377 ? 14.703 -0.827 -5.008 1 97.12 377 ARG B N 1
ATOM 6180 C CA . ARG B 1 377 ? 15.289 -0.86 -6.344 1 97.12 377 ARG B CA 1
ATOM 6181 C C . ARG B 1 377 ? 15.648 -2.287 -6.746 1 97.12 377 ARG B C 1
ATOM 6183 O O . ARG B 1 377 ? 16.469 -2.936 -6.09 1 97.12 377 ARG B O 1
ATOM 6190 N N . THR B 1 378 ? 15.055 -2.723 -7.832 1 92.88 378 THR B N 1
ATOM 6191 C CA . THR B 1 378 ? 15.344 -4.074 -8.305 1 92.88 378 THR B CA 1
ATOM 6192 C C . THR B 1 378 ? 16.594 -4.094 -9.164 1 92.88 378 THR B C 1
ATOM 6194 O O . THR B 1 378 ? 17.328 -3.096 -9.242 1 92.88 378 THR B O 1
ATOM 6197 N N . ALA B 1 379 ? 16.875 -5.262 -9.68 1 85.19 379 ALA B N 1
ATOM 6198 C CA . ALA B 1 379 ? 18.094 -5.426 -10.469 1 85.19 379 ALA B CA 1
ATOM 6199 C C . ALA B 1 379 ? 17.922 -4.859 -11.875 1 85.19 379 ALA B C 1
ATOM 6201 O O . ALA B 1 379 ? 18.906 -4.543 -12.555 1 85.19 379 ALA B O 1
ATOM 6202 N N . ALA B 1 380 ? 16.656 -4.785 -12.289 1 77.75 380 ALA B N 1
ATOM 6203 C CA . ALA B 1 380 ? 16.438 -4.316 -13.648 1 77.75 380 ALA B CA 1
ATOM 6204 C C . ALA B 1 380 ? 15.328 -3.27 -13.695 1 77.75 380 ALA B C 1
ATOM 6206 O O . ALA B 1 380 ? 14.398 -3.301 -12.883 1 77.75 380 ALA B O 1
ATOM 6207 N N . LYS B 1 381 ? 15.555 -2.342 -14.664 1 76.88 381 LYS B N 1
ATOM 6208 C CA . LYS B 1 381 ? 14.531 -1.316 -14.859 1 76.88 381 LYS B CA 1
ATOM 6209 C C . LYS B 1 381 ? 13.219 -1.931 -15.328 1 76.88 381 LYS B C 1
ATOM 6211 O O . LYS B 1 381 ? 13.203 -3.025 -15.891 1 76.88 381 LYS B O 1
ATOM 6216 N N . GLY B 1 382 ? 12.141 -1.279 -14.883 1 67.12 382 GLY B N 1
ATOM 6217 C CA . GLY B 1 382 ? 10.805 -1.766 -15.195 1 67.12 382 GLY B CA 1
ATOM 6218 C C . GLY B 1 382 ? 10.477 -1.671 -16.672 1 67.12 382 GLY B C 1
ATOM 6219 O O . GLY B 1 382 ? 11.297 -1.223 -17.469 1 67.12 382 GLY B O 1
ATOM 6220 N N . PRO B 1 383 ? 9.305 -2.383 -17 1 58.31 383 PRO B N 1
ATOM 6221 C CA . PRO B 1 383 ? 8.883 -2.344 -18.391 1 58.31 383 PRO B CA 1
ATOM 6222 C C . PRO B 1 383 ? 8.633 -0.924 -18.906 1 58.31 383 PRO B C 1
ATOM 6224 O O . PRO B 1 383 ? 8.227 -0.055 -18.125 1 58.31 383 PRO B O 1
ATOM 6227 N N . ARG B 1 384 ? 9.453 -0.461 -19.906 1 49.56 384 ARG B N 1
ATOM 6228 C CA . ARG B 1 384 ? 9.141 0.82 -20.531 1 49.56 384 ARG B CA 1
ATOM 6229 C C . ARG B 1 384 ? 7.691 0.859 -21 1 49.56 384 ARG B C 1
ATOM 6231 O O . ARG B 1 384 ? 7.219 -0.072 -21.656 1 49.56 384 ARG B O 1
ATOM 6238 N N . PRO B 1 385 ? 6.863 1.727 -20.281 1 47.53 385 PRO B N 1
ATOM 6239 C CA . PRO B 1 385 ? 5.469 1.757 -20.734 1 47.53 385 PRO B CA 1
ATOM 6240 C C . PRO B 1 385 ? 5.344 1.682 -22.266 1 47.53 385 PRO B C 1
ATOM 6242 O O . PRO B 1 385 ? 6.215 2.178 -22.984 1 47.53 385 PRO B O 1
ATOM 6245 N N . SER B 1 386 ? 4.57 0.807 -22.703 1 42.38 386 SER B N 1
ATOM 6246 C CA . SER B 1 386 ? 4.332 0.811 -24.156 1 42.38 386 SER B CA 1
ATOM 6247 C C . SER B 1 386 ? 4 2.213 -24.656 1 42.38 386 SER B C 1
ATOM 6249 O O . SER B 1 386 ? 3.521 3.053 -23.891 1 42.38 386 SER B O 1
ATOM 6251 N N . THR B 1 387 ? 4.52 2.541 -25.766 1 41 387 THR B N 1
ATOM 6252 C CA . THR B 1 387 ? 4.379 3.83 -26.438 1 41 387 THR B CA 1
ATOM 6253 C C . THR B 1 387 ? 2.951 4.355 -26.297 1 41 387 THR B C 1
ATOM 6255 O O . THR B 1 387 ? 2.746 5.531 -25.984 1 41 387 THR B O 1
ATOM 6258 N N . PRO B 1 388 ? 1.965 3.604 -26.484 1 38.25 388 PRO B N 1
ATOM 6259 C CA . PRO B 1 388 ? 0.617 4.176 -26.438 1 38.25 388 PRO B CA 1
ATOM 6260 C C . PRO B 1 388 ? 0.221 4.621 -25.031 1 38.25 388 PRO B C 1
ATOM 6262 O O . PRO B 1 388 ? -0.435 5.652 -24.859 1 38.25 388 PRO B O 1
ATOM 6265 N N . ARG B 1 389 ? 0.533 3.939 -24.078 1 43.72 389 ARG B N 1
ATOM 6266 C CA . ARG B 1 389 ? 0.128 4.316 -22.734 1 43.72 389 ARG B CA 1
ATOM 6267 C C . ARG B 1 389 ? 0.873 5.559 -22.266 1 43.72 389 ARG B C 1
ATOM 6269 O O . ARG B 1 389 ? 0.328 6.371 -21.5 1 43.72 389 ARG B O 1
ATOM 6276 N N . ARG B 1 390 ? 2.068 5.605 -22.766 1 43.84 390 ARG B N 1
ATOM 6277 C CA . ARG B 1 390 ? 2.77 6.863 -22.531 1 43.84 390 ARG B CA 1
ATOM 6278 C C . ARG B 1 390 ? 2.008 8.039 -23.141 1 43.84 390 ARG B C 1
ATOM 6280 O O . ARG B 1 390 ? 1.92 9.109 -22.547 1 43.84 390 ARG B O 1
ATOM 6287 N N . ILE B 1 391 ? 1.622 7.742 -24.234 1 37.94 391 ILE B N 1
ATOM 6288 C CA . ILE B 1 391 ? 0.895 8.797 -24.922 1 37.94 391 ILE B CA 1
ATOM 6289 C C . ILE B 1 391 ? -0.424 9.078 -24.203 1 37.94 391 ILE B C 1
ATOM 6291 O O . ILE B 1 391 ? -0.793 10.234 -24 1 37.94 391 ILE B O 1
ATOM 6295 N N . PHE B 1 392 ? -1.02 8.094 -23.812 1 37.66 392 PHE B N 1
ATOM 6296 C CA . PHE B 1 392 ? -2.332 8.266 -23.203 1 37.66 392 PHE B CA 1
ATOM 6297 C C . PHE B 1 392 ? -2.203 8.844 -21.797 1 37.66 392 PHE B C 1
ATOM 6299 O O . PHE B 1 392 ? -3.018 9.672 -21.391 1 37.66 392 PHE B O 1
ATOM 6306 N N . ARG B 1 393 ? -1.313 8.336 -21.078 1 40.38 393 ARG B N 1
ATOM 6307 C CA . ARG B 1 393 ? -1.065 8.945 -19.781 1 40.38 393 ARG B CA 1
ATOM 6308 C C . ARG B 1 393 ? -0.639 10.406 -19.922 1 40.38 393 ARG B C 1
ATOM 6310 O O . ARG B 1 393 ? -1.076 11.266 -19.156 1 40.38 393 ARG B O 1
ATOM 6317 N N . ALA B 1 394 ? 0.281 10.57 -20.875 1 40.47 394 ALA B N 1
ATOM 6318 C CA . ALA B 1 394 ? 0.716 11.93 -21.172 1 40.47 394 ALA B CA 1
ATOM 6319 C C . ALA B 1 394 ? -0.466 12.812 -21.578 1 40.47 394 ALA B C 1
ATOM 6321 O O . ALA B 1 394 ? -0.552 13.969 -21.156 1 40.47 394 ALA B O 1
ATOM 6322 N N . LEU B 1 395 ? -1.201 12.227 -22.297 1 36.59 395 LEU B N 1
ATOM 6323 C CA . LEU B 1 395 ? -2.371 12.984 -22.734 1 36.59 395 LEU B CA 1
ATOM 6324 C C . LEU B 1 395 ? -3.348 13.18 -21.578 1 36.59 395 LEU B C 1
ATOM 6326 O O . LEU B 1 395 ? -4.031 14.203 -21.5 1 36.59 395 LEU B O 1
ATOM 6330 N N . GLY B 1 396 ? -3.459 12.227 -20.719 1 35.53 396 GLY B N 1
ATOM 6331 C CA . GLY B 1 396 ? -4.316 12.359 -19.547 1 35.53 396 GLY B CA 1
ATOM 6332 C C . GLY B 1 396 ? -3.795 13.367 -18.531 1 35.53 396 GLY B C 1
ATOM 6333 O O . GLY B 1 396 ? -4.574 14.023 -17.844 1 35.53 396 GLY B O 1
ATOM 6334 N N . GLU B 1 397 ? -2.533 13.406 -18.297 1 34.22 397 GLU B N 1
ATOM 6335 C CA . GLU B 1 397 ? -1.916 14.406 -17.438 1 34.22 397 GLU B CA 1
ATOM 6336 C C . GLU B 1 397 ? -2.082 15.812 -18.016 1 34.22 397 GLU B C 1
ATOM 6338 O O . GLU B 1 397 ? -2.025 16.797 -17.281 1 34.22 397 GLU B O 1
ATOM 6343 N N . LEU B 1 398 ? -2.131 15.961 -19.297 1 29.75 398 LEU B N 1
ATOM 6344 C CA . LEU B 1 398 ? -2.295 17.266 -19.922 1 29.75 398 LEU B CA 1
ATOM 6345 C C . LEU B 1 398 ? -3.727 17.766 -19.766 1 29.75 398 LEU B C 1
ATOM 6347 O O . LEU B 1 398 ? -4.016 18.938 -20.047 1 29.75 398 LEU B O 1
ATOM 6351 N N . CYS B 1 399 ? -4.586 16.875 -19.547 1 29.25 399 CYS B N 1
ATOM 6352 C CA . CYS B 1 399 ? -5.938 17.391 -19.359 1 29.25 399 CYS B CA 1
ATOM 6353 C C . CYS B 1 399 ? -6.277 17.531 -17.891 1 29.25 399 CYS B C 1
ATOM 6355 O O . CYS B 1 399 ? -5.879 16.703 -17.062 1 29.25 399 CYS B O 1
#

Solvent-accessible surface area (backbone atoms only — not comparable to full-atom values): 41472 Å² total; per-residue (Å²): 132,80,70,73,72,67,78,76,73,65,56,89,59,46,50,63,31,54,54,52,65,32,92,50,22,20,36,39,34,40,61,86,67,53,69,44,77,13,54,72,72,75,61,48,30,36,39,37,26,67,34,76,68,40,53,65,35,50,83,39,67,52,39,46,46,49,33,35,35,71,54,32,29,45,77,46,70,47,61,64,58,56,56,54,48,48,68,71,46,56,90,72,57,87,73,70,89,58,69,76,64,42,69,72,45,77,74,55,40,81,74,28,74,62,57,58,69,45,85,57,76,86,50,58,60,61,59,56,60,60,31,36,36,86,78,41,40,53,89,51,61,28,43,60,92,46,95,82,54,52,60,48,55,9,39,50,44,37,51,51,49,50,43,57,76,62,63,68,48,64,74,37,38,34,36,28,42,47,36,58,57,31,28,64,41,58,59,39,19,77,56,43,20,38,23,39,33,30,23,78,47,66,68,33,44,52,50,30,48,49,49,30,64,75,67,65,46,44,58,48,67,42,85,44,54,73,90,72,65,74,68,94,60,60,24,49,30,36,35,25,58,45,38,55,24,63,45,81,54,38,59,63,49,36,51,51,54,54,69,42,32,34,74,68,11,30,38,42,37,30,32,50,24,26,84,50,84,48,72,68,56,68,41,48,40,68,62,59,38,62,17,29,62,38,58,32,32,66,37,58,49,48,41,31,32,34,41,53,20,31,44,67,48,36,34,39,51,36,25,68,26,38,16,54,36,29,46,48,30,32,52,32,43,62,75,39,40,67,62,42,30,73,72,66,31,61,47,52,46,40,46,50,49,51,46,28,47,49,46,17,47,32,23,68,72,60,67,29,37,24,36,37,38,33,34,30,34,44,91,53,72,28,68,73,70,54,68,63,51,50,48,26,49,50,52,26,69,73,85,130,80,71,74,73,69,78,76,74,64,56,88,58,46,50,64,32,54,55,53,64,31,88,50,21,21,35,40,35,42,61,88,67,52,71,45,77,13,53,74,72,76,62,48,30,36,38,38,27,66,36,74,68,41,53,64,34,50,83,39,68,52,40,46,48,48,34,33,35,73,53,32,29,45,77,47,71,46,60,63,58,55,56,54,46,48,67,71,48,55,90,71,55,84,72,68,86,61,71,77,62,47,71,73,45,78,71,52,46,83,72,26,73,62,55,56,68,44,86,54,78,87,49,59,62,61,58,55,61,59,30,36,35,86,77,41,39,52,89,50,62,28,43,61,92,44,94,82,54,50,59,47,57,9,39,49,44,37,51,51,49,50,40,58,75,60,64,68,46,64,74,37,38,34,36,28,43,47,37,59,57,30,28,65,43,57,59,39,19,78,54,44,20,37,22,40,32,30,24,79,48,66,66,34,44,50,50,29,48,48,50,30,65,76,67,65,44,42,58,50,69,43,86,43,54,74,92,72,64,75,68,94,61,58,24,50,29,36,37,25,59,45,40,55,24,62,46,80,55,39,58,62,49,33,53,50,54,55,67,42,34,34,73,70,12,30,40,42,38,30,31,50,24,25,83,51,82,49,75,65,54,70,42,47,40,70,63,57,38,61,18,27,62,39,56,32,32,65,38,58,48,48,41,31,32,36,42,52,18,32,44,66,48,35,36,38,52,36,25,67,25,37,16,53,35,28,46,50,30,34,53,32,43,61,74,38,40,69,61,41,31,73,72,66,31,60,47,53,46,39,46,51,48,50,46,28,48,49,47,17,46,32,23,67,71,61,68,29,38,24,37,37,35,33,33,30,34,44,92,52,72,29,66,72,70,55,70,59,48,48,48,26,49,51,52,28,70,73,91

Nearest PDB structures (foldseek):
  6bqc-assembly1_A-2  TM=8.288E-01  e=3.691E-24  Escherichia coli
  2o57-assembly2_C  TM=8.706E-01  e=2.648E-17  Galdieria sulphuraria
  5gm2-assembly2_L  TM=8.525E-01  e=2.491E-17  Streptomyces blastmyceticus
  5gm2-assembly3_O  TM=7.614E-01  e=1.952E-17  Streptomyces blastmyceticus
  3uj7-assembly1_A  TM=8.127E-01  e=1.309E-15  Plasmodium falciparum

InterPro domains:
  IPR003333 Cyclopropane mycolic acid synthase [PIRSF003085] (45-384)
  IPR029063 S-adenosyl-L-methionine-dependent methyltransferase superfamily [G3DSA:3.40.50.150] (103-377)
  IPR029063 S-adenosyl-L-methionine-dependent methyltransferase superfamily [SSF53335] (119-377)
  IPR050723 Cyclopropane Fatty Acid Synthase/Methyltransferase [PTHR43667] (55-382)

Foldseek 3Di:
DPPPPPPPPQPCDDPSVVQLPFQAWAWEAECVGDIDTHHDDDHQKYKYANDPVLRVQHPAPVRPLVCLLVVRMDMDGDVLVVLVRVVVVVVPDPVVVQFVQQPVLVPFQDPWDDPLLPPPPQCVLVLQCLQADVQLSDPFFFQDPDLPDDSVVRNVVRLVVVCVLQVDAAPFEEEEEACQQCSNQVVVQVRRYEYEYEHQDPNSQVNNVCVCVVVVGRYHYDNDDLLPDDDPAAGQEYEYGACVQSPQPLLSVLVSNLRRHDAFYKYKYKHKAACDWRRDGPLCCVNPGVHSGIHDNPVVNVVSNVQFAKAWDDKDWCLVRRLSNLVSSLVSLVVCQVVCCVSRNSSSSSSVNCVSSVVSSCSVVVNMTMMITMIGHHPDTHDNPDPVVVVVVVVVVVD/DPPPPPPPPQPCDDPSVVQLPFQAWAWEAECVGDIDTHHDDDHQKYKYQNDPVLRVFHPAPVRPLVCLLVVRMDMDGDVLVVLVSVVVCVVPDPVVVQPVQQPVQVPFQDPWQVPLLPPPPQCVLVLQCLQADVQLSDPFFFQDPDLPDDSVVRNVVRLVVVCVLQVDAAPFEEEEEACQQCSNQVVVQVRRYEYEYEHQDPNSQVNNVCVCVVVVGRYHYDNDDLLPDDDPAAGQEYEYGACVQSPQPLLSVLVSNLRRHDAFYKYKYKHKAACDWRRDGPLCCVNPGVHSGIHDNPVVNVVSNVQFAKAWDDKDWCLVRRLSNLVSSLVSLVVCQVVCCVSRNSSSSSSVNCVSSVVSSCSVVVNMTMMITMIGHHPDTHDNPPPVVVVVVVVVVVD

Sequence (798 aa):
MVQELAKITVPRTGLAALVAQLNIPGEVHFPDGLIIPVGHGPPSFKLFFRSDAAVRTPMTELGVGRAFIKGDIDIQGDVGRLFDARSSLKDKVPLRQKIQFLWDSIRSTTSMNADAIGNHYGREDEFYLAFLDTSFRLYSHGLFESPDDTIEQASQRKLETMFSELGLKQGMRLLDIGGGWGGVTQYCSARGVHVTTLTLAAAGAHYVRRLISNAGLYGEVVLEDFFNHRPEQPYDHAVAFGSIEHMPDYRRYARRVWDILKPGGRLYLDGSAAVEKYAVSSFARDYIWRGTHTFMTVQDVIAELLNHGFDLLRVANETRDYHLTMLEWSKRLDASKEAIIAGWGEEVYRKFRLFLWGGQHAFKVNSLQAYHLVVERTAAKGPRPSTPRRIFRALGELCMVQELAKITVPRTGLAALVAQLNIPGEVHFPDGLIIPVGHGPPSFKLFFRSDAAVRTPMTELGVGRAFIKGDIDIQGDVGRLFDARSSLKDKVPLRQKIQFLWDSIRSTTSMNADAIGNHYGREDEFYLAFLDTSFRLYSHGLFESPDDTIEQASQRKLETMFSELGLKQGMRLLDIGGGWGGVTQYCSARGVHVTTLTLAAAGAHYVRRLISNAGLYGEVVLEDFFNHRPEQPYDHAVAFGSIEHMPDYRRYARRVWDILKPGGRLYLDGSAAVEKYAVSSFARDYIWRGTHTFMTVQDVIAELLNHGFDLLRVANETRDYHLTMLEWSKRLDASKEAIIAGWGEEVYRKFRLFLWGGQHAFKVNSLQAYHLVVERTAAKGPRPSTPRRIFRALGELC